Protein AF-A0AAN7KDT7-F1 (afdb_monomer)

Organism: NCBI:txid236973

pLDDT: mean 77.99, std 13.67, range [26.88, 97.19]

InterPro domains:
  IPR000157 Toll/interleukin-1 receptor homology (TIR) domain [PF01582] (487-656)
  IPR000157 Toll/interleukin-1 receptor homology (TIR) domain [PS50104] (485-653)
  IPR000157 Toll/interleukin-1 receptor homology (TIR) domain [SM00255] (486-625)
  IPR002182 NB-ARC [PF00931] (9-81)
  IPR002182 NB-ARC [PF00931] (669-841)
  IPR003593 AAA+ ATPase domain [SM00382] (685-824)
  IPR027417 P-loop containing nucleoside triphosphate hydrolase [G3DSA:3.40.50.300] (2-60)
  IPR027417 P-loop containing nucleoside tri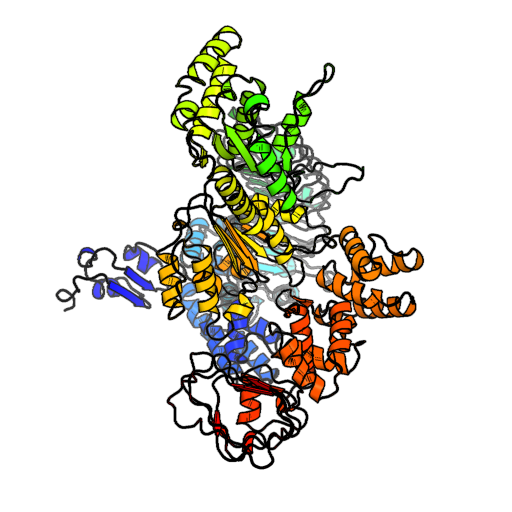phosphate hydrolase [G3DSA:3.40.50.300] (652-820)
  IPR027417 P-loop containing nucleoside triphosphate hydrolase [SSF52540] (4-155)
  IPR027417 P-loop containing nucleoside triphosphate hydrolase [SSF52540] (647-915)
  IPR032675 Leucine-rich repeat domain superfamily [G3DSA:3.80.10.10] (213-375)
  IPR032675 Leucine-rich repeat domain superfamily [G3DSA:3.80.10.10] (383-474)
  IPR032675 Leucine-rich repeat domain superfamily [G3DSA:3.80.10.10] (994-1096)
  IPR035897 Toll/interleukin-1 receptor homology (TIR) domain superfamily [G3DSA:3.40.50.10140] (484-651)
  IPR035897 Toll/interleukin-1 receptor homology (TIR) domain superfamily [SSF52200] (476-628)
  IPR036390 Winged helix DNA-binding domain superfamily [SSF46785] (894-998)
  IPR042197 Apoptotic protease-activating factors, helical domain [G3DSA:1.10.8.430] (63-146)
  IPR042197 Apoptotic protease-activating factors, helical domain [G3DSA:1.10.8.430] (823-906)
  IPR044974 Disease resistance protein, plants [PTHR11017] (486-1089)
  IPR058192 Disease resistance protein Roq1-like, winged-helix domain [PF23282] (148-216)

Radius of gyration: 38.26 Å; Cα contacts (8 Å, |Δi|>4): 2031; chains: 1; bounding box: 93×92×89 Å

Mean predicted aligned error: 21.53 Å

Sequence (1100 aa):
MLGHRIPHGKVLILLDDADRREQLSNLLPSLHKYAAGSRIIVTTRDRAVLEDFEVQHIHEVIGLREEDALVLLCKYAFKQDSPAAELADLSQEIVKATGGLPIAIEVIGSHLSSTREVDVWVEALQLLKNVKRIHQRLRISYDSLSDNAKKIFLDVACLFSGMDYGVPAHMWKPCELSPANVRRELCQRCLIKIGNDKKIWMHDLLKDLGREIVRQENEHPGGRTRLWRHSDAFDVLEMKQGTNKVEAIHLDIGVEDISDGGFNGKKFKKLTMLRFLDLGDINPFGNKKQPLRKLNGLSYHGNYPLNIPSDLHSTKLVVLDMSNSSITERWPGWTSTKVLENVEVLNLTSCHQLGRIPDFTPFKLMEKLILEDCLEIIKVEGSILSLTTLKSLSLKNCSKLRELPEDLSSLSNLEELIVDGTLIQEISISEGMESLTTLSAQRCSSLTQIPDSRNFMKLQQLLMSDYHHSVHGSSSSSRSNPMGYEYEVFLSFRGPDTRTKFTDHLYQRLVGASIDVFKDNMELPSGKEIGPQLLKGIENSKMYIVILSAGYARSKWCLEEAVNMVHCMDTADRLILPVFYHVTPHDVRHQTGDHYGPAFMEHENNHPWDTIDKWKVALSKIGKLKGWEIKDGNTGAEGEIVEEILNDVIKILDKFKLDVPHDYLVGIDDHVDEVRDMLAIEIADVRIVGICGMGGIGKTTIAKLVYNQLSYHFERCCFLENVREASSQSSGMKKLQSQLASDLFLRGQPEFDNTEKGKSKLRQRMPHEKVLILLDDADRREQLSNLLPSLHKYAAGSRIIVTTRDRAVLEDFEVQHIHEVTGLREEDALVLFCKYAFKQDSPAAELADLSREIVKATGGLPLAIEVIGSHLSSTREVDIWVEALQLLKNEKTIHQRLRISYDPLSDNAKKIFLDVACFFCGMDYRVPAHMWKSRELLPANVRRELCQRCLIKIGNDKKIWMHDLVKDLGREIVRLENEHAGERTRLWRHSDAFDVLEMELGTNKVEAIHLDIGVEDISHHGFDGNKFNNLTILRFLDLGNNNLVGNYKKRLLELNWLSYHGNYPLNIPSDLHSTKLVVLDLSNSSITERRPGWTPTKVP

Nearest PDB structures (foldseek):
  7dfv-assembly1_B  TM=4.797E-01  e=4.179E-32  Arabidopsis thaliana
  7crc-assembly1_C  TM=4.802E-01  e=1.085E-29  Arabidopsis thaliana
  7jlv-assembly1_A  TM=5.263E-01  e=4.823E-21  Nicotiana benthamiana
  3ozi-assembly1_A  TM=9.175E-01  e=8.235E-13  Linum usitatissimum
  7jlx-assembly1_A  TM=8.736E-01  e=1.554E-10  Nicotiana benthamiana

Structure (mmCIF, N/CA/C/O backbone):
data_AF-A0AAN7KDT7-F1
#
_entry.id   AF-A0AAN7KDT7-F1
#
loop_
_atom_site.group_PDB
_atom_site.id
_atom_site.type_symbol
_atom_site.label_atom_id
_atom_site.label_alt_id
_atom_site.label_comp_id
_atom_site.label_asym_id
_atom_site.label_entity_id
_atom_site.label_seq_id
_atom_site.pdbx_PDB_ins_code
_atom_site.Cartn_x
_atom_site.Cartn_y
_atom_site.Cartn_z
_atom_site.occupancy
_atom_site.B_iso_or_equiv
_atom_site.auth_seq_id
_atom_site.auth_comp_id
_atom_site.auth_asym_id
_atom_site.auth_atom_id
_atom_site.pdbx_PDB_model_num
ATOM 1 N N . MET A 1 1 ? 29.589 -31.887 33.350 1.00 42.22 1 MET A N 1
ATOM 2 C CA . MET A 1 1 ? 30.088 -30.835 34.275 1.00 42.22 1 MET A CA 1
ATOM 3 C C . MET A 1 1 ? 29.239 -29.549 34.321 1.00 42.22 1 MET A C 1
ATOM 5 O O . MET A 1 1 ? 29.475 -28.742 35.207 1.00 42.22 1 MET A O 1
ATOM 9 N N . LEU A 1 2 ? 28.218 -29.348 33.470 1.00 42.09 2 LEU A N 1
ATOM 10 C CA . LEU A 1 2 ? 27.370 -28.132 33.486 1.00 42.09 2 LEU A CA 1
ATOM 11 C C . LEU A 1 2 ? 26.368 -28.034 34.662 1.00 42.09 2 LEU A C 1
ATOM 13 O O . LEU A 1 2 ? 25.799 -26.976 34.901 1.00 42.09 2 LEU A O 1
ATOM 17 N N . GLY A 1 3 ? 26.175 -29.104 35.441 1.00 45.06 3 GLY A N 1
ATOM 18 C CA . GLY A 1 3 ? 25.145 -29.172 36.488 1.00 45.06 3 GLY A CA 1
ATOM 19 C C . GLY A 1 3 ? 25.364 -28.313 37.745 1.00 45.06 3 GLY A C 1
ATOM 20 O O . GLY A 1 3 ? 24.440 -28.232 38.549 1.00 45.06 3 GLY A O 1
ATOM 21 N N . HIS A 1 4 ? 26.533 -27.681 37.926 1.00 50.78 4 HIS A N 1
ATOM 22 C CA . HIS A 1 4 ? 26.891 -26.946 39.157 1.00 50.78 4 HIS A CA 1
ATOM 23 C C . HIS A 1 4 ? 27.152 -25.438 38.972 1.00 50.78 4 HIS A C 1
ATOM 25 O O . HIS A 1 4 ? 27.486 -24.763 39.942 1.00 50.78 4 HIS A O 1
ATOM 31 N N . ARG A 1 5 ? 27.006 -24.887 37.758 1.00 53.41 5 ARG A N 1
ATOM 32 C CA . ARG A 1 5 ? 27.260 -23.458 37.467 1.00 53.41 5 ARG A CA 1
ATOM 33 C C . ARG A 1 5 ? 26.167 -22.822 36.601 1.00 53.41 5 ARG A C 1
ATOM 35 O O . ARG A 1 5 ? 26.474 -22.125 35.640 1.00 53.41 5 ARG A O 1
ATOM 42 N N . ILE A 1 6 ? 24.895 -23.059 36.914 1.00 58.09 6 ILE A N 1
ATOM 43 C CA . ILE A 1 6 ? 23.818 -22.276 36.288 1.00 58.09 6 ILE A CA 1
ATOM 44 C C . ILE A 1 6 ? 23.686 -20.969 37.090 1.00 58.09 6 ILE A C 1
ATOM 46 O O . ILE A 1 6 ? 23.485 -21.043 38.304 1.00 58.09 6 ILE A O 1
ATOM 50 N N . PRO A 1 7 ? 23.860 -19.785 36.471 1.00 54.56 7 PRO A N 1
ATOM 51 C CA . PRO A 1 7 ? 23.757 -18.506 37.169 1.00 54.56 7 PRO A CA 1
ATOM 52 C C . PRO A 1 7 ? 22.370 -18.345 37.804 1.00 54.56 7 PRO A C 1
ATOM 54 O O . PRO A 1 7 ? 21.368 -18.663 37.173 1.00 54.56 7 PRO A O 1
ATOM 57 N N . HIS A 1 8 ? 22.284 -17.768 39.005 1.00 58.34 8 HIS A N 1
ATOM 58 C CA . HIS A 1 8 ? 21.006 -17.447 39.664 1.00 58.34 8 HIS A CA 1
ATOM 59 C C . HIS A 1 8 ? 20.192 -16.327 38.960 1.00 58.34 8 HIS A C 1
ATOM 61 O O . HIS A 1 8 ? 19.214 -15.833 39.515 1.00 58.34 8 HIS A O 1
ATOM 67 N N . GLY A 1 9 ? 20.586 -15.909 37.750 1.00 64.75 9 GLY A N 1
ATOM 68 C CA . GLY A 1 9 ? 19.934 -14.869 36.947 1.00 64.75 9 GLY A CA 1
ATOM 69 C C . GLY A 1 9 ? 19.164 -15.428 35.743 1.00 64.75 9 GLY A C 1
ATOM 70 O O . GLY A 1 9 ? 19.329 -16.587 35.370 1.00 64.75 9 GLY A O 1
ATOM 71 N N . LYS A 1 10 ? 18.320 -14.593 35.118 1.00 79.31 10 LYS A N 1
ATOM 72 C CA . LYS A 1 10 ? 17.629 -14.934 33.859 1.00 79.31 10 LYS A CA 1
ATOM 73 C C . LYS A 1 10 ? 18.652 -15.143 32.741 1.00 79.31 10 LYS A C 1
ATOM 75 O O . LYS A 1 10 ? 19.536 -14.306 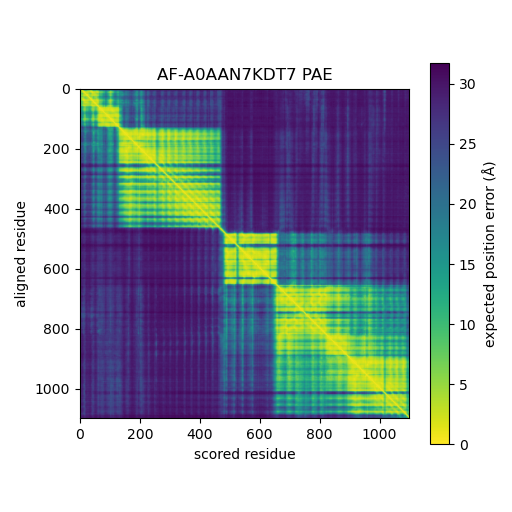32.569 1.00 79.31 10 LYS A O 1
ATOM 80 N N . VAL A 1 11 ? 18.502 -16.213 31.964 1.00 78.44 11 VAL A N 1
ATOM 81 C CA . VAL A 1 11 ? 19.393 -16.536 30.837 1.00 78.44 11 VAL A CA 1
ATOM 82 C C . VAL A 1 11 ? 18.636 -16.579 29.510 1.00 78.44 11 VAL A C 1
ATOM 84 O O . VAL A 1 11 ? 17.473 -16.977 29.475 1.00 78.44 11 VAL A O 1
ATOM 87 N N . LEU A 1 12 ? 19.304 -16.178 28.425 1.00 84.38 12 LEU A N 1
ATOM 88 C CA . LEU A 1 12 ? 18.884 -16.406 27.041 1.00 84.38 12 LEU A CA 1
ATOM 89 C C . LEU A 1 12 ? 19.876 -17.393 26.412 1.00 84.38 12 LEU A C 1
ATOM 91 O O . LEU A 1 12 ? 21.067 -17.099 26.363 1.00 84.38 12 LEU A O 1
ATOM 95 N N . ILE A 1 13 ? 19.404 -18.559 25.977 1.00 80.56 13 ILE A N 1
ATOM 96 C CA . ILE A 1 13 ? 20.226 -19.612 25.361 1.00 80.56 13 ILE A CA 1
ATOM 97 C C . ILE A 1 13 ? 19.726 -19.835 23.934 1.00 80.56 13 ILE A C 1
ATOM 99 O O . ILE A 1 13 ? 18.527 -19.995 23.740 1.00 80.56 13 ILE A O 1
ATOM 103 N N . LEU A 1 14 ? 20.628 -19.861 22.953 1.00 82.69 14 LEU A N 1
ATOM 104 C CA . LEU A 1 14 ? 20.335 -20.223 21.564 1.00 82.69 14 LEU A CA 1
ATOM 105 C C . LEU A 1 14 ? 21.081 -21.519 21.230 1.00 82.69 14 LEU A C 1
ATOM 107 O O . LEU A 1 14 ? 22.301 -21.574 21.376 1.00 82.69 14 LEU A O 1
ATOM 111 N N . LEU A 1 15 ? 20.350 -22.548 20.811 1.00 78.62 15 LEU A N 1
ATOM 112 C CA . LEU A 1 15 ? 20.888 -23.801 20.290 1.00 78.62 15 LEU A CA 1
ATOM 113 C C . LEU A 1 15 ? 20.561 -23.875 18.802 1.00 78.62 15 LEU A C 1
ATOM 115 O O . LEU A 1 15 ? 19.389 -23.926 18.434 1.00 78.62 15 LEU A O 1
ATOM 119 N N . ASP A 1 16 ? 21.593 -23.845 17.969 1.00 75.31 16 ASP A N 1
ATOM 120 C CA . ASP A 1 16 ? 21.441 -23.837 16.517 1.00 75.31 16 ASP A CA 1
ATOM 121 C C . ASP A 1 16 ? 21.573 -25.255 15.932 1.00 75.31 16 ASP A C 1
ATOM 123 O O . ASP A 1 16 ? 22.447 -26.011 16.359 1.00 75.31 16 ASP A O 1
ATOM 127 N N . ASP A 1 17 ? 20.709 -25.596 14.973 1.00 68.50 17 ASP A N 1
ATOM 128 C CA . ASP A 1 17 ? 20.704 -26.833 14.167 1.00 68.50 17 ASP A CA 1
ATOM 129 C C . ASP A 1 17 ? 20.656 -28.147 14.978 1.00 68.50 17 ASP A C 1
ATOM 131 O O . ASP A 1 17 ? 21.462 -29.059 14.789 1.00 68.50 17 ASP A O 1
ATOM 135 N N . ALA A 1 18 ? 19.692 -28.265 15.896 1.00 71.44 18 ALA A N 1
ATOM 136 C CA . ALA A 1 18 ? 19.492 -29.490 16.672 1.00 71.44 18 ALA A CA 1
ATOM 137 C C . ALA A 1 18 ? 18.800 -30.577 15.830 1.00 71.44 18 ALA A C 1
ATOM 139 O O . ALA A 1 18 ? 17.611 -30.471 15.524 1.00 71.44 18 ALA A O 1
ATOM 140 N N . ASP A 1 19 ? 19.517 -31.645 15.482 1.00 70.19 19 ASP A N 1
ATOM 141 C CA . ASP A 1 19 ? 19.020 -32.694 14.577 1.00 70.19 19 ASP A CA 1
ATOM 142 C C . ASP A 1 19 ? 18.507 -33.947 15.307 1.00 70.19 19 ASP A C 1
ATOM 144 O O . ASP A 1 19 ? 17.846 -34.792 14.701 1.00 70.19 19 ASP A O 1
ATOM 148 N N . ARG A 1 20 ? 18.798 -34.088 16.609 1.00 72.62 20 ARG A N 1
ATOM 149 C CA . ARG A 1 20 ? 18.364 -35.225 17.439 1.00 72.62 20 ARG A CA 1
ATOM 150 C C . ARG A 1 20 ? 18.086 -34.811 18.879 1.00 72.62 20 ARG A C 1
ATOM 152 O O . ARG A 1 20 ? 18.845 -34.056 19.487 1.00 72.62 20 ARG A 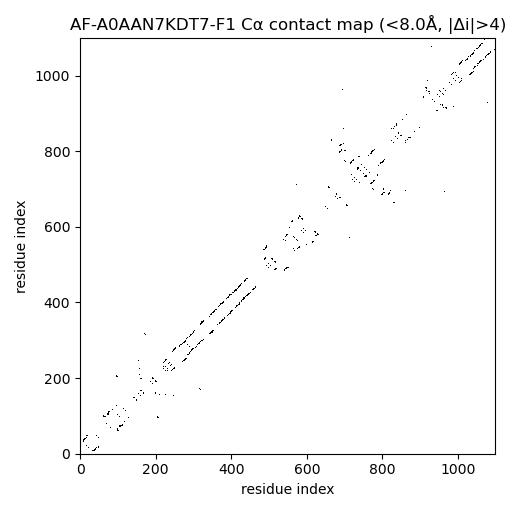O 1
ATOM 159 N N . ARG A 1 21 ? 17.065 -35.427 19.484 1.00 75.56 21 ARG A N 1
ATOM 160 C CA . ARG A 1 21 ? 16.663 -35.221 20.890 1.00 75.56 21 ARG A CA 1
ATOM 161 C C . ARG A 1 21 ? 17.822 -35.356 21.892 1.00 75.56 21 ARG A C 1
ATOM 163 O O . ARG A 1 21 ? 17.893 -34.608 22.866 1.00 75.56 21 ARG A O 1
ATOM 170 N N . GLU A 1 22 ? 18.743 -36.289 21.656 1.00 77.25 22 GLU A N 1
ATOM 171 C CA . GLU A 1 22 ? 19.883 -36.559 22.545 1.00 77.25 22 GLU A CA 1
ATOM 172 C C . GLU A 1 22 ? 20.801 -35.337 22.719 1.00 77.25 22 GLU A C 1
ATOM 174 O O . GLU A 1 22 ? 21.283 -35.078 23.824 1.00 77.25 22 GLU A O 1
ATOM 179 N N . GLN A 1 23 ? 20.996 -34.533 21.670 1.00 76.00 23 GLN A N 1
ATOM 180 C CA . GLN A 1 23 ? 21.815 -33.317 21.733 1.00 76.00 23 GLN A CA 1
ATOM 181 C C . GLN A 1 23 ? 21.207 -32.285 22.681 1.00 76.00 23 GLN A C 1
ATOM 183 O O . GLN A 1 23 ? 21.902 -31.755 23.551 1.00 76.00 23 GLN A O 1
ATOM 188 N N . LEU A 1 24 ? 19.896 -32.064 22.567 1.00 75.94 24 LEU A N 1
ATOM 189 C CA . LEU A 1 24 ? 19.157 -31.159 23.443 1.00 75.94 24 LEU A CA 1
ATOM 190 C C . LEU A 1 24 ? 19.226 -31.632 24.898 1.00 75.94 24 LEU A C 1
ATOM 192 O O . LEU A 1 24 ? 19.512 -30.836 25.789 1.00 75.94 24 LEU A O 1
ATOM 196 N N . SER A 1 25 ? 19.078 -32.939 25.136 1.00 76.44 25 SER A N 1
ATOM 197 C CA . SER A 1 25 ? 19.143 -33.513 26.489 1.00 76.44 25 SER A CA 1
ATOM 198 C C . SER A 1 25 ? 20.529 -33.430 27.146 1.00 76.44 25 SER A C 1
ATOM 200 O O . SER A 1 25 ? 20.627 -33.344 28.369 1.00 76.44 25 SER A O 1
ATOM 202 N N . ASN A 1 26 ? 21.604 -33.409 26.351 1.00 75.19 26 ASN A N 1
ATOM 203 C CA . ASN A 1 26 ? 22.976 -33.288 26.850 1.00 75.19 26 ASN A CA 1
ATOM 204 C C . ASN A 1 26 ? 23.384 -31.832 27.130 1.00 75.19 26 ASN A C 1
ATOM 206 O O . ASN A 1 26 ? 24.203 -31.578 28.018 1.00 75.19 26 ASN A O 1
ATOM 210 N N . LEU A 1 27 ? 22.833 -30.884 26.368 1.00 74.81 27 LEU A N 1
ATOM 211 C CA . LEU A 1 27 ? 23.160 -29.458 26.455 1.00 74.81 27 LEU A CA 1
ATOM 212 C C . LEU A 1 27 ? 22.267 -28.701 27.442 1.00 74.81 27 LEU A C 1
ATOM 214 O O . LEU A 1 27 ? 22.712 -27.716 28.035 1.00 74.81 27 LEU A O 1
ATOM 218 N N . LEU A 1 28 ? 21.035 -29.171 27.650 1.00 76.38 28 LEU A N 1
ATOM 219 C CA . LEU A 1 28 ? 20.061 -28.558 28.544 1.00 76.38 28 LEU A CA 1
ATOM 220 C C . LEU A 1 28 ? 19.831 -29.438 29.780 1.00 76.38 28 LEU A C 1
ATOM 222 O O . LEU A 1 28 ? 19.158 -30.466 29.706 1.00 76.38 28 LEU A O 1
ATOM 226 N N . PRO A 1 29 ? 20.342 -29.031 30.956 1.00 67.88 29 PRO A N 1
ATOM 227 C CA . PRO A 1 29 ? 19.858 -29.533 32.231 1.00 67.88 29 PRO A CA 1
ATOM 228 C C . PRO A 1 29 ? 18.344 -29.342 32.369 1.00 67.88 29 PRO A C 1
ATOM 230 O O . PRO A 1 29 ? 17.732 -28.504 31.711 1.00 67.88 29 PRO A O 1
ATOM 233 N N . SER A 1 30 ? 17.746 -30.081 33.297 1.00 69.50 30 SER A N 1
ATOM 234 C CA . SER A 1 30 ? 16.319 -30.002 33.589 1.00 69.50 30 SER A CA 1
ATOM 235 C C . SER A 1 30 ? 15.821 -28.558 33.783 1.00 69.50 30 SER A C 1
ATOM 237 O O . SER A 1 30 ? 16.379 -27.796 34.576 1.00 69.50 30 SER A O 1
ATOM 239 N N . LEU A 1 31 ? 14.743 -28.198 33.070 1.00 67.00 31 LEU A N 1
ATOM 240 C CA . LEU A 1 31 ? 14.246 -26.820 32.917 1.00 67.00 31 LEU A CA 1
ATOM 241 C C . LEU A 1 31 ? 13.975 -26.089 34.248 1.00 67.00 31 LEU A C 1
ATOM 243 O O . LEU A 1 31 ? 14.104 -24.870 34.327 1.00 67.00 31 LEU A O 1
ATOM 247 N N . HIS A 1 32 ? 13.675 -26.827 35.321 1.00 69.94 32 HIS A N 1
ATOM 248 C CA . HIS A 1 32 ? 13.469 -26.289 36.672 1.00 69.94 32 HIS A CA 1
ATOM 249 C C . HIS A 1 32 ? 14.729 -25.686 37.316 1.00 69.94 32 HIS A C 1
ATOM 251 O O . HIS A 1 32 ? 14.634 -25.041 38.357 1.00 69.94 32 HIS A O 1
ATOM 257 N N . LYS A 1 33 ? 15.917 -25.903 36.739 1.00 69.12 33 LYS A N 1
ATOM 258 C CA . LYS A 1 33 ? 17.176 -25.335 37.242 1.00 69.12 33 LYS A CA 1
ATOM 259 C C . LYS A 1 33 ? 17.443 -23.909 36.749 1.00 69.12 33 LYS A C 1
ATOM 261 O O . LYS A 1 33 ? 18.394 -23.288 37.218 1.00 69.12 33 LYS A O 1
ATOM 266 N N . TYR A 1 34 ? 16.637 -23.390 35.822 1.00 77.75 34 TYR A N 1
ATOM 267 C CA . TYR A 1 34 ? 16.768 -22.031 35.300 1.00 77.75 34 TYR A CA 1
ATOM 268 C C . TYR A 1 34 ? 15.875 -21.047 36.062 1.00 77.75 34 TYR A C 1
ATOM 270 O O . TYR A 1 34 ? 14.764 -21.379 36.472 1.00 77.75 34 TYR A O 1
ATOM 278 N N . ALA A 1 35 ? 16.343 -19.807 36.232 1.00 77.50 35 ALA A N 1
ATOM 279 C CA . ALA A 1 35 ? 15.561 -18.760 36.882 1.00 77.50 35 ALA A CA 1
ATOM 280 C C . ALA A 1 35 ? 14.308 -18.395 36.061 1.00 77.50 35 ALA A C 1
ATOM 282 O O . ALA A 1 35 ? 14.345 -18.360 34.824 1.00 77.50 35 ALA A O 1
ATOM 283 N N . ALA A 1 36 ? 13.211 -18.064 36.748 1.00 74.44 36 ALA A N 1
ATOM 284 C CA . ALA A 1 36 ? 11.957 -17.653 36.122 1.00 74.44 36 ALA A CA 1
ATOM 285 C C . ALA A 1 36 ? 12.162 -16.446 35.184 1.00 74.44 36 ALA A C 1
ATOM 287 O O . ALA A 1 36 ? 12.719 -15.420 35.578 1.00 74.44 36 ALA A O 1
ATOM 288 N N . GLY A 1 37 ? 11.702 -16.566 33.934 1.00 76.31 37 GLY A N 1
ATOM 289 C CA . GLY A 1 37 ? 11.896 -15.564 32.877 1.00 76.31 37 GLY A CA 1
ATOM 290 C C . GLY A 1 37 ? 13.104 -15.803 31.964 1.00 76.31 37 GLY A C 1
ATOM 291 O O . GLY A 1 37 ? 13.372 -14.957 31.114 1.00 76.31 37 GLY A O 1
ATOM 292 N N . SER A 1 38 ? 13.806 -16.928 32.112 1.00 84.25 38 SER A N 1
ATOM 293 C CA . SER A 1 38 ? 14.794 -17.388 31.127 1.00 84.25 38 SER A CA 1
ATOM 294 C C . SER A 1 38 ? 14.121 -17.795 29.804 1.00 84.25 38 SER A C 1
ATOM 296 O O . SER A 1 38 ? 12.932 -18.139 29.773 1.00 84.25 38 SER A O 1
ATOM 298 N N . ARG A 1 39 ? 14.865 -17.721 28.698 1.00 86.25 39 ARG A N 1
ATOM 299 C CA . ARG A 1 39 ? 14.418 -18.070 27.341 1.00 86.25 39 ARG A CA 1
ATOM 300 C C . ARG A 1 39 ? 15.445 -18.986 26.686 1.00 86.25 39 ARG A C 1
ATOM 302 O O . ARG A 1 39 ? 16.640 -18.729 26.765 1.00 86.25 39 ARG A O 1
ATOM 309 N N . ILE A 1 40 ? 14.977 -20.051 26.049 1.00 86.81 40 ILE A N 1
ATOM 310 C CA . ILE A 1 40 ? 15.812 -20.976 25.284 1.00 86.81 40 ILE A CA 1
ATOM 311 C C . ILE A 1 40 ? 15.207 -21.035 23.885 1.00 86.81 40 ILE A C 1
ATOM 313 O O . ILE A 1 40 ? 14.012 -21.291 23.755 1.00 86.81 40 ILE A O 1
ATOM 317 N N . ILE A 1 41 ? 16.006 -20.740 22.867 1.00 88.88 41 ILE A N 1
ATOM 318 C CA . ILE A 1 41 ? 15.633 -20.792 21.456 1.00 88.88 41 ILE A CA 1
ATOM 319 C C . ILE A 1 41 ? 16.386 -21.971 20.849 1.00 88.88 41 ILE A C 1
ATOM 321 O O . ILE A 1 41 ? 17.596 -22.079 21.025 1.00 88.88 41 ILE A O 1
ATOM 325 N N . VAL A 1 42 ? 15.670 -22.853 20.159 1.00 82.81 42 VAL A N 1
ATOM 326 C CA . VAL A 1 42 ? 16.242 -23.989 19.432 1.00 82.81 42 VAL A CA 1
ATOM 327 C C . VAL A 1 42 ? 15.844 -23.846 17.971 1.00 82.81 42 VAL A C 1
ATOM 329 O O . VAL A 1 42 ? 14.656 -23.690 17.688 1.00 82.81 42 VAL A O 1
ATOM 332 N N . THR A 1 43 ? 16.804 -23.893 17.052 1.00 80.56 43 THR A N 1
ATOM 333 C CA . THR A 1 43 ? 16.526 -23.975 15.612 1.00 80.56 43 THR A CA 1
ATOM 334 C C . THR A 1 43 ? 16.721 -25.420 15.148 1.00 80.56 43 THR A C 1
ATOM 336 O O . THR A 1 43 ? 17.602 -26.141 15.621 1.00 80.56 43 THR A O 1
ATOM 339 N N . THR A 1 44 ? 15.861 -25.882 14.245 1.00 71.44 44 THR A N 1
ATOM 340 C CA . THR A 1 44 ? 15.985 -27.198 13.612 1.00 71.44 44 THR A CA 1
ATOM 341 C C . THR A 1 44 ? 15.229 -27.216 12.290 1.00 71.44 44 THR A C 1
ATOM 343 O O . THR A 1 44 ? 14.361 -26.377 12.045 1.00 71.44 44 THR A O 1
ATOM 346 N N . ARG A 1 45 ? 15.561 -28.188 11.440 1.00 68.88 45 ARG A N 1
ATOM 347 C CA . ARG A 1 45 ? 14.842 -28.491 10.195 1.00 68.88 45 ARG A CA 1
ATOM 348 C C . ARG A 1 45 ? 13.796 -29.591 10.374 1.00 68.88 45 ARG A C 1
ATOM 350 O O . ARG A 1 45 ? 13.048 -29.855 9.439 1.00 68.88 45 ARG A O 1
ATOM 357 N N . ASP A 1 46 ? 13.755 -30.230 11.545 1.00 67.25 46 ASP A N 1
ATOM 358 C CA . ASP A 1 46 ? 12.813 -31.297 11.869 1.00 67.25 46 ASP A CA 1
ATOM 359 C C . ASP A 1 46 ? 11.953 -30.905 13.075 1.00 67.25 46 ASP A C 1
ATOM 361 O O . ASP A 1 46 ? 12.392 -30.923 14.228 1.00 67.25 46 ASP A O 1
ATOM 365 N N . ARG A 1 47 ? 10.691 -30.568 12.801 1.00 72.00 47 ARG A N 1
ATOM 366 C CA . ARG A 1 47 ? 9.709 -30.199 13.823 1.00 72.00 47 ARG A CA 1
ATOM 367 C C . ARG A 1 47 ? 9.528 -31.295 14.884 1.00 72.00 47 ARG A C 1
ATOM 369 O O . ARG A 1 47 ? 9.265 -30.959 16.037 1.00 72.00 47 ARG A O 1
ATOM 376 N N . ALA A 1 48 ? 9.732 -32.570 14.542 1.00 70.75 48 ALA A N 1
ATOM 377 C CA . ALA A 1 48 ? 9.598 -33.676 15.489 1.00 70.75 48 ALA A CA 1
ATOM 378 C C . ALA A 1 48 ? 10.648 -33.619 16.611 1.00 70.75 48 ALA A C 1
ATOM 380 O O . ALA A 1 48 ? 10.340 -33.964 17.745 1.00 70.75 48 ALA A O 1
ATOM 381 N N . VAL A 1 49 ? 11.857 -33.103 16.350 1.00 74.69 49 VAL A N 1
ATOM 382 C CA . VAL A 1 49 ? 12.901 -32.932 17.382 1.00 74.69 49 VAL A CA 1
ATOM 383 C C . VAL A 1 49 ? 12.458 -31.939 18.463 1.00 74.69 49 VAL A C 1
ATOM 385 O O . VAL A 1 49 ? 12.791 -32.107 19.637 1.00 74.69 49 VAL A O 1
ATOM 388 N N . LEU A 1 50 ? 11.685 -30.920 18.075 1.00 78.94 50 LEU A N 1
ATOM 389 C CA . LEU A 1 50 ? 11.102 -29.934 18.984 1.00 78.94 50 LEU A CA 1
ATOM 390 C C . LEU A 1 50 ? 9.940 -30.530 19.785 1.00 78.94 50 LEU A C 1
ATOM 392 O O . LEU A 1 50 ? 9.863 -30.332 20.998 1.00 78.94 50 LEU A O 1
ATOM 396 N N . GLU A 1 51 ? 9.061 -31.273 19.113 1.00 76.12 51 GLU A N 1
ATOM 397 C CA . GLU A 1 51 ? 7.895 -31.918 19.726 1.00 76.12 51 GLU A CA 1
ATOM 398 C C . GLU A 1 51 ? 8.314 -33.021 20.716 1.00 76.12 51 GLU A C 1
ATOM 400 O O . GLU A 1 51 ? 7.833 -33.037 21.848 1.00 76.12 51 GLU A O 1
ATOM 405 N N . ASP A 1 52 ? 9.296 -33.855 20.362 1.00 76.44 52 ASP A N 1
ATOM 406 C CA . ASP A 1 52 ? 9.867 -34.898 21.227 1.00 76.44 52 ASP A CA 1
ATOM 407 C C . ASP A 1 52 ? 10.581 -34.335 22.464 1.00 76.44 52 ASP A C 1
ATOM 409 O O . ASP A 1 52 ? 10.709 -35.017 23.487 1.00 76.44 52 ASP A O 1
ATOM 413 N N . PHE A 1 53 ? 11.095 -33.108 22.366 1.00 73.81 53 PHE A N 1
ATOM 414 C CA . PHE A 1 53 ? 11.717 -32.384 23.473 1.00 73.81 53 PHE A CA 1
ATOM 415 C C . PHE A 1 53 ? 10.716 -31.503 24.246 1.00 73.81 53 PHE A C 1
ATOM 417 O O . PHE A 1 53 ? 11.113 -30.814 25.185 1.0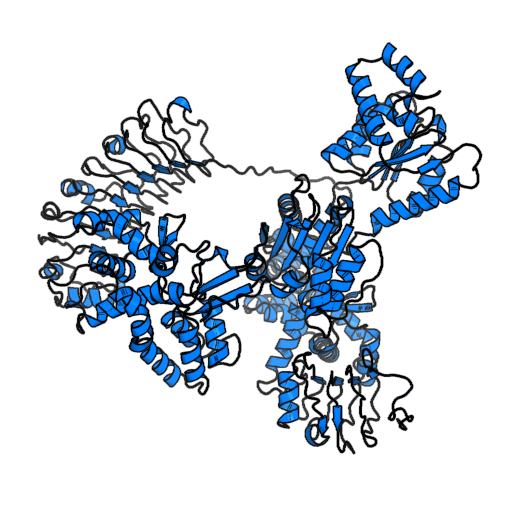0 73.81 53 PHE A O 1
ATOM 424 N N . GLU A 1 54 ? 9.428 -31.547 23.879 1.00 76.50 54 GLU A N 1
ATOM 425 C CA . GLU A 1 54 ? 8.314 -30.835 24.521 1.00 76.50 54 GLU A CA 1
ATOM 426 C C . GLU A 1 54 ? 8.524 -29.308 24.621 1.00 76.50 54 GLU A C 1
ATOM 428 O O . GLU A 1 54 ? 8.271 -28.686 25.658 1.00 76.50 54 GLU A O 1
ATOM 433 N N . VAL A 1 55 ? 9.011 -28.663 23.552 1.00 79.00 55 VAL A N 1
ATOM 434 C CA . VAL A 1 55 ? 9.193 -27.198 23.564 1.00 79.00 55 VAL A CA 1
ATOM 435 C C . VAL A 1 55 ? 7.862 -26.432 23.623 1.00 79.00 55 VAL A C 1
ATOM 437 O O . VAL A 1 55 ? 6.848 -26.844 23.069 1.00 79.00 55 VAL A O 1
ATOM 440 N N . GLN A 1 56 ? 7.876 -25.260 24.269 1.00 79.44 56 GLN A N 1
ATOM 441 C CA . GLN A 1 56 ? 6.668 -24.463 24.545 1.00 79.44 56 GLN A CA 1
ATOM 442 C C . GLN A 1 56 ? 6.121 -23.697 23.330 1.00 79.44 56 GLN A C 1
ATOM 444 O O . GLN A 1 56 ? 4.919 -23.459 23.243 1.00 79.44 56 GLN A O 1
ATOM 449 N N . HIS A 1 57 ? 6.996 -23.279 22.412 1.00 77.56 57 HIS A N 1
ATOM 450 C CA . HIS A 1 57 ? 6.636 -22.489 21.236 1.00 77.56 57 HIS A CA 1
ATOM 451 C C . HIS A 1 57 ? 7.464 -22.945 20.034 1.00 77.56 57 HIS A C 1
ATOM 453 O O . HIS A 1 57 ? 8.689 -23.021 20.126 1.00 77.56 57 HIS A O 1
ATOM 459 N N . ILE A 1 58 ? 6.796 -23.215 18.912 1.00 76.00 58 ILE A N 1
ATOM 460 C CA . ILE A 1 58 ? 7.423 -23.585 17.640 1.00 76.00 58 ILE A CA 1
ATOM 461 C C . ILE A 1 58 ? 7.098 -22.486 16.630 1.00 76.00 58 ILE A C 1
ATOM 463 O O . ILE A 1 58 ? 5.926 -22.206 16.381 1.00 76.00 58 ILE A O 1
ATOM 467 N N . HIS A 1 59 ? 8.135 -21.862 16.074 1.00 76.94 59 HIS A N 1
ATOM 468 C CA . HIS A 1 59 ? 8.020 -20.879 15.001 1.00 76.94 59 HIS A CA 1
ATOM 469 C C . HIS A 1 59 ? 8.601 -21.469 13.716 1.00 76.94 59 HIS A C 1
ATOM 471 O O . HIS A 1 59 ? 9.749 -21.909 13.697 1.00 76.94 59 HIS A O 1
ATOM 477 N N . GLU A 1 60 ? 7.795 -21.495 12.662 1.00 61.62 60 GLU A N 1
ATOM 478 C CA . GLU A 1 60 ? 8.171 -22.031 11.358 1.00 61.62 60 GLU A CA 1
ATOM 479 C C . GLU A 1 60 ? 8.680 -20.899 10.460 1.00 61.62 60 GLU A C 1
ATOM 481 O O . GLU A 1 60 ? 7.957 -19.939 10.197 1.00 61.62 60 GLU A O 1
ATOM 486 N N . VAL A 1 61 ? 9.935 -21.003 10.017 1.00 64.38 61 VAL A N 1
ATOM 487 C CA . VAL A 1 61 ? 10.580 -19.994 9.167 1.00 64.38 61 VAL A CA 1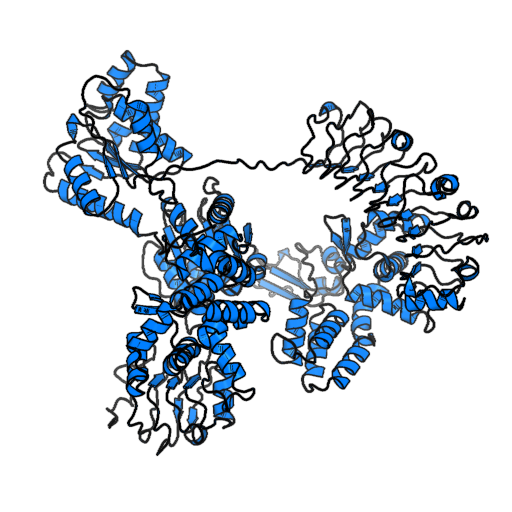
ATOM 488 C C . VAL A 1 61 ? 10.253 -20.285 7.703 1.00 64.38 61 VAL A C 1
ATOM 490 O O . VAL A 1 61 ? 10.563 -21.363 7.199 1.00 64.38 61 VAL A O 1
ATOM 493 N N . ILE A 1 62 ? 9.642 -19.317 7.021 1.00 55.97 62 ILE A N 1
ATOM 494 C CA . ILE A 1 62 ? 9.257 -19.408 5.605 1.00 55.97 62 ILE A CA 1
ATOM 495 C C . ILE A 1 62 ? 10.354 -18.754 4.742 1.00 55.97 62 ILE A C 1
ATOM 497 O O . ILE A 1 62 ? 11.040 -17.840 5.200 1.00 55.97 62 ILE A O 1
ATOM 501 N N . GLY A 1 63 ? 10.549 -19.241 3.509 1.00 54.44 63 GLY A N 1
ATOM 502 C CA . GLY A 1 63 ? 11.459 -18.634 2.527 1.00 54.44 63 GLY A CA 1
ATOM 503 C C . GLY A 1 63 ? 11.092 -17.185 2.179 1.00 54.44 63 GLY A C 1
ATOM 504 O O . GLY A 1 63 ? 9.979 -16.731 2.444 1.00 54.44 63 GLY A O 1
ATOM 505 N N . LEU A 1 64 ? 12.040 -16.457 1.589 1.00 69.81 64 LEU A N 1
ATOM 506 C CA . LEU A 1 64 ? 11.853 -15.070 1.161 1.00 69.81 64 LEU A CA 1
ATOM 507 C C . LEU A 1 64 ? 10.799 -14.985 0.055 1.00 69.81 64 LEU A C 1
ATOM 509 O O . LEU A 1 64 ? 10.780 -15.812 -0.858 1.00 69.81 64 LEU A O 1
ATOM 513 N N . ARG A 1 65 ? 9.962 -13.945 0.109 1.00 74.69 65 ARG A N 1
ATOM 514 C CA . ARG A 1 65 ? 9.069 -13.581 -1.001 1.00 74.69 65 ARG A CA 1
ATOM 515 C C . ARG A 1 65 ? 9.911 -13.243 -2.235 1.00 74.69 65 ARG A C 1
ATOM 517 O O . ARG A 1 65 ? 11.045 -12.801 -2.082 1.00 74.69 65 ARG A O 1
ATOM 524 N N . GLU A 1 66 ? 9.375 -13.427 -3.445 1.00 66.75 66 GLU A N 1
ATOM 525 C CA . GLU A 1 66 ? 10.128 -13.192 -4.694 1.00 66.75 66 GLU A CA 1
ATOM 526 C C . GLU A 1 66 ? 10.775 -11.799 -4.752 1.00 66.75 66 GLU A C 1
ATOM 528 O O . GLU A 1 66 ? 11.905 -11.673 -5.213 1.00 66.75 66 GLU A O 1
ATOM 533 N N . GLU A 1 67 ? 10.106 -10.773 -4.228 1.00 72.75 67 GLU A N 1
ATOM 534 C CA . GLU A 1 67 ? 10.621 -9.400 -4.193 1.00 72.75 67 GLU A CA 1
ATOM 535 C C . GLU A 1 67 ? 11.804 -9.256 -3.222 1.00 72.75 67 GLU A C 1
ATOM 537 O O . GLU A 1 67 ? 12.851 -8.734 -3.598 1.00 72.75 67 GLU A O 1
ATOM 542 N N . ASP A 1 68 ? 11.698 -9.826 -2.017 1.00 78.75 68 ASP A N 1
ATOM 543 C CA . ASP A 1 68 ? 12.778 -9.847 -1.020 1.00 78.75 68 ASP A CA 1
ATOM 544 C C . ASP A 1 68 ? 13.967 -10.708 -1.490 1.00 78.75 68 ASP A C 1
ATOM 546 O O . ASP A 1 68 ? 15.134 -10.386 -1.258 1.00 78.75 68 ASP A O 1
ATOM 550 N N . ALA A 1 69 ? 13.674 -11.801 -2.194 1.00 74.94 69 ALA A N 1
ATOM 551 C CA . ALA A 1 69 ? 14.640 -12.698 -2.811 1.00 74.94 69 ALA A CA 1
ATOM 552 C C . ALA A 1 69 ? 15.374 -12.036 -3.989 1.00 74.94 69 ALA A C 1
ATOM 554 O O . ALA A 1 69 ? 16.577 -12.242 -4.156 1.00 74.94 69 ALA A O 1
ATOM 555 N N . LEU A 1 70 ? 14.681 -11.209 -4.776 1.00 81.56 70 LEU A N 1
ATOM 556 C CA . LEU A 1 70 ? 15.264 -10.421 -5.861 1.00 81.56 70 LEU A CA 1
ATOM 557 C C . LEU A 1 70 ? 16.125 -9.290 -5.326 1.00 81.56 70 LEU A C 1
ATOM 559 O O . LEU A 1 70 ? 17.259 -9.145 -5.780 1.00 81.56 70 LEU A O 1
ATOM 563 N N . VAL A 1 71 ? 15.651 -8.566 -4.315 1.00 82.12 71 VAL A N 1
ATOM 564 C CA . VAL A 1 71 ? 16.459 -7.568 -3.609 1.00 82.12 71 VAL A CA 1
ATOM 565 C C . VAL A 1 71 ? 17.713 -8.223 -3.029 1.00 82.12 71 VAL A C 1
ATOM 567 O O . VAL A 1 71 ? 18.810 -7.690 -3.181 1.00 82.12 71 VAL A O 1
ATOM 570 N N . LEU A 1 72 ? 17.602 -9.418 -2.440 1.00 74.19 72 LEU A N 1
ATOM 571 C CA . LEU A 1 72 ? 18.759 -10.156 -1.938 1.00 74.19 72 LEU A CA 1
ATOM 572 C C . LEU A 1 72 ? 19.706 -10.598 -3.068 1.00 74.19 72 LEU A C 1
ATOM 574 O O . LEU A 1 72 ? 20.910 -10.387 -2.946 1.00 74.19 72 LEU A O 1
ATOM 578 N N . LEU A 1 73 ? 19.211 -11.135 -4.192 1.00 73.69 73 LEU A N 1
ATOM 579 C CA . LEU A 1 73 ? 20.070 -11.485 -5.336 1.00 73.69 73 LEU A CA 1
ATOM 580 C C . LEU A 1 73 ? 20.817 -10.246 -5.816 1.00 73.69 73 LEU A C 1
ATOM 582 O O . LEU A 1 73 ? 22.020 -10.309 -6.073 1.00 73.69 73 LEU A O 1
ATOM 586 N N . CYS A 1 74 ? 20.118 -9.115 -5.892 1.00 80.56 74 CYS A N 1
ATOM 587 C CA . CYS A 1 74 ? 20.679 -7.888 -6.415 1.00 80.56 74 CYS A CA 1
ATOM 588 C C . CYS A 1 74 ? 21.700 -7.267 -5.465 1.00 80.56 74 CYS A C 1
ATOM 590 O O . CYS A 1 74 ? 22.757 -6.814 -5.911 1.00 80.56 74 CYS A O 1
ATOM 592 N N . LYS A 1 75 ? 21.485 -7.362 -4.151 1.00 79.62 75 LYS A N 1
ATOM 593 C CA . LYS A 1 75 ? 22.484 -6.965 -3.150 1.00 79.62 75 LYS A CA 1
ATOM 594 C C . LYS A 1 75 ? 23.793 -7.734 -3.305 1.00 79.62 75 LYS A C 1
ATOM 596 O O . LYS A 1 75 ? 24.859 -7.157 -3.103 1.00 79.62 75 LYS A O 1
ATOM 601 N N . TYR A 1 76 ? 23.749 -9.006 -3.699 1.00 64.25 76 TYR A N 1
ATOM 602 C CA . TYR A 1 76 ? 24.960 -9.810 -3.869 1.00 64.25 76 TYR A CA 1
ATOM 603 C C . TYR A 1 76 ? 25.556 -9.722 -5.284 1.00 64.25 76 TYR A C 1
ATOM 605 O O . TYR A 1 76 ? 26.769 -9.549 -5.390 1.00 64.25 76 TYR A O 1
ATOM 613 N N . ALA A 1 77 ? 24.737 -9.750 -6.341 1.00 65.75 77 ALA A N 1
ATOM 614 C CA . ALA A 1 77 ? 25.162 -9.708 -7.747 1.00 65.75 77 ALA A CA 1
ATOM 615 C C . ALA A 1 77 ? 25.448 -8.304 -8.279 1.00 65.75 77 ALA A C 1
ATOM 617 O O . ALA A 1 77 ? 26.346 -8.105 -9.100 1.00 65.75 77 ALA A O 1
ATOM 618 N N . PHE A 1 78 ? 24.692 -7.315 -7.814 1.00 75.62 78 PHE A N 1
ATOM 619 C CA . PHE A 1 78 ? 24.750 -5.945 -8.312 1.00 75.62 78 PHE A CA 1
ATOM 620 C C . PHE A 1 78 ? 25.231 -4.932 -7.274 1.00 75.62 78 PHE A C 1
ATOM 622 O O . PHE A 1 78 ? 25.612 -3.836 -7.669 1.00 75.62 78 PHE A O 1
ATOM 629 N N . LYS A 1 79 ? 25.274 -5.304 -5.982 1.00 75.25 79 LYS A N 1
ATOM 630 C CA . LYS A 1 79 ? 25.550 -4.394 -4.850 1.00 75.25 79 LYS A CA 1
ATOM 631 C C . LYS A 1 79 ? 24.526 -3.251 -4.740 1.00 75.25 79 LYS A C 1
ATOM 633 O O . LYS A 1 79 ? 24.847 -2.165 -4.277 1.00 75.25 79 LYS A O 1
ATOM 638 N N . GLN A 1 80 ? 23.288 -3.519 -5.152 1.00 71.75 80 GLN A N 1
ATOM 639 C CA . GLN A 1 80 ? 22.144 -2.602 -5.151 1.00 71.75 80 GLN A CA 1
ATOM 640 C C . GLN A 1 80 ? 20.849 -3.420 -5.110 1.00 71.75 80 GLN A C 1
ATOM 642 O O . GLN A 1 80 ? 20.866 -4.604 -5.417 1.00 71.75 80 GLN A O 1
ATOM 647 N N . ASP A 1 81 ? 19.717 -2.815 -4.775 1.00 79.56 81 ASP A N 1
ATOM 648 C CA . ASP A 1 81 ? 18.481 -3.570 -4.501 1.00 79.56 81 ASP A CA 1
ATOM 649 C C . ASP A 1 81 ? 17.714 -4.005 -5.763 1.00 79.56 81 ASP A C 1
ATOM 651 O O . ASP A 1 81 ? 16.679 -4.656 -5.670 1.00 79.56 81 ASP A O 1
ATOM 655 N N . SER A 1 82 ? 18.221 -3.668 -6.953 1.00 78.50 82 SER A N 1
ATOM 656 C CA . SER A 1 82 ? 17.572 -3.957 -8.237 1.00 78.50 82 SER A CA 1
ATOM 657 C C . SER A 1 82 ? 18.558 -4.450 -9.302 1.00 78.50 82 SER A C 1
ATOM 659 O O . SER A 1 82 ? 19.750 -4.117 -9.255 1.00 78.50 82 SER A O 1
ATOM 661 N N . PRO A 1 83 ? 18.092 -5.262 -10.266 1.00 80.06 83 PRO A N 1
ATOM 662 C CA . PRO A 1 83 ? 18.958 -5.801 -11.298 1.00 80.06 83 PRO A CA 1
ATOM 663 C C . PRO A 1 83 ? 19.269 -4.762 -12.375 1.00 80.06 83 PRO A C 1
ATOM 665 O O . PRO A 1 83 ? 18.495 -3.835 -12.613 1.00 80.06 83 PRO A O 1
ATOM 668 N N . ALA A 1 84 ? 20.406 -4.922 -13.055 1.00 80.25 84 ALA A N 1
ATOM 669 C CA . ALA A 1 84 ? 20.688 -4.148 -14.262 1.00 80.25 84 ALA A CA 1
ATOM 670 C C . ALA A 1 84 ? 19.617 -4.439 -15.330 1.00 80.25 84 ALA A C 1
ATOM 672 O O . ALA A 1 84 ? 19.198 -5.585 -15.465 1.00 80.25 84 ALA A O 1
ATOM 673 N N . ALA A 1 85 ? 19.184 -3.428 -16.091 1.00 74.06 85 ALA A N 1
ATOM 674 C CA . ALA A 1 85 ? 18.037 -3.536 -17.004 1.00 74.06 85 ALA A CA 1
ATOM 675 C C . ALA A 1 85 ? 18.156 -4.692 -18.020 1.00 74.06 85 ALA A C 1
ATOM 677 O O . ALA A 1 85 ? 17.191 -5.405 -18.263 1.00 74.06 85 ALA A O 1
ATOM 678 N N . GLU A 1 86 ? 19.355 -4.921 -18.551 1.00 73.19 86 GLU A N 1
ATOM 679 C CA . GLU A 1 86 ? 19.692 -6.005 -19.491 1.00 73.19 86 GLU A CA 1
ATOM 680 C C . GLU A 1 86 ? 19.730 -7.410 -18.859 1.00 73.19 86 GLU A C 1
ATOM 682 O O . GLU A 1 86 ? 19.657 -8.418 -19.557 1.00 73.19 86 GLU A O 1
ATOM 687 N N . LEU A 1 87 ? 19.810 -7.484 -17.530 1.00 80.44 87 LEU A N 1
ATOM 688 C CA . LEU A 1 87 ? 19.828 -8.717 -16.743 1.00 80.44 87 LEU A CA 1
ATOM 689 C C . LEU A 1 87 ? 18.580 -8.841 -15.861 1.00 80.44 87 LEU A C 1
ATOM 691 O O . LEU A 1 87 ? 18.516 -9.760 -15.048 1.00 80.44 87 LEU A O 1
ATOM 695 N N . ALA A 1 88 ? 17.600 -7.938 -15.987 1.00 78.69 88 ALA A N 1
ATOM 696 C CA . ALA A 1 88 ? 16.421 -7.881 -15.125 1.00 78.69 88 ALA A CA 1
ATOM 697 C C . ALA A 1 88 ? 15.580 -9.157 -15.232 1.00 78.69 88 ALA A C 1
ATOM 699 O O . ALA A 1 88 ? 15.275 -9.781 -14.212 1.00 78.69 88 ALA A O 1
ATOM 700 N N . ASP A 1 89 ? 15.326 -9.602 -16.463 1.00 80.75 89 ASP A N 1
ATOM 701 C CA . ASP A 1 89 ? 14.589 -10.835 -16.742 1.00 80.75 89 ASP A CA 1
ATOM 702 C C . ASP A 1 89 ? 15.367 -12.073 -16.257 1.00 80.75 89 ASP A C 1
ATOM 704 O O . ASP A 1 89 ? 14.820 -12.941 -15.577 1.00 80.75 89 ASP A O 1
ATOM 708 N N . LEU A 1 90 ? 16.683 -12.119 -16.506 1.00 79.38 90 LEU A N 1
ATOM 709 C CA . LEU A 1 90 ? 17.585 -13.179 -16.028 1.00 79.38 90 LEU A CA 1
ATOM 710 C C . LEU A 1 90 ? 17.674 -13.231 -14.495 1.00 79.38 90 LEU A C 1
ATOM 712 O O . LEU A 1 90 ? 17.711 -14.313 -13.916 1.00 79.38 90 LEU A O 1
ATOM 716 N N . SER A 1 91 ? 17.672 -12.080 -13.826 1.00 81.56 91 SER A N 1
ATOM 717 C CA . SER A 1 91 ? 17.718 -11.964 -12.364 1.00 81.56 91 SER A CA 1
ATOM 718 C C . SER A 1 91 ? 16.424 -12.455 -11.726 1.00 81.56 91 SER A C 1
ATOM 720 O O . SER A 1 91 ? 16.471 -13.181 -10.734 1.00 81.56 91 SER A O 1
ATOM 722 N N . GLN A 1 92 ? 15.274 -12.128 -12.322 1.00 81.81 92 GLN A N 1
ATOM 723 C CA . GLN A 1 92 ? 13.988 -12.692 -11.914 1.00 81.81 92 GLN A CA 1
ATOM 724 C C . GLN A 1 92 ? 13.924 -14.204 -12.159 1.00 81.81 92 GLN A C 1
ATOM 726 O O . GLN A 1 92 ? 13.455 -14.937 -11.289 1.00 81.81 92 GLN A O 1
ATOM 731 N N . GLU A 1 93 ? 14.436 -14.703 -13.290 1.00 75.56 93 GLU A N 1
ATOM 732 C CA . GLU A 1 93 ? 14.499 -16.148 -13.548 1.00 75.56 93 GLU A CA 1
ATOM 733 C C . GLU A 1 93 ? 15.433 -16.889 -12.579 1.00 75.56 93 GLU A C 1
ATOM 735 O O . GLU A 1 93 ? 15.113 -17.999 -12.150 1.00 75.56 93 GLU A O 1
ATOM 740 N N . ILE A 1 94 ? 16.563 -16.289 -12.195 1.00 73.81 94 ILE A N 1
ATOM 741 C CA . ILE A 1 94 ? 17.478 -16.840 -11.188 1.00 73.81 94 ILE A CA 1
ATOM 742 C C . ILE A 1 94 ? 16.802 -16.873 -9.814 1.00 73.81 94 ILE A C 1
ATOM 744 O O . ILE A 1 94 ? 16.843 -17.905 -9.147 1.00 73.81 94 ILE A O 1
ATOM 748 N N . VAL A 1 95 ? 16.132 -15.792 -9.401 1.00 76.25 95 VAL A N 1
ATOM 749 C CA . VAL A 1 95 ? 15.379 -15.731 -8.134 1.00 76.25 95 VAL A CA 1
ATOM 750 C C . VAL A 1 95 ? 14.308 -16.810 -8.078 1.00 76.25 95 VAL A C 1
ATOM 752 O O . VAL A 1 95 ? 14.238 -17.541 -7.088 1.00 76.25 95 VAL A O 1
ATOM 755 N N . LYS A 1 96 ? 13.560 -16.989 -9.170 1.00 73.62 96 LYS A N 1
ATOM 756 C CA . LYS A 1 96 ? 12.576 -18.068 -9.326 1.00 73.62 96 LYS A CA 1
ATOM 757 C C . LYS A 1 96 ? 13.214 -19.451 -9.219 1.00 73.62 96 LYS A C 1
ATOM 759 O O . LYS A 1 96 ? 12.767 -20.262 -8.415 1.00 73.62 96 LYS A O 1
ATOM 764 N N . ALA A 1 97 ? 14.318 -19.694 -9.929 1.00 65.12 97 ALA A N 1
ATOM 765 C CA . ALA A 1 97 ? 15.046 -20.969 -9.885 1.00 65.12 97 ALA A CA 1
ATOM 766 C C . ALA A 1 97 ? 15.670 -21.278 -8.506 1.00 65.12 97 ALA A C 1
ATOM 768 O O . ALA A 1 97 ? 15.941 -22.433 -8.180 1.00 65.12 97 ALA A O 1
ATOM 769 N N . THR A 1 98 ? 15.900 -20.254 -7.682 1.00 64.75 98 THR A N 1
ATOM 770 C CA . THR A 1 98 ? 16.356 -20.373 -6.285 1.00 64.75 98 THR A CA 1
ATOM 771 C C . THR A 1 98 ? 15.229 -20.334 -5.263 1.00 64.75 98 THR A C 1
ATOM 773 O O . THR A 1 98 ? 15.539 -20.364 -4.072 1.00 64.75 98 THR A O 1
ATOM 776 N N . GLY A 1 99 ? 13.975 -20.236 -5.729 1.00 61.53 99 GLY A N 1
ATOM 777 C CA . GLY A 1 99 ? 12.754 -19.808 -5.039 1.00 61.53 99 GLY A CA 1
ATOM 778 C C . GLY A 1 99 ? 12.917 -19.477 -3.563 1.00 61.53 99 GLY A C 1
ATOM 779 O O . GLY A 1 99 ? 12.608 -20.265 -2.675 1.00 61.53 99 GLY A O 1
ATOM 780 N N . GLY A 1 100 ? 13.388 -18.263 -3.314 1.00 63.91 100 GLY A N 1
ATOM 781 C CA . GLY A 1 100 ? 13.289 -17.641 -2.002 1.00 63.91 100 GLY A CA 1
ATOM 782 C C . GLY A 1 100 ? 14.219 -18.189 -0.921 1.00 63.91 100 GLY A C 1
ATOM 783 O O . GLY A 1 100 ? 14.137 -17.715 0.207 1.00 63.91 100 GLY A O 1
ATOM 784 N N . LEU A 1 101 ? 15.118 -19.146 -1.197 1.00 66.62 101 LEU A N 1
ATOM 785 C CA . LEU A 1 101 ? 16.118 -19.572 -0.208 1.00 66.62 101 LEU A CA 1
ATOM 786 C C . LEU A 1 101 ? 17.244 -18.530 -0.112 1.00 66.62 101 LEU A C 1
ATOM 788 O O . LEU A 1 101 ? 18.054 -18.460 -1.043 1.00 66.62 101 LEU A O 1
ATOM 792 N N . PRO A 1 102 ? 17.396 -17.806 1.019 1.00 65.50 102 PRO A N 1
ATOM 793 C CA . PRO A 1 102 ? 18.406 -16.754 1.143 1.00 65.50 102 PRO A CA 1
ATOM 794 C C . PRO A 1 102 ? 19.813 -17.253 0.790 1.00 65.50 102 PRO A C 1
ATOM 796 O O . PRO A 1 102 ? 20.502 -16.679 -0.041 1.00 65.50 102 PRO A O 1
ATOM 799 N N . ILE A 1 103 ? 20.198 -18.423 1.309 1.00 48.97 103 ILE A N 1
ATOM 800 C CA . ILE A 1 103 ? 21.540 -18.987 1.106 1.00 48.97 103 ILE A CA 1
ATOM 801 C C . ILE A 1 103 ? 21.847 -19.370 -0.350 1.00 48.97 103 ILE A C 1
ATOM 803 O O . ILE A 1 103 ? 23.006 -19.368 -0.758 1.00 48.97 103 ILE A O 1
ATOM 807 N N . ALA A 1 104 ? 20.833 -19.742 -1.136 1.00 52.88 104 ALA A N 1
ATOM 808 C CA . ALA A 1 104 ? 21.015 -20.031 -2.554 1.00 52.88 104 ALA A CA 1
ATOM 809 C C . ALA A 1 104 ? 21.285 -18.728 -3.311 1.00 52.88 104 ALA A C 1
ATOM 811 O O . ALA A 1 104 ? 22.274 -18.622 -4.037 1.00 52.88 104 ALA A O 1
ATOM 812 N N . ILE A 1 105 ? 20.436 -17.735 -3.053 1.00 63.69 105 ILE A N 1
ATOM 813 C CA . ILE A 1 105 ? 20.463 -16.404 -3.649 1.00 63.69 105 ILE A CA 1
ATOM 814 C C . ILE A 1 105 ? 21.792 -15.691 -3.374 1.00 63.69 105 ILE A C 1
ATOM 816 O O . ILE A 1 105 ? 22.397 -15.148 -4.296 1.00 63.69 105 ILE A O 1
ATOM 820 N N . GLU A 1 106 ? 22.303 -15.758 -2.144 1.00 58.12 106 GLU A N 1
ATOM 821 C CA . GLU A 1 106 ? 23.582 -15.144 -1.765 1.00 58.12 106 GLU A CA 1
ATOM 822 C C . GLU A 1 106 ? 24.778 -15.749 -2.513 1.00 58.12 106 GLU A C 1
ATOM 824 O O . GLU A 1 106 ? 25.646 -15.023 -3.004 1.00 58.12 106 GLU A O 1
ATOM 829 N N . VAL A 1 107 ? 24.832 -17.083 -2.624 1.00 49.25 107 VAL A N 1
ATOM 830 C CA . VAL A 1 107 ? 25.937 -17.802 -3.284 1.00 49.25 107 VAL A CA 1
ATOM 831 C C . VAL A 1 107 ? 25.984 -17.480 -4.774 1.00 49.25 107 VAL A C 1
ATOM 833 O O . VAL A 1 107 ? 27.059 -17.246 -5.325 1.00 49.25 107 VAL A O 1
ATOM 836 N N . ILE A 1 108 ? 24.823 -17.451 -5.421 1.00 54.84 108 ILE A N 1
ATOM 837 C CA . ILE A 1 108 ? 24.705 -17.165 -6.853 1.00 54.84 108 ILE A CA 1
ATOM 838 C C . ILE A 1 108 ? 24.948 -15.694 -7.125 1.00 54.84 108 ILE A C 1
ATOM 840 O O . ILE A 1 108 ? 25.716 -15.370 -8.026 1.00 54.84 108 ILE A O 1
ATOM 844 N N . GLY A 1 109 ? 24.344 -14.808 -6.330 1.00 61.16 109 GLY A N 1
ATOM 845 C CA . GLY A 1 109 ? 24.556 -13.381 -6.479 1.00 61.16 109 GLY A CA 1
ATOM 846 C C . GLY A 1 109 ? 26.035 -13.040 -6.328 1.00 61.16 109 GLY A C 1
ATOM 847 O O . GLY A 1 109 ? 26.591 -12.344 -7.164 1.00 61.16 109 GLY A O 1
ATOM 848 N N . SER A 1 110 ? 26.726 -13.638 -5.355 1.00 56.12 110 SER A N 1
ATOM 849 C CA . SER A 1 110 ? 28.174 -13.453 -5.188 1.00 56.12 110 SER A CA 1
ATOM 850 C C . SER A 1 110 ? 28.994 -14.006 -6.358 1.00 56.12 110 SER A C 1
ATOM 852 O O . SER A 1 110 ? 30.018 -13.435 -6.712 1.00 56.12 110 SER A O 1
ATOM 854 N N . HIS A 1 111 ? 28.573 -15.118 -6.965 1.00 50.88 111 HIS A N 1
ATOM 855 C CA . HIS A 1 111 ? 29.248 -15.690 -8.134 1.00 50.88 111 HIS A CA 1
ATOM 856 C C . HIS A 1 111 ? 29.084 -14.814 -9.386 1.00 50.88 111 HIS A C 1
ATOM 858 O O . HIS A 1 111 ? 30.000 -14.718 -10.197 1.00 50.88 111 HIS A O 1
ATOM 864 N N . LEU A 1 112 ? 27.937 -14.144 -9.506 1.00 66.25 112 LEU A N 1
ATOM 865 C CA . LEU A 1 112 ? 27.595 -13.235 -10.600 1.00 66.25 112 LEU A CA 1
ATOM 866 C C . LEU A 1 112 ? 28.062 -11.792 -10.365 1.00 66.25 112 LEU A C 1
ATOM 868 O O . LEU A 1 112 ? 27.919 -10.944 -11.244 1.00 66.25 112 LEU A O 1
ATOM 872 N N . SER A 1 113 ? 28.643 -11.492 -9.199 1.00 67.19 113 SER A N 1
ATOM 873 C CA . SER A 1 113 ? 29.022 -10.126 -8.828 1.00 67.19 113 SER A CA 1
ATOM 874 C C . SER A 1 113 ? 30.224 -9.577 -9.592 1.00 67.19 113 SER A C 1
ATOM 876 O O . SER A 1 113 ? 30.490 -8.380 -9.525 1.00 67.19 113 SER A O 1
ATOM 878 N N . SER A 1 114 ? 30.972 -10.439 -10.285 1.00 50.34 114 SER A N 1
ATOM 879 C CA . SER A 1 114 ? 32.179 -10.089 -11.040 1.00 50.34 114 SER A CA 1
ATOM 880 C C . SER A 1 114 ? 31.938 -9.863 -12.535 1.00 50.34 114 SER A C 1
ATOM 882 O O . SER A 1 114 ? 32.886 -9.521 -13.239 1.00 50.34 114 SER A O 1
ATOM 884 N N . THR A 1 115 ? 30.711 -10.051 -13.038 1.00 55.41 115 THR A N 1
ATOM 885 C CA . THR A 1 115 ? 30.414 -9.941 -14.473 1.00 55.41 115 THR A CA 1
ATOM 886 C C . THR A 1 115 ? 29.021 -9.374 -14.764 1.00 55.41 115 THR A C 1
ATOM 888 O O . THR A 1 115 ? 28.064 -9.543 -14.000 1.00 55.41 115 THR A O 1
ATOM 891 N N . ARG A 1 116 ? 28.911 -8.678 -15.899 1.00 73.62 116 ARG A N 1
ATOM 892 C CA . ARG A 1 116 ? 27.651 -8.219 -16.506 1.00 73.62 116 ARG A CA 1
ATOM 893 C C . ARG A 1 116 ? 27.391 -8.879 -17.864 1.00 73.62 116 ARG A C 1
ATOM 895 O O . ARG A 1 116 ? 26.409 -8.554 -18.514 1.00 73.62 116 ARG A O 1
ATOM 902 N N . GLU A 1 117 ? 28.245 -9.813 -18.286 1.00 77.94 117 GLU A N 1
ATOM 903 C CA . GLU A 1 117 ? 28.067 -10.530 -19.548 1.00 77.94 117 GLU A CA 1
ATOM 904 C C . GLU A 1 117 ? 26.825 -11.423 -19.491 1.00 77.94 117 GLU A C 1
ATOM 906 O O . GLU A 1 117 ? 26.729 -12.333 -18.661 1.00 77.94 117 GLU A O 1
ATOM 911 N N . VAL A 1 118 ? 25.885 -11.168 -20.403 1.00 77.88 118 VAL A N 1
ATOM 912 C CA . VAL A 1 118 ? 24.605 -11.881 -20.496 1.00 77.88 118 VAL A CA 1
ATOM 913 C C . VAL A 1 118 ? 24.815 -13.393 -20.633 1.00 77.88 118 VAL A C 1
ATOM 915 O O . VAL A 1 118 ? 24.115 -14.158 -19.975 1.00 77.88 118 VAL A O 1
ATOM 918 N N . ASP A 1 119 ? 25.828 -13.837 -21.383 1.00 64.50 119 ASP A N 1
ATOM 919 C CA . ASP A 1 119 ? 26.128 -15.262 -21.590 1.00 64.50 119 ASP A CA 1
ATOM 920 C C . ASP A 1 119 ? 26.497 -15.995 -20.286 1.00 64.50 119 ASP A C 1
ATOM 922 O O . ASP A 1 119 ? 26.060 -17.125 -20.074 1.00 64.50 119 ASP A O 1
ATOM 926 N N . VAL A 1 120 ? 27.212 -15.344 -19.357 1.00 62.19 120 VAL A N 1
ATOM 927 C CA . VAL A 1 120 ? 27.580 -15.931 -18.051 1.00 62.19 120 VAL A CA 1
ATOM 928 C C . VAL A 1 120 ? 26.374 -16.005 -17.113 1.00 62.19 120 VAL A C 1
ATOM 930 O O . VAL A 1 120 ? 26.227 -16.960 -16.351 1.00 62.19 120 VAL A O 1
ATOM 933 N N . TRP A 1 121 ? 25.471 -15.026 -17.185 1.00 79.62 121 TRP A N 1
ATOM 934 C CA . TRP A 1 121 ? 24.198 -15.045 -16.462 1.00 79.62 121 TRP A CA 1
ATOM 935 C C . TRP A 1 121 ? 23.259 -16.131 -16.998 1.00 79.62 121 TRP A C 1
ATOM 937 O O . TRP A 1 121 ? 22.605 -16.823 -16.213 1.00 79.62 121 TRP A O 1
ATOM 947 N N . VAL A 1 122 ? 23.241 -16.336 -18.318 1.00 73.25 122 VAL A N 1
ATOM 948 C CA . VAL A 1 122 ? 22.532 -17.441 -18.977 1.00 73.25 122 VAL A CA 1
ATOM 949 C C . VAL A 1 122 ? 23.142 -18.789 -18.581 1.00 73.25 122 VAL A C 1
ATOM 951 O O . VAL A 1 122 ? 22.393 -19.706 -18.246 1.00 73.25 122 VAL A O 1
ATOM 954 N N . GLU A 1 123 ? 24.470 -18.924 -18.539 1.00 61.03 123 GLU A N 1
ATOM 955 C CA . GLU A 1 123 ? 25.165 -20.153 -18.130 1.00 61.03 123 GLU A CA 1
ATOM 956 C C . GLU A 1 123 ? 24.984 -20.449 -16.628 1.00 61.03 123 GLU A C 1
ATOM 958 O O . GLU A 1 123 ? 24.737 -21.593 -16.250 1.00 61.03 123 GLU A O 1
ATOM 963 N N . ALA A 1 124 ? 24.990 -19.432 -15.759 1.00 58.44 124 ALA A N 1
ATOM 964 C CA . ALA A 1 124 ? 24.683 -19.562 -14.331 1.00 58.44 124 ALA A CA 1
ATOM 965 C C . ALA A 1 124 ? 23.220 -19.948 -14.083 1.00 58.44 124 ALA A C 1
ATOM 967 O O . ALA A 1 124 ? 22.937 -20.817 -13.257 1.00 58.44 124 ALA A O 1
ATOM 968 N N . LEU A 1 125 ? 22.284 -19.363 -14.832 1.00 66.12 125 LEU A N 1
ATOM 969 C CA . LEU A 1 125 ? 20.884 -19.773 -14.829 1.00 66.12 125 LEU A CA 1
ATOM 970 C C . LEU A 1 125 ? 20.723 -21.203 -15.369 1.00 66.12 125 LEU A C 1
ATOM 972 O O . LEU A 1 125 ? 19.936 -21.968 -14.816 1.00 66.12 125 LEU A O 1
ATOM 976 N N . GLN A 1 126 ? 21.490 -21.617 -16.382 1.00 61.56 126 GLN A N 1
ATOM 977 C CA . GLN A 1 126 ? 21.548 -23.010 -16.848 1.00 61.56 126 GLN A CA 1
ATOM 978 C C . GLN A 1 126 ? 22.179 -23.950 -15.808 1.00 61.56 126 GLN A C 1
ATOM 980 O O . GLN A 1 126 ? 21.719 -25.080 -15.671 1.00 61.56 126 GLN A O 1
ATOM 985 N N . LEU A 1 127 ? 23.174 -23.495 -15.039 1.00 54.88 127 LEU A N 1
ATOM 986 C CA . LEU A 1 127 ? 23.800 -24.205 -13.917 1.00 54.88 127 LEU A CA 1
ATOM 987 C C . LEU A 1 127 ? 22.868 -24.322 -12.703 1.00 54.88 127 LEU A C 1
ATOM 989 O O . LEU A 1 127 ? 22.927 -25.316 -11.990 1.00 54.88 127 LEU A O 1
ATOM 993 N N . LEU A 1 128 ? 21.974 -23.356 -12.489 1.00 58.09 128 LEU A N 1
ATOM 994 C CA . LEU A 1 128 ? 20.937 -23.395 -11.452 1.00 58.09 128 LEU A CA 1
ATOM 995 C C . LEU A 1 128 ? 19.745 -24.240 -11.836 1.00 58.09 128 LEU A C 1
ATOM 997 O O . LEU A 1 128 ? 19.253 -25.021 -11.027 1.00 58.09 128 LEU A O 1
ATOM 1001 N N . LYS A 1 129 ? 19.366 -24.158 -13.109 1.00 55.06 129 LYS A N 1
ATOM 1002 C CA . LYS A 1 129 ? 18.531 -25.155 -13.771 1.00 55.06 129 LYS A CA 1
ATOM 1003 C C . LYS A 1 129 ? 19.231 -26.528 -13.805 1.00 55.06 129 LYS A C 1
ATOM 1005 O O . LYS A 1 129 ? 18.554 -27.540 -13.933 1.00 55.06 129 LYS A O 1
ATOM 1010 N N . ASN A 1 130 ? 20.550 -26.600 -13.591 1.00 48.88 130 ASN A N 1
ATOM 1011 C CA . ASN A 1 130 ? 21.315 -27.813 -13.271 1.00 48.88 130 ASN A CA 1
ATOM 1012 C C . ASN A 1 130 ? 21.362 -28.004 -11.751 1.00 48.88 130 ASN A C 1
ATOM 1014 O O . ASN A 1 130 ? 22.380 -27.906 -11.064 1.00 48.88 130 ASN A O 1
ATOM 1018 N N . VAL A 1 131 ? 20.187 -28.313 -11.231 1.00 49.31 131 VAL A N 1
ATOM 1019 C CA . VAL A 1 131 ? 19.741 -28.077 -9.865 1.00 49.31 131 VAL A CA 1
ATOM 1020 C C . VAL A 1 131 ? 20.411 -28.913 -8.762 1.00 49.31 131 VAL A C 1
ATOM 1022 O O . VAL A 1 131 ? 19.893 -29.083 -7.661 1.00 49.31 131 VAL A O 1
ATOM 1025 N N . LYS A 1 132 ? 21.595 -29.470 -9.006 1.00 48.22 132 LYS A N 1
ATOM 1026 C CA . LYS A 1 132 ? 22.185 -30.515 -8.171 1.00 48.22 132 LYS A CA 1
ATOM 1027 C C . LYS A 1 132 ? 22.481 -30.059 -6.742 1.00 48.22 132 LYS A C 1
ATOM 1029 O O . LYS A 1 132 ? 22.214 -30.839 -5.842 1.00 48.22 132 LYS A O 1
ATOM 1034 N N . ARG A 1 133 ? 22.967 -28.837 -6.481 1.00 41.75 133 ARG A N 1
ATOM 1035 C CA . ARG A 1 133 ? 23.449 -28.450 -5.131 1.00 41.75 133 ARG A CA 1
ATOM 1036 C C . ARG A 1 133 ? 22.349 -27.959 -4.172 1.00 41.75 133 ARG A C 1
ATOM 1038 O O . ARG A 1 133 ? 22.406 -28.274 -2.986 1.00 41.75 133 ARG A O 1
ATOM 1045 N N . ILE A 1 134 ? 21.335 -27.243 -4.672 1.00 47.22 134 ILE A N 1
ATOM 1046 C CA . ILE A 1 134 ? 20.147 -26.833 -3.891 1.00 47.22 134 ILE A CA 1
ATOM 1047 C C . ILE A 1 134 ? 19.175 -28.008 -3.765 1.00 47.22 134 ILE A C 1
ATOM 1049 O O . ILE A 1 134 ? 18.718 -28.291 -2.655 1.00 47.22 134 ILE A O 1
ATOM 1053 N N . HIS A 1 135 ? 18.955 -28.781 -4.843 1.00 58.50 135 HIS A N 1
ATOM 1054 C CA . HIS A 1 135 ? 18.196 -30.022 -4.721 1.00 58.50 135 HIS A CA 1
ATOM 1055 C C . HIS A 1 135 ? 18.891 -31.006 -3.809 1.00 58.50 135 HIS A C 1
ATOM 1057 O O . HIS A 1 135 ? 18.194 -31.607 -3.026 1.00 58.50 135 HIS A O 1
ATOM 1063 N N . GLN A 1 136 ? 20.219 -31.135 -3.779 1.00 52.22 136 GLN A N 1
ATOM 1064 C CA . GLN A 1 136 ? 20.870 -32.004 -2.787 1.00 52.22 136 GLN A CA 1
ATOM 1065 C C . GLN A 1 136 ? 20.514 -31.640 -1.340 1.00 52.22 136 GLN A C 1
ATOM 1067 O O . GLN A 1 136 ? 20.398 -32.541 -0.517 1.00 52.22 136 GLN A O 1
ATOM 1072 N N . ARG A 1 137 ? 20.308 -30.354 -1.023 1.00 46.19 137 ARG A N 1
ATOM 1073 C CA . ARG A 1 137 ? 19.918 -29.917 0.327 1.00 46.19 137 ARG A CA 1
ATOM 1074 C C . ARG A 1 137 ? 18.424 -30.098 0.605 1.00 46.19 137 ARG A C 1
ATOM 1076 O O . ARG A 1 137 ? 18.084 -30.594 1.672 1.00 46.19 137 ARG A O 1
ATOM 1083 N N . LEU A 1 138 ? 17.545 -29.758 -0.340 1.00 50.16 138 LEU A N 1
ATOM 1084 C CA . LEU A 1 138 ? 16.089 -29.929 -0.189 1.00 50.16 138 LEU A CA 1
ATOM 1085 C C . LEU A 1 138 ? 15.630 -31.386 -0.359 1.00 50.16 138 LEU A C 1
ATOM 1087 O O . LEU A 1 138 ? 14.640 -31.814 0.230 1.00 50.16 138 LEU A O 1
ATOM 1091 N N . ARG A 1 139 ? 16.378 -32.176 -1.132 1.00 65.19 139 ARG A N 1
ATOM 1092 C CA . ARG A 1 139 ? 16.132 -33.599 -1.375 1.00 65.19 139 ARG A CA 1
ATOM 1093 C C . ARG A 1 139 ? 16.265 -34.417 -0.103 1.00 65.19 139 ARG A C 1
ATOM 1095 O O . ARG A 1 139 ? 15.590 -35.424 -0.006 1.00 65.19 139 ARG A O 1
ATOM 1102 N N . ILE A 1 140 ? 17.013 -33.959 0.901 1.00 53.72 140 ILE A N 1
ATOM 1103 C CA . ILE A 1 140 ? 17.039 -34.590 2.231 1.00 53.72 140 ILE A CA 1
ATOM 1104 C C . ILE A 1 140 ? 15.621 -34.628 2.840 1.00 53.72 140 ILE A C 1
ATOM 1106 O O . ILE A 1 140 ? 15.201 -35.648 3.393 1.00 53.72 140 ILE A O 1
ATOM 1110 N N . SER A 1 141 ? 14.843 -33.553 2.673 1.00 53.47 141 SER A N 1
ATOM 1111 C CA . SER A 1 141 ? 13.459 -33.467 3.159 1.00 53.47 141 SER A CA 1
ATOM 1112 C C . SER A 1 141 ? 12.494 -34.340 2.352 1.00 53.47 141 SER A C 1
ATOM 1114 O O . SER A 1 141 ? 11.555 -34.887 2.925 1.00 53.47 141 SER A O 1
ATOM 1116 N N . TYR A 1 142 ? 12.738 -34.514 1.047 1.00 73.44 142 TYR A N 1
ATOM 1117 C CA . TYR A 1 142 ? 11.974 -35.426 0.185 1.00 73.44 142 TYR A CA 1
ATOM 1118 C C . TYR A 1 142 ? 12.328 -36.901 0.429 1.00 73.44 142 TYR A C 1
ATOM 1120 O O . TYR A 1 142 ? 11.444 -37.744 0.548 1.00 73.44 142 TYR A O 1
ATOM 1128 N N . ASP A 1 143 ? 13.614 -37.234 0.527 1.00 71.69 143 ASP A N 1
ATOM 1129 C CA . ASP A 1 143 ? 14.106 -38.605 0.675 1.00 71.69 143 ASP A CA 1
ATOM 1130 C C . ASP A 1 143 ? 13.635 -39.230 1.993 1.00 71.69 143 ASP A C 1
ATOM 1132 O O . ASP A 1 143 ? 13.387 -40.437 2.045 1.00 71.69 143 ASP A O 1
ATOM 1136 N N . SER A 1 144 ? 13.434 -38.404 3.023 1.00 65.06 144 SER A N 1
ATOM 1137 C CA . SER A 1 144 ? 12.909 -38.811 4.327 1.00 65.06 144 SER A CA 1
ATOM 1138 C C . SER A 1 144 ? 11.381 -38.964 4.382 1.00 65.06 144 SER A C 1
ATOM 1140 O O . SER A 1 144 ? 10.873 -39.360 5.432 1.00 65.06 144 SER A O 1
ATOM 1142 N N . LEU A 1 145 ? 10.640 -38.647 3.311 1.00 74.31 145 LEU A N 1
ATOM 1143 C CA . LEU A 1 145 ? 9.189 -38.867 3.232 1.00 74.31 145 LEU A CA 1
ATOM 1144 C C . LEU A 1 145 ? 8.840 -40.350 3.086 1.00 74.31 145 LEU A C 1
ATOM 1146 O O . LEU A 1 145 ? 9.586 -41.126 2.474 1.00 74.31 145 LEU A O 1
ATOM 1150 N N . SER A 1 146 ? 7.646 -40.713 3.553 1.00 80.44 146 SER A N 1
ATOM 1151 C CA . SER A 1 146 ? 7.023 -41.994 3.221 1.00 80.44 146 SER A CA 1
ATOM 1152 C C . SER A 1 146 ? 6.789 -42.132 1.709 1.00 80.44 146 SER A C 1
ATOM 1154 O O . SER A 1 146 ? 6.600 -41.146 0.994 1.00 80.44 146 SER A O 1
ATOM 1156 N N . ASP A 1 147 ? 6.756 -43.363 1.193 1.00 84.00 147 ASP A N 1
ATOM 1157 C CA . ASP A 1 147 ? 6.576 -43.604 -0.248 1.00 84.00 147 ASP A CA 1
ATOM 1158 C C . ASP A 1 147 ? 5.249 -43.040 -0.787 1.00 84.00 147 ASP A C 1
ATOM 1160 O O . ASP A 1 147 ? 5.180 -42.563 -1.924 1.00 84.00 147 ASP A O 1
ATOM 1164 N N . ASN A 1 148 ? 4.199 -43.037 0.040 1.00 85.69 148 ASN A N 1
ATOM 1165 C CA . ASN A 1 148 ? 2.913 -42.435 -0.308 1.00 85.69 148 ASN A CA 1
ATOM 1166 C C . ASN A 1 148 ? 3.002 -40.902 -0.354 1.00 85.69 148 ASN A C 1
ATOM 1168 O O . ASN A 1 148 ? 2.472 -40.289 -1.284 1.00 85.69 148 ASN A O 1
ATOM 1172 N N . ALA A 1 149 ? 3.716 -40.287 0.595 1.00 82.56 149 ALA A N 1
ATOM 1173 C CA . ALA A 1 149 ? 3.941 -38.846 0.606 1.00 82.56 149 ALA A CA 1
ATOM 1174 C C . ALA A 1 149 ? 4.814 -38.373 -0.557 1.00 82.56 149 ALA A C 1
ATOM 1176 O O . ALA A 1 149 ? 4.497 -37.353 -1.165 1.00 82.56 149 ALA A O 1
ATOM 1177 N N . LYS A 1 150 ? 5.827 -39.152 -0.955 1.00 88.69 150 LYS A N 1
ATOM 1178 C CA . LYS A 1 150 ? 6.625 -38.886 -2.164 1.00 88.69 150 LYS A CA 1
ATOM 1179 C C . LYS A 1 150 ? 5.754 -38.826 -3.414 1.00 88.69 150 LYS A C 1
ATOM 1181 O O . LYS A 1 150 ? 5.870 -37.890 -4.198 1.00 88.69 150 LYS A O 1
ATOM 1186 N N . LYS A 1 151 ? 4.840 -39.787 -3.593 1.00 90.56 151 LYS A N 1
ATOM 1187 C CA . LYS A 1 151 ? 3.943 -39.810 -4.760 1.00 90.56 151 LYS A CA 1
ATOM 1188 C C . LYS A 1 151 ? 3.032 -38.585 -4.816 1.00 90.56 151 LYS A C 1
ATOM 1190 O O . LYS A 1 151 ? 2.957 -37.958 -5.868 1.00 90.56 151 LYS A O 1
ATOM 1195 N N . ILE A 1 152 ? 2.391 -38.227 -3.702 1.00 90.88 152 ILE A N 1
ATOM 1196 C CA . ILE A 1 152 ? 1.516 -37.046 -3.636 1.00 90.88 152 ILE A CA 1
ATOM 1197 C C . ILE A 1 152 ? 2.320 -35.754 -3.810 1.00 90.88 152 ILE A C 1
ATOM 1199 O O . ILE A 1 152 ? 1.873 -34.866 -4.527 1.00 90.88 152 ILE A O 1
ATOM 1203 N N . PHE A 1 153 ? 3.520 -35.658 -3.234 1.00 91.31 153 PHE A N 1
ATOM 1204 C CA . PHE A 1 153 ? 4.412 -34.515 -3.436 1.00 91.31 153 PHE A CA 1
ATOM 1205 C C . PHE A 1 153 ? 4.711 -34.288 -4.926 1.00 91.31 153 PHE A C 1
ATOM 1207 O O . PHE A 1 153 ? 4.562 -33.171 -5.416 1.00 91.31 153 PHE A O 1
ATOM 1214 N N . LEU A 1 154 ? 5.061 -35.348 -5.666 1.00 94.38 154 LEU A N 1
ATOM 1215 C CA . LEU A 1 154 ? 5.313 -35.261 -7.109 1.00 94.38 154 LEU A CA 1
ATOM 1216 C C . LEU A 1 154 ? 4.046 -34.920 -7.906 1.00 94.38 154 LEU A C 1
ATOM 1218 O O . LEU A 1 154 ? 4.119 -34.138 -8.853 1.00 94.38 154 LEU A O 1
ATOM 1222 N N . ASP A 1 155 ? 2.894 -35.472 -7.517 1.00 93.44 155 ASP A N 1
ATOM 1223 C CA . ASP A 1 155 ? 1.604 -35.174 -8.147 1.00 93.44 155 ASP A CA 1
ATOM 1224 C C . ASP A 1 155 ? 1.223 -33.684 -7.952 1.00 93.44 155 ASP A C 1
ATOM 1226 O O . ASP A 1 155 ? 0.819 -33.021 -8.907 1.00 93.44 155 ASP A O 1
ATOM 1230 N N . VAL A 1 156 ? 1.432 -33.115 -6.755 1.00 91.38 156 VAL A N 1
ATOM 1231 C CA . VAL A 1 156 ? 1.216 -31.680 -6.469 1.00 91.38 156 VAL A CA 1
ATOM 1232 C C . VAL A 1 156 ? 2.204 -30.792 -7.227 1.00 91.38 156 VAL A C 1
ATOM 1234 O O . VAL A 1 156 ? 1.789 -29.817 -7.851 1.00 91.38 156 VAL A O 1
ATOM 1237 N N . ALA A 1 157 ? 3.495 -31.134 -7.213 1.00 90.31 157 ALA A N 1
ATOM 1238 C CA . ALA A 1 157 ? 4.536 -30.362 -7.893 1.00 90.31 157 ALA A CA 1
ATOM 1239 C C . ALA A 1 157 ? 4.320 -30.292 -9.417 1.00 90.31 157 ALA A C 1
ATOM 1241 O O . ALA A 1 157 ? 4.602 -29.277 -10.064 1.00 90.31 157 ALA A O 1
ATOM 1242 N N . CYS A 1 158 ? 3.833 -31.386 -10.004 1.00 91.31 158 CYS A N 1
ATOM 1243 C CA . CYS A 1 158 ? 3.660 -31.494 -11.447 1.00 91.31 158 CYS A CA 1
ATOM 1244 C C . CYS A 1 158 ? 2.292 -30.993 -11.928 1.00 91.31 158 CYS A C 1
ATOM 1246 O O . CYS A 1 158 ? 2.266 -30.348 -12.972 1.00 91.31 158 CYS A O 1
ATOM 1248 N N . LEU A 1 159 ? 1.197 -31.266 -11.202 1.00 87.88 159 LEU A N 1
ATOM 1249 C CA . LEU A 1 159 ? -0.169 -31.021 -11.690 1.00 87.88 159 LEU A CA 1
ATOM 1250 C C . LEU A 1 159 ? -1.042 -30.181 -10.746 1.00 87.88 159 LEU A C 1
ATOM 1252 O O . LEU A 1 159 ? -1.742 -29.302 -11.221 1.00 87.88 159 LEU A O 1
ATOM 1256 N N . PHE A 1 160 ? -1.027 -30.425 -9.430 1.00 88.62 160 PHE A N 1
ATOM 1257 C CA . PHE A 1 160 ? -2.123 -29.976 -8.542 1.00 88.62 160 PHE A CA 1
ATOM 1258 C C . PHE A 1 160 ? -1.854 -28.721 -7.688 1.00 88.62 160 PHE A C 1
ATOM 1260 O O . PHE A 1 160 ? -2.650 -28.382 -6.812 1.00 88.62 160 PHE A O 1
ATOM 1267 N N . SER A 1 161 ? -0.739 -28.024 -7.906 1.00 81.88 161 SER A N 1
ATOM 1268 C CA . SER A 1 161 ? -0.445 -26.751 -7.231 1.00 81.88 161 SER A CA 1
ATOM 1269 C C . SER A 1 161 ? -1.491 -25.684 -7.594 1.00 81.88 161 SER A C 1
ATOM 1271 O O . SER A 1 161 ? -1.737 -25.438 -8.770 1.00 81.88 161 SER A O 1
ATOM 1273 N N . GLY A 1 162 ? -2.105 -25.056 -6.587 1.00 77.00 162 GLY A N 1
ATOM 1274 C CA . GLY A 1 162 ? -3.148 -24.036 -6.746 1.00 77.00 162 GLY A CA 1
ATOM 1275 C C . GLY A 1 162 ? -4.586 -24.568 -6.823 1.00 77.00 162 GLY A C 1
ATOM 1276 O O . GLY A 1 162 ? -5.513 -23.762 -6.837 1.00 77.00 162 GLY A O 1
ATOM 1277 N N . MET A 1 163 ? -4.807 -25.888 -6.832 1.00 83.19 163 MET A N 1
ATOM 1278 C CA . MET A 1 163 ? -6.160 -26.471 -6.827 1.00 83.19 163 MET A CA 1
ATOM 1279 C C . MET A 1 163 ? -6.742 -26.597 -5.414 1.00 83.19 163 MET A C 1
ATOM 1281 O O . MET A 1 163 ? -5.992 -26.769 -4.453 1.00 83.19 163 MET A O 1
ATOM 1285 N N . ASP A 1 164 ? -8.075 -26.584 -5.286 1.00 84.69 164 ASP A N 1
ATOM 1286 C CA . ASP A 1 164 ? -8.779 -26.985 -4.054 1.00 84.69 164 ASP A CA 1
ATOM 1287 C C . ASP A 1 164 ? -8.369 -28.418 -3.690 1.00 84.69 164 ASP A C 1
ATOM 1289 O O . ASP A 1 164 ? -8.603 -29.336 -4.474 1.00 84.69 164 ASP A O 1
ATOM 1293 N N . TYR A 1 165 ? -7.777 -28.616 -2.504 1.00 87.69 165 TYR A N 1
ATOM 1294 C CA . TYR A 1 165 ? -7.264 -29.909 -2.029 1.00 87.69 165 TYR A CA 1
ATOM 1295 C C . TYR A 1 165 ? -8.307 -31.029 -2.061 1.00 87.69 165 TYR A C 1
ATOM 1297 O O . TYR A 1 165 ? -7.957 -32.198 -2.252 1.00 87.69 165 TYR A O 1
ATOM 1305 N N . GLY A 1 166 ? -9.583 -30.683 -1.894 1.00 84.44 166 GLY A N 1
ATOM 1306 C CA . GLY A 1 166 ? -10.696 -31.611 -1.988 1.00 84.44 166 GLY A CA 1
ATOM 1307 C C . GLY A 1 166 ? -10.719 -32.347 -3.323 1.00 84.44 166 GLY A C 1
ATOM 1308 O O . GLY A 1 166 ? -10.952 -33.547 -3.324 1.00 84.44 166 GLY A O 1
ATOM 1309 N N . VAL A 1 167 ? -10.402 -31.699 -4.444 1.00 86.19 167 VAL A N 1
ATOM 1310 C CA . VAL A 1 167 ? -10.451 -32.330 -5.775 1.00 86.19 167 VAL A CA 1
ATOM 1311 C C . VAL A 1 167 ? -9.388 -33.439 -5.938 1.00 86.19 167 VAL A C 1
ATOM 1313 O O . VAL A 1 167 ? -9.769 -34.604 -6.098 1.00 86.19 167 VAL A O 1
ATOM 1316 N N . PRO A 1 168 ? -8.070 -33.178 -5.811 1.00 89.06 168 PRO A N 1
ATOM 1317 C CA . PRO A 1 168 ? -7.051 -34.217 -5.945 1.00 89.06 168 PRO A CA 1
ATOM 1318 C C . PRO A 1 168 ? -7.087 -35.250 -4.808 1.00 89.06 168 PRO A C 1
ATOM 1320 O O . PRO A 1 168 ? -6.684 -36.397 -5.016 1.00 89.06 168 PRO A O 1
ATOM 1323 N N . ALA A 1 169 ? -7.635 -34.923 -3.629 1.00 88.94 169 ALA A N 1
ATOM 1324 C CA . ALA A 1 169 ? -7.836 -35.907 -2.564 1.00 88.94 169 ALA A CA 1
ATOM 1325 C C . ALA A 1 169 ? -8.737 -37.076 -3.001 1.00 88.94 169 ALA A C 1
ATOM 1327 O O . ALA A 1 169 ? -8.417 -38.232 -2.699 1.00 88.94 169 ALA A O 1
ATOM 1328 N N . HIS A 1 170 ? -9.802 -36.803 -3.766 1.00 88.62 170 HIS A N 1
ATOM 1329 C CA . HIS A 1 170 ? -10.644 -37.853 -4.350 1.00 88.62 170 HIS A CA 1
ATOM 1330 C C . HIS A 1 170 ? -9.862 -38.666 -5.387 1.00 88.62 170 HIS A C 1
ATOM 1332 O O . HIS A 1 170 ? -9.929 -39.890 -5.378 1.00 88.62 170 HIS A O 1
ATOM 1338 N N . MET A 1 171 ? -9.020 -38.025 -6.204 1.00 88.81 171 MET A N 1
ATOM 1339 C CA . MET A 1 171 ? -8.189 -38.699 -7.214 1.00 88.81 171 MET A CA 1
ATOM 1340 C C . MET A 1 171 ? -7.151 -39.673 -6.607 1.00 88.81 171 MET A C 1
ATOM 1342 O O . MET A 1 171 ? -6.824 -40.710 -7.200 1.00 88.81 171 MET A O 1
ATOM 1346 N N . TRP A 1 172 ? -6.627 -39.368 -5.415 1.00 88.81 172 TRP A N 1
ATOM 1347 C CA . TRP A 1 172 ? -5.640 -40.196 -4.705 1.00 88.81 172 TRP A CA 1
ATOM 1348 C C . TRP A 1 172 ? -6.249 -41.349 -3.899 1.00 88.81 172 TRP A C 1
ATOM 1350 O O . TRP A 1 172 ? -5.568 -42.349 -3.658 1.00 88.81 172 TRP A O 1
ATOM 1360 N N . LYS A 1 173 ? -7.516 -41.245 -3.487 1.00 84.69 173 LYS A N 1
ATOM 1361 C CA . LYS A 1 173 ? -8.206 -42.250 -2.658 1.00 84.69 173 LYS A CA 1
ATOM 1362 C C . LYS A 1 173 ? -8.261 -43.640 -3.329 1.00 84.69 173 LYS A C 1
ATOM 1364 O O . LYS A 1 173 ? -7.836 -44.598 -2.680 1.00 84.69 173 LYS A O 1
ATOM 1369 N N . PRO A 1 174 ? -8.611 -43.791 -4.627 1.00 82.44 174 PRO A N 1
ATOM 1370 C CA . PRO A 1 174 ? -8.537 -45.079 -5.329 1.00 82.44 174 PRO A CA 1
ATOM 1371 C C . PRO A 1 174 ? -7.118 -45.640 -5.500 1.00 82.44 174 PRO A C 1
ATOM 1373 O O . PRO A 1 174 ? -6.971 -46.799 -5.887 1.00 82.44 174 PRO A O 1
ATOM 1376 N N . CYS A 1 175 ? -6.081 -44.832 -5.247 1.00 79.69 175 CYS A N 1
ATOM 1377 C CA . CYS A 1 175 ? -4.675 -45.238 -5.311 1.00 79.69 175 CYS A CA 1
ATOM 1378 C C . CYS A 1 175 ? -4.143 -45.791 -3.975 1.00 79.69 175 CYS A C 1
ATOM 1380 O O . CYS A 1 175 ? -2.946 -46.054 -3.888 1.00 79.69 175 CYS A O 1
ATOM 1382 N N . GLU A 1 176 ? -4.986 -45.909 -2.937 1.00 77.69 176 GLU A N 1
ATOM 1383 C CA . GLU A 1 176 ? -4.607 -46.328 -1.572 1.00 77.69 176 GLU A CA 1
ATOM 1384 C C . GLU A 1 176 ? -3.561 -45.409 -0.900 1.00 77.69 176 GLU A C 1
ATOM 1386 O O . GLU A 1 176 ? -2.891 -45.785 0.059 1.00 77.69 176 GLU A O 1
ATOM 1391 N N . LEU A 1 177 ? -3.443 -44.156 -1.360 1.00 75.50 177 LEU A N 1
ATOM 1392 C CA . LEU A 1 177 ? -2.427 -43.204 -0.885 1.00 75.50 177 LEU A CA 1
ATOM 1393 C C . LEU A 1 177 ? -2.790 -42.496 0.433 1.00 75.50 177 LEU A C 1
ATOM 1395 O O . LEU A 1 177 ? -2.044 -41.632 0.878 1.00 75.50 177 LEU A O 1
ATOM 1399 N N . SER A 1 178 ? -3.912 -42.849 1.069 1.00 78.00 178 SER A N 1
ATOM 1400 C CA . SER A 1 178 ? -4.396 -42.274 2.337 1.00 78.00 178 SER A CA 1
ATOM 1401 C C . SER A 1 178 ? -4.210 -40.739 2.442 1.00 78.00 178 SER A C 1
ATOM 1403 O O . SER A 1 178 ? -3.438 -40.267 3.290 1.00 78.00 178 SER A O 1
ATOM 1405 N N . PRO A 1 179 ? -4.934 -39.940 1.629 1.00 80.50 179 PRO A N 1
ATOM 1406 C CA . PRO A 1 179 ? -4.690 -38.504 1.448 1.00 80.50 179 PRO A CA 1
ATOM 1407 C C . PRO A 1 179 ? -4.606 -37.696 2.748 1.00 80.50 179 PRO A C 1
ATOM 1409 O O . PRO A 1 179 ? -3.745 -36.831 2.872 1.00 80.50 179 PRO A O 1
ATOM 1412 N N . ALA A 1 180 ? -5.439 -38.011 3.746 1.00 76.56 180 ALA A N 1
ATOM 1413 C CA . ALA A 1 180 ? -5.462 -37.306 5.029 1.00 76.56 180 ALA A CA 1
ATOM 1414 C C . ALA A 1 180 ? -4.164 -37.471 5.846 1.00 76.56 180 ALA A C 1
ATOM 1416 O O . ALA A 1 180 ? -3.692 -36.512 6.461 1.00 76.56 180 ALA A O 1
ATOM 1417 N N . ASN A 1 181 ? -3.567 -38.668 5.832 1.00 73.19 181 ASN A N 1
ATOM 1418 C CA . ASN A 1 181 ? -2.305 -38.944 6.527 1.00 73.19 181 ASN A CA 1
ATOM 1419 C C . ASN A 1 181 ? -1.131 -38.286 5.803 1.00 73.19 181 ASN A C 1
ATOM 1421 O O . ASN A 1 181 ? -0.283 -37.671 6.443 1.00 73.19 181 ASN A O 1
ATOM 1425 N N . VAL A 1 182 ? -1.135 -38.349 4.472 1.00 76.38 182 VAL A N 1
ATOM 1426 C CA . VAL A 1 182 ? -0.100 -37.725 3.646 1.00 76.38 182 VAL A CA 1
ATOM 1427 C C . VAL A 1 182 ? -0.175 -36.198 3.691 1.00 76.38 182 VAL A C 1
ATOM 1429 O O . VAL A 1 182 ? 0.860 -35.550 3.794 1.00 76.38 182 VAL A O 1
ATOM 1432 N N . ARG A 1 183 ? -1.376 -35.601 3.706 1.00 77.12 183 ARG A N 1
ATOM 1433 C CA . ARG A 1 183 ? -1.557 -34.155 3.930 1.00 77.12 183 ARG A CA 1
ATOM 1434 C C . ARG A 1 183 ? -0.891 -33.722 5.226 1.00 77.12 183 ARG A C 1
ATOM 1436 O O . ARG A 1 183 ? -0.163 -32.739 5.236 1.00 77.12 183 ARG A O 1
ATOM 1443 N N . ARG A 1 184 ? -1.134 -34.462 6.310 1.00 71.00 184 ARG A N 1
ATOM 1444 C CA . ARG A 1 184 ? -0.538 -34.179 7.617 1.00 71.00 184 ARG A CA 1
ATOM 1445 C C . ARG A 1 184 ? 0.986 -34.265 7.561 1.00 71.00 184 ARG A C 1
ATOM 1447 O O . ARG A 1 184 ? 1.627 -33.326 8.005 1.00 71.00 184 ARG A O 1
ATOM 1454 N N . GLU A 1 185 ? 1.547 -35.311 6.955 1.00 66.50 185 GLU A N 1
ATOM 1455 C CA . GLU A 1 185 ? 3.002 -35.462 6.794 1.00 66.50 185 GLU A CA 1
ATOM 1456 C C . GLU A 1 185 ? 3.625 -34.320 5.967 1.00 66.50 185 GLU A C 1
ATOM 1458 O O . GLU A 1 185 ? 4.615 -33.721 6.387 1.00 66.50 185 GLU A O 1
ATOM 1463 N N . LEU A 1 186 ? 3.034 -33.975 4.818 1.00 72.44 186 LEU A N 1
ATOM 1464 C CA . LEU A 1 186 ? 3.551 -32.924 3.936 1.00 72.44 186 LEU A CA 1
ATOM 1465 C C . LEU A 1 186 ? 3.412 -31.520 4.549 1.00 72.44 186 LEU A C 1
ATOM 1467 O O . LEU A 1 186 ? 4.326 -30.713 4.396 1.00 72.44 186 LEU A O 1
ATOM 1471 N N . CYS A 1 187 ? 2.325 -31.230 5.274 1.00 66.50 187 CYS A N 1
ATOM 1472 C CA . CYS A 1 187 ? 2.165 -29.963 5.997 1.00 66.50 187 CYS A CA 1
ATOM 1473 C C . CYS A 1 187 ? 3.073 -29.870 7.233 1.00 66.50 187 CYS A C 1
ATOM 1475 O O . CYS A 1 187 ? 3.645 -28.815 7.472 1.00 66.50 187 CYS A O 1
ATOM 1477 N N . GLN A 1 188 ? 3.257 -30.956 7.996 1.00 62.09 188 GLN A N 1
ATOM 1478 C CA . GLN A 1 188 ? 4.164 -30.982 9.158 1.00 62.09 188 GLN A CA 1
ATOM 1479 C C . GLN A 1 188 ? 5.625 -30.742 8.774 1.00 62.09 188 GLN A C 1
ATOM 1481 O O . GLN A 1 188 ? 6.386 -30.193 9.565 1.00 62.09 188 GLN A O 1
ATOM 1486 N N . ARG A 1 189 ? 6.003 -31.163 7.564 1.00 58.84 189 ARG A N 1
ATOM 1487 C CA . ARG A 1 189 ? 7.333 -30.949 6.982 1.00 58.84 189 ARG A CA 1
ATOM 1488 C C . ARG A 1 189 ? 7.427 -29.673 6.149 1.00 58.84 189 ARG A C 1
ATOM 1490 O O . ARG A 1 189 ? 8.421 -29.488 5.450 1.00 58.84 189 ARG A O 1
ATOM 1497 N N . CYS A 1 190 ? 6.392 -28.834 6.192 1.00 59.97 190 CYS A N 1
ATOM 1498 C CA . CYS A 1 190 ? 6.379 -27.525 5.541 1.00 59.97 190 CYS A CA 1
ATOM 1499 C C . CYS A 1 190 ? 6.540 -27.619 4.010 1.00 59.97 190 CYS A C 1
ATOM 1501 O O . CYS A 1 190 ? 6.977 -26.673 3.360 1.00 59.97 190 CYS A O 1
ATOM 1503 N N . LEU A 1 191 ? 6.215 -28.778 3.418 1.00 65.69 191 LEU A N 1
ATOM 1504 C CA . LEU A 1 191 ? 6.389 -29.035 1.986 1.00 65.69 191 LEU A CA 1
ATOM 1505 C C . LEU A 1 191 ? 5.201 -28.539 1.153 1.00 65.69 191 LEU A C 1
ATOM 1507 O O . LEU A 1 191 ? 5.361 -28.245 -0.031 1.00 65.69 191 LEU A O 1
ATOM 1511 N N . ILE A 1 192 ? 4.016 -28.460 1.768 1.00 76.62 192 ILE A N 1
ATOM 1512 C CA . ILE A 1 192 ? 2.800 -27.848 1.213 1.00 76.62 192 ILE A CA 1
ATOM 1513 C C . ILE A 1 192 ? 2.015 -27.134 2.325 1.00 76.62 192 ILE A C 1
ATOM 1515 O O . ILE A 1 192 ? 2.064 -27.543 3.487 1.00 76.62 192 ILE A O 1
ATOM 1519 N N . LYS A 1 193 ? 1.214 -26.129 1.963 1.00 74.12 193 LYS A N 1
ATOM 1520 C CA . LYS A 1 193 ? 0.252 -25.437 2.836 1.00 74.12 193 LYS A CA 1
ATOM 1521 C C . LYS A 1 193 ? -1.140 -25.496 2.210 1.00 74.12 193 LYS A C 1
ATOM 1523 O O . LYS A 1 193 ? -1.262 -25.371 1.000 1.00 74.12 193 LYS A O 1
ATOM 1528 N N . ILE A 1 194 ? -2.188 -25.669 3.015 1.00 76.50 194 ILE A N 1
ATOM 1529 C CA . ILE A 1 194 ? -3.577 -25.523 2.552 1.00 76.50 194 ILE A CA 1
ATOM 1530 C C . ILE A 1 194 ? -4.088 -24.159 3.021 1.00 76.50 194 ILE A C 1
ATOM 1532 O O . ILE A 1 194 ? -4.047 -23.879 4.220 1.00 76.50 194 ILE A O 1
ATOM 1536 N N . GLY A 1 195 ? -4.486 -23.298 2.082 1.00 64.44 195 GLY A N 1
ATOM 1537 C CA . GLY A 1 195 ? -4.998 -21.956 2.370 1.00 64.44 195 GLY A CA 1
ATOM 1538 C C . GLY A 1 195 ? -6.395 -21.964 2.998 1.00 64.44 195 GLY A C 1
ATOM 1539 O O . GLY A 1 195 ? -7.080 -22.988 3.016 1.00 64.44 195 GLY A O 1
ATOM 1540 N N . ASN A 1 196 ? -6.842 -20.802 3.488 1.00 61.78 196 ASN A N 1
ATOM 1541 C CA . ASN A 1 196 ? -8.216 -20.620 3.988 1.00 61.78 196 ASN A CA 1
ATOM 1542 C C . ASN A 1 196 ? -9.268 -20.807 2.877 1.00 61.78 196 ASN A C 1
ATOM 1544 O O . ASN A 1 196 ? -10.415 -21.132 3.155 1.00 61.78 196 ASN A O 1
ATOM 1548 N N . ASP A 1 197 ? -8.855 -20.648 1.620 1.00 64.69 197 ASP A N 1
ATOM 1549 C CA . ASP A 1 197 ? -9.614 -20.928 0.399 1.00 64.69 197 ASP A CA 1
ATOM 1550 C C . ASP A 1 197 ? -9.587 -22.415 -0.014 1.00 64.69 197 ASP A C 1
ATOM 1552 O O . ASP A 1 197 ? -10.008 -22.761 -1.115 1.00 64.69 197 ASP A O 1
ATOM 1556 N N . LYS A 1 198 ? -9.069 -23.298 0.854 1.00 80.06 198 LYS A N 1
ATOM 1557 C CA . LYS A 1 198 ? -8.880 -24.743 0.636 1.00 80.06 198 LYS A CA 1
ATOM 1558 C C . LYS A 1 198 ? -7.880 -25.102 -0.478 1.00 80.06 198 LYS A C 1
ATOM 1560 O O . LYS A 1 198 ? -7.723 -26.291 -0.775 1.00 80.06 198 LYS A O 1
ATOM 1565 N N . LYS A 1 199 ? -7.157 -24.139 -1.067 1.00 82.25 199 LYS A N 1
ATOM 1566 C CA . LYS A 1 199 ? -6.202 -24.400 -2.160 1.00 82.25 199 LYS A CA 1
ATOM 1567 C C . LYS A 1 199 ? -4.863 -24.942 -1.661 1.00 82.25 199 LYS A C 1
ATOM 1569 O O . LYS A 1 199 ? -4.382 -24.565 -0.590 1.00 82.25 199 LYS A O 1
ATOM 1574 N N . ILE A 1 200 ? -4.241 -25.821 -2.452 1.00 85.25 200 ILE A N 1
ATOM 1575 C CA . ILE A 1 200 ? -2.901 -26.364 -2.195 1.00 85.25 200 ILE A CA 1
ATOM 1576 C C . ILE A 1 200 ? -1.846 -25.352 -2.639 1.00 85.25 200 ILE A C 1
ATOM 1578 O O . ILE A 1 200 ? -1.645 -25.125 -3.830 1.00 85.25 200 ILE A O 1
ATOM 1582 N N . TRP A 1 201 ? -1.098 -24.811 -1.690 1.00 78.75 201 TRP A N 1
ATOM 1583 C CA . TRP A 1 201 ? 0.080 -23.992 -1.937 1.00 78.75 201 TRP A CA 1
ATOM 1584 C C . TRP A 1 201 ? 1.358 -24.828 -1.773 1.00 78.75 201 TRP A C 1
ATOM 1586 O O . TRP A 1 201 ? 1.533 -25.528 -0.775 1.00 78.75 201 TRP A O 1
ATOM 1596 N N . MET A 1 202 ? 2.258 -24.762 -2.755 1.00 83.56 202 MET A N 1
ATOM 1597 C CA . MET A 1 202 ? 3.591 -25.372 -2.722 1.00 83.56 202 MET A CA 1
ATOM 1598 C C . MET A 1 202 ? 4.586 -24.330 -3.221 1.00 83.56 202 MET A C 1
ATOM 1600 O O . MET A 1 202 ? 4.370 -23.750 -4.282 1.00 83.56 202 MET A O 1
ATOM 1604 N N . HIS A 1 203 ? 5.665 -24.115 -2.473 1.00 71.56 203 HIS A N 1
ATOM 1605 C CA . HIS A 1 203 ? 6.715 -23.176 -2.854 1.00 71.56 203 HIS A CA 1
ATOM 1606 C C . HIS A 1 203 ? 7.370 -23.580 -4.188 1.00 71.56 203 HIS A C 1
ATOM 1608 O O . HIS A 1 203 ? 7.653 -24.762 -4.397 1.00 71.56 203 HIS A O 1
ATOM 1614 N N . ASP A 1 204 ? 7.701 -22.613 -5.049 1.00 63.44 204 ASP A N 1
ATOM 1615 C CA . ASP A 1 204 ? 8.290 -22.874 -6.373 1.00 63.44 204 ASP A CA 1
ATOM 1616 C C . ASP A 1 204 ? 9.576 -23.717 -6.354 1.00 63.44 204 ASP A C 1
ATOM 1618 O O . ASP A 1 204 ? 9.713 -24.612 -7.177 1.00 63.44 204 ASP A O 1
ATOM 1622 N N . LEU A 1 205 ? 10.459 -23.583 -5.355 1.00 62.59 205 LEU A N 1
ATOM 1623 C CA . LEU A 1 205 ? 11.602 -24.496 -5.203 1.00 62.59 205 LEU A CA 1
ATOM 1624 C C . LEU A 1 205 ? 11.232 -25.955 -4.985 1.00 62.59 205 LEU A C 1
ATOM 1626 O O . LEU A 1 205 ? 11.930 -26.854 -5.444 1.00 62.59 205 LEU A O 1
ATOM 1630 N N . LEU A 1 206 ? 10.194 -26.205 -4.192 1.00 73.75 206 LEU A N 1
ATOM 1631 C CA . LEU A 1 206 ? 9.743 -27.560 -3.896 1.00 73.75 206 LEU A CA 1
ATOM 1632 C C . LEU A 1 206 ? 9.040 -28.149 -5.117 1.00 73.75 206 LEU A C 1
ATOM 1634 O O . LEU A 1 206 ? 9.205 -29.331 -5.424 1.00 73.75 206 LEU A O 1
ATOM 1638 N N . LYS A 1 207 ? 8.328 -27.296 -5.855 1.00 80.50 207 LYS A N 1
ATOM 1639 C CA . LYS A 1 207 ? 7.754 -27.610 -7.159 1.00 80.50 207 LYS A CA 1
ATOM 1640 C C . LYS A 1 207 ? 8.848 -27.983 -8.165 1.00 80.50 207 LYS A C 1
ATOM 1642 O O . LYS A 1 207 ? 8.751 -29.023 -8.818 1.00 80.50 207 LYS A O 1
ATOM 1647 N N . ASP A 1 208 ? 9.917 -27.196 -8.237 1.00 74.44 208 ASP A N 1
ATOM 1648 C CA . ASP A 1 208 ? 11.066 -27.436 -9.112 1.00 74.44 208 ASP A CA 1
ATOM 1649 C C . ASP A 1 208 ? 11.876 -28.667 -8.690 1.00 74.44 208 ASP A C 1
ATOM 1651 O O . ASP A 1 208 ? 12.260 -29.463 -9.551 1.00 74.44 208 ASP A O 1
ATOM 1655 N N . LEU A 1 209 ? 12.025 -28.916 -7.384 1.00 80.12 209 LEU A N 1
ATOM 1656 C CA . LEU A 1 209 ? 12.580 -30.161 -6.848 1.00 80.12 209 LEU A CA 1
ATOM 1657 C C . LEU A 1 209 ? 11.773 -31.369 -7.310 1.00 80.12 209 LEU A C 1
ATOM 1659 O O . LEU A 1 209 ? 12.351 -32.324 -7.829 1.00 80.12 209 LEU A O 1
ATOM 1663 N N . GLY A 1 210 ? 10.449 -31.337 -7.143 1.00 86.81 210 GLY A N 1
ATOM 1664 C CA . GLY A 1 210 ? 9.575 -32.421 -7.584 1.00 86.81 210 GLY A CA 1
ATOM 1665 C C . GLY A 1 210 ? 9.698 -32.679 -9.085 1.00 86.81 210 GLY A C 1
ATOM 1666 O O . GLY A 1 210 ? 9.886 -33.818 -9.510 1.00 86.81 210 GLY A O 1
ATOM 1667 N N . ARG A 1 211 ? 9.682 -31.618 -9.895 1.00 87.38 211 ARG A N 1
ATOM 1668 C CA . ARG A 1 211 ? 9.839 -31.698 -11.355 1.00 87.38 211 ARG A CA 1
ATOM 1669 C C . ARG A 1 211 ? 11.198 -32.256 -11.768 1.00 87.38 211 ARG A C 1
ATOM 1671 O O . ARG A 1 211 ? 11.272 -33.078 -12.679 1.00 87.38 211 ARG A O 1
ATOM 1678 N N . GLU A 1 212 ? 12.272 -31.862 -11.097 1.00 83.38 212 GLU A N 1
ATOM 1679 C CA . GLU A 1 212 ? 13.613 -32.372 -11.378 1.00 83.38 212 GLU A CA 1
ATOM 1680 C C . GLU A 1 212 ? 13.795 -33.824 -10.929 1.00 83.38 212 GLU A C 1
ATOM 1682 O O . GLU A 1 212 ? 14.437 -34.601 -11.631 1.00 83.38 212 GLU A O 1
ATOM 1687 N N . ILE A 1 213 ? 13.181 -34.237 -9.816 1.00 86.88 213 ILE A N 1
ATOM 1688 C CA . ILE A 1 213 ? 13.134 -35.653 -9.429 1.00 86.88 213 ILE A CA 1
ATOM 1689 C C . ILE A 1 213 ? 12.505 -36.476 -10.557 1.00 86.88 213 ILE A C 1
ATOM 1691 O O . ILE A 1 213 ? 13.075 -37.495 -10.943 1.00 86.88 213 ILE A O 1
ATOM 1695 N N . VAL A 1 214 ? 11.397 -36.007 -11.143 1.00 91.75 214 VAL A N 1
ATOM 1696 C CA . VAL A 1 214 ? 10.759 -36.684 -12.284 1.00 91.75 214 VAL A CA 1
ATOM 1697 C C . VAL A 1 214 ? 11.643 -36.647 -13.536 1.00 91.75 214 VAL A C 1
ATOM 1699 O O . VAL A 1 214 ? 11.721 -37.647 -14.250 1.00 91.75 214 VAL A O 1
ATOM 1702 N N . ARG A 1 215 ? 12.361 -35.546 -13.810 1.00 83.88 215 ARG A N 1
ATOM 1703 C CA . ARG A 1 215 ? 13.345 -35.504 -14.913 1.00 83.88 215 ARG A CA 1
ATOM 1704 C C . ARG A 1 215 ? 14.429 -36.565 -14.765 1.00 83.88 215 ARG A C 1
ATOM 1706 O O . ARG A 1 215 ? 14.805 -37.187 -15.754 1.00 83.88 215 ARG A O 1
ATOM 1713 N N . GLN A 1 216 ? 14.912 -36.778 -13.544 1.00 84.00 216 GLN A N 1
ATOM 1714 C CA . GLN A 1 216 ? 15.978 -37.735 -13.247 1.00 84.00 216 GLN A CA 1
ATOM 1715 C C . GLN A 1 216 ? 15.531 -39.201 -13.349 1.00 84.00 216 GLN A C 1
ATOM 1717 O O . GLN A 1 216 ? 16.385 -40.083 -13.406 1.00 84.00 216 GLN A O 1
ATOM 1722 N N . GLU A 1 217 ? 14.226 -39.491 -13.409 1.00 90.44 217 GLU A N 1
ATOM 1723 C CA . GLU A 1 217 ? 13.724 -40.857 -13.620 1.00 90.44 217 GLU A CA 1
ATOM 1724 C C . GLU A 1 217 ? 14.096 -41.407 -15.001 1.00 90.44 217 GLU A C 1
ATOM 1726 O O . GLU A 1 217 ? 14.345 -42.609 -15.158 1.00 90.44 217 GLU A O 1
ATOM 1731 N N . ASN A 1 218 ? 14.089 -40.541 -16.019 1.00 86.69 218 ASN A N 1
ATOM 1732 C CA . ASN A 1 218 ? 14.473 -40.894 -17.376 1.00 86.69 218 ASN A CA 1
ATOM 1733 C C . ASN A 1 218 ? 14.803 -39.652 -18.210 1.00 86.69 218 ASN A C 1
ATOM 1735 O O . ASN A 1 218 ? 14.024 -38.697 -18.252 1.00 86.69 218 ASN A O 1
ATOM 1739 N N . GLU A 1 219 ? 15.910 -39.711 -18.951 1.00 78.00 219 GLU A N 1
ATOM 1740 C CA . GLU A 1 219 ? 16.293 -38.664 -19.903 1.00 78.00 219 GLU A CA 1
ATOM 1741 C C . GLU A 1 219 ? 15.184 -38.431 -20.937 1.00 78.00 219 GLU A C 1
ATOM 1743 O O . GLU A 1 219 ? 14.796 -37.290 -21.193 1.00 78.00 219 GLU A O 1
ATOM 1748 N N . HIS A 1 220 ? 14.589 -39.512 -21.444 1.00 86.19 220 HIS A N 1
ATOM 1749 C CA . HIS A 1 220 ? 13.506 -39.444 -22.407 1.00 86.19 220 HIS A CA 1
ATOM 1750 C C . HIS A 1 220 ? 12.146 -39.253 -21.708 1.00 86.19 220 HIS A C 1
ATOM 1752 O O . HIS A 1 220 ? 11.776 -40.089 -20.872 1.00 86.19 220 HIS A O 1
ATOM 1758 N N . PRO A 1 221 ? 11.349 -38.220 -22.059 1.00 85.75 221 PRO A N 1
ATOM 1759 C CA . PRO A 1 221 ? 10.098 -37.927 -21.362 1.00 85.75 221 PRO A CA 1
ATOM 1760 C C . PRO A 1 221 ? 9.131 -39.115 -21.310 1.00 85.75 221 PRO A C 1
ATOM 1762 O O . PRO A 1 221 ? 8.570 -39.393 -20.257 1.00 85.75 221 PRO A O 1
ATOM 1765 N N . GLY A 1 222 ? 9.028 -39.917 -22.377 1.00 87.25 222 GLY A N 1
ATOM 1766 C CA . GLY A 1 222 ? 8.138 -41.088 -22.416 1.00 87.25 222 GLY A CA 1
ATOM 1767 C C . GLY A 1 222 ? 8.418 -42.163 -21.352 1.00 87.25 222 GLY A C 1
ATOM 1768 O O . GLY A 1 222 ? 7.558 -43.011 -21.098 1.00 87.25 222 GLY A O 1
ATOM 1769 N N . GLY A 1 223 ? 9.599 -42.138 -20.720 1.00 90.25 223 GLY A N 1
ATOM 1770 C CA . GLY A 1 223 ? 9.992 -43.026 -19.622 1.00 90.25 223 GLY A CA 1
ATOM 1771 C C . GLY A 1 223 ? 9.754 -42.474 -18.210 1.00 90.25 223 GLY A C 1
ATOM 1772 O O . GLY A 1 223 ? 10.023 -43.200 -17.250 1.00 90.25 223 GLY A O 1
ATOM 1773 N N . ARG A 1 224 ? 9.288 -41.227 -18.074 1.00 94.19 224 ARG A N 1
ATOM 1774 C CA . ARG A 1 224 ? 9.034 -40.549 -16.790 1.00 94.19 224 ARG A CA 1
ATOM 1775 C C . ARG A 1 224 ? 7.627 -40.848 -16.269 1.00 94.19 224 ARG A C 1
ATOM 1777 O O . ARG A 1 224 ? 6.728 -41.185 -17.036 1.00 94.19 224 ARG A O 1
ATOM 1784 N N . THR A 1 225 ? 7.417 -40.705 -14.966 1.00 94.12 225 THR A N 1
ATOM 1785 C CA . THR A 1 225 ? 6.117 -40.952 -14.325 1.00 94.12 225 THR A CA 1
ATOM 1786 C C . THR A 1 225 ? 5.125 -39.805 -14.505 1.00 94.12 225 THR A C 1
ATOM 1788 O O . THR A 1 225 ? 3.924 -40.055 -14.568 1.00 94.12 225 THR A O 1
ATOM 1791 N N . ARG A 1 226 ? 5.577 -38.549 -14.597 1.00 95.25 226 ARG A N 1
ATOM 1792 C CA . ARG A 1 226 ? 4.710 -37.377 -14.819 1.00 95.25 226 ARG A CA 1
ATOM 1793 C C . ARG A 1 226 ? 5.190 -36.589 -16.031 1.00 95.25 226 ARG A C 1
ATOM 1795 O O . ARG A 1 226 ? 6.386 -36.337 -16.171 1.00 95.25 226 ARG A O 1
ATOM 1802 N N . LEU A 1 227 ? 4.253 -36.161 -16.870 1.00 92.19 227 LEU A N 1
ATOM 1803 C CA . LEU A 1 227 ? 4.484 -35.255 -17.994 1.00 92.19 227 LEU A CA 1
ATOM 1804 C C . LEU A 1 227 ? 3.698 -33.972 -17.741 1.00 92.19 227 LEU A C 1
ATOM 1806 O O . LEU A 1 227 ? 2.487 -33.951 -17.917 1.00 92.19 227 LEU A O 1
ATOM 1810 N N . TRP A 1 228 ? 4.381 -32.925 -17.278 1.00 89.62 228 TRP A N 1
ATOM 1811 C CA . TRP A 1 228 ? 3.754 -31.635 -16.954 1.00 89.62 228 TRP A CA 1
ATOM 1812 C C . TRP A 1 228 ? 4.062 -30.535 -17.974 1.00 89.62 228 TRP A C 1
ATOM 1814 O O . TRP A 1 228 ? 3.445 -29.478 -17.941 1.00 89.62 228 TRP A O 1
ATOM 1824 N N . ARG A 1 229 ? 5.063 -30.738 -18.842 1.00 81.31 229 ARG A N 1
ATOM 1825 C CA . ARG A 1 229 ? 5.369 -29.809 -19.935 1.00 81.31 229 ARG A CA 1
ATOM 1826 C C . ARG A 1 229 ? 4.559 -30.209 -21.154 1.00 81.31 229 ARG A C 1
ATOM 1828 O O . ARG A 1 229 ? 4.686 -31.349 -21.596 1.00 81.31 229 ARG A O 1
ATOM 1835 N N . HIS A 1 230 ? 3.821 -29.253 -21.710 1.00 80.88 230 HIS A N 1
ATOM 1836 C CA . HIS A 1 230 ? 3.055 -29.433 -22.939 1.00 80.88 230 HIS A CA 1
ATOM 1837 C C . HIS A 1 230 ? 3.891 -30.085 -24.051 1.00 80.88 230 HIS A C 1
ATOM 1839 O O . HIS A 1 230 ? 3.495 -31.128 -24.553 1.00 80.88 230 HIS A O 1
ATOM 1845 N N . SER A 1 231 ? 5.069 -29.534 -24.377 1.00 78.75 231 SER A N 1
ATOM 1846 C CA . SER A 1 231 ? 5.927 -30.040 -25.462 1.00 78.75 231 SER A CA 1
ATOM 1847 C C . SER A 1 231 ? 6.325 -31.503 -25.254 1.00 78.75 231 SER A C 1
ATOM 1849 O O . SER A 1 231 ? 6.167 -32.330 -26.144 1.00 78.75 231 SER A O 1
ATOM 1851 N N . ASP A 1 232 ? 6.766 -31.845 -24.038 1.00 84.00 232 ASP A N 1
ATOM 1852 C CA . ASP A 1 232 ? 7.163 -33.207 -23.678 1.00 84.00 232 ASP A CA 1
ATOM 1853 C C . ASP A 1 232 ? 5.963 -34.164 -23.791 1.00 84.00 232 ASP A C 1
ATOM 1855 O O . ASP A 1 232 ? 6.097 -35.272 -24.305 1.00 84.00 232 ASP A O 1
ATOM 1859 N N . ALA A 1 233 ? 4.787 -33.756 -23.306 1.00 86.06 233 ALA A N 1
ATOM 1860 C CA . ALA A 1 233 ? 3.569 -34.555 -23.389 1.00 86.06 233 ALA A CA 1
ATOM 1861 C C . ALA A 1 233 ? 3.101 -34.735 -24.841 1.00 86.06 233 ALA A C 1
ATOM 1863 O O . ALA A 1 233 ? 2.773 -35.855 -25.242 1.00 86.06 233 ALA A O 1
ATOM 1864 N N . PHE A 1 234 ? 3.112 -33.657 -25.626 1.00 81.75 234 PHE A N 1
ATOM 1865 C CA . PHE A 1 234 ? 2.742 -33.648 -27.034 1.00 81.75 234 PHE A CA 1
ATOM 1866 C C . PHE A 1 234 ? 3.642 -34.581 -27.836 1.00 81.75 234 PHE A C 1
ATOM 1868 O O . PHE A 1 234 ? 3.132 -35.523 -28.437 1.00 81.75 234 PHE A O 1
ATOM 1875 N N . ASP A 1 235 ? 4.963 -34.413 -27.760 1.00 81.94 235 ASP A N 1
ATOM 1876 C CA . ASP A 1 235 ? 5.929 -35.239 -28.492 1.00 81.94 235 ASP A CA 1
ATOM 1877 C C . ASP A 1 235 ? 5.806 -36.719 -28.115 1.00 81.94 235 ASP A C 1
ATOM 1879 O O . ASP A 1 235 ? 5.769 -37.602 -28.979 1.00 81.94 235 ASP A O 1
ATOM 1883 N N . VAL A 1 236 ? 5.669 -37.012 -26.817 1.00 86.69 236 VAL A N 1
ATOM 1884 C CA . VAL A 1 236 ? 5.510 -38.385 -26.320 1.00 86.69 236 VAL A CA 1
ATOM 1885 C C . VAL A 1 236 ? 4.254 -39.050 -26.878 1.00 86.69 236 VAL A C 1
ATOM 1887 O O . VAL A 1 236 ? 4.281 -40.248 -27.200 1.00 86.69 236 VAL A O 1
ATOM 1890 N N . LEU A 1 237 ? 3.158 -38.302 -26.988 1.00 83.38 237 LEU A N 1
ATOM 1891 C CA . LEU A 1 237 ? 1.888 -38.789 -27.519 1.00 83.38 237 LEU A CA 1
ATOM 1892 C C . LEU A 1 237 ? 1.918 -38.874 -29.051 1.00 83.38 237 LEU A C 1
ATOM 1894 O O . LEU A 1 237 ? 1.537 -39.910 -29.605 1.00 83.38 237 LEU A O 1
ATOM 1898 N N . GLU A 1 238 ? 2.415 -37.843 -29.733 1.00 80.81 238 GLU A N 1
ATOM 1899 C CA . GLU A 1 238 ? 2.523 -37.752 -31.192 1.00 80.81 238 GLU A CA 1
ATOM 1900 C C . GLU A 1 238 ? 3.404 -38.873 -31.743 1.00 80.81 238 GLU A C 1
ATOM 1902 O O . GLU A 1 238 ? 2.972 -39.686 -32.570 1.00 80.81 238 GLU A O 1
ATOM 1907 N N . MET A 1 239 ? 4.607 -39.010 -31.184 1.00 82.00 239 MET A N 1
ATOM 1908 C CA . MET A 1 239 ? 5.585 -40.019 -31.582 1.00 82.00 239 MET A CA 1
ATOM 1909 C C . MET A 1 239 ? 5.321 -41.400 -30.953 1.00 82.00 239 MET A C 1
ATOM 1911 O O . MET A 1 239 ? 6.041 -42.360 -31.240 1.00 82.00 239 MET A O 1
ATOM 1915 N N . LYS A 1 240 ? 4.279 -41.549 -30.116 1.00 83.38 240 LYS A N 1
ATOM 1916 C CA . LYS A 1 240 ? 3.901 -42.806 -29.422 1.00 83.38 240 LYS A CA 1
ATOM 1917 C C . LYS A 1 240 ? 5.048 -43.419 -28.605 1.00 83.38 240 LYS A C 1
ATOM 1919 O O . LYS A 1 240 ? 5.214 -44.653 -28.544 1.00 83.38 240 LYS A O 1
ATOM 1924 N N . GLN A 1 241 ? 5.832 -42.546 -27.987 1.00 86.19 241 GLN A N 1
ATOM 1925 C CA . GLN A 1 241 ? 7.004 -42.873 -27.178 1.00 86.19 241 GLN A CA 1
ATOM 1926 C C . GLN A 1 241 ? 6.655 -43.144 -25.709 1.00 86.19 241 GLN A C 1
ATOM 1928 O O . GLN A 1 241 ? 7.489 -43.650 -24.961 1.00 86.19 241 GLN A O 1
ATOM 1933 N N . GLY A 1 242 ? 5.414 -42.871 -25.300 1.00 84.69 242 GLY A N 1
ATOM 1934 C CA . GLY A 1 242 ? 4.945 -43.111 -23.939 1.00 84.69 242 GLY A CA 1
ATOM 1935 C C . GLY A 1 242 ? 5.071 -44.574 -23.511 1.00 84.69 242 GLY A C 1
ATOM 1936 O O . GLY A 1 242 ? 4.793 -45.492 -24.290 1.00 84.69 242 GLY A O 1
ATOM 1937 N N . THR A 1 243 ? 5.485 -44.795 -22.265 1.00 89.88 243 THR A N 1
ATOM 1938 C CA . THR A 1 243 ? 5.640 -46.128 -21.663 1.00 89.88 243 THR A CA 1
ATOM 1939 C C . THR A 1 243 ? 4.588 -46.388 -20.585 1.00 89.88 243 THR A C 1
ATOM 1941 O O . THR A 1 243 ? 3.832 -45.502 -20.191 1.00 89.88 243 THR A O 1
ATOM 1944 N N . ASN A 1 244 ? 4.566 -47.609 -20.051 1.00 87.56 244 ASN A N 1
ATOM 1945 C CA . ASN A 1 244 ? 3.713 -47.969 -18.920 1.00 87.56 244 ASN A CA 1
ATOM 1946 C C . ASN A 1 244 ? 4.160 -47.342 -17.585 1.00 87.56 244 ASN A C 1
ATOM 1948 O O . ASN A 1 244 ? 3.553 -47.659 -16.571 1.00 87.56 244 ASN A O 1
ATOM 1952 N N . LYS A 1 245 ? 5.203 -46.501 -17.559 1.00 90.75 245 LYS A N 1
ATOM 1953 C CA . LYS A 1 245 ? 5.614 -45.750 -16.364 1.00 90.75 245 LYS A CA 1
ATOM 1954 C C . LYS A 1 245 ? 4.850 -44.445 -16.182 1.00 90.75 245 LYS A C 1
ATOM 1956 O O . LYS A 1 245 ? 4.775 -43.967 -15.060 1.00 90.75 245 LYS A O 1
ATOM 1961 N N . VAL A 1 246 ? 4.308 -43.876 -17.257 1.00 93.25 246 VAL A N 1
ATOM 1962 C CA . VAL A 1 246 ? 3.609 -42.590 -17.209 1.00 93.25 246 VAL A CA 1
ATOM 1963 C C . VAL A 1 246 ? 2.297 -42.754 -16.437 1.00 93.25 246 VAL A C 1
ATOM 1965 O O . VAL A 1 246 ? 1.426 -43.538 -16.821 1.00 93.25 246 VAL A O 1
ATOM 1968 N N . GLU A 1 247 ? 2.173 -42.007 -15.347 1.00 92.62 247 GLU A N 1
ATOM 1969 C CA . GLU A 1 247 ? 1.035 -41.991 -14.431 1.00 92.62 247 GLU A CA 1
ATOM 1970 C C . GLU A 1 247 ? 0.200 -40.714 -14.542 1.00 92.62 247 GLU A C 1
ATOM 1972 O O . GLU A 1 247 ? -0.990 -40.752 -14.243 1.00 92.62 247 GLU A O 1
ATOM 1977 N N . ALA A 1 248 ? 0.781 -39.592 -14.968 1.00 93.19 248 ALA A N 1
ATOM 1978 C CA . ALA A 1 248 ? 0.044 -38.340 -15.117 1.00 93.19 248 ALA A CA 1
ATOM 1979 C C . ALA A 1 248 ? 0.518 -37.539 -16.329 1.00 93.19 248 ALA A C 1
ATOM 1981 O O . ALA A 1 248 ? 1.720 -37.479 -16.603 1.00 93.19 248 ALA A O 1
ATOM 1982 N N . ILE A 1 249 ? -0.429 -36.923 -17.033 1.00 91.00 249 ILE A N 1
ATOM 1983 C CA . ILE A 1 249 ? -0.175 -36.086 -18.208 1.00 91.00 249 ILE A CA 1
ATOM 1984 C C . ILE A 1 249 ? -0.981 -34.796 -18.085 1.00 91.00 249 ILE A C 1
ATOM 1986 O O . ILE A 1 249 ? -2.181 -34.863 -17.838 1.00 91.00 249 ILE A O 1
ATOM 1990 N N . HIS A 1 250 ? -0.317 -33.665 -18.311 1.00 89.38 250 HIS A N 1
ATOM 1991 C CA . HIS A 1 250 ? -0.914 -32.359 -18.569 1.00 89.38 250 HIS A CA 1
ATOM 1992 C C . HIS A 1 250 ? -0.545 -31.919 -19.991 1.00 89.38 250 HIS A C 1
ATOM 1994 O O . HIS A 1 250 ? 0.633 -31.948 -20.366 1.00 89.38 250 HIS A O 1
ATOM 2000 N N . LEU A 1 251 ? -1.552 -31.561 -20.786 1.00 83.06 251 LEU A N 1
ATOM 2001 C CA . LEU A 1 251 ? -1.411 -31.247 -22.203 1.00 83.06 251 LEU A CA 1
ATOM 2002 C C . LEU A 1 251 ? -2.327 -30.080 -22.598 1.00 83.06 251 LEU A C 1
ATOM 2004 O O . LEU A 1 251 ? -3.507 -30.289 -22.863 1.00 83.06 251 LEU A O 1
ATOM 2008 N N . ASP A 1 252 ? -1.769 -28.876 -22.693 1.00 72.44 252 ASP A N 1
ATOM 2009 C CA . ASP A 1 252 ? -2.495 -27.645 -23.041 1.00 72.44 252 ASP A CA 1
ATOM 2010 C C . ASP A 1 252 ? -2.231 -27.232 -24.500 1.00 72.44 252 ASP A C 1
ATOM 2012 O O . ASP A 1 252 ? -1.154 -26.724 -24.785 1.00 72.44 252 ASP A O 1
ATOM 2016 N N . ILE A 1 253 ? -3.122 -27.542 -25.448 1.00 64.31 253 ILE A N 1
ATOM 2017 C CA . ILE A 1 253 ? -2.869 -27.331 -26.890 1.00 64.31 253 ILE A CA 1
ATOM 2018 C C . ILE A 1 253 ? -3.699 -26.157 -27.406 1.00 64.31 253 ILE A C 1
ATOM 2020 O O . ILE A 1 253 ? -4.920 -26.158 -27.250 1.00 64.31 253 ILE A O 1
ATOM 2024 N N . GLY A 1 254 ? -3.041 -25.198 -28.065 1.00 58.22 254 GLY A N 1
ATOM 2025 C CA . GLY A 1 254 ? -3.690 -24.107 -28.790 1.00 58.22 254 GLY A CA 1
ATOM 2026 C C . GLY A 1 254 ? -4.177 -24.527 -30.182 1.00 58.22 254 GLY A C 1
ATOM 2027 O O . GLY A 1 254 ? -3.680 -25.476 -30.785 1.00 58.22 254 GLY A O 1
ATOM 2028 N N . VAL A 1 255 ? -5.144 -23.789 -30.731 1.00 51.88 255 VAL A N 1
ATOM 2029 C CA . VAL A 1 255 ? -5.796 -24.088 -32.025 1.00 51.88 255 VAL A CA 1
ATOM 2030 C C . VAL A 1 255 ? -4.803 -24.150 -33.206 1.00 51.88 255 VAL A C 1
ATOM 2032 O O . VAL A 1 255 ? -5.086 -24.796 -34.213 1.00 51.88 255 VAL A O 1
ATOM 2035 N N . GLU A 1 256 ? -3.627 -23.530 -33.081 1.00 51.41 256 GLU A N 1
ATOM 2036 C CA . GLU A 1 256 ? -2.604 -23.444 -34.135 1.00 51.41 256 GLU A CA 1
ATOM 2037 C C . GLU A 1 256 ? -1.749 -24.720 -34.299 1.00 51.41 256 GLU A C 1
ATOM 2039 O O . GLU A 1 256 ? -1.181 -24.932 -35.370 1.00 51.41 256 GLU A O 1
ATOM 2044 N N . ASP A 1 257 ? -1.711 -25.612 -33.299 1.00 51.53 257 ASP A N 1
ATOM 2045 C CA . ASP A 1 257 ? -0.833 -26.801 -33.288 1.00 51.53 257 ASP A CA 1
ATOM 2046 C C . ASP A 1 257 ? -1.491 -28.072 -33.869 1.00 51.53 257 ASP A C 1
ATOM 2048 O O . ASP A 1 257 ? -0.887 -29.152 -33.931 1.00 51.53 257 ASP A O 1
ATOM 2052 N N . ILE A 1 258 ? -2.747 -27.977 -34.315 1.00 55.44 258 ILE A N 1
ATOM 2053 C CA . ILE A 1 258 ? -3.494 -29.121 -34.846 1.00 55.44 258 ILE A CA 1
ATOM 2054 C C . ILE A 1 258 ? -3.155 -29.305 -36.330 1.00 55.44 258 ILE A C 1
ATOM 2056 O O . ILE A 1 258 ? -3.817 -28.780 -37.222 1.00 55.44 258 ILE A O 1
ATOM 2060 N N . SER A 1 259 ? -2.133 -30.116 -36.610 1.00 50.31 259 SER A N 1
ATOM 2061 C CA . SER A 1 259 ? -1.988 -30.714 -37.943 1.00 50.31 259 SER A CA 1
ATOM 2062 C C . SER A 1 259 ? -3.202 -31.603 -38.266 1.00 50.31 259 SER A C 1
ATOM 2064 O O . SER A 1 259 ? -3.798 -32.204 -37.372 1.00 50.31 259 SER A O 1
ATOM 2066 N N . ASP A 1 260 ? -3.551 -31.698 -39.553 1.00 42.97 260 ASP A N 1
ATOM 2067 C CA . ASP A 1 260 ? -4.773 -32.270 -40.172 1.00 42.97 260 ASP A CA 1
ATOM 2068 C C . ASP A 1 260 ? -5.084 -33.765 -39.843 1.00 42.97 260 ASP A C 1
ATOM 2070 O O . ASP A 1 260 ? -5.923 -34.420 -40.461 1.00 42.97 260 ASP A O 1
ATOM 2074 N N . GLY A 1 261 ? -4.401 -34.356 -38.856 1.00 49.59 261 GLY A N 1
ATOM 2075 C CA . GLY A 1 261 ? -4.569 -35.720 -38.361 1.00 49.59 261 GLY A CA 1
ATOM 2076 C C . GLY A 1 261 ? -4.863 -35.757 -36.860 1.00 49.59 261 GLY A C 1
ATOM 2077 O O . GLY A 1 261 ? -3.973 -36.034 -36.058 1.00 49.59 261 GLY A O 1
ATOM 2078 N N . GLY A 1 262 ? -6.126 -35.534 -36.487 1.00 54.22 262 GLY A N 1
ATOM 2079 C CA . GLY A 1 262 ? -6.595 -35.449 -35.098 1.00 54.22 262 GLY A CA 1
ATOM 2080 C C . GLY A 1 262 ? -6.042 -36.503 -34.121 1.00 54.22 262 GLY A C 1
ATOM 2081 O O . GLY A 1 262 ? -5.785 -37.669 -34.459 1.00 54.22 262 GLY A O 1
ATOM 2082 N N . PHE A 1 263 ? -5.889 -36.081 -32.863 1.00 60.56 263 PHE A N 1
ATOM 2083 C CA . PHE A 1 263 ? -5.518 -36.930 -31.732 1.00 60.56 263 PHE A CA 1
ATOM 2084 C C . PHE A 1 263 ? -6.444 -38.158 -31.664 1.00 60.56 263 PHE A C 1
ATOM 2086 O O . PHE A 1 263 ? -7.662 -38.041 -31.583 1.00 60.56 263 PHE A O 1
ATOM 2093 N N . ASN A 1 264 ? -5.879 -39.366 -31.751 1.00 62.97 264 ASN A N 1
ATOM 2094 C CA . ASN A 1 264 ? -6.660 -40.599 -31.666 1.00 62.97 264 ASN A CA 1
ATOM 2095 C C . ASN A 1 264 ? -6.134 -41.508 -30.559 1.00 62.97 264 ASN A C 1
ATOM 2097 O O . ASN A 1 264 ? -4.929 -41.557 -30.295 1.00 62.97 264 ASN A O 1
ATOM 2101 N N . GLY A 1 265 ? -7.038 -42.305 -29.981 1.00 62.84 265 GLY A N 1
ATOM 2102 C CA . GLY A 1 265 ? -6.755 -43.164 -28.831 1.00 62.84 265 GLY A CA 1
ATOM 2103 C C . GLY A 1 265 ? -5.542 -44.091 -28.985 1.00 62.84 265 GLY A C 1
ATOM 2104 O O . GLY A 1 265 ? -4.975 -44.508 -27.983 1.00 62.84 265 GLY A O 1
ATOM 2105 N N . LYS A 1 266 ? -5.047 -44.373 -30.208 1.00 69.94 266 LYS A N 1
ATOM 2106 C CA . LYS A 1 266 ? -3.821 -45.176 -30.410 1.00 69.94 266 LYS A CA 1
ATOM 2107 C C . LYS A 1 266 ? -2.569 -44.559 -29.801 1.00 69.94 266 LYS A C 1
ATOM 2109 O O . LYS A 1 266 ? -1.636 -45.317 -29.529 1.00 69.94 266 LYS A O 1
ATOM 2114 N N . LYS A 1 267 ? -2.545 -43.241 -29.598 1.00 76.19 267 LYS A N 1
ATOM 2115 C CA . LYS A 1 267 ? -1.445 -42.533 -28.931 1.00 76.19 267 LYS A CA 1
ATOM 2116 C C . LYS A 1 267 ? -1.339 -42.907 -27.442 1.00 76.19 267 LYS A C 1
ATOM 2118 O O . LYS A 1 267 ? -0.236 -42.970 -26.913 1.00 76.19 267 LYS A O 1
ATOM 2123 N N . PHE A 1 268 ? -2.443 -43.332 -26.817 1.00 79.12 268 PHE A N 1
ATOM 2124 C CA . PHE A 1 268 ? -2.499 -43.712 -25.399 1.00 79.12 268 PHE A CA 1
ATOM 2125 C C . PHE A 1 268 ? -2.281 -45.209 -25.123 1.00 79.12 268 PHE A C 1
ATOM 2127 O O . PHE A 1 268 ? -2.192 -45.622 -23.969 1.00 79.12 268 PHE A O 1
ATOM 2134 N N . LYS A 1 269 ? -2.129 -46.044 -26.162 1.00 78.75 269 LYS A N 1
ATOM 2135 C CA . LYS A 1 269 ? -2.117 -47.518 -26.045 1.00 78.75 269 LYS A CA 1
ATOM 2136 C C . LYS A 1 269 ? -1.108 -48.076 -25.036 1.00 78.75 269 LYS A C 1
ATOM 2138 O O . LYS A 1 269 ? -1.355 -49.116 -24.430 1.00 78.75 269 LYS A O 1
ATOM 2143 N N . LYS A 1 270 ? 0.055 -47.435 -24.914 1.00 83.31 270 LYS A N 1
ATOM 2144 C CA . LYS A 1 270 ? 1.159 -47.888 -24.052 1.00 83.31 270 LYS A CA 1
ATOM 2145 C C . LYS A 1 270 ? 1.086 -47.323 -22.623 1.00 83.31 270 LYS A C 1
ATOM 2147 O O . LYS A 1 270 ? 1.799 -47.819 -21.756 1.00 83.31 270 LYS A O 1
ATOM 2152 N N . LEU A 1 271 ? 0.219 -46.339 -22.365 1.00 86.25 271 LEU A N 1
ATOM 2153 C CA . LEU A 1 271 ? 0.124 -45.583 -21.110 1.00 86.25 271 LEU A CA 1
ATOM 2154 C C . LEU A 1 271 ? -0.764 -46.294 -20.075 1.00 86.25 271 LEU A C 1
ATOM 2156 O O . LEU A 1 271 ? -1.731 -45.747 -19.554 1.00 86.25 271 LEU A O 1
ATOM 2160 N N . THR A 1 272 ? -0.476 -47.561 -19.789 1.00 85.69 272 THR A N 1
ATOM 2161 C CA . THR A 1 272 ? -1.385 -48.411 -19.001 1.00 85.69 272 THR A CA 1
ATOM 2162 C C . THR A 1 272 ? -1.449 -48.077 -17.505 1.00 85.69 272 THR A C 1
ATOM 2164 O O . THR A 1 272 ? -2.303 -48.626 -16.809 1.00 85.69 272 THR A O 1
ATOM 2167 N N . MET A 1 273 ? -0.536 -47.241 -16.992 1.00 88.12 273 MET A N 1
ATOM 2168 C CA . MET A 1 273 ? -0.522 -46.779 -15.593 1.00 88.12 273 MET A CA 1
ATOM 2169 C C . MET A 1 273 ? -1.067 -45.359 -15.416 1.00 88.12 273 MET A C 1
ATOM 2171 O O . MET A 1 273 ? -1.035 -44.849 -14.300 1.00 88.12 273 MET A O 1
ATOM 2175 N N . LEU A 1 274 ? -1.599 -44.745 -16.477 1.00 89.38 274 LEU A N 1
ATOM 2176 C CA . LEU A 1 274 ? -2.125 -43.386 -16.438 1.00 89.38 274 LEU A CA 1
ATOM 2177 C C . LEU A 1 274 ? -3.292 -43.279 -15.443 1.00 89.38 274 LEU A C 1
ATOM 2179 O O . LEU A 1 274 ? -4.333 -43.913 -15.628 1.00 89.38 274 LEU A O 1
ATOM 2183 N N . ARG A 1 275 ? -3.081 -42.489 -14.389 1.00 90.94 275 ARG A N 1
ATOM 2184 C CA . ARG A 1 275 ? -4.026 -42.165 -13.314 1.00 90.94 275 ARG A CA 1
ATOM 2185 C C . ARG A 1 275 ? -4.724 -40.837 -13.565 1.00 90.94 275 ARG A C 1
ATOM 2187 O O . ARG A 1 275 ? -5.922 -40.746 -13.306 1.00 90.94 275 ARG A O 1
ATOM 2194 N N . PHE A 1 276 ? -3.994 -39.843 -14.073 1.00 91.19 276 PHE A N 1
ATOM 2195 C CA . PHE A 1 276 ? -4.499 -38.485 -14.280 1.00 91.19 276 PHE A CA 1
ATOM 2196 C C . PHE A 1 276 ? -4.226 -38.017 -15.699 1.00 91.19 276 PHE A C 1
ATOM 2198 O O . PHE A 1 276 ? -3.114 -38.172 -16.211 1.00 91.19 276 PHE A O 1
ATOM 2205 N N . LEU A 1 277 ? -5.248 -37.449 -16.322 1.00 88.81 277 LEU A N 1
ATOM 2206 C CA . LEU A 1 277 ? -5.157 -36.899 -17.660 1.00 88.81 277 LEU A CA 1
ATOM 2207 C C . LEU A 1 277 ? -5.808 -35.523 -17.666 1.00 88.81 277 LEU A C 1
ATOM 2209 O O . LEU A 1 277 ? -7.008 -35.421 -17.443 1.00 88.81 277 LEU A O 1
ATOM 2213 N N . ASP A 1 278 ? -5.006 -34.500 -17.906 1.00 88.00 278 ASP A N 1
ATOM 2214 C CA . ASP A 1 278 ? -5.427 -33.111 -18.015 1.00 88.00 278 ASP A CA 1
ATOM 2215 C C . ASP A 1 278 ? -5.182 -32.617 -19.445 1.00 88.00 278 ASP A C 1
ATOM 2217 O O . ASP A 1 278 ? -4.085 -32.783 -19.993 1.00 88.00 278 ASP A O 1
ATOM 2221 N N . LEU A 1 279 ? -6.244 -32.115 -20.071 1.00 81.75 279 LEU A N 1
ATOM 2222 C CA . LEU A 1 279 ? -6.338 -31.833 -21.496 1.00 81.75 279 LEU A CA 1
ATOM 2223 C C . LEU A 1 279 ? -6.909 -30.432 -21.724 1.00 81.75 279 LEU A C 1
ATOM 2225 O O . LEU A 1 279 ? -7.993 -30.105 -21.242 1.00 81.75 279 LEU A O 1
ATOM 2229 N N . GLY A 1 280 ? -6.215 -29.651 -22.546 1.00 75.88 280 GLY A N 1
ATOM 2230 C CA . GLY A 1 280 ? -6.730 -28.425 -23.151 1.00 75.88 280 GLY A CA 1
ATOM 2231 C C . GLY A 1 280 ? -7.684 -28.723 -24.312 1.00 75.88 280 GLY A C 1
ATOM 2232 O O . GLY A 1 280 ? -8.515 -29.631 -24.239 1.00 75.88 280 GLY A O 1
ATOM 2233 N N . ASP A 1 281 ? -7.553 -27.987 -25.418 1.00 71.12 281 ASP A N 1
ATOM 2234 C CA . ASP A 1 281 ? -8.516 -27.989 -26.530 1.00 71.12 281 ASP A CA 1
ATOM 2235 C C . ASP A 1 281 ? -8.407 -29.202 -27.485 1.00 71.12 281 ASP A C 1
ATOM 2237 O O . ASP A 1 281 ? -8.340 -29.070 -28.708 1.00 71.12 281 ASP A O 1
ATOM 2241 N N . ILE A 1 282 ? -8.359 -30.423 -26.932 1.00 68.56 282 ILE A N 1
ATOM 2242 C CA . ILE A 1 282 ? -8.235 -31.678 -27.691 1.00 68.56 282 ILE A CA 1
ATOM 2243 C C . ILE A 1 282 ? -9.239 -32.728 -27.243 1.00 68.56 282 ILE A C 1
ATOM 2245 O O . ILE A 1 282 ? -9.315 -33.087 -26.073 1.00 68.56 282 ILE A O 1
ATOM 2249 N N . ASN A 1 283 ? -9.896 -33.361 -28.218 1.00 65.81 283 ASN A N 1
ATOM 2250 C CA . ASN A 1 283 ? -10.594 -34.626 -28.007 1.00 65.81 283 ASN A CA 1
ATOM 2251 C C . ASN A 1 283 ? -9.620 -35.814 -28.201 1.00 65.81 283 ASN A C 1
ATOM 2253 O O . ASN A 1 283 ? -9.319 -36.177 -29.342 1.00 65.81 283 ASN A O 1
ATOM 2257 N N . PRO A 1 284 ? -9.122 -36.461 -27.127 1.00 61.06 284 PRO A N 1
ATOM 2258 C CA . PRO A 1 284 ? -8.085 -37.494 -27.229 1.00 61.06 284 PRO A CA 1
ATOM 2259 C C . PRO A 1 284 ? -8.629 -38.852 -27.702 1.00 61.06 284 PRO A C 1
ATOM 2261 O O . PRO A 1 284 ? -7.859 -39.750 -28.064 1.00 61.06 284 PRO A O 1
ATOM 2264 N N . PHE A 1 285 ? -9.948 -39.047 -27.648 1.00 60.66 285 PHE A N 1
ATOM 2265 C CA . PHE A 1 285 ? -10.549 -40.375 -27.682 1.00 60.66 285 PHE A CA 1
ATOM 2266 C C . PHE A 1 285 ? -10.906 -40.834 -29.099 1.00 60.66 285 PHE A C 1
ATOM 2268 O O . PHE A 1 285 ? -10.774 -42.023 -29.410 1.00 60.66 285 PHE A O 1
ATOM 2275 N N . GLY A 1 286 ? -11.242 -39.910 -30.004 1.00 56.47 286 GLY A N 1
ATOM 2276 C CA . GLY A 1 286 ? -11.644 -40.237 -31.377 1.00 56.47 286 GLY A CA 1
ATOM 2277 C C . GLY A 1 286 ? -12.698 -41.362 -31.455 1.00 56.47 286 GLY A C 1
ATOM 2278 O O . GLY A 1 286 ? -13.399 -41.663 -30.496 1.00 56.47 286 GLY A O 1
ATOM 2279 N N . ASN A 1 287 ? -12.795 -42.040 -32.605 1.00 50.69 287 ASN A N 1
ATOM 2280 C CA . ASN A 1 287 ? -13.809 -43.088 -32.845 1.00 50.69 287 ASN A CA 1
ATOM 2281 C C . ASN A 1 287 ? -13.360 -44.522 -32.481 1.00 50.69 287 ASN A C 1
ATOM 2283 O O . ASN A 1 287 ? -13.988 -45.491 -32.915 1.00 50.69 287 ASN A O 1
ATOM 2287 N N . LYS A 1 288 ? -12.240 -44.716 -31.765 1.00 50.88 288 LYS A N 1
ATOM 2288 C CA . LYS A 1 288 ? -11.683 -46.063 -31.510 1.00 50.88 288 LYS A CA 1
ATOM 2289 C C . LYS A 1 288 ? -11.423 -46.319 -30.027 1.00 50.88 288 LYS A C 1
ATOM 2291 O O . LYS A 1 288 ? -10.557 -45.690 -29.436 1.00 50.88 288 LYS A O 1
ATOM 2296 N N . LYS A 1 289 ? -12.107 -47.347 -29.510 1.00 54.34 289 LYS A N 1
ATOM 2297 C CA . LYS A 1 289 ? -12.004 -47.912 -28.152 1.00 54.34 289 LYS A CA 1
ATOM 2298 C C . LYS A 1 289 ? -10.545 -48.145 -27.743 1.00 54.34 289 LYS A C 1
ATOM 2300 O O . LYS A 1 289 ? -9.861 -48.926 -28.416 1.00 54.34 289 LYS A O 1
ATOM 2305 N N . GLN A 1 290 ? -10.086 -47.509 -26.666 1.00 60.94 290 GLN A N 1
ATOM 2306 C CA . GLN A 1 290 ? -8.844 -47.842 -25.964 1.00 60.94 290 GLN A CA 1
ATOM 2307 C C . GLN A 1 290 ? -8.999 -47.663 -24.445 1.00 60.94 290 GLN A C 1
ATOM 2309 O O . GLN A 1 290 ? -9.280 -46.558 -23.985 1.00 60.94 290 GLN A O 1
ATOM 2314 N N . PRO A 1 291 ? -8.749 -48.715 -23.644 1.00 60.62 291 PRO A N 1
ATOM 2315 C CA . PRO A 1 291 ? -9.102 -48.690 -22.232 1.00 60.62 291 PRO A CA 1
ATOM 2316 C C . PRO A 1 291 ? -8.010 -48.029 -21.373 1.00 60.62 291 PRO A C 1
ATOM 2318 O O . PRO A 1 291 ? -6.960 -48.626 -21.120 1.00 60.62 291 PRO A O 1
ATOM 2321 N N . LEU A 1 292 ? -8.286 -46.831 -20.848 1.00 74.44 292 LEU A N 1
ATOM 2322 C CA . LEU A 1 292 ? -7.486 -46.153 -19.814 1.00 74.44 292 LEU A CA 1
ATOM 2323 C C . LEU A 1 292 ? -7.807 -46.696 -18.408 1.00 74.44 292 LEU A C 1
ATOM 2325 O O . LEU A 1 292 ? -8.269 -45.980 -17.529 1.00 74.44 292 LEU A O 1
ATOM 2329 N N . ARG A 1 293 ? -7.583 -47.995 -18.185 1.00 75.31 293 ARG A N 1
ATOM 2330 C CA . ARG A 1 293 ? -8.129 -48.766 -17.040 1.00 75.31 293 ARG A CA 1
ATOM 2331 C C . ARG A 1 293 ? -7.827 -48.219 -15.637 1.00 75.31 293 ARG A C 1
ATOM 2333 O O . ARG A 1 293 ? -8.559 -48.540 -14.707 1.00 75.31 293 ARG A O 1
ATOM 2340 N N . LYS A 1 294 ? -6.742 -47.459 -15.466 1.00 83.12 294 LYS A N 1
ATOM 2341 C CA . LYS A 1 294 ? -6.320 -46.892 -14.172 1.00 83.12 294 LYS A CA 1
ATOM 2342 C C . LYS A 1 294 ? -6.640 -45.404 -14.010 1.00 83.12 294 LYS A C 1
ATOM 2344 O O . LYS A 1 294 ? -6.238 -44.823 -13.007 1.00 83.12 294 LYS A O 1
ATOM 2349 N N . LEU A 1 295 ? -7.342 -44.808 -14.973 1.00 87.19 295 LEU A N 1
ATOM 2350 C CA . LEU A 1 295 ? -7.670 -43.392 -14.941 1.00 87.19 295 LEU A CA 1
ATOM 2351 C C . LEU A 1 295 ? -8.662 -43.114 -13.810 1.00 87.19 295 LEU A C 1
ATOM 2353 O O . LEU A 1 295 ? -9.776 -43.638 -13.816 1.00 87.19 295 LEU A O 1
ATOM 2357 N N . ASN A 1 296 ? -8.229 -42.281 -12.870 1.00 89.44 296 ASN A N 1
ATOM 2358 C CA . ASN A 1 296 ? -8.995 -41.842 -11.710 1.00 89.44 296 ASN A CA 1
ATOM 2359 C C . ASN A 1 296 ? -9.456 -40.392 -11.850 1.00 89.44 296 ASN A C 1
ATOM 2361 O O . ASN A 1 296 ? -10.417 -40.000 -11.196 1.00 89.44 296 ASN A O 1
ATOM 2365 N N . GLY A 1 297 ? -8.802 -39.600 -12.698 1.00 90.38 297 GLY A N 1
ATOM 2366 C CA . GLY A 1 297 ? -9.223 -38.233 -12.951 1.00 90.38 297 GLY A CA 1
ATOM 2367 C C . GLY A 1 297 ? -8.958 -37.773 -14.374 1.00 90.38 297 GLY A C 1
ATOM 2368 O O . GLY A 1 297 ? -7.908 -38.080 -14.945 1.00 90.38 297 GLY A O 1
ATOM 2369 N N . LEU A 1 298 ? -9.934 -37.058 -14.923 1.00 88.38 298 LEU A N 1
ATOM 2370 C CA . LEU A 1 298 ? -9.927 -36.496 -16.266 1.00 88.38 298 LEU A CA 1
ATOM 2371 C C . LEU A 1 298 ? -10.288 -35.013 -16.173 1.00 88.38 298 LEU A C 1
ATOM 2373 O O . LEU A 1 298 ? -11.358 -34.694 -15.662 1.00 88.38 298 LEU A O 1
ATOM 2377 N N . SER A 1 299 ? -9.408 -34.150 -16.672 1.00 88.62 299 SER A N 1
ATOM 2378 C CA . SER A 1 299 ? -9.649 -32.717 -16.824 1.00 88.62 299 SER A CA 1
ATOM 2379 C C . SER A 1 299 ? -9.736 -32.359 -18.304 1.00 88.62 299 SER A C 1
ATOM 2381 O O . SER A 1 299 ? -8.940 -32.865 -19.102 1.00 88.62 299 SER A O 1
ATOM 2383 N N . TYR A 1 300 ? -10.715 -31.539 -18.674 1.00 84.81 300 TYR A N 1
ATOM 2384 C CA . TYR A 1 300 ? -10.945 -31.080 -20.037 1.00 84.81 300 TYR A CA 1
ATOM 2385 C C . TYR A 1 300 ? -11.377 -29.612 -20.066 1.00 84.81 300 TYR A C 1
ATOM 2387 O O . TYR A 1 300 ? -12.484 -29.280 -19.653 1.00 84.81 300 TYR A O 1
ATOM 2395 N N . HIS A 1 301 ? -10.538 -28.748 -20.630 1.00 81.38 301 HIS A N 1
ATOM 2396 C CA . HIS A 1 301 ? -10.761 -27.295 -20.659 1.00 81.38 301 HIS A CA 1
ATOM 2397 C C . HIS A 1 301 ? -10.957 -26.749 -22.085 1.00 81.38 301 HIS A C 1
ATOM 2399 O O . HIS A 1 301 ? -10.675 -25.588 -22.363 1.00 81.38 301 HIS A O 1
ATOM 2405 N N . GLY A 1 302 ? -11.391 -27.601 -23.018 1.00 72.81 302 GLY A N 1
ATOM 2406 C CA . GLY A 1 302 ? -11.490 -27.267 -24.439 1.00 72.81 302 GLY A CA 1
ATOM 2407 C C . GLY A 1 302 ? -12.831 -26.681 -24.894 1.00 72.81 302 GLY A C 1
ATOM 2408 O O . GLY A 1 302 ? -13.873 -26.809 -24.244 1.00 72.81 302 GLY A O 1
ATOM 2409 N N . ASN A 1 303 ? -12.810 -26.095 -26.088 1.00 69.81 303 ASN A N 1
ATOM 2410 C CA . ASN A 1 303 ? -13.964 -25.575 -26.815 1.00 69.81 303 ASN A CA 1
ATOM 2411 C C . ASN A 1 303 ? -14.629 -26.626 -27.715 1.00 69.81 303 ASN A C 1
ATOM 2413 O O . ASN A 1 303 ? -15.783 -26.457 -28.115 1.00 69.81 303 ASN A O 1
ATOM 2417 N N . TYR A 1 304 ? -13.934 -27.721 -28.041 1.00 67.19 304 TYR A N 1
ATOM 2418 C CA . TYR A 1 304 ? -14.494 -28.788 -28.875 1.00 67.19 304 TYR A CA 1
ATOM 2419 C C . TYR A 1 304 ? -15.374 -29.777 -28.088 1.00 67.19 304 TYR A C 1
ATOM 2421 O O . TYR A 1 304 ? -15.231 -29.939 -26.874 1.00 67.19 304 TYR A O 1
ATOM 2429 N N . PRO A 1 305 ? -16.281 -30.514 -28.755 1.00 61.53 305 PRO A N 1
ATOM 2430 C CA . PRO A 1 305 ? -17.052 -31.557 -28.093 1.00 61.53 305 PRO A CA 1
ATOM 2431 C C . PRO A 1 305 ? -16.149 -32.722 -27.663 1.00 61.53 305 PRO A C 1
ATOM 2433 O O . PRO A 1 305 ? -15.644 -33.488 -28.495 1.00 61.53 305 PRO A O 1
ATOM 2436 N N . LEU A 1 306 ? -15.988 -32.901 -26.350 1.00 69.56 306 LEU A N 1
ATOM 2437 C CA . LEU A 1 306 ? -15.422 -34.124 -25.793 1.00 69.56 306 LEU A CA 1
ATOM 2438 C C . LEU A 1 306 ? -16.417 -35.272 -26.025 1.00 69.56 306 LEU A C 1
ATOM 2440 O O . LEU A 1 306 ? -17.566 -35.207 -25.595 1.00 69.56 306 LEU A O 1
ATOM 2444 N N . ASN A 1 307 ? -15.986 -36.334 -26.705 1.00 68.75 307 ASN A N 1
ATOM 2445 C CA . ASN A 1 307 ? -16.775 -37.560 -26.821 1.00 68.75 307 ASN A CA 1
ATOM 2446 C C . ASN A 1 307 ? -16.237 -38.563 -25.810 1.00 68.75 307 ASN A C 1
ATOM 2448 O O . ASN A 1 307 ? -15.115 -39.038 -25.966 1.00 68.75 307 ASN A O 1
ATOM 2452 N N . ILE A 1 308 ? -17.031 -38.883 -24.787 1.00 67.88 308 ILE A N 1
ATOM 2453 C CA . ILE A 1 308 ? -16.657 -39.845 -23.748 1.00 67.88 308 ILE A CA 1
ATOM 2454 C C . ILE A 1 308 ? -16.693 -41.262 -24.352 1.00 67.88 308 ILE A C 1
ATOM 2456 O O . ILE A 1 308 ? -17.764 -41.725 -24.755 1.00 67.88 308 ILE A O 1
ATOM 2460 N N . PRO A 1 309 ? -15.561 -41.986 -24.435 1.00 64.50 309 PRO A N 1
ATOM 2461 C CA . PRO A 1 309 ? -15.566 -43.357 -24.923 1.00 64.50 309 PRO A CA 1
ATOM 2462 C C . PRO A 1 309 ? -16.387 -44.294 -24.036 1.00 64.50 309 PRO A C 1
ATOM 2464 O O . PRO A 1 309 ? -16.244 -44.314 -22.816 1.00 64.50 309 PRO A O 1
ATOM 2467 N N . SER A 1 310 ? -17.162 -45.176 -24.669 1.00 62.78 310 SER A N 1
ATOM 2468 C CA . SER A 1 310 ? -17.952 -46.211 -23.984 1.00 62.78 310 SER A CA 1
ATOM 2469 C C . SER A 1 310 ? -17.130 -47.151 -23.082 1.00 62.78 310 SER A C 1
ATOM 2471 O O . SER A 1 310 ? -17.677 -47.809 -22.211 1.00 62.78 310 SER A O 1
ATOM 2473 N N . ASP A 1 311 ? -15.816 -47.261 -23.275 1.00 57.97 311 ASP A N 1
ATOM 2474 C CA . ASP A 1 311 ? -14.917 -48.120 -22.499 1.00 57.97 311 ASP A CA 1
ATOM 2475 C C . ASP A 1 311 ? -14.350 -47.468 -21.223 1.00 57.97 311 ASP A C 1
ATOM 2477 O O . ASP A 1 311 ? -13.693 -48.162 -20.435 1.00 57.97 311 ASP A O 1
ATOM 2481 N N . LEU A 1 312 ? -14.688 -46.197 -20.950 1.00 63.28 312 LEU A N 1
ATOM 2482 C CA . LEU A 1 312 ? -14.477 -45.562 -19.637 1.00 63.28 312 LEU A CA 1
ATOM 2483 C C . LEU A 1 312 ? -15.231 -46.279 -18.506 1.00 63.28 312 LEU A C 1
ATOM 2485 O O . LEU A 1 312 ? -14.780 -46.244 -17.372 1.00 63.28 312 LEU A O 1
ATOM 2489 N N . HIS A 1 313 ? -16.273 -47.060 -18.816 1.00 56.72 313 HIS A N 1
ATOM 2490 C CA . HIS A 1 313 ? -16.918 -47.974 -17.860 1.00 56.72 313 HIS A CA 1
ATOM 2491 C C . HIS A 1 313 ? -15.942 -48.915 -17.124 1.00 56.72 313 HIS A C 1
ATOM 2493 O O . HIS A 1 313 ? -16.262 -49.426 -16.055 1.00 56.72 313 HIS A O 1
ATOM 2499 N N . SER A 1 314 ? -14.773 -49.206 -17.710 1.00 52.97 314 SER A N 1
ATOM 2500 C CA . SER A 1 314 ? -13.763 -50.091 -17.114 1.00 52.97 314 SER A CA 1
ATOM 2501 C C . SER A 1 314 ? -12.761 -49.379 -16.196 1.00 52.97 314 SER A C 1
ATOM 2503 O O . SER A 1 314 ? -11.833 -50.026 -15.703 1.00 52.97 314 SER A O 1
ATOM 2505 N N . THR A 1 315 ? -12.915 -48.068 -15.985 1.00 63.19 315 THR A N 1
ATOM 2506 C CA . THR A 1 315 ? -12.008 -47.225 -15.195 1.00 63.19 315 THR A CA 1
ATOM 2507 C C . THR A 1 315 ? -12.635 -46.844 -13.850 1.00 63.19 315 THR A C 1
ATOM 2509 O O . THR A 1 315 ? -13.856 -46.817 -13.688 1.00 63.19 315 THR A O 1
ATOM 2512 N N . LYS A 1 316 ? -11.792 -46.546 -12.854 1.00 74.75 316 LYS A N 1
ATOM 2513 C CA . LYS A 1 316 ? -12.216 -45.995 -11.555 1.00 74.75 316 LYS A CA 1
ATOM 2514 C C . LYS A 1 316 ? -12.221 -44.460 -11.601 1.00 74.75 316 LYS A C 1
ATOM 2516 O O . LYS A 1 316 ? -11.656 -43.821 -10.718 1.00 74.75 316 LYS A O 1
ATOM 2521 N N . LEU A 1 317 ? -12.782 -43.876 -12.662 1.00 86.56 317 LEU A N 1
ATOM 2522 C CA . LEU A 1 317 ? -12.812 -42.423 -12.830 1.00 86.56 317 LEU A CA 1
ATOM 2523 C C . LEU A 1 317 ? -13.693 -41.806 -11.738 1.00 86.56 317 LEU A C 1
ATOM 2525 O O . LEU A 1 317 ? -14.901 -42.019 -11.742 1.00 86.56 317 LEU A O 1
ATOM 2529 N N . VAL A 1 318 ? -13.067 -41.069 -10.821 1.00 91.00 318 VAL A N 1
ATOM 2530 C CA . VAL A 1 318 ? -13.711 -40.447 -9.654 1.00 91.00 318 VAL A CA 1
ATOM 2531 C C . VAL A 1 318 ? -13.806 -38.930 -9.772 1.00 91.00 318 VAL A C 1
ATOM 2533 O O . VAL A 1 318 ? -14.683 -38.338 -9.157 1.00 91.00 318 VAL A O 1
ATOM 2536 N N . VAL A 1 319 ? -12.945 -38.289 -10.565 1.00 92.31 319 VAL A N 1
ATOM 2537 C CA . VAL A 1 319 ? -12.991 -36.839 -10.799 1.00 92.31 319 VAL A CA 1
ATOM 2538 C C . VAL A 1 319 ? -13.127 -36.553 -12.286 1.00 92.31 319 VAL A C 1
ATOM 2540 O O . VAL A 1 319 ? -12.306 -37.009 -13.084 1.00 92.31 319 VAL A O 1
ATOM 2543 N N . LEU A 1 320 ? -14.148 -35.778 -12.638 1.00 90.06 320 LEU A N 1
ATOM 2544 C CA . LEU A 1 320 ? -14.315 -35.196 -13.961 1.00 90.06 320 LEU A CA 1
ATOM 2545 C C . LEU A 1 320 ? -14.330 -33.673 -13.822 1.00 90.06 320 LEU A C 1
ATOM 2547 O O . LEU A 1 320 ? -15.262 -33.103 -13.259 1.00 90.06 320 LEU A O 1
ATOM 2551 N N . ASP A 1 321 ? -13.294 -33.025 -14.331 1.00 89.75 321 ASP A N 1
ATOM 2552 C CA . ASP A 1 321 ? -13.203 -31.573 -14.391 1.00 89.75 321 ASP A CA 1
ATOM 2553 C C . ASP A 1 321 ? -13.419 -31.127 -15.839 1.00 89.75 321 ASP A C 1
ATOM 2555 O O . ASP A 1 321 ? -12.726 -31.569 -16.751 1.00 89.75 321 ASP A O 1
ATOM 2559 N N . MET A 1 322 ? -14.447 -30.316 -16.059 1.00 87.94 322 MET A N 1
ATOM 2560 C CA . MET A 1 322 ? -14.764 -29.691 -17.341 1.00 87.94 322 MET A CA 1
ATOM 2561 C C . MET A 1 322 ? -14.839 -28.167 -17.201 1.00 87.94 322 MET A C 1
ATOM 2563 O O . MET A 1 322 ? -15.569 -27.506 -17.940 1.00 87.94 322 MET A O 1
ATOM 2567 N N . SER A 1 323 ? -14.138 -27.596 -16.219 1.00 88.44 323 SER A N 1
ATOM 2568 C CA . SER A 1 323 ? -14.128 -26.152 -15.995 1.00 88.44 323 SER A CA 1
ATOM 2569 C C . SER A 1 323 ? -13.563 -25.391 -17.198 1.00 88.44 323 SER A C 1
ATOM 2571 O O . SER A 1 323 ? -12.763 -25.922 -17.965 1.00 88.44 323 SER A O 1
ATOM 2573 N N . ASN A 1 324 ? -13.988 -24.142 -17.383 1.00 85.88 324 ASN A N 1
ATOM 2574 C CA . ASN A 1 324 ? -13.603 -23.271 -18.502 1.00 85.88 324 ASN A CA 1
ATOM 2575 C C . ASN A 1 324 ? -13.882 -23.852 -19.906 1.00 85.88 324 ASN A C 1
ATOM 2577 O O . ASN A 1 324 ? -13.316 -23.379 -20.888 1.00 85.88 324 ASN A O 1
ATOM 2581 N N . SER A 1 325 ? -14.738 -24.870 -20.024 1.00 83.94 325 SER A N 1
ATOM 2582 C CA . SER A 1 325 ? -15.076 -25.476 -21.313 1.00 83.94 325 SER A CA 1
ATOM 2583 C C . SER A 1 325 ? -16.310 -24.825 -21.947 1.00 83.94 325 SER A C 1
ATOM 2585 O O . SER A 1 325 ? -17.189 -24.293 -21.264 1.00 83.94 325 SER A O 1
ATOM 2587 N N . SER A 1 326 ? -16.423 -24.912 -23.277 1.00 80.06 326 SER A N 1
ATOM 2588 C CA . SER A 1 326 ? -17.607 -24.438 -24.024 1.00 80.06 326 SER A CA 1
ATOM 2589 C C . SER A 1 326 ? -18.764 -25.453 -24.011 1.00 80.06 326 SER A C 1
ATOM 2591 O O . SER A 1 326 ? -19.495 -25.604 -24.994 1.00 80.06 326 SER A O 1
ATOM 2593 N N . ILE A 1 327 ? -18.926 -26.212 -22.922 1.00 80.50 327 ILE A N 1
ATOM 2594 C CA . ILE A 1 327 ? -20.044 -27.150 -22.796 1.00 80.50 327 ILE A CA 1
ATOM 2595 C C . ILE A 1 327 ? -21.366 -26.395 -22.623 1.00 80.50 327 ILE A C 1
ATOM 2597 O O . ILE A 1 327 ? -21.455 -25.359 -21.968 1.00 80.50 327 ILE A O 1
ATOM 2601 N N . THR A 1 328 ? -22.419 -26.964 -23.200 1.00 83.75 328 THR A N 1
ATOM 2602 C CA . THR A 1 328 ? -23.797 -26.468 -23.102 1.00 83.75 328 THR A CA 1
ATOM 2603 C C . THR A 1 328 ? -24.706 -27.575 -22.577 1.00 83.75 328 THR A C 1
ATOM 2605 O O . THR A 1 328 ? -24.317 -28.750 -22.515 1.00 83.75 328 THR A O 1
ATOM 2608 N N . GLU A 1 329 ? -25.959 -27.247 -22.272 1.00 76.88 329 GLU A N 1
ATOM 2609 C CA . GLU A 1 329 ? -26.983 -28.225 -21.883 1.00 76.88 329 GLU A CA 1
ATOM 2610 C C . GLU A 1 329 ? -27.261 -29.263 -22.986 1.00 76.88 329 GLU A C 1
ATOM 2612 O O . GLU A 1 329 ? -27.790 -30.342 -22.726 1.00 76.88 329 GLU A O 1
ATOM 2617 N N . ARG A 1 330 ? -26.867 -28.959 -24.231 1.00 77.12 330 ARG A N 1
ATOM 2618 C CA . ARG A 1 330 ? -27.017 -29.827 -25.407 1.00 77.12 330 ARG A CA 1
ATOM 2619 C C . ARG A 1 330 ? -25.756 -30.606 -25.758 1.00 77.12 330 ARG A C 1
ATOM 2621 O O . ARG A 1 330 ? -25.726 -31.240 -26.815 1.00 77.12 330 ARG A O 1
ATOM 2628 N N . TRP A 1 331 ? -24.714 -30.559 -24.927 1.00 79.75 331 TRP A N 1
ATOM 2629 C CA . TRP A 1 331 ? -23.488 -31.301 -25.200 1.00 79.75 331 TRP A CA 1
ATOM 2630 C C . TRP A 1 331 ? -23.806 -32.799 -25.390 1.00 79.75 331 TRP A C 1
ATOM 2632 O O . TRP A 1 331 ? -24.343 -33.437 -24.480 1.00 79.75 331 TRP A O 1
ATOM 2642 N N . PRO A 1 332 ? -23.484 -33.396 -26.558 1.00 71.12 332 PRO A N 1
ATOM 2643 C CA . PRO A 1 332 ? -23.832 -34.788 -26.853 1.00 71.12 332 PRO A CA 1
ATOM 2644 C C . PRO A 1 332 ? -23.258 -35.786 -25.842 1.00 71.12 332 PRO A C 1
ATOM 2646 O O . PRO A 1 332 ? -23.839 -36.855 -25.631 1.00 71.12 332 PRO A O 1
ATOM 2649 N N . GLY A 1 333 ? -22.151 -35.429 -25.183 1.00 72.50 333 GLY A N 1
ATOM 2650 C CA . GLY A 1 333 ? -21.523 -36.241 -24.147 1.00 72.50 333 GLY A CA 1
ATOM 2651 C C . GLY A 1 333 ? -22.419 -36.513 -22.938 1.00 72.50 333 GLY A C 1
ATOM 2652 O O . GLY A 1 333 ? -22.281 -37.590 -22.361 1.00 72.50 333 GLY A O 1
ATOM 2653 N N . TRP A 1 334 ? -23.414 -35.659 -22.636 1.00 77.56 334 TRP A N 1
ATOM 2654 C CA . TRP A 1 334 ? -24.401 -35.910 -21.571 1.00 77.56 334 TRP A CA 1
ATOM 2655 C C . TRP A 1 334 ? -25.173 -37.217 -21.781 1.00 77.56 334 TRP A C 1
ATOM 2657 O O . TRP A 1 334 ? -25.512 -37.902 -20.826 1.00 77.56 334 TRP A O 1
ATOM 2667 N N . THR A 1 335 ? -25.394 -37.638 -23.030 1.00 70.19 335 THR A N 1
ATOM 2668 C CA . THR A 1 335 ? -26.061 -38.924 -23.319 1.00 70.19 335 THR A CA 1
ATOM 2669 C C . THR A 1 335 ? -25.164 -40.142 -23.070 1.00 70.19 335 THR A C 1
ATOM 2671 O O . THR A 1 335 ? -25.653 -41.262 -22.909 1.00 70.19 335 THR A O 1
ATOM 2674 N N . SER A 1 336 ? -23.849 -39.920 -23.012 1.00 69.19 336 SER A N 1
ATOM 2675 C CA . SER A 1 336 ? -22.814 -40.936 -22.811 1.00 69.19 336 SER A CA 1
ATOM 2676 C C . SER A 1 336 ? -22.318 -41.004 -21.358 1.00 69.19 336 SER A C 1
ATOM 2678 O O . SER A 1 336 ? -21.482 -41.846 -21.045 1.00 69.19 336 SER A O 1
ATOM 2680 N N . THR A 1 337 ? -22.856 -40.193 -20.437 1.00 69.56 337 THR A N 1
ATOM 2681 C CA . THR A 1 337 ? -22.470 -40.169 -19.008 1.00 69.56 337 THR A CA 1
ATOM 2682 C C . THR A 1 337 ? -22.960 -41.370 -18.207 1.00 69.56 337 THR A C 1
ATOM 2684 O O . THR A 1 337 ? -22.496 -41.579 -17.092 1.00 69.56 337 THR A O 1
ATOM 2687 N N . LYS A 1 338 ? -23.804 -42.241 -18.785 1.00 68.62 338 LYS A N 1
ATOM 2688 C CA . LYS A 1 338 ? -24.133 -43.556 -18.196 1.00 68.62 338 LYS A CA 1
ATOM 2689 C C . LYS A 1 338 ? -22.886 -44.387 -17.875 1.00 68.62 338 LYS A C 1
ATOM 2691 O O . LYS A 1 338 ? -22.970 -45.333 -17.101 1.00 68.62 338 LYS A O 1
ATOM 2696 N N . VAL A 1 339 ? -21.739 -44.041 -18.471 1.00 70.06 339 VAL A N 1
ATOM 2697 C CA . VAL A 1 339 ? -20.450 -44.690 -18.226 1.00 70.06 339 VAL A CA 1
ATOM 2698 C C . VAL A 1 339 ? -19.668 -44.172 -17.024 1.00 70.06 339 VAL A C 1
ATOM 2700 O O . VAL A 1 339 ? -18.649 -44.758 -16.667 1.00 70.06 339 VAL A O 1
ATOM 2703 N N . LEU A 1 340 ? -20.160 -43.111 -16.387 1.00 74.31 340 LEU A N 1
ATOM 2704 C CA . LEU A 1 340 ? -19.472 -42.329 -15.364 1.00 74.31 340 LEU A CA 1
ATOM 2705 C C . LEU A 1 340 ? -20.092 -42.488 -13.965 1.00 74.31 340 LEU A C 1
ATOM 2707 O O . LEU A 1 340 ? -19.999 -41.584 -13.142 1.00 74.31 340 LEU A O 1
ATOM 2711 N N . GLU A 1 341 ? -20.700 -43.642 -13.668 1.00 80.12 341 GLU A N 1
ATOM 2712 C CA . GLU A 1 341 ? -21.388 -43.884 -12.384 1.00 80.12 341 GLU A CA 1
ATOM 2713 C C . GLU A 1 341 ? -20.465 -43.767 -11.152 1.00 80.12 341 GLU A C 1
ATOM 2715 O O . GLU A 1 341 ? -20.953 -43.563 -10.043 1.00 80.12 341 GLU A O 1
ATOM 2720 N N . ASN A 1 342 ? -19.144 -43.877 -11.349 1.00 84.81 342 ASN A N 1
ATOM 2721 C CA . ASN A 1 342 ? -18.128 -43.803 -10.294 1.00 84.81 342 ASN A CA 1
ATOM 2722 C C . ASN A 1 342 ? -17.623 -42.381 -9.993 1.00 84.81 342 ASN A C 1
ATOM 2724 O O . ASN A 1 342 ? -16.774 -42.227 -9.117 1.00 84.81 342 ASN A O 1
ATOM 2728 N N . VAL A 1 343 ? -18.079 -41.360 -10.725 1.00 90.12 343 VAL A N 1
ATOM 2729 C CA . VAL A 1 343 ? -17.609 -39.984 -10.520 1.00 90.12 343 VAL A CA 1
ATOM 2730 C C . VAL A 1 343 ? -18.135 -39.456 -9.184 1.00 90.12 343 VAL A C 1
ATOM 2732 O O . VAL A 1 343 ? -19.341 -39.344 -8.981 1.00 90.12 343 VAL A O 1
ATOM 2735 N N . GLU A 1 344 ? -17.202 -39.121 -8.292 1.00 92.94 344 GLU A N 1
ATOM 2736 C CA . GLU A 1 344 ? -17.434 -38.522 -6.974 1.00 92.94 344 GLU A CA 1
ATOM 2737 C C . GLU A 1 344 ? -17.368 -36.980 -7.049 1.00 92.94 344 GLU A C 1
ATOM 2739 O O . GLU A 1 344 ? -18.050 -36.298 -6.288 1.00 92.94 344 GLU A O 1
ATOM 2744 N N . VAL A 1 345 ? -16.591 -36.402 -7.977 1.00 93.88 345 VAL A N 1
ATOM 2745 C CA . VAL A 1 345 ? -16.448 -34.941 -8.136 1.00 93.88 345 VAL A CA 1
ATOM 2746 C C . VAL A 1 345 ? -16.674 -34.524 -9.584 1.00 93.88 345 VAL A C 1
ATOM 2748 O O . VAL A 1 345 ? -15.973 -35.005 -10.479 1.00 93.88 345 VAL A O 1
ATOM 2751 N N . LEU A 1 346 ? -17.601 -33.589 -9.795 1.00 92.25 346 LEU A N 1
ATOM 2752 C CA . LEU A 1 346 ? -17.833 -32.932 -11.080 1.00 92.25 346 LEU A CA 1
ATOM 2753 C C . LEU A 1 346 ? -17.581 -31.424 -10.953 1.00 92.25 346 LEU A C 1
ATOM 2755 O O . LEU A 1 346 ? -18.273 -30.739 -10.196 1.00 92.25 346 LEU A O 1
ATOM 2759 N N . ASN A 1 347 ? -16.599 -30.911 -11.695 1.00 91.81 347 ASN A N 1
ATOM 2760 C CA . ASN A 1 347 ? -16.271 -29.485 -11.735 1.00 91.81 347 ASN A CA 1
ATOM 2761 C C . ASN A 1 347 ? -16.664 -28.873 -13.085 1.00 91.81 347 ASN A C 1
ATOM 2763 O O . ASN A 1 347 ? -16.162 -29.300 -14.120 1.00 91.81 347 ASN A O 1
ATOM 2767 N N . LEU A 1 348 ? -17.555 -27.884 -13.063 1.00 91.25 348 LEU A N 1
ATOM 2768 C CA . LEU A 1 348 ? -18.073 -27.152 -14.219 1.00 91.25 348 LEU A CA 1
ATOM 2769 C C . LEU A 1 348 ? -17.850 -25.634 -14.080 1.00 91.25 348 LEU A C 1
ATOM 2771 O O . LEU A 1 348 ? -18.541 -24.855 -14.734 1.00 91.25 348 LEU A O 1
ATOM 2775 N N . THR A 1 349 ? -16.910 -25.194 -13.235 1.00 91.19 349 THR A N 1
ATOM 2776 C CA . THR A 1 349 ? -16.608 -23.767 -13.032 1.00 91.19 349 THR A CA 1
ATOM 2777 C C . THR A 1 349 ? -16.367 -23.036 -14.356 1.00 91.19 349 THR A C 1
ATOM 2779 O O . THR A 1 349 ? -15.712 -23.569 -15.250 1.00 91.19 349 THR A O 1
ATOM 2782 N N . SER A 1 350 ? -16.881 -21.814 -14.493 1.00 90.12 350 SER A N 1
ATOM 2783 C CA . SER A 1 350 ? -16.723 -20.954 -15.676 1.00 90.12 350 SER A CA 1
ATOM 2784 C C . SER A 1 350 ? -17.216 -21.568 -16.996 1.00 90.12 350 SER A C 1
ATOM 2786 O O . SER A 1 350 ? -16.770 -21.178 -18.074 1.00 90.12 350 SER A O 1
ATOM 2788 N N . CYS A 1 351 ? -18.168 -22.507 -16.959 1.00 88.38 351 CYS A N 1
ATOM 2789 C CA . CYS A 1 351 ? -18.867 -22.972 -18.162 1.00 88.38 351 CYS A CA 1
ATOM 2790 C C 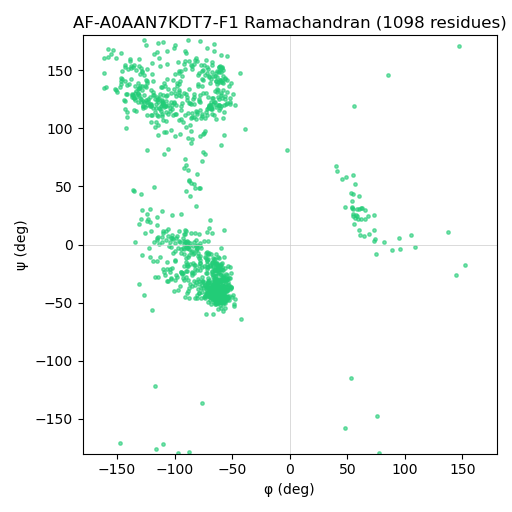. CYS A 1 351 ? -19.911 -21.930 -18.599 1.00 88.38 351 CYS A C 1
ATOM 2792 O O . CYS A 1 351 ? -21.117 -22.114 -18.432 1.00 88.38 351 CYS A O 1
ATOM 2794 N N . HIS A 1 352 ? -19.453 -20.796 -19.136 1.00 86.12 352 HIS A N 1
ATOM 2795 C CA . HIS A 1 352 ? -20.293 -19.615 -19.370 1.00 86.12 352 HIS A CA 1
ATOM 2796 C C . HIS A 1 352 ? -21.444 -19.830 -20.366 1.00 86.12 352 HIS A C 1
ATOM 2798 O O . HIS A 1 352 ? -22.382 -19.046 -20.365 1.00 86.12 352 HIS A O 1
ATOM 2804 N N . GLN A 1 353 ? -21.402 -20.868 -21.208 1.00 84.00 353 GLN A N 1
ATOM 2805 C CA . GLN A 1 353 ? -22.474 -21.173 -22.168 1.00 84.00 353 GLN A CA 1
ATOM 2806 C C . GLN A 1 353 ? -23.555 -22.111 -21.602 1.00 84.00 353 GLN A C 1
ATOM 2808 O O . GLN A 1 353 ? -24.529 -22.418 -22.292 1.00 84.00 353 GLN A O 1
ATOM 2813 N N . LEU A 1 354 ? -23.400 -22.582 -20.362 1.00 85.12 354 LEU A N 1
ATOM 2814 C CA . LEU A 1 354 ? -24.345 -23.486 -19.721 1.00 85.12 354 LEU A CA 1
ATOM 2815 C C . LEU A 1 354 ? -25.576 -22.703 -19.235 1.00 85.12 354 LEU A C 1
ATOM 2817 O O . LEU A 1 354 ? -25.585 -22.156 -18.137 1.00 85.12 354 LEU A O 1
ATOM 2821 N N . GLY A 1 355 ? -26.624 -22.634 -20.063 1.00 81.38 355 GLY A N 1
ATOM 2822 C CA . GLY A 1 355 ? -27.859 -21.908 -19.727 1.00 81.38 355 GLY A CA 1
ATOM 2823 C C . GLY A 1 355 ? -28.826 -22.683 -18.822 1.00 81.38 355 GLY A C 1
ATOM 2824 O O . GLY A 1 355 ? -29.686 -22.100 -18.159 1.00 81.38 355 GLY A O 1
ATOM 2825 N N . ARG A 1 356 ? -28.709 -24.015 -18.798 1.00 82.81 356 ARG A N 1
ATOM 2826 C CA . ARG A 1 356 ? -29.485 -24.923 -17.941 1.00 82.81 356 ARG A CA 1
ATOM 2827 C C . ARG A 1 356 ? -28.595 -26.041 -17.426 1.00 82.81 356 ARG A C 1
ATOM 2829 O O . ARG A 1 356 ? -27.663 -26.452 -18.115 1.00 82.81 356 ARG A O 1
ATOM 2836 N N . ILE A 1 357 ? -28.915 -26.563 -16.246 1.00 84.75 357 ILE A N 1
ATOM 2837 C CA . ILE A 1 357 ? -28.213 -27.738 -15.732 1.00 84.75 357 ILE A CA 1
ATOM 2838 C C . ILE A 1 357 ? -28.547 -28.987 -16.578 1.00 84.75 357 ILE A C 1
ATOM 2840 O O . ILE A 1 357 ? -29.687 -29.140 -17.025 1.00 84.75 357 ILE A O 1
ATOM 2844 N N . PRO A 1 358 ? -27.578 -29.881 -16.819 1.00 81.12 358 PRO A N 1
ATOM 2845 C CA . PRO A 1 358 ? -27.808 -31.153 -17.498 1.00 81.12 358 PRO A CA 1
ATOM 2846 C C . PRO A 1 358 ? -28.437 -32.204 -16.562 1.00 81.12 358 PRO A C 1
ATOM 2848 O O . PRO A 1 358 ? -28.606 -32.002 -15.356 1.00 81.12 358 PRO A O 1
ATOM 2851 N N . ASP A 1 359 ? -28.774 -33.367 -17.123 1.00 81.88 359 ASP A N 1
ATOM 2852 C CA . ASP A 1 359 ? -29.196 -34.524 -16.331 1.00 81.88 359 ASP A CA 1
ATOM 2853 C C . ASP A 1 359 ? -27.995 -35.155 -15.602 1.00 81.88 359 ASP A C 1
ATOM 2855 O O . ASP A 1 359 ? -27.127 -35.780 -16.220 1.00 81.88 359 ASP A O 1
ATOM 2859 N N . PHE A 1 360 ? -27.956 -34.987 -14.277 1.00 85.75 360 PHE A N 1
ATOM 2860 C CA . PHE A 1 360 ? -26.921 -35.543 -13.407 1.00 85.75 360 PHE A CA 1
ATOM 2861 C C . PHE A 1 360 ? -27.266 -36.920 -12.823 1.00 85.75 360 PHE A C 1
ATOM 2863 O O . PHE A 1 360 ? -26.413 -37.526 -12.175 1.00 85.75 360 PHE A O 1
ATOM 2870 N N . THR A 1 361 ? -28.462 -37.464 -13.067 1.00 82.62 361 THR A N 1
ATOM 2871 C CA . THR A 1 361 ? -28.885 -38.768 -12.522 1.00 82.62 361 THR A CA 1
ATOM 2872 C C . THR A 1 361 ? -27.906 -39.934 -12.784 1.00 82.62 361 THR A C 1
ATOM 2874 O O . THR A 1 361 ? -27.833 -40.843 -11.952 1.00 82.62 361 THR A O 1
ATOM 2877 N N . PRO A 1 362 ? -27.102 -39.957 -13.870 1.00 81.81 362 PRO A N 1
ATOM 2878 C CA . PRO A 1 362 ? -26.072 -40.983 -14.058 1.00 81.81 362 PRO A CA 1
ATOM 2879 C C . PRO A 1 362 ? -24.956 -41.016 -12.992 1.00 81.81 362 PRO A C 1
ATOM 2881 O O . PRO A 1 362 ? -24.329 -42.060 -12.814 1.00 81.81 362 PRO A O 1
ATOM 2884 N N . PHE A 1 363 ? -24.705 -39.926 -12.264 1.00 85.75 363 PHE A N 1
ATOM 2885 C CA . PHE A 1 363 ? -23.590 -39.789 -11.317 1.00 85.75 363 PHE A CA 1
ATOM 2886 C C . PHE A 1 363 ? -23.979 -40.189 -9.882 1.00 85.75 363 PHE A C 1
ATOM 2888 O O . PHE A 1 363 ? -24.014 -39.375 -8.963 1.00 85.75 363 PHE A O 1
ATOM 2895 N N . LYS A 1 364 ? -24.280 -41.473 -9.677 1.00 82.69 364 LYS A N 1
ATOM 2896 C CA . LYS A 1 364 ? -24.858 -41.999 -8.422 1.00 82.69 364 LYS A CA 1
ATOM 2897 C C . LYS A 1 364 ? -23.977 -41.864 -7.175 1.00 82.69 364 LYS A C 1
ATOM 2899 O O . LYS A 1 364 ? -24.494 -42.013 -6.073 1.00 82.69 364 LYS A O 1
ATOM 2904 N N . LEU A 1 365 ? -22.669 -41.672 -7.347 1.00 88.38 365 LEU A N 1
ATOM 2905 C CA . LEU A 1 365 ? -21.698 -41.539 -6.256 1.00 88.38 365 LEU A CA 1
ATOM 2906 C C . LEU A 1 365 ? -21.186 -40.101 -6.088 1.00 88.38 365 LEU A C 1
ATOM 2908 O O . LEU A 1 365 ? -20.210 -39.892 -5.373 1.00 88.38 365 LEU A O 1
ATOM 2912 N N . MET A 1 366 ? -21.812 -39.116 -6.743 1.00 91.31 366 MET A N 1
ATOM 2913 C CA . MET A 1 366 ? -21.356 -37.729 -6.695 1.00 91.31 366 MET A CA 1
ATOM 2914 C C . MET A 1 366 ? -21.406 -37.191 -5.258 1.00 91.31 366 MET A C 1
ATOM 2916 O O . MET A 1 366 ? -22.470 -37.144 -4.643 1.00 91.31 366 MET A O 1
ATOM 2920 N N . GLU A 1 367 ? -20.255 -36.775 -4.734 1.00 93.69 367 GLU A N 1
ATOM 2921 C CA . GLU A 1 367 ? -20.088 -36.141 -3.424 1.00 93.69 367 GLU A CA 1
ATOM 2922 C C . GLU A 1 367 ? -19.880 -34.620 -3.546 1.00 93.69 367 GLU A C 1
ATOM 2924 O O . GLU A 1 367 ? -20.268 -33.884 -2.639 1.00 93.69 367 GLU A O 1
ATOM 2929 N N . LYS A 1 368 ? -19.306 -34.117 -4.651 1.00 93.44 368 LYS A N 1
ATOM 2930 C CA . LYS A 1 368 ? -19.057 -32.676 -4.853 1.00 93.44 368 LYS A CA 1
ATOM 2931 C C . LYS A 1 368 ? -19.417 -32.211 -6.266 1.00 93.44 368 LYS A C 1
ATOM 2933 O O . LYS A 1 368 ? -18.906 -32.757 -7.245 1.00 93.44 368 LYS A O 1
ATOM 2938 N N . LEU A 1 369 ? -20.241 -31.166 -6.350 1.00 93.62 369 LEU A N 1
ATOM 2939 C CA . LEU A 1 369 ? -20.634 -30.495 -7.591 1.00 93.62 369 LEU A CA 1
ATOM 2940 C C . LEU A 1 369 ? -20.245 -29.014 -7.529 1.00 93.62 369 LEU A C 1
ATOM 2942 O O . LEU A 1 369 ? -20.688 -28.284 -6.640 1.00 93.62 369 LEU A O 1
ATOM 2946 N N . ILE A 1 370 ? -19.416 -28.574 -8.476 1.00 92.81 370 ILE A N 1
ATOM 2947 C CA . ILE A 1 370 ? -18.902 -27.200 -8.544 1.00 92.81 370 ILE A CA 1
ATOM 2948 C C . ILE A 1 370 ? -19.421 -26.542 -9.826 1.00 92.81 370 ILE A C 1
ATOM 2950 O O . ILE A 1 370 ? -19.120 -27.002 -10.924 1.00 92.81 370 ILE A O 1
ATOM 2954 N N . LEU A 1 371 ? -20.208 -25.480 -9.679 1.00 92.50 371 LEU A N 1
ATOM 2955 C CA . LEU A 1 371 ? -20.855 -24.703 -10.741 1.00 92.50 371 LEU A CA 1
ATOM 2956 C C . LEU A 1 371 ? -20.560 -23.206 -10.534 1.00 92.50 371 LEU A C 1
ATOM 2958 O O . LEU A 1 371 ? -21.452 -22.369 -10.602 1.00 92.50 371 LEU A O 1
ATOM 2962 N N . GLU A 1 372 ? -19.317 -22.853 -10.209 1.00 93.00 372 GLU A N 1
ATOM 2963 C CA . GLU A 1 372 ? -18.944 -21.457 -9.936 1.00 93.00 372 GLU A CA 1
ATOM 2964 C C . GLU A 1 372 ? -18.818 -20.650 -11.238 1.00 93.00 372 GLU A C 1
ATOM 2966 O O . GLU A 1 372 ? -18.495 -21.205 -12.287 1.00 93.00 372 GLU A O 1
ATOM 2971 N N . ASP A 1 373 ? -19.099 -19.346 -11.197 1.00 91.50 373 ASP A N 1
ATOM 2972 C CA . ASP A 1 373 ? -18.948 -18.411 -12.327 1.00 91.50 373 ASP A CA 1
ATOM 2973 C C . ASP A 1 373 ? -19.702 -18.837 -13.621 1.00 91.50 373 ASP A C 1
ATOM 2975 O O . ASP A 1 373 ? -19.358 -18.456 -14.747 1.00 91.50 373 ASP A O 1
ATOM 2979 N N . CYS A 1 374 ? -20.779 -19.621 -13.482 1.00 89.94 374 CYS A N 1
ATOM 2980 C CA . CYS A 1 374 ? -21.651 -20.041 -14.584 1.00 89.94 374 CYS A CA 1
ATOM 2981 C C . CYS A 1 374 ? -22.734 -18.981 -14.862 1.00 89.94 374 CYS A C 1
ATOM 2983 O O . CYS A 1 374 ? -23.840 -19.019 -14.324 1.00 89.94 374 CYS A O 1
ATOM 2985 N N . LEU A 1 375 ? -22.402 -18.010 -15.715 1.00 88.94 375 LEU A N 1
ATOM 2986 C CA . LEU A 1 375 ? -23.152 -16.754 -15.880 1.00 88.94 375 LEU A CA 1
ATOM 2987 C C . LEU A 1 375 ? -24.545 -16.884 -16.524 1.00 88.94 375 LEU A C 1
ATOM 2989 O O . LEU A 1 375 ? -25.351 -15.963 -16.406 1.00 88.94 375 LEU A O 1
ATOM 2993 N N . GLU A 1 376 ? -24.839 -17.988 -17.213 1.00 89.38 376 GLU A N 1
ATOM 2994 C CA . GLU A 1 376 ? -26.099 -18.174 -17.951 1.00 89.38 376 GLU A CA 1
ATOM 2995 C C . GLU A 1 376 ? -27.125 -19.057 -17.224 1.00 89.38 376 GLU A C 1
ATOM 2997 O O . GLU A 1 376 ? -28.276 -19.128 -17.658 1.00 89.38 376 GLU A O 1
ATOM 3002 N N . ILE A 1 377 ? -26.764 -19.687 -16.098 1.00 90.12 377 ILE A N 1
ATOM 3003 C CA . ILE A 1 377 ? -27.696 -20.520 -15.327 1.00 90.12 377 ILE A CA 1
ATOM 3004 C C . ILE A 1 377 ? -28.730 -19.620 -14.645 1.00 90.12 377 ILE A C 1
ATOM 3006 O O . ILE A 1 377 ? -28.396 -18.813 -13.781 1.00 90.12 377 ILE A O 1
ATOM 3010 N N . ILE A 1 378 ? -30.003 -19.787 -15.009 1.00 88.12 378 ILE A N 1
ATOM 3011 C CA . ILE A 1 378 ? -31.123 -19.024 -14.426 1.00 88.12 378 ILE A CA 1
ATOM 3012 C C . ILE A 1 378 ? -31.798 -19.791 -13.282 1.00 88.12 378 ILE A C 1
ATOM 3014 O O . ILE A 1 378 ? -32.234 -19.189 -12.299 1.00 88.12 378 ILE A O 1
ATOM 3018 N N . LYS A 1 379 ? -31.888 -21.118 -13.406 1.00 87.62 379 LYS A N 1
ATOM 3019 C CA . LYS A 1 379 ? -32.563 -22.009 -12.457 1.00 87.62 379 LYS A CA 1
ATOM 3020 C C . LYS A 1 379 ? -31.843 -23.352 -12.371 1.00 87.62 379 LYS A C 1
ATOM 3022 O O . LYS A 1 379 ? -31.396 -23.880 -13.391 1.00 87.62 379 LYS A O 1
ATOM 3027 N N . VAL A 1 380 ? -31.785 -23.914 -11.167 1.00 83.56 380 VAL A N 1
ATOM 3028 C CA . VAL A 1 380 ? -31.354 -25.298 -10.921 1.00 83.56 380 VAL A CA 1
ATOM 3029 C C . VAL A 1 380 ? -32.606 -26.189 -10.886 1.00 83.56 380 VAL A C 1
ATOM 3031 O O . VAL A 1 380 ? -33.481 -26.010 -10.044 1.00 83.56 380 VAL A O 1
ATOM 3034 N N . GLU A 1 381 ? -32.730 -27.113 -11.843 1.00 74.31 381 GLU A N 1
ATOM 3035 C CA . GLU A 1 381 ? -33.864 -28.048 -11.972 1.00 74.31 381 GLU A CA 1
ATOM 3036 C C . GLU A 1 381 ? -33.659 -29.363 -11.177 1.00 74.31 381 GLU A C 1
ATOM 3038 O O . GLU A 1 381 ? -32.620 -29.606 -10.565 1.00 74.31 381 GLU A O 1
ATOM 3043 N N . GLY A 1 382 ? -34.674 -30.238 -11.166 1.00 67.50 382 GLY A N 1
ATOM 3044 C CA . GLY A 1 382 ? -34.789 -31.367 -10.233 1.00 67.50 382 GLY A CA 1
ATOM 3045 C C . GLY A 1 382 ? -33.819 -32.547 -10.400 1.00 67.50 382 GLY A C 1
ATOM 3046 O O . GLY A 1 382 ? -33.800 -33.406 -9.524 1.00 67.50 382 GLY A O 1
ATOM 3047 N N . SER A 1 383 ? -32.992 -32.629 -11.454 1.00 76.62 383 SER A N 1
ATOM 3048 C CA . SER A 1 383 ? -32.017 -33.736 -11.598 1.00 76.62 383 SER A CA 1
ATOM 3049 C C . SER A 1 383 ? -31.008 -33.761 -10.442 1.00 76.62 383 SER A C 1
ATOM 3051 O O . SER A 1 383 ? -30.581 -34.835 -10.015 1.00 76.62 383 SER A O 1
ATOM 3053 N N . ILE A 1 384 ? -30.701 -32.591 -9.870 1.00 83.69 384 ILE A N 1
ATOM 3054 C CA . ILE A 1 384 ? -29.823 -32.457 -8.706 1.00 83.69 384 ILE A CA 1
ATOM 3055 C C . ILE A 1 384 ? -30.391 -33.168 -7.470 1.00 83.69 384 ILE A C 1
ATOM 3057 O O . ILE A 1 384 ? -29.628 -33.746 -6.709 1.00 83.69 384 ILE A O 1
ATOM 3061 N N . LEU A 1 385 ? -31.723 -33.222 -7.323 1.00 82.56 385 LEU A N 1
ATOM 3062 C CA . LEU A 1 385 ? -32.416 -33.860 -6.193 1.00 82.56 385 LEU A CA 1
ATOM 3063 C C . LEU A 1 385 ? -32.248 -35.387 -6.176 1.00 82.56 385 LEU A C 1
ATOM 3065 O O . LEU A 1 385 ? -32.501 -36.041 -5.169 1.00 82.56 385 LEU A O 1
ATOM 3069 N N . SER A 1 386 ? -31.802 -35.976 -7.291 1.00 81.69 386 SER A N 1
ATOM 3070 C CA . SER A 1 386 ? -31.471 -37.403 -7.359 1.00 81.69 386 SER A CA 1
ATOM 3071 C C . SER A 1 386 ? -30.103 -37.746 -6.749 1.00 81.69 386 SER A C 1
ATOM 3073 O O . SER A 1 386 ? -29.812 -38.923 -6.531 1.00 81.69 386 SER A O 1
ATOM 3075 N N . LEU A 1 387 ? -29.272 -36.741 -6.441 1.00 86.44 387 LEU A N 1
ATOM 3076 C CA . LEU A 1 387 ? -27.903 -36.900 -5.942 1.00 86.44 387 LEU A CA 1
ATOM 3077 C C . LEU A 1 387 ? -27.861 -37.011 -4.410 1.00 86.44 387 LEU A C 1
ATOM 3079 O O . LEU A 1 387 ? -27.288 -36.172 -3.721 1.00 86.44 387 LEU A O 1
ATOM 3083 N N . THR A 1 388 ? -28.446 -38.068 -3.850 1.00 86.31 388 THR A N 1
ATOM 3084 C CA . THR A 1 388 ? -28.546 -38.242 -2.386 1.00 86.31 388 THR A CA 1
ATOM 3085 C C . THR A 1 388 ? -27.192 -38.379 -1.674 1.00 86.31 388 THR A C 1
ATOM 3087 O O . THR A 1 388 ? -27.122 -38.215 -0.458 1.00 86.31 388 THR A O 1
ATOM 3090 N N . THR A 1 389 ? -26.105 -38.662 -2.399 1.00 90.50 389 THR A N 1
ATOM 3091 C CA . THR A 1 389 ? -24.728 -38.738 -1.875 1.00 90.50 389 THR A CA 1
ATOM 3092 C C . THR A 1 389 ? -24.002 -37.391 -1.831 1.00 90.50 389 THR A C 1
ATOM 3094 O O . THR A 1 389 ? -22.888 -37.332 -1.307 1.00 90.50 389 THR A O 1
ATOM 3097 N N . LEU A 1 390 ? -24.598 -36.325 -2.379 1.00 92.12 390 LEU A N 1
ATOM 3098 C CA . LEU A 1 390 ? -23.957 -35.022 -2.528 1.00 92.12 390 LEU A CA 1
ATOM 3099 C C . LEU A 1 390 ? -23.691 -34.381 -1.160 1.00 92.12 390 LEU A C 1
ATOM 3101 O O . LEU A 1 390 ? -24.609 -34.212 -0.361 1.00 92.12 390 LEU A O 1
ATOM 3105 N N . LYS A 1 391 ? -22.433 -34.003 -0.915 1.00 92.81 391 LYS A N 1
ATOM 3106 C CA . LYS A 1 391 ? -21.956 -33.349 0.313 1.00 92.81 391 LYS A CA 1
ATOM 3107 C C . LYS A 1 391 ? -21.638 -31.871 0.119 1.00 92.81 391 LYS A C 1
ATOM 3109 O O . LYS A 1 391 ? -21.785 -31.101 1.058 1.00 92.81 391 LYS A O 1
ATOM 3114 N N . SER A 1 392 ? -21.200 -31.456 -1.068 1.00 92.69 392 SER A N 1
ATOM 3115 C CA . SER A 1 392 ? -20.815 -30.064 -1.341 1.00 92.69 392 SER A CA 1
ATOM 3116 C C . SER A 1 392 ? -21.385 -29.594 -2.678 1.00 92.69 392 SER A C 1
ATOM 3118 O O . SER A 1 392 ? -21.182 -30.243 -3.709 1.00 92.69 392 SER A O 1
ATOM 3120 N N . LEU A 1 393 ? -22.099 -28.466 -2.641 1.00 93.19 393 LEU A N 1
ATOM 3121 C CA . LEU A 1 393 ? -22.660 -27.777 -3.800 1.00 93.19 393 LEU A CA 1
ATOM 3122 C C . LEU A 1 393 ? -22.231 -26.306 -3.786 1.00 93.19 393 LEU A C 1
ATOM 3124 O O . LEU A 1 393 ? -22.601 -25.555 -2.882 1.00 93.19 393 LEU A O 1
ATOM 3128 N N . SER A 1 394 ? -21.488 -25.886 -4.812 1.00 92.81 394 SER A N 1
ATOM 3129 C CA . SER A 1 394 ? -21.091 -24.484 -4.992 1.00 92.81 394 SER A CA 1
ATOM 3130 C C . SER A 1 394 ? -21.667 -23.898 -6.277 1.00 92.81 394 SER A C 1
ATOM 3132 O O . SER A 1 394 ? -21.454 -24.438 -7.359 1.00 92.81 394 SER A O 1
ATOM 3134 N N . LEU A 1 395 ? -22.386 -22.784 -6.139 1.00 93.00 395 LEU A N 1
ATOM 3135 C CA . LEU A 1 395 ? -23.036 -21.988 -7.190 1.00 93.00 395 LEU A CA 1
ATOM 3136 C C . LEU A 1 395 ? -22.549 -20.527 -7.154 1.00 93.00 395 LEU A C 1
ATOM 3138 O O . LEU A 1 395 ? -23.238 -19.607 -7.604 1.00 93.00 395 LEU A O 1
ATOM 3142 N N . LYS A 1 396 ? -21.368 -20.303 -6.570 1.00 91.69 396 LYS A N 1
ATOM 3143 C CA . LYS A 1 396 ? -20.776 -18.980 -6.368 1.00 91.69 396 LYS A CA 1
ATOM 3144 C C . LYS A 1 396 ? -20.715 -18.186 -7.675 1.00 91.69 396 LYS A C 1
ATOM 3146 O O . LYS A 1 396 ? -20.329 -18.723 -8.709 1.00 91.69 396 LYS A O 1
ATOM 3151 N N . ASN A 1 397 ? -21.068 -16.903 -7.617 1.00 91.44 397 ASN A N 1
ATOM 3152 C CA . ASN A 1 397 ? -21.060 -15.955 -8.735 1.00 91.44 397 ASN A CA 1
ATOM 3153 C C . ASN A 1 397 ? -21.901 -16.382 -9.960 1.00 91.44 397 ASN A C 1
ATOM 3155 O O . ASN A 1 397 ? -21.689 -15.877 -11.066 1.00 91.44 397 ASN A O 1
ATOM 3159 N N . CYS A 1 398 ? -22.892 -17.265 -9.795 1.00 91.69 398 CYS A N 1
ATOM 3160 C CA . CYS A 1 398 ? -23.911 -17.497 -10.823 1.00 91.69 398 CYS A CA 1
ATOM 3161 C C . CYS A 1 398 ? -24.883 -16.307 -10.872 1.00 91.69 398 CYS A C 1
ATOM 3163 O O . CYS A 1 398 ? -25.993 -16.354 -10.344 1.00 91.69 398 CYS A O 1
ATOM 3165 N N . SER A 1 399 ? -24.458 -15.209 -11.493 1.00 89.62 399 SER A N 1
ATOM 3166 C CA . SER A 1 399 ? -25.113 -13.896 -11.397 1.00 89.62 399 SER A CA 1
ATOM 3167 C C . SER A 1 399 ? -26.532 -13.816 -11.977 1.00 89.62 399 SER A C 1
ATOM 3169 O O . SER A 1 399 ? -27.260 -12.878 -11.662 1.00 89.62 399 SER A O 1
ATOM 3171 N N . LYS A 1 400 ? -26.959 -14.780 -12.805 1.00 91.25 400 LYS A N 1
ATOM 3172 C CA . LYS A 1 400 ? -28.342 -14.879 -13.316 1.00 91.25 400 LYS A CA 1
ATOM 3173 C C . LYS A 1 400 ? -29.213 -15.885 -12.565 1.00 91.25 400 LYS A C 1
ATOM 3175 O O . LYS A 1 400 ? -30.409 -15.946 -12.858 1.00 91.25 400 LYS A O 1
ATOM 3180 N N . LEU A 1 401 ? -28.654 -16.643 -11.622 1.00 91.94 401 LEU A N 1
ATOM 3181 C CA . LEU A 1 401 ? -29.370 -17.686 -10.896 1.00 91.94 401 LEU A CA 1
ATOM 3182 C C . LEU A 1 401 ? -30.390 -17.056 -9.947 1.00 91.94 401 LEU A C 1
ATOM 3184 O O . LEU A 1 401 ? -30.015 -16.286 -9.067 1.00 91.94 401 LEU A O 1
ATOM 3188 N N . ARG A 1 402 ? -31.671 -17.384 -10.141 1.00 88.94 402 ARG A N 1
ATOM 3189 C CA . ARG A 1 402 ? -32.810 -16.827 -9.388 1.00 88.94 402 ARG A CA 1
ATOM 3190 C C . ARG A 1 402 ? -33.537 -17.851 -8.529 1.00 88.94 402 ARG A C 1
ATOM 3192 O O . ARG A 1 402 ? -34.141 -17.481 -7.527 1.00 88.94 402 ARG A O 1
ATOM 3199 N N . GLU A 1 403 ? -33.501 -19.117 -8.934 1.00 86.06 403 GLU A N 1
ATOM 3200 C CA . GLU A 1 403 ? -34.323 -20.175 -8.347 1.00 86.06 403 GLU A CA 1
ATOM 3201 C C . GLU A 1 403 ? -33.500 -21.450 -8.111 1.00 86.06 403 GLU A C 1
ATOM 3203 O O . GLU A 1 403 ? -32.852 -21.973 -9.026 1.00 86.06 403 GLU A O 1
ATOM 3208 N N . LEU A 1 404 ? -33.572 -21.962 -6.881 1.00 86.94 404 LEU A N 1
ATOM 3209 C CA . LEU A 1 404 ? -33.187 -23.327 -6.516 1.00 86.94 404 LEU A CA 1
ATOM 3210 C C . LEU A 1 404 ? -34.414 -24.261 -6.628 1.00 86.94 404 LEU A C 1
ATOM 3212 O O . LEU A 1 404 ? -35.539 -23.772 -6.764 1.00 86.94 404 LEU A O 1
ATOM 3216 N N . PRO A 1 405 ? -34.239 -25.596 -6.605 1.00 82.50 405 PRO A N 1
ATOM 3217 C CA . PRO A 1 405 ? -35.361 -26.524 -6.498 1.00 82.50 405 PRO A CA 1
ATOM 3218 C C . PRO A 1 405 ? -36.215 -26.237 -5.254 1.00 82.50 405 PRO A C 1
ATOM 3220 O O . PRO A 1 405 ? -35.666 -25.921 -4.203 1.00 82.50 405 PRO A O 1
ATOM 3223 N N . GLU A 1 406 ? -37.539 -26.395 -5.374 1.00 71.19 406 GLU A N 1
ATOM 3224 C CA . GLU A 1 406 ? -38.509 -26.072 -4.307 1.00 71.19 406 GLU A CA 1
ATOM 3225 C C . GLU A 1 406 ? -38.255 -26.832 -2.995 1.00 71.19 406 GLU A C 1
ATOM 3227 O O . GLU A 1 406 ? -38.588 -26.332 -1.925 1.00 71.19 406 GLU A O 1
ATOM 3232 N N . ASP A 1 407 ? -37.656 -28.027 -3.064 1.00 75.38 407 ASP A N 1
ATOM 3233 C CA . ASP A 1 407 ? -37.306 -28.806 -1.880 1.00 75.38 407 ASP A CA 1
ATOM 3234 C C . ASP A 1 407 ? -35.952 -29.518 -2.023 1.00 75.38 407 ASP A C 1
ATOM 3236 O O . ASP A 1 407 ? -35.802 -30.483 -2.778 1.00 75.38 407 ASP A O 1
ATOM 3240 N N . LEU A 1 408 ? -34.961 -29.048 -1.261 1.00 80.62 408 LEU A N 1
ATOM 3241 C CA . LEU A 1 408 ? -33.619 -29.631 -1.180 1.00 80.62 408 LEU A CA 1
ATOM 3242 C C . LEU A 1 408 ? -33.498 -30.756 -0.132 1.00 80.62 408 LEU A C 1
ATOM 3244 O O . LEU A 1 408 ? -32.413 -31.317 0.012 1.00 80.62 408 LEU A O 1
ATOM 3248 N N . SER A 1 409 ? -34.574 -31.132 0.577 1.00 73.81 409 SER A N 1
ATOM 3249 C CA . SER A 1 409 ? -34.548 -32.170 1.635 1.00 73.81 409 SER A CA 1
ATOM 3250 C C . SER A 1 409 ? -33.998 -33.520 1.193 1.00 73.81 409 SER A C 1
ATOM 3252 O O . SER A 1 409 ? -33.381 -34.237 1.981 1.00 73.81 409 SER A O 1
ATOM 3254 N N . SER A 1 410 ? -34.193 -33.860 -0.079 1.00 79.88 410 SER A N 1
ATOM 3255 C CA . SER A 1 410 ? -33.655 -35.075 -0.696 1.00 79.88 410 SER A CA 1
ATOM 3256 C C . SER A 1 410 ? -32.120 -35.162 -0.637 1.00 79.88 410 SER A C 1
ATOM 3258 O O . SER A 1 410 ? -31.569 -36.264 -0.666 1.00 79.88 410 SER A O 1
ATOM 3260 N N . LEU A 1 411 ? -31.422 -34.032 -0.486 1.00 85.31 411 LEU A N 1
ATOM 3261 C CA . LEU A 1 411 ? -29.970 -33.941 -0.319 1.00 85.31 411 LEU A CA 1
ATOM 3262 C C . LEU A 1 411 ? -29.559 -34.070 1.159 1.00 85.31 411 LEU A C 1
ATOM 3264 O O . LEU A 1 411 ? -28.867 -33.216 1.712 1.00 85.31 411 LEU A O 1
ATOM 3268 N N . SER A 1 412 ? -29.964 -35.156 1.820 1.00 83.44 412 SER A N 1
ATOM 3269 C CA . SER A 1 412 ? -29.778 -35.345 3.271 1.00 83.44 412 SER A CA 1
ATOM 3270 C C . SER A 1 412 ? -28.312 -35.389 3.739 1.00 83.44 412 SER A C 1
ATOM 3272 O O . SER A 1 412 ? -28.026 -35.223 4.928 1.00 83.44 412 SER A O 1
ATOM 3274 N N . ASN A 1 413 ? -27.372 -35.635 2.820 1.00 88.00 413 ASN A N 1
ATOM 3275 C CA . ASN A 1 413 ? -25.932 -35.668 3.091 1.00 88.00 413 ASN A CA 1
ATOM 3276 C C . ASN A 1 413 ? -25.219 -34.340 2.786 1.00 88.00 413 ASN A C 1
ATOM 3278 O O . ASN A 1 413 ? -24.001 -34.286 2.931 1.00 88.00 413 ASN A O 1
ATOM 3282 N N . LEU A 1 414 ? -25.937 -33.285 2.378 1.00 90.12 414 LEU A N 1
ATOM 3283 C CA . LEU A 1 414 ? -25.319 -32.008 2.028 1.00 90.12 414 LEU A CA 1
ATOM 3284 C C . LEU A 1 414 ? -24.732 -31.337 3.278 1.00 90.12 414 LEU A C 1
ATOM 3286 O O . LEU A 1 414 ? -25.460 -31.002 4.207 1.00 90.12 414 LEU A O 1
ATOM 3290 N N . GLU A 1 415 ? -23.415 -31.144 3.286 1.00 90.94 415 GLU A N 1
ATOM 3291 C CA . GLU A 1 415 ? -22.629 -30.512 4.352 1.00 90.94 415 GLU A CA 1
ATOM 3292 C C . GLU A 1 415 ? -22.303 -29.043 4.024 1.00 90.94 415 GLU A C 1
ATOM 3294 O O . GLU A 1 415 ? -22.221 -28.205 4.923 1.00 90.94 415 GLU A O 1
ATOM 3299 N N . GLU A 1 416 ? -22.158 -28.698 2.742 1.00 90.38 416 GLU A N 1
ATOM 3300 C CA . GLU A 1 416 ? -21.765 -27.361 2.284 1.00 90.38 416 GLU A CA 1
ATOM 3301 C C . GLU A 1 416 ? -22.630 -26.871 1.113 1.00 90.38 416 GLU A C 1
ATOM 3303 O O . GLU A 1 416 ? -22.707 -27.528 0.071 1.00 90.38 416 GLU A O 1
ATOM 3308 N N . LEU A 1 417 ? -23.225 -25.684 1.278 1.00 91.19 417 LEU A N 1
ATOM 3309 C CA . LEU A 1 417 ? -23.964 -24.958 0.243 1.00 91.19 417 LEU A CA 1
ATOM 3310 C C . LEU A 1 417 ? -23.438 -23.519 0.113 1.00 91.19 417 LEU A C 1
ATOM 3312 O O . LEU A 1 417 ? -23.509 -22.736 1.063 1.00 91.19 417 LEU A O 1
ATOM 3316 N N . ILE A 1 418 ? -22.934 -23.163 -1.072 1.00 91.31 418 ILE A N 1
ATOM 3317 C CA . ILE A 1 418 ? -22.402 -21.825 -1.384 1.00 91.31 418 ILE A CA 1
ATOM 3318 C C . ILE A 1 418 ? -23.194 -21.225 -2.546 1.00 91.31 418 ILE A C 1
ATOM 3320 O O . ILE A 1 418 ? -23.181 -21.766 -3.650 1.00 91.31 418 ILE A O 1
ATOM 3324 N N . VAL A 1 419 ? -23.853 -20.090 -2.312 1.00 91.88 419 VAL A N 1
ATOM 3325 C CA . VAL A 1 419 ? -24.670 -19.362 -3.302 1.00 91.88 419 VAL A CA 1
ATOM 3326 C C . VAL A 1 419 ? -24.303 -17.876 -3.391 1.00 91.88 419 VAL A C 1
ATOM 3328 O O . VAL A 1 419 ? -25.109 -17.059 -3.829 1.00 91.88 419 VAL A O 1
ATOM 3331 N N . ASP A 1 420 ? -23.089 -17.506 -2.974 1.00 90.75 420 ASP A N 1
ATOM 3332 C CA . ASP A 1 420 ? -22.644 -16.109 -2.952 1.00 90.75 420 ASP A CA 1
ATOM 3333 C C . ASP A 1 420 ? -22.745 -15.441 -4.333 1.00 90.75 420 ASP A C 1
ATOM 3335 O O . ASP A 1 420 ? -22.426 -16.053 -5.352 1.00 90.75 420 ASP A O 1
ATOM 3339 N N . GLY A 1 421 ? -23.127 -14.162 -4.372 1.00 88.62 421 GLY A N 1
ATOM 3340 C CA . GLY A 1 421 ? -23.177 -13.376 -5.610 1.00 88.62 421 GLY A CA 1
ATOM 3341 C C . GLY A 1 421 ? -24.252 -13.828 -6.608 1.00 88.62 421 GLY A C 1
ATOM 3342 O O . GLY A 1 421 ? -24.100 -13.598 -7.810 1.00 88.62 421 GLY A O 1
ATOM 3343 N N . THR A 1 422 ? -25.313 -14.485 -6.132 1.00 91.00 422 THR A N 1
ATOM 3344 C CA . THR A 1 422 ? -26.468 -14.910 -6.941 1.00 91.00 422 THR A CA 1
ATOM 3345 C C . THR A 1 422 ? -27.665 -13.963 -6.767 1.00 91.00 422 THR A C 1
ATOM 3347 O O . THR A 1 422 ? -27.681 -13.098 -5.888 1.00 91.00 422 THR A O 1
ATOM 3350 N N . LEU A 1 423 ? -28.691 -14.115 -7.611 1.00 89.56 423 LEU A N 1
ATOM 3351 C CA . LEU A 1 423 ? -29.975 -13.401 -7.513 1.00 89.56 423 LEU A CA 1
ATOM 3352 C C . LEU A 1 423 ? -31.081 -14.297 -6.927 1.00 89.56 423 LEU A C 1
ATOM 3354 O O . LEU A 1 423 ? -32.261 -14.098 -7.227 1.00 89.56 423 LEU A O 1
ATOM 3358 N N . ILE A 1 424 ? -30.708 -15.304 -6.130 1.00 88.12 424 ILE A N 1
ATOM 3359 C CA . ILE A 1 424 ? -31.659 -16.235 -5.521 1.00 88.12 424 ILE A CA 1
ATOM 3360 C C . ILE A 1 424 ? -32.584 -15.476 -4.571 1.00 88.12 424 ILE A C 1
ATOM 3362 O O . ILE A 1 424 ? -32.126 -14.702 -3.733 1.00 88.12 424 ILE A O 1
ATOM 3366 N N . GLN A 1 425 ? -33.890 -15.707 -4.715 1.00 84.19 425 GLN A N 1
ATOM 3367 C CA . GLN A 1 425 ? -34.910 -15.026 -3.913 1.00 84.19 425 GLN A CA 1
ATOM 3368 C C . GLN A 1 425 ? -35.207 -15.719 -2.586 1.00 84.19 425 GLN A C 1
ATOM 3370 O O . GLN A 1 425 ? -35.498 -15.054 -1.589 1.00 84.19 425 GLN A O 1
ATOM 3375 N N . GLU A 1 426 ? -35.126 -17.045 -2.581 1.00 80.81 426 GLU A N 1
ATOM 3376 C CA . GLU A 1 426 ? -35.431 -17.896 -1.441 1.00 80.81 426 GLU A CA 1
ATOM 3377 C C . GLU A 1 426 ? -34.517 -19.123 -1.463 1.00 80.81 426 GLU A C 1
ATOM 3379 O O . GLU A 1 426 ? -34.243 -19.698 -2.519 1.00 80.81 426 GLU A O 1
ATOM 3384 N N . ILE A 1 427 ? -34.057 -19.528 -0.281 1.00 79.12 427 ILE A N 1
ATOM 3385 C CA . ILE A 1 427 ? -33.407 -20.818 -0.067 1.00 79.12 427 ILE A CA 1
ATOM 3386 C C . ILE A 1 427 ? -34.415 -21.666 0.716 1.00 79.12 427 ILE A C 1
ATOM 3388 O O . ILE A 1 427 ? -34.545 -21.521 1.927 1.00 79.12 427 ILE A O 1
ATOM 3392 N N . SER A 1 428 ? -35.181 -22.516 0.036 1.00 65.75 428 SER A N 1
ATOM 3393 C CA . SER A 1 428 ? -36.194 -23.347 0.696 1.00 65.75 428 SER A CA 1
ATOM 3394 C C . SER A 1 428 ? -35.526 -24.580 1.318 1.00 65.75 428 SER A C 1
ATOM 3396 O O . SER A 1 428 ? -35.066 -25.480 0.616 1.00 65.75 428 SER A O 1
ATOM 3398 N N . ILE A 1 429 ? -35.436 -24.615 2.652 1.00 63.25 429 ILE A N 1
ATOM 3399 C CA . ILE A 1 429 ? -34.893 -25.754 3.414 1.00 63.25 429 ILE A CA 1
ATOM 3400 C C . ILE A 1 429 ? -36.015 -26.353 4.251 1.00 63.25 429 ILE A C 1
ATOM 3402 O O . ILE A 1 429 ? -36.484 -25.726 5.204 1.00 63.25 429 ILE A O 1
ATOM 3406 N N . SER A 1 430 ? -36.437 -27.565 3.902 1.00 58.19 430 SER A N 1
ATOM 3407 C CA . SER A 1 430 ? -37.437 -28.320 4.659 1.00 58.19 430 SER A CA 1
ATOM 3408 C C . SER A 1 430 ? -36.782 -29.330 5.625 1.00 58.19 430 SER A C 1
ATOM 3410 O O . SER A 1 430 ? -35.553 -29.392 5.745 1.00 58.19 430 SER A O 1
ATOM 3412 N N . GLU A 1 431 ? -37.595 -30.086 6.373 1.00 59.25 431 GLU A N 1
ATOM 3413 C CA . GLU A 1 431 ? -37.137 -31.139 7.292 1.00 59.25 431 GLU A CA 1
ATOM 3414 C C . GLU A 1 431 ? -36.315 -32.198 6.518 1.00 59.25 431 GLU A C 1
ATOM 3416 O O . GLU A 1 431 ? -36.863 -32.949 5.716 1.00 59.25 431 GLU A O 1
ATOM 3421 N N . GLY A 1 432 ? -34.989 -32.257 6.723 1.00 59.09 432 GLY A N 1
ATOM 3422 C CA . GLY A 1 432 ? -34.126 -33.265 6.076 1.00 59.09 432 GLY A CA 1
ATOM 3423 C C . GLY A 1 432 ? -32.656 -32.886 5.844 1.00 59.09 432 GLY A C 1
ATOM 3424 O O . GLY A 1 432 ? -31.822 -33.775 5.683 1.00 59.09 432 GLY A O 1
ATOM 3425 N N . MET A 1 433 ? -32.287 -31.599 5.885 1.00 71.50 433 MET A N 1
ATOM 3426 C CA . MET A 1 433 ? -30.897 -31.132 5.678 1.00 71.50 433 MET A CA 1
ATOM 3427 C C . MET A 1 433 ? -30.046 -31.128 6.966 1.00 71.50 433 MET A C 1
ATOM 3429 O O . MET A 1 433 ? -29.275 -30.206 7.232 1.00 71.50 433 MET A O 1
ATOM 3433 N N . GLU A 1 434 ? -30.164 -32.172 7.789 1.00 73.31 434 GLU A N 1
ATOM 3434 C CA . GLU A 1 434 ? -29.526 -32.256 9.117 1.00 73.31 434 GLU A CA 1
ATOM 3435 C C . GLU A 1 434 ? -27.986 -32.286 9.082 1.00 73.31 434 GLU A C 1
ATOM 3437 O O . GLU A 1 434 ? -27.335 -32.095 10.114 1.00 73.31 434 GLU A O 1
ATOM 3442 N N . SER A 1 435 ? -27.393 -32.555 7.917 1.00 83.44 435 SER A N 1
ATOM 3443 C CA . SER A 1 435 ? -25.941 -32.651 7.729 1.00 83.44 435 SER A CA 1
ATOM 3444 C C . SER A 1 435 ? -25.266 -31.315 7.408 1.00 83.44 435 SER A C 1
ATOM 3446 O O . SER A 1 435 ? -24.040 -31.252 7.472 1.00 83.44 435 SER A O 1
ATOM 3448 N N . LEU A 1 436 ? -26.028 -30.252 7.119 1.00 86.19 436 LEU A N 1
ATOM 3449 C CA . LEU A 1 436 ? -25.483 -28.980 6.639 1.00 86.19 436 LEU A CA 1
ATOM 3450 C C . LEU A 1 436 ? -24.650 -28.280 7.724 1.00 86.19 436 LEU A C 1
ATOM 3452 O O . LEU A 1 436 ? -25.175 -27.883 8.765 1.00 86.19 436 LEU A O 1
ATOM 3456 N N . THR A 1 437 ? -23.351 -28.108 7.469 1.00 86.75 437 THR A N 1
ATOM 3457 C CA . THR A 1 437 ? -22.398 -27.427 8.360 1.00 86.75 437 THR A CA 1
ATOM 3458 C C . THR A 1 437 ? -22.059 -26.014 7.899 1.00 86.75 437 THR A C 1
ATOM 3460 O O . THR A 1 437 ? -21.787 -25.159 8.743 1.00 86.75 437 THR A O 1
ATOM 3463 N N . THR A 1 438 ? -22.101 -25.750 6.590 1.00 86.44 438 THR A N 1
ATOM 3464 C CA . THR A 1 438 ? -21.720 -24.457 6.003 1.00 86.44 438 THR A CA 1
ATOM 3465 C C . THR A 1 438 ? -22.782 -23.973 5.022 1.00 86.44 438 THR A C 1
ATOM 3467 O O . THR A 1 438 ? -23.072 -24.651 4.036 1.00 86.44 438 THR A O 1
ATOM 3470 N N . LEU A 1 439 ? -23.315 -22.774 5.274 1.00 88.38 439 LEU A N 1
ATOM 3471 C CA . LEU A 1 439 ? -24.207 -22.045 4.373 1.00 88.38 439 LEU A CA 1
ATOM 3472 C C . LEU A 1 439 ? -23.643 -20.642 4.108 1.00 88.38 439 LEU A C 1
ATOM 3474 O O . LEU A 1 439 ? -23.514 -19.837 5.034 1.00 88.38 439 LEU A O 1
ATOM 3478 N N . SER A 1 440 ? -23.324 -20.341 2.848 1.00 88.06 440 SER A N 1
ATOM 3479 C CA . SER A 1 440 ? -22.837 -19.021 2.426 1.00 88.06 440 SER A CA 1
ATOM 3480 C C . SER A 1 440 ? -23.760 -18.410 1.376 1.00 88.06 440 SER A C 1
ATOM 3482 O O . SER A 1 440 ? -23.984 -19.013 0.326 1.00 88.06 440 SER A O 1
ATOM 3484 N N . ALA A 1 441 ? -24.303 -17.230 1.684 1.00 86.88 441 ALA A N 1
ATOM 3485 C CA . ALA A 1 441 ? -25.181 -16.442 0.821 1.00 86.88 441 ALA A CA 1
ATOM 3486 C C . ALA A 1 441 ? -24.780 -14.954 0.864 1.00 86.88 441 ALA A C 1
ATOM 3488 O O . ALA A 1 441 ? -25.599 -14.054 1.053 1.00 86.88 441 ALA A O 1
ATOM 3489 N N . GLN A 1 442 ? -23.484 -14.676 0.730 1.00 85.25 442 GLN A N 1
ATOM 3490 C CA . GLN A 1 442 ? -22.959 -13.313 0.696 1.00 85.25 442 GLN A CA 1
ATOM 3491 C C . GLN A 1 442 ? -23.358 -12.618 -0.611 1.00 85.25 442 GLN A C 1
ATOM 3493 O O . GLN A 1 442 ? -23.355 -13.242 -1.672 1.00 85.25 442 GLN A O 1
ATOM 3498 N N . ARG A 1 443 ? -23.643 -11.309 -0.569 1.00 83.12 443 ARG A N 1
ATOM 3499 C CA . ARG A 1 443 ? -23.950 -10.507 -1.772 1.00 83.12 443 ARG A CA 1
ATOM 3500 C C . ARG A 1 443 ? -25.155 -11.037 -2.574 1.00 83.12 443 ARG A C 1
ATOM 3502 O O . ARG A 1 443 ? -25.195 -10.891 -3.796 1.00 83.12 443 ARG A O 1
ATOM 3509 N N . CYS A 1 444 ? -26.123 -11.662 -1.903 1.00 82.94 444 CYS A N 1
ATOM 3510 C CA . CYS A 1 444 ? -27.359 -12.156 -2.512 1.00 82.94 444 CYS A CA 1
ATOM 3511 C C . CYS A 1 444 ? -28.449 -11.079 -2.457 1.00 82.94 444 CYS A C 1
ATOM 3513 O O . CYS A 1 444 ? -29.403 -11.178 -1.694 1.00 82.94 444 CYS A O 1
ATOM 3515 N N . SER A 1 445 ? -28.316 -10.049 -3.296 1.00 80.56 445 SER A N 1
ATOM 3516 C CA . SER A 1 445 ? -29.159 -8.834 -3.268 1.00 80.56 445 SER A CA 1
ATOM 3517 C C . SER A 1 445 ? -30.673 -9.049 -3.439 1.00 80.56 445 SER A C 1
ATOM 3519 O O . SER A 1 445 ? -31.453 -8.133 -3.192 1.00 80.56 445 SER A O 1
ATOM 3521 N N . SER A 1 446 ? -31.099 -10.225 -3.908 1.00 82.31 446 SER A N 1
ATOM 3522 C CA . SER A 1 446 ? -32.513 -10.570 -4.124 1.00 82.31 446 SER A CA 1
ATOM 3523 C C . SER A 1 446 ? -33.084 -11.509 -3.059 1.00 82.31 446 SER A C 1
ATOM 3525 O O . SER A 1 446 ? -34.266 -11.833 -3.143 1.00 82.31 446 SER A O 1
ATOM 3527 N N . LEU A 1 447 ? -32.284 -11.942 -2.078 1.00 81.44 447 LEU A N 1
ATOM 3528 C CA . LEU A 1 447 ? -32.700 -12.902 -1.059 1.00 81.44 447 LEU A CA 1
ATOM 3529 C C . LEU A 1 447 ? -33.680 -12.236 -0.084 1.00 81.44 447 LEU A C 1
ATOM 3531 O O . LEU A 1 447 ? -33.315 -11.350 0.683 1.00 81.44 447 LEU A O 1
ATOM 3535 N N . THR A 1 448 ? -34.942 -12.658 -0.121 1.00 74.50 448 THR A N 1
ATOM 3536 C CA . THR A 1 448 ? -36.025 -12.066 0.688 1.00 74.50 448 THR A CA 1
ATOM 3537 C C . THR A 1 448 ? -36.396 -12.905 1.904 1.00 74.50 448 THR A C 1
ATOM 3539 O O . THR A 1 448 ? -36.987 -12.387 2.852 1.00 74.50 448 THR A O 1
ATOM 3542 N N . GLN A 1 449 ? -36.052 -14.193 1.892 1.00 65.94 449 GLN A N 1
ATOM 3543 C CA . GLN A 1 449 ? -36.349 -15.130 2.968 1.00 65.94 449 GLN A CA 1
ATOM 3544 C C . GLN A 1 449 ? -35.118 -15.970 3.299 1.00 65.94 449 GLN A C 1
ATOM 3546 O O . GLN A 1 449 ? -34.413 -16.454 2.413 1.00 65.94 449 GLN A O 1
ATOM 3551 N N . ILE A 1 450 ? -34.880 -16.138 4.597 1.00 62.91 450 ILE A N 1
ATOM 3552 C CA . ILE A 1 450 ? -33.834 -16.997 5.154 1.00 62.91 450 ILE A CA 1
ATOM 3553 C C . ILE A 1 450 ? -34.533 -18.235 5.741 1.00 62.91 450 ILE A C 1
ATOM 3555 O O . ILE A 1 450 ? -35.620 -18.086 6.308 1.00 62.91 450 ILE A O 1
ATOM 3559 N N . PRO A 1 451 ? -33.952 -19.443 5.630 1.00 63.06 451 PRO A N 1
ATOM 3560 C CA . PRO A 1 451 ? -34.598 -20.661 6.112 1.00 63.06 451 PRO A CA 1
ATOM 3561 C C . PRO A 1 451 ? -34.817 -20.659 7.636 1.00 63.06 451 PRO A C 1
ATOM 3563 O O . PRO A 1 451 ? -34.022 -20.076 8.378 1.00 63.06 451 PRO A O 1
ATOM 3566 N N . ASP A 1 452 ? -35.877 -21.329 8.113 1.00 62.34 452 ASP A N 1
ATOM 3567 C CA . ASP A 1 452 ? -36.195 -21.430 9.549 1.00 62.34 452 ASP A CA 1
ATOM 3568 C C . ASP A 1 452 ? -35.026 -22.077 10.309 1.00 62.34 452 ASP A C 1
ATOM 3570 O O . ASP A 1 452 ? -34.568 -23.176 9.981 1.00 62.34 452 ASP A O 1
ATOM 3574 N N . SER A 1 453 ? -34.553 -21.392 11.354 1.00 60.38 453 SER A N 1
ATOM 3575 C CA . SER A 1 453 ? -33.377 -21.796 12.123 1.00 60.38 453 SER A CA 1
ATOM 3576 C C . SER A 1 453 ? -33.515 -23.176 12.772 1.00 60.38 453 SER A C 1
ATOM 3578 O O . SER A 1 453 ? -32.510 -23.826 13.063 1.00 60.38 453 SER A O 1
ATOM 3580 N N . ARG A 1 454 ? -34.753 -23.654 12.960 1.00 62.47 454 ARG A N 1
ATOM 3581 C CA . ARG A 1 454 ? -35.067 -24.977 13.520 1.00 62.47 454 ARG A CA 1
ATOM 3582 C C . ARG A 1 454 ? -34.642 -26.150 12.633 1.00 62.47 454 ARG A C 1
ATOM 3584 O O . ARG A 1 454 ? -34.491 -27.250 13.157 1.00 62.47 454 ARG A O 1
ATOM 3591 N N . ASN A 1 455 ? -34.388 -25.923 11.344 1.00 59.56 455 ASN A N 1
ATOM 3592 C CA . ASN A 1 455 ? -33.999 -26.975 10.398 1.00 59.56 455 ASN A CA 1
ATOM 3593 C C . ASN A 1 455 ? -32.471 -27.204 10.329 1.00 59.56 455 ASN A C 1
ATOM 3595 O O . ASN A 1 455 ? -32.014 -28.123 9.651 1.00 59.56 455 ASN A O 1
ATOM 3599 N N . PHE A 1 456 ? -31.667 -26.416 11.057 1.00 66.44 456 PHE A N 1
ATOM 3600 C CA . PHE A 1 456 ? -30.201 -26.479 11.041 1.00 66.44 456 PHE A CA 1
ATOM 3601 C C . PHE A 1 456 ? -29.615 -27.127 12.304 1.00 66.44 456 PHE A C 1
ATOM 3603 O O . PHE A 1 456 ? -29.163 -26.443 13.220 1.00 66.44 456 PHE A O 1
ATOM 3610 N N . MET A 1 457 ? -29.569 -28.460 12.363 1.00 64.38 457 MET A N 1
ATOM 3611 C CA . MET A 1 457 ? -29.077 -29.159 13.565 1.00 64.38 457 MET A CA 1
ATOM 3612 C C . MET A 1 457 ? -27.542 -29.193 13.714 1.00 64.38 457 MET A C 1
ATOM 3614 O O . MET A 1 457 ? -27.050 -29.360 14.830 1.00 64.38 457 MET A O 1
ATOM 3618 N N . LYS A 1 458 ? -26.773 -29.033 12.624 1.00 71.69 458 LYS A N 1
ATOM 3619 C CA . LYS A 1 458 ? -25.293 -29.126 12.617 1.00 71.69 458 LYS A CA 1
ATOM 3620 C C . LYS A 1 458 ? -24.570 -27.906 12.031 1.00 71.69 458 LYS A C 1
ATOM 3622 O O . LYS A 1 458 ? -23.356 -27.969 11.835 1.00 71.69 458 LYS A O 1
ATOM 3627 N N . LEU A 1 459 ? -25.278 -26.808 11.768 1.00 75.94 459 LEU A N 1
ATOM 3628 C CA . LEU A 1 459 ? -24.698 -25.635 11.114 1.00 75.94 459 LEU A CA 1
ATOM 3629 C C . LEU A 1 459 ? -23.615 -24.994 11.997 1.00 75.94 459 LEU A C 1
ATOM 3631 O O . LEU A 1 459 ? -23.868 -24.616 13.138 1.00 75.94 459 LEU A O 1
ATOM 3635 N N . GLN A 1 460 ? -22.402 -24.884 11.459 1.00 78.81 460 GLN A N 1
ATOM 3636 C CA . GLN A 1 460 ? -21.232 -24.296 12.119 1.00 78.81 460 GLN A CA 1
ATOM 3637 C C . GLN A 1 460 ? -20.902 -22.907 11.568 1.00 78.81 460 GLN A C 1
ATOM 3639 O O . GLN A 1 460 ? -20.369 -22.071 12.295 1.00 78.81 460 GLN A O 1
ATOM 3644 N N . GLN A 1 461 ? -21.188 -22.662 10.286 1.00 72.50 461 GLN A N 1
ATOM 3645 C CA . GLN A 1 461 ? -20.853 -21.419 9.594 1.00 72.50 461 GLN A CA 1
ATOM 3646 C C . GLN A 1 461 ? -22.042 -20.906 8.775 1.00 72.50 461 GLN A C 1
ATOM 3648 O O . GLN A 1 461 ? -22.551 -21.612 7.904 1.00 72.50 461 GLN A O 1
ATOM 3653 N N . LEU A 1 462 ? -22.440 -19.658 9.045 1.00 79.06 462 LEU A N 1
ATOM 3654 C CA . LEU A 1 462 ? -23.444 -18.900 8.296 1.00 79.06 462 LEU A CA 1
ATOM 3655 C C . LEU A 1 462 ? -22.845 -17.553 7.874 1.00 79.06 462 LEU A C 1
ATOM 3657 O O . LEU A 1 462 ? -22.401 -16.787 8.731 1.00 79.06 462 LEU A O 1
ATOM 3661 N N . LEU A 1 463 ? -22.831 -17.262 6.573 1.00 76.12 463 LEU A N 1
ATOM 3662 C CA . LEU A 1 463 ? -22.231 -16.046 6.012 1.00 76.12 463 LEU A CA 1
ATOM 3663 C C . LEU A 1 463 ? -23.262 -15.259 5.181 1.00 76.12 463 LEU A C 1
ATOM 3665 O O . LEU A 1 463 ? -23.659 -15.713 4.110 1.00 76.12 463 LEU A O 1
ATOM 3669 N N . MET A 1 464 ? -23.675 -14.076 5.662 1.00 75.69 464 MET A N 1
ATOM 3670 C CA . MET A 1 464 ? -24.623 -13.163 4.991 1.00 75.69 464 MET A CA 1
ATOM 3671 C C . MET A 1 464 ? -24.193 -11.696 5.205 1.00 75.69 464 MET A C 1
ATOM 3673 O O . MET A 1 464 ? -23.924 -11.307 6.340 1.00 75.69 464 MET A O 1
ATOM 3677 N N . SER A 1 465 ? -24.097 -10.885 4.143 1.00 72.00 465 SER A N 1
ATOM 3678 C CA . SER A 1 465 ? -23.731 -9.452 4.218 1.00 72.00 465 SER A CA 1
ATOM 3679 C C . SER A 1 465 ? -24.174 -8.673 2.965 1.00 72.00 465 SER A C 1
ATOM 3681 O O . SER A 1 465 ? -23.876 -9.150 1.864 1.00 72.00 465 SER A O 1
ATOM 3683 N N . ASP A 1 466 ? -24.757 -7.473 3.142 1.00 50.69 466 ASP A N 1
ATOM 3684 C CA . ASP A 1 466 ? -25.180 -6.522 2.086 1.00 50.69 466 ASP A CA 1
ATOM 3685 C C . ASP A 1 466 ? -24.679 -5.078 2.349 1.00 50.69 466 ASP A C 1
ATOM 3687 O O . ASP A 1 466 ? -24.453 -4.695 3.496 1.00 50.69 466 ASP A O 1
ATOM 3691 N N . TYR A 1 467 ? -24.513 -4.269 1.289 1.00 34.53 467 TYR A N 1
ATOM 3692 C CA . TYR A 1 467 ? -24.046 -2.864 1.311 1.00 34.53 467 TYR A CA 1
ATOM 3693 C C . TYR A 1 467 ? -25.142 -1.937 0.736 1.00 34.53 467 TYR A C 1
ATOM 3695 O O . TYR A 1 467 ? -25.624 -2.192 -0.368 1.00 34.53 467 TYR A O 1
ATOM 3703 N N . HIS A 1 468 ? -25.523 -0.856 1.433 1.00 31.94 468 HIS A N 1
ATOM 3704 C CA . HIS A 1 468 ? -26.503 0.138 0.952 1.00 31.94 468 HIS A CA 1
ATOM 3705 C C . HIS A 1 468 ? -25.847 1.499 0.650 1.00 31.94 468 HIS A C 1
ATOM 3707 O O . HIS A 1 468 ? -25.318 2.150 1.544 1.00 31.94 468 HIS A O 1
ATOM 3713 N N . HIS A 1 469 ? -25.952 1.951 -0.605 1.00 27.67 469 HIS A N 1
ATOM 3714 C CA . HIS A 1 469 ? -25.698 3.329 -1.048 1.00 27.67 469 HIS A CA 1
ATOM 3715 C C . HIS A 1 469 ? -26.944 4.203 -0.807 1.00 27.67 469 HIS A C 1
ATOM 3717 O O . HIS A 1 469 ? -28.028 3.847 -1.275 1.00 27.67 469 HIS A O 1
ATOM 3723 N N . SER A 1 470 ? -26.806 5.367 -0.166 1.00 30.53 470 SER A N 1
ATOM 3724 C CA . SER A 1 470 ? -27.828 6.424 -0.184 1.00 30.53 470 SER A CA 1
ATOM 3725 C C . SER A 1 470 ? -27.416 7.552 -1.138 1.00 30.53 470 SER A C 1
ATOM 3727 O O . SER A 1 470 ? -26.293 8.044 -1.133 1.00 30.53 470 SER A O 1
ATOM 3729 N N . VAL A 1 471 ? -28.350 7.920 -2.014 1.00 33.84 471 VAL A N 1
ATOM 3730 C CA . VAL A 1 471 ? -28.240 8.976 -3.027 1.00 33.84 471 VAL A CA 1
ATOM 3731 C C . VAL A 1 471 ? -28.862 10.251 -2.461 1.00 33.84 471 VAL A C 1
ATOM 3733 O O . VAL A 1 471 ? -30.011 10.206 -2.018 1.00 33.84 471 VAL A O 1
ATOM 3736 N N . HIS A 1 472 ? -28.184 11.400 -2.554 1.00 31.20 472 HIS A N 1
ATOM 3737 C CA . HIS A 1 472 ? -28.844 12.698 -2.389 1.00 31.20 472 HIS A CA 1
ATOM 3738 C C . HIS A 1 472 ? -28.568 13.676 -3.529 1.00 31.20 472 HIS A C 1
ATOM 3740 O O . HIS A 1 472 ? -27.460 13.795 -4.043 1.00 31.20 472 HIS A O 1
ATOM 3746 N N . GLY A 1 473 ? -29.664 14.326 -3.932 1.00 27.56 473 GLY A N 1
ATOM 3747 C CA . GLY A 1 473 ? -29.779 15.257 -5.040 1.00 27.56 473 GLY A CA 1
ATOM 3748 C C . GLY A 1 473 ? -29.465 16.713 -4.690 1.00 27.56 473 GLY A C 1
ATOM 3749 O O . GLY A 1 473 ? -29.114 17.083 -3.576 1.00 27.56 473 GLY A O 1
ATOM 3750 N N . SER A 1 474 ? -29.611 17.523 -5.729 1.00 30.62 474 SER A N 1
ATOM 3751 C CA . SER A 1 474 ? -29.099 18.871 -5.977 1.00 30.62 474 SER A CA 1
ATOM 3752 C C . SER A 1 474 ? -29.539 20.023 -5.050 1.00 30.62 474 SER A C 1
ATOM 3754 O O . SER A 1 474 ? -30.726 20.287 -4.883 1.00 30.62 474 SER A O 1
ATOM 3756 N N . SER A 1 475 ? -28.516 20.786 -4.632 1.00 33.12 475 SER A N 1
ATOM 3757 C CA . SER A 1 475 ? -28.352 22.255 -4.525 1.00 33.12 475 SER A CA 1
ATOM 3758 C C . SER A 1 475 ? -29.327 23.143 -3.725 1.00 33.12 475 SER A C 1
ATOM 3760 O O . SER A 1 475 ? -30.428 23.446 -4.177 1.00 33.12 475 SER A O 1
ATOM 3762 N N . SER A 1 476 ? -28.775 23.814 -2.703 1.00 26.88 476 SER A N 1
ATOM 3763 C CA . SER A 1 476 ? -28.838 25.281 -2.572 1.00 26.88 476 SER A CA 1
ATOM 3764 C C . SER A 1 476 ? -27.620 25.808 -1.803 1.00 26.88 476 SER A C 1
ATOM 3766 O O . SER A 1 476 ? -27.241 25.260 -0.773 1.00 26.88 476 SER A O 1
ATOM 3768 N N . SER A 1 477 ? -27.008 26.863 -2.331 1.00 40.44 477 SER A N 1
ATOM 3769 C CA . SER A 1 477 ? -25.762 27.485 -1.886 1.00 40.44 477 SER A CA 1
ATOM 3770 C C . SER A 1 477 ? -25.855 28.188 -0.524 1.00 40.44 477 SER A C 1
ATOM 3772 O O . SER A 1 477 ? -26.504 29.227 -0.402 1.00 40.44 477 SER A O 1
ATOM 3774 N N . SER A 1 478 ? -25.082 27.708 0.445 1.00 28.61 478 SER A N 1
ATOM 3775 C CA . SER A 1 478 ? -24.529 28.494 1.555 1.00 28.61 478 SER A CA 1
ATOM 3776 C C . SER A 1 478 ? -23.204 27.853 1.950 1.00 28.61 478 SER A C 1
ATOM 3778 O O . SER A 1 478 ? -23.155 26.634 2.069 1.00 28.61 478 SER A O 1
ATOM 3780 N N . ARG A 1 479 ? -22.144 28.663 2.089 1.00 37.66 479 ARG A N 1
ATOM 3781 C CA . ARG A 1 479 ? -20.761 28.257 2.409 1.00 37.66 479 ARG A CA 1
ATOM 3782 C C . ARG A 1 479 ? -20.735 27.120 3.437 1.00 37.66 479 ARG A C 1
ATOM 3784 O O . ARG A 1 479 ? -20.897 27.362 4.627 1.00 37.66 479 ARG A O 1
ATOM 3791 N N . SER A 1 480 ? -20.558 25.893 2.964 1.00 27.67 480 SER A N 1
ATOM 3792 C CA . SER A 1 480 ? -20.501 24.711 3.809 1.00 27.67 480 SER A CA 1
ATOM 3793 C C . SER A 1 480 ? -19.075 24.545 4.314 1.00 27.67 480 SER A C 1
ATOM 3795 O O . SER A 1 480 ? -18.154 24.284 3.541 1.00 27.67 480 SER A O 1
ATOM 3797 N N . ASN A 1 481 ? -18.902 24.720 5.620 1.00 36.22 481 ASN A N 1
ATOM 3798 C CA . ASN A 1 481 ? -17.719 24.277 6.341 1.00 36.22 481 ASN A CA 1
ATOM 3799 C C . ASN A 1 481 ? -17.652 22.740 6.190 1.00 36.22 481 ASN A C 1
ATOM 3801 O O . ASN A 1 481 ? -18.635 22.081 6.541 1.00 36.22 481 ASN A O 1
ATOM 3805 N N . PRO A 1 482 ? -16.556 22.135 5.699 1.00 34.78 482 PRO A N 1
ATOM 3806 C CA . PRO A 1 482 ? -16.481 20.692 5.415 1.00 34.78 482 PRO A CA 1
ATOM 3807 C C . PRO A 1 482 ? -16.471 19.802 6.679 1.00 34.78 482 PRO A C 1
ATOM 3809 O O . PRO A 1 482 ? -16.136 18.627 6.620 1.00 34.78 482 PRO A O 1
ATOM 3812 N N . MET A 1 483 ? -16.821 20.358 7.845 1.00 40.88 483 MET A N 1
ATOM 3813 C CA . MET A 1 483 ? -16.921 19.653 9.128 1.00 40.88 483 MET A CA 1
ATOM 3814 C C . MET A 1 483 ? -18.350 19.567 9.687 1.00 40.88 483 MET A C 1
ATOM 3816 O O . MET A 1 483 ? -18.527 19.044 10.779 1.00 40.88 483 MET A O 1
ATOM 3820 N N . GLY A 1 484 ? -19.365 20.110 9.004 1.00 48.97 484 GLY A N 1
ATOM 3821 C CA . GLY A 1 484 ? -20.769 20.014 9.439 1.00 48.97 484 GLY A CA 1
ATOM 3822 C C . GLY A 1 484 ? -21.192 20.914 10.617 1.00 48.97 484 GLY A C 1
ATOM 3823 O O . GLY A 1 484 ? -22.387 21.020 10.875 1.00 48.97 484 GLY A O 1
ATOM 3824 N N . TYR A 1 485 ? -20.264 21.608 11.289 1.00 57.47 485 TYR A N 1
ATOM 3825 C CA . TYR A 1 485 ? -20.553 22.527 12.405 1.00 57.47 485 TYR A CA 1
ATOM 3826 C C . TYR A 1 485 ? -20.610 23.999 11.963 1.00 57.47 485 TYR A C 1
ATOM 3828 O O . TYR A 1 485 ? -19.750 24.470 11.212 1.00 57.47 485 TYR A O 1
ATOM 3836 N N . GLU A 1 486 ? -21.610 24.726 12.466 1.00 71.19 486 GLU A N 1
ATOM 3837 C CA . GLU A 1 486 ? -21.880 26.141 12.155 1.00 71.19 486 GLU A CA 1
ATOM 3838 C C . GLU A 1 486 ? -21.232 27.095 13.171 1.00 71.19 486 GLU A C 1
ATOM 3840 O O . GLU A 1 486 ? -20.914 28.228 12.821 1.00 71.19 486 GLU A O 1
ATOM 3845 N N . TYR A 1 487 ? -20.979 26.628 14.401 1.00 79.06 487 TYR A N 1
ATOM 3846 C CA . TYR A 1 487 ? -20.382 27.420 15.480 1.00 79.06 487 TYR A CA 1
ATOM 3847 C C . TYR A 1 487 ? -19.258 26.650 16.185 1.00 79.06 487 TYR A C 1
ATOM 3849 O O . TYR A 1 487 ? -19.270 25.421 16.283 1.00 79.06 487 TYR A O 1
ATOM 3857 N N . GLU A 1 488 ? -18.270 27.364 16.715 1.00 80.62 488 GLU A N 1
ATOM 3858 C CA . GLU A 1 488 ? -17.172 26.776 17.487 1.00 80.62 488 GLU A CA 1
ATOM 3859 C C . GLU A 1 488 ? -17.517 26.644 18.967 1.00 80.62 488 GLU A C 1
ATOM 3861 O O . GLU A 1 488 ? -17.186 25.634 19.583 1.00 80.62 488 GLU A O 1
ATOM 3866 N N . VAL A 1 489 ? -18.231 27.620 19.528 1.00 88.38 489 VAL A N 1
ATOM 3867 C CA . VAL A 1 489 ? -18.635 27.621 20.939 1.00 88.38 489 VAL A CA 1
ATOM 3868 C C . VAL A 1 489 ? -20.122 27.929 21.061 1.00 88.38 489 VAL A C 1
ATOM 3870 O O . VAL A 1 489 ? -20.602 28.895 20.478 1.00 88.38 489 VAL A O 1
ATOM 3873 N N . PHE A 1 490 ? -20.837 27.172 21.888 1.00 91.94 490 PHE A N 1
ATOM 3874 C CA . PHE A 1 490 ? -22.187 27.509 22.340 1.00 91.94 490 PHE A CA 1
ATOM 3875 C C . PHE A 1 490 ? -22.158 27.968 23.799 1.00 91.94 490 PHE A C 1
ATOM 3877 O O . PHE A 1 490 ? -21.606 27.282 24.664 1.00 91.94 490 PHE A O 1
ATOM 3884 N N . LEU A 1 491 ? -22.761 29.124 24.080 1.00 91.88 491 LEU A N 1
ATOM 3885 C CA . LEU A 1 491 ? -22.879 29.674 25.432 1.00 91.88 491 LEU A CA 1
ATOM 3886 C C . LEU A 1 491 ? -24.262 29.373 26.020 1.00 91.88 491 LEU A C 1
ATOM 3888 O O . LEU A 1 491 ? -25.251 29.971 25.595 1.00 91.88 491 LEU A O 1
ATOM 3892 N N . SER A 1 492 ? -24.315 28.525 27.052 1.00 91.62 492 SER A N 1
ATOM 3893 C CA . SER A 1 492 ? -25.519 28.303 27.867 1.00 91.62 492 SER A CA 1
ATOM 3894 C C . SER A 1 492 ? -25.440 29.111 29.158 1.00 91.62 492 SER A C 1
ATOM 3896 O O . SER A 1 492 ? -24.450 29.036 29.891 1.00 91.62 492 SER A O 1
ATOM 3898 N N . PHE A 1 493 ? -26.475 29.896 29.458 1.00 90.50 493 PHE A N 1
ATOM 3899 C CA . PHE A 1 493 ? -26.492 30.759 30.638 1.00 90.50 493 PHE A CA 1
ATOM 3900 C C . PHE A 1 493 ? -27.905 31.195 31.026 1.00 90.50 493 PHE A C 1
ATOM 3902 O O . PHE A 1 493 ? -28.833 31.216 30.218 1.00 90.50 493 PHE A O 1
ATOM 3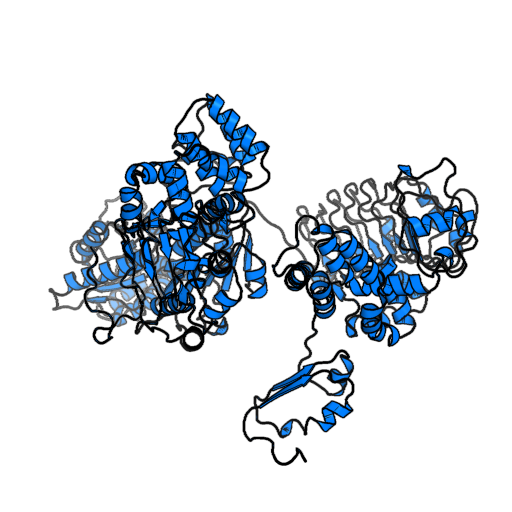909 N N . ARG A 1 494 ? -28.070 31.639 32.276 1.00 88.75 494 ARG A N 1
ATOM 3910 C CA . ARG A 1 494 ? -29.316 32.263 32.721 1.00 88.75 494 ARG A CA 1
ATOM 3911 C C . ARG A 1 494 ? -29.316 33.753 32.392 1.00 88.75 494 ARG A C 1
ATOM 3913 O O . ARG A 1 494 ? -28.654 34.544 33.059 1.00 88.75 494 ARG A O 1
ATOM 3920 N N . GLY A 1 495 ? -30.132 34.142 31.413 1.00 82.44 495 GLY A N 1
ATOM 3921 C CA . GLY A 1 495 ? -30.253 35.527 30.940 1.00 82.44 495 GLY A CA 1
ATOM 3922 C C . GLY A 1 495 ? -30.280 36.612 32.038 1.00 82.44 495 GLY A C 1
ATOM 3923 O O . GLY A 1 495 ? -29.347 37.406 32.114 1.00 82.44 495 GLY A O 1
ATOM 3924 N N . PRO A 1 496 ? -31.294 36.643 32.919 1.00 83.06 496 PRO A N 1
ATOM 3925 C CA . PRO A 1 496 ? -31.425 37.647 33.979 1.00 83.06 496 PRO A CA 1
ATOM 3926 C C . PRO A 1 496 ? -30.264 37.716 34.975 1.00 83.06 496 PRO A C 1
ATOM 3928 O O . PRO A 1 496 ? -30.111 38.738 35.639 1.00 83.06 496 PRO A O 1
ATOM 3931 N N . ASP A 1 497 ? -29.445 36.669 35.077 1.00 84.56 497 ASP A N 1
ATOM 3932 C CA . ASP A 1 497 ? -28.363 36.611 36.057 1.00 84.56 497 ASP A CA 1
ATOM 3933 C C . ASP A 1 497 ? -27.061 37.179 35.475 1.00 84.56 497 ASP A C 1
ATOM 3935 O O . ASP A 1 497 ? -26.379 37.971 36.133 1.00 84.56 497 ASP A O 1
ATOM 3939 N N . THR A 1 498 ? -26.716 36.792 34.239 1.00 86.06 498 THR A N 1
ATOM 3940 C CA . THR A 1 498 ? -25.365 36.997 33.680 1.00 86.06 498 THR A CA 1
ATOM 3941 C C . THR A 1 498 ? -25.316 37.672 32.306 1.00 86.06 498 THR A C 1
ATOM 3943 O O . THR A 1 498 ? -24.228 38.075 31.886 1.00 86.06 498 THR A O 1
ATOM 3946 N N . ARG A 1 499 ? -26.456 37.868 31.614 1.00 81.69 499 ARG A N 1
ATOM 3947 C CA . ARG A 1 499 ? -26.514 38.323 30.204 1.00 81.69 499 ARG A CA 1
ATOM 3948 C C . ARG A 1 499 ? -25.733 39.591 29.913 1.00 81.69 499 ARG A C 1
ATOM 3950 O O . ARG A 1 499 ? -25.046 39.624 28.905 1.00 81.69 499 ARG A O 1
ATOM 3957 N N . THR A 1 500 ? -25.901 40.623 30.736 1.00 80.38 500 THR A N 1
ATOM 3958 C CA . THR A 1 500 ? -25.302 41.959 30.556 1.00 80.38 500 THR A CA 1
ATOM 3959 C C . THR A 1 500 ? -24.041 42.164 31.397 1.00 80.38 500 THR A C 1
ATOM 3961 O O . THR A 1 500 ? -23.522 43.274 31.467 1.00 80.38 500 THR A O 1
ATOM 3964 N N . LYS A 1 501 ? -23.577 41.107 32.072 1.00 84.62 501 LYS A N 1
ATOM 3965 C CA . LYS A 1 501 ? -22.409 41.108 32.957 1.00 84.62 501 LYS A CA 1
ATOM 3966 C C . LYS A 1 501 ? -21.357 40.152 32.382 1.00 84.62 501 LYS A C 1
ATOM 3968 O O . LYS A 1 501 ? -20.958 40.295 31.229 1.00 84.62 501 LYS A O 1
ATOM 3973 N N . PHE A 1 502 ? -20.965 39.140 33.157 1.00 88.62 502 PHE A N 1
ATOM 3974 C CA . PHE A 1 502 ? -19.957 38.142 32.817 1.00 88.62 502 PHE A CA 1
ATOM 3975 C C . PHE A 1 502 ? -20.129 37.523 31.416 1.00 88.62 502 PHE A C 1
ATOM 3977 O O . PHE A 1 502 ? -19.168 37.478 30.649 1.00 88.62 502 PHE A O 1
ATOM 3984 N N . THR A 1 503 ? -21.345 37.106 31.034 1.00 89.81 503 THR A N 1
ATOM 3985 C CA . THR A 1 503 ? -21.580 36.451 29.734 1.00 89.81 503 THR A CA 1
ATOM 3986 C C . THR A 1 503 ? -21.340 37.385 28.551 1.00 89.81 503 THR A C 1
ATOM 3988 O O . THR A 1 503 ? -20.837 36.942 27.519 1.00 89.81 503 THR A O 1
ATOM 3991 N N . ASP A 1 504 ? -21.691 38.672 28.666 1.00 86.81 504 ASP A N 1
ATOM 3992 C CA . ASP A 1 504 ? -21.451 39.628 27.580 1.00 86.81 504 ASP A CA 1
ATOM 3993 C C . ASP A 1 504 ? -19.958 39.865 27.379 1.00 86.81 504 ASP A C 1
ATOM 3995 O O . ASP A 1 504 ? -19.470 39.792 26.254 1.00 86.81 504 ASP A O 1
ATOM 3999 N N . HIS A 1 505 ? -19.225 40.063 28.477 1.00 89.31 505 HIS A N 1
ATOM 4000 C CA . HIS A 1 505 ? -17.778 40.239 28.437 1.00 89.31 505 HIS A CA 1
ATOM 4001 C C . HIS A 1 505 ? -17.077 39.020 27.830 1.00 89.31 505 HIS A C 1
ATOM 4003 O O . HIS A 1 505 ? -16.257 39.185 26.929 1.00 89.31 505 HIS A O 1
ATOM 4009 N N . LEU A 1 506 ? -17.446 37.804 28.243 1.00 91.38 506 LEU A N 1
ATOM 4010 C CA . LEU A 1 506 ? -16.895 36.576 27.670 1.00 91.38 506 LEU A CA 1
ATOM 4011 C C . LEU A 1 506 ? -17.201 36.454 26.169 1.00 91.38 506 LEU A C 1
ATOM 4013 O O . LEU A 1 506 ? -16.298 36.192 25.377 1.00 91.38 506 LEU A O 1
ATOM 4017 N N . TYR A 1 507 ? -18.447 36.706 25.760 1.00 91.38 507 TYR A N 1
ATOM 4018 C CA . TYR A 1 507 ? -18.844 36.662 24.351 1.00 91.38 507 TYR A CA 1
ATOM 4019 C C . TYR A 1 507 ? -18.051 37.646 23.483 1.00 91.38 507 TYR A C 1
ATOM 4021 O O . TYR A 1 507 ? -17.505 37.255 22.454 1.00 91.38 507 TYR A O 1
ATOM 4029 N N . GLN A 1 508 ? -17.945 38.911 23.903 1.00 87.19 508 GLN A N 1
ATOM 4030 C CA . GLN A 1 508 ? -17.212 39.933 23.148 1.00 87.19 508 GLN A CA 1
ATOM 4031 C C . GLN A 1 508 ? -15.723 39.587 23.017 1.00 87.19 508 GLN A C 1
ATOM 4033 O O . GLN A 1 508 ? -15.115 39.865 21.983 1.00 87.19 508 GLN A O 1
ATOM 4038 N N . ARG A 1 509 ? -15.123 38.965 24.041 1.00 87.81 509 ARG A N 1
ATOM 4039 C CA . ARG A 1 509 ? -13.719 38.533 23.995 1.00 87.81 509 ARG A CA 1
ATOM 4040 C C . ARG A 1 509 ? -13.505 37.338 23.067 1.00 87.81 509 ARG A C 1
ATOM 4042 O O . ARG A 1 509 ? -12.554 37.377 22.292 1.00 87.81 509 ARG A O 1
ATOM 4049 N N . LEU A 1 510 ? -14.401 36.349 23.081 1.00 83.50 510 LEU A N 1
ATOM 4050 C CA . LEU A 1 510 ? -14.361 35.209 22.155 1.00 83.50 510 LEU A CA 1
ATOM 4051 C C . LEU A 1 510 ? -14.536 35.662 20.694 1.00 83.50 510 LEU A C 1
ATOM 4053 O O . LEU A 1 510 ? -13.694 35.362 19.852 1.00 83.50 510 LEU A O 1
ATOM 4057 N N . VAL A 1 511 ? -15.560 36.471 20.401 1.00 81.81 511 VAL A N 1
ATOM 4058 C CA . VAL A 1 511 ? -15.788 37.015 19.048 1.00 81.81 511 VAL A CA 1
ATOM 4059 C C . VAL A 1 511 ? -14.641 37.933 18.615 1.00 81.81 511 VAL A C 1
ATOM 4061 O O . VAL A 1 511 ? -14.191 37.876 17.474 1.00 81.81 511 VAL A O 1
ATOM 4064 N N . GLY A 1 512 ? -14.109 38.751 19.529 1.00 66.06 512 GLY A N 1
ATOM 4065 C CA . GLY A 1 512 ? -12.940 39.596 19.273 1.00 66.06 512 GLY A CA 1
ATOM 4066 C C . GLY A 1 512 ? -11.657 38.812 18.968 1.00 66.06 512 GLY A C 1
ATOM 4067 O O . GLY A 1 512 ? -10.751 39.359 18.343 1.00 66.06 512 GLY A O 1
ATOM 4068 N N . ALA A 1 513 ? -11.589 37.538 19.363 1.00 68.50 513 ALA A N 1
ATOM 4069 C CA . ALA A 1 513 ? -10.532 36.598 18.995 1.00 68.50 513 ALA A CA 1
ATOM 4070 C C . ALA A 1 513 ? -10.843 35.806 17.708 1.00 68.50 513 ALA A C 1
ATOM 4072 O O . ALA A 1 513 ? -10.118 34.874 17.381 1.00 68.50 513 ALA A O 1
ATOM 4073 N N . SER A 1 514 ? -11.872 36.205 16.949 1.00 72.38 514 SER A N 1
ATOM 4074 C CA . SER A 1 514 ? -12.341 35.536 15.723 1.00 72.38 514 SER A CA 1
ATOM 4075 C C . SER A 1 514 ? -12.857 34.106 15.934 1.00 72.38 514 SER A C 1
ATOM 4077 O O . SER A 1 514 ? -12.730 33.281 15.036 1.00 72.38 514 SER A O 1
ATOM 4079 N N . ILE A 1 515 ? -13.438 33.820 17.103 1.00 77.69 515 ILE A N 1
ATOM 4080 C CA . ILE A 1 515 ? -14.107 32.544 17.396 1.00 77.69 515 ILE A CA 1
ATOM 4081 C C . ILE A 1 515 ? -15.593 32.676 17.048 1.00 77.69 515 ILE A C 1
ATOM 4083 O O . ILE A 1 515 ? -16.250 33.623 17.495 1.00 77.69 515 ILE A O 1
ATOM 4087 N N . ASP A 1 516 ? -16.139 31.720 16.292 1.00 78.81 516 ASP A N 1
ATOM 4088 C CA . ASP A 1 516 ? -17.566 31.704 15.949 1.00 78.81 516 ASP A CA 1
ATOM 4089 C C . ASP A 1 516 ? -18.393 31.205 17.145 1.00 78.81 516 ASP A C 1
ATOM 4091 O O . ASP A 1 516 ? -18.360 30.025 17.502 1.00 78.81 516 ASP A O 1
ATOM 4095 N N . VAL A 1 517 ? -19.146 32.101 17.789 1.00 84.56 517 VAL A N 1
ATOM 4096 C CA . VAL A 1 517 ? -19.892 31.795 19.020 1.00 84.56 517 VAL A CA 1
ATOM 4097 C C . VAL A 1 517 ? -21.399 31.881 18.801 1.00 84.56 517 VAL A C 1
ATOM 4099 O O . VAL A 1 517 ? -21.925 32.938 18.450 1.00 84.56 517 VAL A O 1
ATOM 4102 N N . PHE A 1 518 ? -22.116 30.804 19.119 1.00 85.81 518 PHE A N 1
ATOM 4103 C CA . PHE A 1 518 ? -23.556 30.855 19.328 1.00 85.81 518 PHE A CA 1
ATOM 4104 C C . PHE A 1 518 ? -23.849 31.363 20.742 1.00 85.81 518 PHE A C 1
ATOM 4106 O O . PHE A 1 518 ? -23.573 30.692 21.741 1.00 85.81 518 PHE A O 1
ATOM 4113 N N . LYS A 1 519 ? -24.420 32.565 20.836 1.00 81.31 519 LYS A N 1
ATOM 4114 C CA . LYS A 1 519 ? -24.908 33.142 22.092 1.00 81.31 519 LYS A CA 1
ATOM 4115 C C . LYS A 1 519 ? -26.424 33.125 22.099 1.00 81.31 519 LYS A C 1
ATOM 4117 O O . LYS A 1 519 ? -27.053 33.800 21.283 1.00 81.31 519 LYS A O 1
ATOM 4122 N N . ASP A 1 520 ? -26.997 32.415 23.065 1.00 66.12 520 ASP A N 1
ATOM 4123 C CA . ASP A 1 520 ? -28.436 32.443 23.281 1.00 66.12 520 ASP A CA 1
ATOM 4124 C C . ASP A 1 520 ? -28.899 33.857 23.696 1.00 66.12 520 ASP A C 1
ATOM 4126 O O . ASP A 1 520 ? -28.615 34.350 24.788 1.00 66.12 520 ASP A O 1
ATOM 4130 N N . ASN A 1 521 ? -29.592 34.566 22.805 1.00 59.69 521 ASN A N 1
ATOM 4131 C CA . ASN A 1 521 ? -29.983 35.969 22.998 1.00 59.69 521 ASN A CA 1
ATOM 4132 C C . ASN A 1 521 ? -31.396 36.136 23.584 1.00 59.69 521 ASN A C 1
ATOM 4134 O O . ASN A 1 521 ? -32.034 37.165 23.367 1.00 59.69 521 ASN A O 1
ATOM 4138 N N . MET A 1 522 ? -31.919 35.164 24.334 1.00 50.62 522 MET A N 1
ATOM 4139 C CA . MET A 1 522 ? -33.349 35.133 24.672 1.00 50.62 522 MET A CA 1
ATOM 4140 C C . MET A 1 522 ? -33.798 36.141 25.743 1.00 50.62 522 MET A C 1
ATOM 4142 O O . MET A 1 522 ? -34.035 35.816 26.909 1.00 50.62 522 MET A O 1
ATOM 4146 N N . GLU A 1 523 ? -33.985 37.386 25.327 1.00 47.94 523 GLU A N 1
ATOM 4147 C CA . GLU A 1 523 ? -35.233 38.111 25.570 1.00 47.94 523 GLU A CA 1
ATOM 4148 C C . GLU A 1 523 ? -35.874 38.362 24.203 1.00 47.94 523 GLU A C 1
ATOM 4150 O O . GLU A 1 523 ? -35.419 39.233 23.468 1.00 47.94 523 GLU A O 1
ATOM 4155 N N . LEU A 1 524 ? -36.900 37.588 23.823 1.00 48.31 524 LEU A N 1
ATOM 4156 C CA . LEU A 1 524 ? -37.628 37.838 22.577 1.00 48.31 524 LEU A CA 1
ATOM 4157 C C . LEU A 1 524 ? -39.155 37.698 22.721 1.00 48.31 524 LEU A C 1
ATOM 4159 O O . LEU A 1 524 ? -39.635 37.002 23.618 1.00 48.31 524 LEU A O 1
ATOM 4163 N N . PRO A 1 525 ? -39.914 38.405 21.858 1.00 39.50 525 PRO A N 1
ATOM 4164 C CA . PRO A 1 525 ? -41.326 38.735 22.028 1.00 39.50 525 PRO A CA 1
ATOM 4165 C C . PRO A 1 525 ? -42.268 37.590 21.637 1.00 39.50 525 PRO A C 1
ATOM 4167 O O . PRO A 1 525 ? -41.920 36.701 20.863 1.00 39.50 525 PRO A O 1
ATOM 4170 N N . SER A 1 526 ? -43.503 37.669 22.131 1.00 31.72 526 SER A N 1
ATOM 4171 C CA . SER A 1 526 ? -44.586 36.699 21.937 1.00 31.72 526 SER A CA 1
ATOM 4172 C C . SER A 1 526 ? -44.849 36.339 20.461 1.00 31.72 526 SER A C 1
ATOM 4174 O O . SER A 1 526 ? -45.202 37.221 19.679 1.00 31.72 526 SER A O 1
ATOM 4176 N N . GLY A 1 527 ? -44.767 35.044 20.095 1.00 41.62 527 GLY A N 1
ATOM 4177 C CA . GLY A 1 527 ? -45.386 34.518 18.860 1.00 41.62 527 GLY A CA 1
ATOM 4178 C C . GLY A 1 527 ? -44.619 33.519 17.968 1.00 41.62 527 GLY A C 1
ATOM 4179 O O . GLY A 1 527 ? -45.099 33.268 16.866 1.00 41.62 527 GLY A O 1
ATOM 4180 N N . LYS A 1 528 ? -43.474 32.936 18.365 1.00 40.62 528 LYS A N 1
ATOM 4181 C CA . LYS A 1 528 ? -42.786 31.871 17.586 1.00 40.62 528 LYS A CA 1
ATOM 4182 C C . LYS A 1 528 ? -42.429 30.646 18.442 1.00 40.62 528 LYS A C 1
ATOM 4184 O O . LYS A 1 528 ? -42.091 30.804 19.610 1.00 40.62 528 LYS A O 1
ATOM 4189 N N . GLU A 1 529 ? -42.469 29.447 17.851 1.00 43.78 529 GLU A N 1
ATOM 4190 C CA . GLU A 1 529 ? -41.959 28.203 18.459 1.00 43.78 529 GLU A CA 1
ATOM 4191 C C . GLU A 1 529 ? -40.423 28.133 18.343 1.00 43.78 529 GLU A C 1
ATOM 4193 O O . GLU A 1 529 ? -39.867 28.255 17.254 1.00 43.78 529 GLU A O 1
ATOM 4198 N N . ILE A 1 530 ? -39.744 27.981 19.487 1.00 51.34 530 ILE A N 1
ATOM 4199 C CA . ILE A 1 530 ? -38.294 28.215 19.675 1.00 51.34 530 ILE A CA 1
ATOM 4200 C C . ILE A 1 530 ? -37.462 26.918 19.754 1.00 51.34 530 ILE A C 1
ATOM 4202 O O . ILE A 1 530 ? -36.264 26.939 19.482 1.00 51.34 530 ILE A O 1
ATOM 4206 N N . GLY A 1 531 ? -38.075 25.776 20.079 1.00 58.03 531 GLY A N 1
ATOM 4207 C CA . GLY A 1 531 ? -37.359 24.520 20.363 1.00 58.03 531 GLY A CA 1
ATOM 4208 C C . GLY A 1 531 ? -36.365 24.044 19.283 1.00 58.03 531 GLY A C 1
ATOM 4209 O O . GLY A 1 531 ? -35.238 23.698 19.636 1.00 58.03 531 GLY A O 1
ATOM 4210 N N . PRO A 1 532 ? -36.707 24.062 17.977 1.00 60.78 532 PRO A N 1
ATOM 4211 C CA . PRO A 1 532 ? -35.855 23.456 16.948 1.00 60.78 532 PRO A CA 1
ATOM 4212 C C . PRO A 1 532 ? -34.546 24.207 16.671 1.00 60.78 532 PRO A C 1
ATOM 4214 O O . PRO A 1 532 ? -33.542 23.585 16.343 1.00 60.78 532 PRO A O 1
ATOM 4217 N N . GLN A 1 533 ? -34.535 25.541 16.779 1.00 62.47 533 GLN A N 1
ATOM 4218 C CA . GLN A 1 533 ? -33.343 26.345 16.464 1.00 62.47 533 GLN A CA 1
ATOM 4219 C C . GLN A 1 533 ? -32.285 26.262 17.565 1.00 62.47 533 GLN A C 1
ATOM 4221 O O . GLN A 1 533 ? -31.096 26.248 17.266 1.00 62.47 533 GLN A O 1
ATOM 4226 N N . LEU A 1 534 ? -32.719 26.174 18.823 1.00 69.69 534 LEU A N 1
ATOM 4227 C CA . LEU A 1 534 ? -31.837 26.022 19.976 1.00 69.69 534 LEU A CA 1
ATOM 4228 C C . LEU A 1 534 ? -31.171 24.638 19.981 1.00 69.69 534 LEU A C 1
ATOM 4230 O O . LEU A 1 534 ? -29.957 24.547 20.134 1.00 69.69 534 LEU A O 1
ATOM 4234 N N . LEU A 1 535 ? -31.952 23.577 19.730 1.00 72.81 535 LEU A N 1
ATOM 4235 C CA . LEU A 1 535 ? -31.437 22.213 19.563 1.00 72.81 535 LEU A CA 1
ATOM 4236 C C . LEU A 1 535 ? -30.429 22.143 18.418 1.00 72.81 535 LEU A C 1
ATOM 4238 O O . LEU A 1 535 ? -29.332 21.632 18.606 1.00 72.81 535 LEU A O 1
ATOM 4242 N N . LYS A 1 536 ? -30.750 22.764 17.278 1.00 74.44 536 LYS A N 1
ATOM 4243 C CA . LYS A 1 536 ? -29.826 22.872 16.148 1.00 74.44 536 LYS A CA 1
ATOM 4244 C C . LYS A 1 536 ? -28.556 23.653 16.501 1.00 74.44 536 LYS A C 1
ATOM 4246 O O . LYS A 1 536 ? -27.482 23.276 16.060 1.00 74.44 536 LYS A O 1
ATOM 4251 N N . GLY A 1 537 ? -28.652 24.717 17.301 1.00 78.44 537 GLY A N 1
ATOM 4252 C CA . GLY A 1 537 ? -27.493 25.471 17.788 1.00 78.44 537 GLY A CA 1
ATOM 4253 C C . GLY A 1 537 ? -26.580 24.630 18.683 1.00 78.44 537 GLY A C 1
ATOM 4254 O O . GLY A 1 537 ? -25.363 24.664 18.510 1.00 78.44 537 GLY A O 1
ATOM 4255 N N . ILE A 1 538 ? -27.160 23.829 19.582 1.00 81.31 538 ILE A N 1
ATOM 4256 C CA . ILE A 1 538 ? -26.423 22.856 20.401 1.00 81.31 538 ILE A CA 1
ATOM 4257 C C . ILE A 1 538 ? -25.769 21.819 19.482 1.00 81.31 538 ILE A C 1
ATOM 4259 O O . ILE A 1 538 ? -24.549 21.696 19.487 1.00 81.31 538 ILE A O 1
ATOM 4263 N N . GLU A 1 539 ? -26.546 21.153 18.625 1.00 80.38 539 GLU A N 1
ATOM 4264 C CA . GLU A 1 539 ? -26.085 20.127 17.681 1.00 80.38 539 GLU A CA 1
ATOM 4265 C C . GLU A 1 539 ? -25.034 20.644 16.682 1.00 80.38 539 GLU A C 1
ATOM 4267 O O . GLU A 1 539 ? -24.129 19.894 16.332 1.00 80.38 539 GLU A O 1
ATOM 4272 N N . ASN A 1 540 ? -25.045 21.922 16.308 1.00 81.38 540 ASN A N 1
ATOM 4273 C CA . ASN A 1 540 ? -24.098 22.498 15.346 1.00 81.38 540 ASN A CA 1
ATOM 4274 C C . ASN A 1 540 ? -22.880 23.188 15.986 1.00 81.38 540 ASN A C 1
ATOM 4276 O O . ASN A 1 540 ? -22.146 23.878 15.273 1.00 81.38 540 ASN A O 1
ATOM 4280 N N . SER A 1 541 ? -22.650 23.015 17.292 1.00 81.56 541 SER A N 1
ATOM 4281 C CA . SER A 1 541 ? -21.526 23.632 18.010 1.00 81.56 541 SER A CA 1
ATOM 4282 C C . SER A 1 541 ? -20.446 22.630 18.424 1.00 81.56 541 SER A C 1
ATOM 4284 O O . SER A 1 541 ? -20.760 21.542 18.908 1.00 81.56 541 SER A O 1
ATOM 4286 N N . LYS A 1 542 ? -19.164 23.008 18.282 1.00 77.81 542 LYS A N 1
ATOM 4287 C CA . LYS A 1 542 ? -18.017 22.127 18.603 1.00 77.81 542 LYS A CA 1
ATOM 4288 C C . LYS A 1 542 ? -17.807 21.913 20.109 1.00 77.81 542 LYS A C 1
ATOM 4290 O O . LYS A 1 542 ? -17.416 20.825 20.522 1.00 77.81 542 LYS A O 1
ATOM 4295 N N . MET A 1 543 ? -18.035 22.938 20.931 1.00 87.12 543 MET A N 1
ATOM 4296 C CA . MET A 1 543 ? -17.932 22.852 22.394 1.00 87.12 543 MET A CA 1
ATOM 4297 C C . MET A 1 543 ? -18.947 23.755 23.100 1.00 87.12 543 MET A C 1
ATOM 4299 O O . MET A 1 543 ? -19.509 24.676 22.503 1.00 87.12 543 MET A O 1
ATOM 4303 N N . TYR A 1 544 ? -19.140 23.514 24.394 1.00 92.50 544 TYR A N 1
ATOM 4304 C CA . TYR A 1 544 ? -20.114 24.210 25.228 1.00 92.50 544 TYR A CA 1
ATOM 4305 C C . TYR A 1 544 ? -19.434 24.917 26.395 1.00 92.50 544 TYR A C 1
ATOM 4307 O O . TYR A 1 544 ? -18.663 24.297 27.125 1.00 92.50 544 TYR A O 1
ATOM 4315 N N . ILE A 1 545 ? -19.777 26.181 26.638 1.00 94.31 545 ILE A N 1
ATOM 4316 C CA . ILE A 1 545 ? -19.474 26.856 27.905 1.00 94.31 545 ILE A CA 1
ATOM 4317 C C . ILE A 1 545 ? -20.791 27.055 28.649 1.00 94.31 545 ILE A C 1
ATOM 4319 O O . ILE A 1 545 ? -21.717 27.683 28.132 1.00 94.31 545 ILE A O 1
ATOM 4323 N N . VAL A 1 546 ? -20.873 26.515 29.865 1.00 94.12 546 VAL A N 1
ATOM 4324 C CA . VAL A 1 546 ? -22.101 26.522 30.672 1.00 94.12 546 VAL A CA 1
ATOM 4325 C C . VAL A 1 546 ? -21.891 27.372 31.912 1.00 94.12 546 VAL A C 1
ATOM 4327 O O . VAL A 1 546 ? -21.139 27.002 32.812 1.00 94.12 546 VAL A O 1
ATOM 4330 N N . ILE A 1 547 ? -22.567 28.516 31.963 1.00 94.44 547 ILE A N 1
ATOM 4331 C CA . ILE A 1 547 ? -22.456 29.492 33.046 1.00 94.44 547 ILE A CA 1
ATOM 4332 C C . ILE A 1 547 ? -23.576 29.222 34.052 1.00 94.44 547 ILE A C 1
ATOM 4334 O O . ILE A 1 547 ? -24.716 29.668 33.895 1.00 94.44 547 ILE A O 1
ATOM 4338 N N . LEU A 1 548 ? -23.232 28.462 35.088 1.00 94.50 548 LEU A N 1
ATOM 4339 C CA . LEU A 1 548 ? -24.122 28.026 36.156 1.00 94.50 548 LEU A CA 1
ATOM 4340 C C . LEU A 1 548 ? -24.240 29.136 37.199 1.00 94.50 548 LEU A C 1
ATOM 4342 O O . LEU A 1 548 ? -23.292 29.397 37.930 1.00 94.50 548 LEU A O 1
ATOM 4346 N N . SER A 1 549 ? -25.403 29.775 37.278 1.00 93.25 549 SER A N 1
ATOM 4347 C CA . SER A 1 549 ? -25.727 30.830 38.248 1.00 93.25 549 SER A CA 1
ATOM 4348 C C . SER A 1 549 ? -26.831 30.394 39.218 1.00 93.25 549 SER A C 1
ATOM 4350 O O . SER A 1 549 ? -27.447 29.338 39.043 1.00 93.25 549 SER A O 1
ATOM 4352 N N . ALA A 1 550 ? -27.122 31.218 40.228 1.00 91.00 550 ALA A N 1
ATOM 4353 C CA . ALA A 1 550 ? -28.173 30.963 41.219 1.00 91.00 550 ALA A CA 1
ATOM 4354 C C . ALA A 1 550 ? -29.561 30.694 40.595 1.00 91.00 550 ALA A C 1
ATOM 4356 O O . ALA A 1 550 ? -30.296 29.818 41.046 1.00 91.00 550 ALA A O 1
ATOM 4357 N N . GLY A 1 551 ? -29.936 31.420 39.540 1.00 89.81 551 GLY A N 1
ATOM 4358 C CA . GLY A 1 551 ? -31.222 31.278 38.858 1.00 89.81 551 GLY A CA 1
ATOM 4359 C C . GLY A 1 551 ? -31.244 30.254 37.723 1.00 89.81 551 GLY A C 1
ATOM 4360 O O . GLY A 1 551 ? -32.303 30.076 37.115 1.00 89.81 551 GLY A O 1
ATOM 4361 N N . TYR A 1 552 ? -30.125 29.589 37.411 1.00 92.75 552 TYR A N 1
ATOM 4362 C CA . TYR A 1 552 ? -30.024 28.667 36.272 1.00 92.75 552 TYR A CA 1
ATOM 4363 C C . TYR A 1 552 ? -31.011 27.497 36.395 1.00 92.75 552 TYR A C 1
ATOM 4365 O O . TYR A 1 552 ? -31.806 27.266 35.487 1.00 92.75 552 TYR A O 1
ATOM 4373 N N . ALA A 1 553 ? -31.055 26.838 37.558 1.00 91.62 553 ALA A N 1
ATOM 4374 C CA . ALA A 1 553 ? -31.924 25.682 37.803 1.00 91.62 553 ALA A CA 1
ATOM 4375 C C . ALA A 1 553 ? -33.426 25.995 37.912 1.00 91.62 553 ALA A C 1
ATOM 4377 O O . ALA A 1 553 ? -34.217 25.065 37.959 1.00 91.62 553 ALA A O 1
ATOM 4378 N N . ARG A 1 554 ? -33.838 27.272 37.952 1.00 89.81 554 ARG A N 1
ATOM 4379 C CA . ARG A 1 554 ? -35.265 27.658 37.891 1.00 89.81 554 ARG A CA 1
ATOM 4380 C C . ARG A 1 554 ? -35.797 27.720 36.459 1.00 89.81 554 ARG A C 1
ATOM 4382 O O . ARG A 1 554 ? -37.003 27.802 36.236 1.00 89.81 554 ARG A O 1
ATOM 4389 N N . SER A 1 555 ? -34.901 27.788 35.477 1.00 87.38 555 SER A N 1
ATOM 4390 C CA . SER A 1 555 ? -35.270 27.901 34.072 1.00 87.38 555 SER A CA 1
ATOM 4391 C C . SER A 1 555 ? -35.391 26.514 33.465 1.00 87.38 555 SER A C 1
ATOM 4393 O O . SER A 1 555 ? -34.383 25.848 33.236 1.00 87.38 555 SER A O 1
ATOM 4395 N N . LYS A 1 556 ? -36.621 26.116 33.118 1.00 85.19 556 LYS A N 1
ATOM 4396 C CA . LYS A 1 556 ? -36.875 24.881 32.362 1.00 85.19 556 LYS A CA 1
ATOM 4397 C C . LYS A 1 556 ? -35.974 24.782 31.122 1.00 85.19 556 LYS A C 1
ATOM 4399 O O . LYS A 1 556 ? -35.398 23.734 30.871 1.00 85.19 556 LYS A O 1
ATOM 4404 N N . TRP A 1 557 ? -35.822 25.877 30.379 1.00 84.00 557 TRP A N 1
ATOM 4405 C CA . TRP A 1 557 ? -35.020 25.905 29.154 1.00 84.00 557 TRP A CA 1
ATOM 4406 C C . TRP A 1 557 ? -33.533 25.664 29.406 1.00 84.00 557 TRP A C 1
ATOM 4408 O O . TRP A 1 557 ? -32.942 24.841 28.722 1.00 84.00 557 TRP A O 1
ATOM 4418 N N . CYS A 1 558 ? -32.950 26.286 30.435 1.00 88.44 558 CYS A N 1
ATOM 4419 C CA . CYS A 1 558 ? -31.545 26.051 30.784 1.00 88.44 558 CYS A CA 1
ATOM 4420 C C . CYS A 1 558 ? -31.316 24.587 31.206 1.00 88.44 558 CYS A C 1
ATOM 4422 O O . CYS A 1 558 ? -30.292 23.993 30.885 1.00 88.44 558 CYS A O 1
ATOM 4424 N N . LEU A 1 559 ? -32.290 23.977 31.892 1.00 90.31 559 LEU A N 1
ATOM 4425 C CA . LEU A 1 559 ? -32.234 22.558 32.248 1.00 90.31 559 LEU A CA 1
ATOM 4426 C C . LEU A 1 559 ? -32.354 21.637 31.023 1.00 90.31 559 LEU A C 1
ATOM 4428 O O . LEU A 1 559 ? -31.674 20.613 30.965 1.00 90.31 559 LEU A O 1
ATOM 4432 N N . GLU A 1 560 ? -33.177 21.990 30.032 1.00 86.88 560 GLU A N 1
ATOM 4433 C CA . GLU A 1 560 ? -33.252 21.242 28.772 1.00 86.88 560 GLU A CA 1
ATOM 4434 C C . GLU A 1 560 ? -31.991 21.403 27.916 1.00 86.88 560 GLU A C 1
ATOM 4436 O O . GLU A 1 560 ? -31.504 20.413 27.373 1.00 86.88 560 GLU A O 1
ATOM 4441 N N . GLU A 1 561 ? -31.393 22.594 27.847 1.00 89.12 561 GLU A N 1
ATOM 4442 C CA . GLU A 1 561 ? -30.071 22.785 27.235 1.00 89.12 561 GLU A CA 1
ATOM 4443 C C . GLU A 1 561 ? -29.028 21.890 27.903 1.00 89.12 561 GLU A C 1
ATOM 4445 O O . GLU A 1 561 ? -28.300 21.182 27.215 1.00 89.12 561 GLU A O 1
ATOM 4450 N N . ALA A 1 562 ? -28.985 21.864 29.240 1.00 91.12 562 ALA A N 1
ATOM 4451 C CA . ALA A 1 562 ? -28.054 21.025 29.989 1.00 91.12 562 ALA A CA 1
ATOM 4452 C C . ALA A 1 562 ? -28.226 19.533 29.668 1.00 91.12 562 ALA A C 1
ATOM 4454 O O . ALA A 1 562 ? -27.229 18.832 29.501 1.00 91.12 562 ALA A O 1
ATOM 4455 N N . VAL A 1 563 ? -29.465 19.047 29.532 1.00 92.25 563 VAL A N 1
ATOM 4456 C CA . VAL A 1 563 ? -29.734 17.661 29.113 1.00 92.25 563 VAL A CA 1
ATOM 4457 C C . VAL A 1 563 ? -29.233 17.400 27.699 1.00 92.25 563 VAL A C 1
ATOM 4459 O O . VAL A 1 563 ? -28.570 16.390 27.485 1.00 92.25 563 VAL A O 1
ATOM 4462 N N . ASN A 1 564 ? -29.502 18.295 26.749 1.00 89.00 564 ASN A N 1
ATOM 4463 C CA . ASN A 1 564 ? -29.080 18.108 25.360 1.00 89.00 564 ASN A CA 1
ATOM 4464 C C . ASN A 1 564 ? -27.560 18.219 25.194 1.00 89.00 564 ASN A C 1
ATOM 4466 O O . ASN A 1 564 ? -26.965 17.423 24.473 1.00 89.00 564 ASN A O 1
ATOM 4470 N N . MET A 1 565 ? -26.907 19.138 25.909 1.00 91.31 565 MET A N 1
ATOM 4471 C CA . MET A 1 565 ? -25.446 19.234 25.942 1.00 91.31 565 MET A CA 1
ATOM 4472 C C . MET A 1 565 ? -24.826 17.977 26.550 1.00 91.31 565 MET A C 1
ATOM 4474 O O . MET A 1 565 ? -23.868 17.455 25.994 1.00 91.31 565 MET A O 1
ATOM 4478 N N . VAL A 1 566 ? -25.381 17.454 27.651 1.00 88.50 566 VAL A N 1
ATOM 4479 C CA . VAL A 1 566 ? -24.918 16.195 28.260 1.00 88.50 566 VAL A CA 1
ATOM 4480 C C . VAL A 1 566 ? -25.176 15.006 27.342 1.00 88.50 566 VAL A C 1
ATOM 4482 O O . VAL A 1 566 ? -24.316 14.141 27.237 1.00 88.50 566 VAL A O 1
ATOM 4485 N N . HIS A 1 567 ? -26.307 14.978 26.638 1.00 87.00 567 HIS A N 1
ATOM 4486 C CA . HIS A 1 567 ? -26.572 13.967 25.623 1.00 87.00 567 HIS A CA 1
ATOM 4487 C C . HIS A 1 567 ? -25.516 14.023 24.517 1.00 87.00 567 HIS A C 1
ATOM 4489 O O . HIS A 1 567 ? -24.894 13.009 24.248 1.00 87.00 567 HIS A O 1
ATOM 4495 N N . CYS A 1 568 ? -25.224 15.206 23.967 1.00 78.62 568 CYS A N 1
ATOM 4496 C CA . CYS A 1 568 ? -24.171 15.381 22.963 1.00 78.62 568 CYS A CA 1
ATOM 4497 C C . CYS A 1 568 ? -22.763 15.094 23.510 1.00 78.62 568 CYS A C 1
ATOM 4499 O O . CYS A 1 568 ? -21.889 14.676 22.760 1.00 78.62 568 CYS A O 1
ATOM 4501 N N . MET A 1 569 ? -22.519 15.333 24.797 1.00 79.81 569 MET A N 1
ATOM 4502 C CA . MET A 1 569 ? -21.282 14.929 25.466 1.00 79.81 569 MET A CA 1
ATOM 4503 C C . MET A 1 569 ? -21.191 13.400 25.565 1.00 79.81 569 MET A C 1
ATOM 4505 O O . MET A 1 569 ? -20.105 12.862 25.421 1.00 79.81 569 MET A O 1
ATOM 4509 N N . ASP A 1 570 ? -22.308 12.701 25.786 1.00 72.19 570 ASP A N 1
ATOM 4510 C CA . ASP A 1 570 ? -22.347 11.239 25.896 1.00 72.19 570 ASP A CA 1
ATOM 4511 C C . ASP A 1 570 ? -22.357 10.523 24.528 1.00 72.19 570 ASP A C 1
ATOM 4513 O O . ASP A 1 570 ? -21.858 9.406 24.433 1.00 72.19 570 ASP A O 1
ATOM 4517 N N . THR A 1 571 ? -22.959 11.117 23.490 1.00 63.06 571 THR A N 1
ATOM 4518 C CA . THR A 1 571 ? -23.134 10.488 22.164 1.00 63.06 571 THR A CA 1
ATOM 4519 C C . THR A 1 571 ? -22.181 10.999 21.095 1.00 63.06 571 THR A C 1
ATOM 4521 O O . THR A 1 571 ? -21.955 10.302 20.115 1.00 63.06 571 THR A O 1
ATOM 4524 N N . ALA A 1 572 ? -21.651 12.211 21.249 1.00 56.28 572 ALA A N 1
ATOM 4525 C CA . ALA A 1 572 ? -20.776 12.859 20.274 1.00 56.28 572 ALA A CA 1
ATOM 4526 C C . ALA A 1 572 ? -19.500 13.428 20.927 1.00 56.28 572 ALA A C 1
ATOM 4528 O O . ALA A 1 572 ? -18.865 14.301 20.342 1.00 56.28 572 ALA A O 1
ATOM 4529 N N . ASP A 1 573 ? -19.164 12.974 22.147 1.00 59.59 573 ASP A N 1
ATOM 4530 C CA . ASP A 1 573 ? -17.933 13.282 22.901 1.00 59.59 573 ASP A CA 1
ATOM 4531 C C . ASP A 1 573 ? -17.570 14.787 22.957 1.00 59.59 573 ASP A C 1
ATOM 4533 O O . ASP A 1 573 ? -16.403 15.186 23.008 1.00 59.59 573 ASP A O 1
ATOM 4537 N N . ARG A 1 574 ? -18.584 15.662 22.970 1.00 78.00 574 ARG A N 1
ATOM 4538 C CA . ARG A 1 574 ? -18.393 17.121 22.978 1.00 78.00 574 ARG A CA 1
ATOM 4539 C C . ARG A 1 574 ? -17.984 17.655 24.343 1.00 78.00 574 ARG A C 1
ATOM 4541 O O . ARG A 1 574 ? -18.511 17.249 25.377 1.00 78.00 574 ARG A O 1
ATOM 4548 N N . LEU A 1 575 ? -17.099 18.650 24.342 1.00 82.88 575 LEU A N 1
ATOM 4549 C CA . LEU A 1 575 ? -16.566 19.233 25.569 1.00 82.88 575 LEU A CA 1
ATOM 4550 C C . LEU A 1 575 ? -17.557 20.209 26.222 1.00 82.88 575 LEU A C 1
ATOM 4552 O O . LEU A 1 575 ? -18.021 21.154 25.583 1.00 82.88 575 LEU A O 1
ATOM 4556 N N . ILE A 1 576 ? -17.816 20.016 27.518 1.00 90.88 576 ILE A N 1
ATOM 4557 C CA . ILE A 1 576 ? -18.538 20.966 28.373 1.00 90.88 576 ILE A CA 1
ATOM 4558 C C . ILE A 1 576 ? -17.549 21.637 29.330 1.00 90.88 576 ILE A C 1
ATOM 4560 O O . ILE A 1 576 ? -16.876 20.972 30.117 1.00 90.88 576 ILE A O 1
ATOM 4564 N N . LEU A 1 577 ? -17.509 22.965 29.291 1.00 92.31 577 LEU A N 1
ATOM 4565 C CA . LEU A 1 577 ? -16.682 23.829 30.124 1.00 92.31 577 LEU A CA 1
ATOM 4566 C C . LEU A 1 577 ? -17.570 24.573 31.138 1.00 92.31 577 LEU A C 1
ATOM 4568 O O . LEU A 1 577 ? -18.193 25.580 30.786 1.00 92.31 577 LEU A O 1
ATOM 4572 N N . PRO A 1 578 ? -17.691 24.090 32.390 1.00 94.94 578 PRO A N 1
ATOM 4573 C CA . PRO A 1 578 ? -18.548 24.737 33.374 1.00 94.94 578 PRO A CA 1
ATOM 4574 C C . PRO A 1 578 ? -17.880 25.960 34.013 1.00 94.94 578 PRO A C 1
ATOM 4576 O O . PRO A 1 578 ? -16.718 25.932 34.422 1.00 94.94 578 PRO A O 1
ATOM 4579 N N . VAL A 1 579 ? -18.665 27.021 34.175 1.00 94.25 579 VAL A N 1
ATOM 4580 C CA . VAL A 1 579 ? -18.336 28.201 34.978 1.00 94.25 579 VAL A CA 1
ATOM 4581 C C . VAL A 1 579 ? -19.354 28.291 36.109 1.00 94.25 579 VAL A C 1
ATOM 4583 O O . VAL A 1 579 ? -20.540 28.508 35.872 1.00 94.25 579 VAL A O 1
ATOM 4586 N N . PHE A 1 580 ? -18.901 28.113 37.345 1.00 92.88 580 PHE A N 1
ATOM 4587 C CA . PHE A 1 580 ? -19.719 28.186 38.552 1.00 92.88 580 PHE A CA 1
ATOM 4588 C C . PHE A 1 580 ? -19.760 29.639 39.042 1.00 92.88 580 PHE A C 1
ATOM 4590 O O . PHE A 1 580 ? -18.879 30.095 39.772 1.00 92.88 580 PHE A O 1
ATOM 4597 N N . TYR A 1 581 ? -20.768 30.386 38.589 1.00 92.06 581 TYR A N 1
ATOM 4598 C CA . TYR A 1 581 ? -20.934 31.818 38.826 1.00 92.06 581 TYR A CA 1
ATOM 4599 C C . TYR A 1 581 ? -21.748 32.086 40.099 1.00 92.06 581 TYR A C 1
ATOM 4601 O O . TYR A 1 581 ? -22.976 31.984 40.095 1.00 92.06 581 TYR A O 1
ATOM 4609 N N . HIS A 1 582 ? -21.063 32.424 41.197 1.00 89.00 582 HIS A N 1
ATOM 4610 C CA . HIS A 1 582 ? -21.638 32.627 42.538 1.00 89.00 582 HIS A CA 1
ATOM 4611 C C . HIS A 1 582 ? -22.446 31.426 43.056 1.00 89.00 582 HIS A C 1
ATOM 4613 O O . HIS A 1 582 ? -23.396 31.566 43.822 1.00 89.00 582 HIS A O 1
ATOM 4619 N N . VAL A 1 583 ? -22.058 30.222 42.635 1.00 90.06 583 VAL A N 1
ATOM 4620 C CA . VAL A 1 583 ? -22.609 28.942 43.096 1.00 90.06 583 VAL A CA 1
ATOM 4621 C C . VAL A 1 583 ? -21.468 27.952 43.284 1.00 90.06 583 VAL A C 1
ATOM 4623 O O . VAL A 1 583 ? -20.404 28.112 42.688 1.00 90.06 583 VAL A O 1
ATOM 4626 N N . THR A 1 584 ? -21.667 26.920 44.103 1.00 89.12 584 THR A N 1
ATOM 4627 C CA . THR A 1 584 ? -20.642 25.887 44.292 1.00 89.12 584 THR A CA 1
ATOM 4628 C C . THR A 1 584 ? -20.895 24.678 43.383 1.00 89.12 584 THR A C 1
ATOM 4630 O O . THR A 1 584 ? -22.054 24.319 43.149 1.00 89.12 584 THR A O 1
ATOM 4633 N N . PRO A 1 585 ? -19.846 23.975 42.909 1.00 90.12 585 PRO A N 1
ATOM 4634 C CA . PRO A 1 585 ? -20.015 22.717 42.177 1.00 90.12 585 PRO A CA 1
ATOM 4635 C C . PRO A 1 585 ? -20.794 21.661 42.969 1.00 90.12 585 PRO A C 1
ATOM 4637 O O . PRO A 1 585 ? -21.507 20.846 42.386 1.00 90.12 585 PRO A O 1
ATOM 4640 N N . HIS A 1 586 ? -20.686 21.686 44.303 1.00 90.81 586 HIS A N 1
ATOM 4641 C CA . HIS A 1 586 ? -21.420 20.789 45.193 1.00 90.81 586 HIS A CA 1
ATOM 4642 C C . HIS A 1 586 ? -22.935 21.010 45.095 1.00 90.81 586 HIS A C 1
ATOM 4644 O O . HIS A 1 586 ? -23.673 20.047 44.879 1.00 90.81 586 HIS A O 1
ATOM 4650 N N . ASP A 1 587 ? -23.377 22.268 45.163 1.00 91.44 587 ASP A N 1
ATOM 4651 C CA . ASP A 1 587 ? -24.795 22.626 45.065 1.00 91.44 587 ASP A CA 1
ATOM 4652 C C . ASP A 1 587 ? -25.380 22.260 43.704 1.00 91.44 587 ASP A C 1
ATOM 4654 O O . ASP A 1 587 ? -26.479 21.715 43.634 1.00 91.44 587 ASP A O 1
ATOM 4658 N N . VAL A 1 588 ? -24.621 22.465 42.624 1.00 92.81 588 VAL A N 1
ATOM 4659 C CA . VAL A 1 588 ? -25.042 22.058 41.276 1.00 92.81 588 VAL A CA 1
ATOM 4660 C C . VAL A 1 588 ? -25.124 20.539 41.161 1.00 92.81 588 VAL A C 1
ATOM 4662 O O . VAL A 1 588 ? -26.102 20.022 40.627 1.00 92.81 588 VAL A O 1
ATOM 4665 N N . ARG A 1 589 ? -24.122 19.809 41.669 1.00 91.19 589 ARG A N 1
ATOM 4666 C CA . ARG A 1 589 ? -24.010 18.349 41.529 1.00 91.19 589 ARG A CA 1
ATOM 4667 C C . ARG A 1 589 ? -25.084 17.584 42.294 1.00 91.19 589 ARG A C 1
ATOM 4669 O O . ARG A 1 589 ? -25.531 16.537 41.816 1.00 91.19 589 ARG A O 1
ATOM 4676 N N . HIS A 1 590 ? -25.422 18.062 43.487 1.00 90.50 590 HIS A N 1
ATOM 4677 C CA . HIS A 1 590 ? -26.382 17.426 44.389 1.00 90.50 590 HIS A CA 1
ATOM 4678 C C . HIS A 1 590 ? -27.748 18.120 44.392 1.00 90.50 590 HIS A C 1
ATOM 4680 O O . HIS A 1 590 ? -28.658 17.649 45.068 1.00 90.50 590 HIS A O 1
ATOM 4686 N N . GLN A 1 591 ? -27.890 19.210 43.629 1.00 93.00 591 GLN A N 1
ATOM 4687 C CA . GLN A 1 591 ? -29.079 20.060 43.584 1.00 93.00 591 GLN A CA 1
ATOM 4688 C C . GLN A 1 591 ? -29.491 20.540 44.989 1.00 93.00 591 GLN A C 1
ATOM 4690 O O . GLN A 1 591 ? -30.660 20.503 45.365 1.00 93.00 591 GLN A O 1
ATOM 4695 N N . THR A 1 592 ? -28.502 20.969 45.776 1.00 87.75 592 THR A N 1
ATOM 4696 C CA . THR A 1 592 ? -28.642 21.432 47.167 1.00 87.75 592 THR A CA 1
ATOM 4697 C C . THR A 1 592 ? -28.416 22.944 47.284 1.00 87.75 592 THR A C 1
ATOM 4699 O O . THR A 1 592 ? -28.343 23.655 46.281 1.00 87.75 592 THR A O 1
ATOM 4702 N N . GLY A 1 593 ? -28.351 23.460 48.513 1.00 87.12 593 GLY A N 1
ATOM 4703 C CA . GLY A 1 593 ? -28.097 24.874 48.782 1.00 87.12 593 GLY A CA 1
ATOM 4704 C C . GLY A 1 593 ? -29.319 25.771 48.572 1.00 87.12 593 GLY A C 1
ATOM 4705 O O . GLY A 1 593 ? -30.406 25.316 48.206 1.00 87.12 593 GLY A O 1
ATOM 4706 N N . ASP A 1 594 ? -29.128 27.070 48.795 1.00 85.50 594 ASP A N 1
ATOM 4707 C CA . ASP A 1 594 ? -30.212 28.063 48.886 1.00 85.50 594 ASP A CA 1
ATOM 4708 C C . ASP A 1 594 ? -30.889 28.385 47.540 1.00 85.50 594 ASP A C 1
ATOM 4710 O O . ASP A 1 594 ? -31.887 29.109 47.481 1.00 85.50 594 ASP A O 1
ATOM 4714 N N . HIS A 1 595 ? -30.357 27.852 46.438 1.00 89.94 595 HIS A N 1
ATOM 4715 C CA . HIS A 1 595 ? -30.804 28.165 45.082 1.00 89.94 595 HIS A CA 1
ATOM 4716 C C . HIS A 1 595 ? -31.312 26.938 44.318 1.00 89.94 595 HIS A C 1
ATOM 4718 O O . HIS A 1 595 ? -32.466 26.928 43.885 1.00 89.94 595 HIS A O 1
ATOM 4724 N N . TYR A 1 596 ? -30.492 25.890 44.185 1.00 92.94 596 TYR A N 1
ATOM 4725 C CA . TYR A 1 596 ? -30.842 24.712 43.383 1.00 92.94 596 TYR A CA 1
ATOM 4726 C C . TYR A 1 596 ? -31.860 23.818 44.105 1.00 92.94 596 TYR A C 1
ATOM 4728 O O . TYR A 1 596 ? -32.792 23.340 43.463 1.00 92.94 596 TYR A O 1
ATOM 4736 N N . GLY A 1 597 ? -31.759 23.671 45.432 1.00 90.69 597 GLY A N 1
ATOM 4737 C CA . GLY A 1 597 ? -32.730 22.909 46.228 1.00 90.69 597 GLY A CA 1
ATOM 4738 C C . GLY A 1 597 ? -34.167 23.434 46.082 1.00 90.69 597 GLY A C 1
ATOM 4739 O O . GLY A 1 597 ? -35.042 22.688 45.636 1.00 90.69 597 GLY A O 1
ATOM 4740 N N . PRO A 1 598 ? -34.432 24.723 46.377 1.00 91.44 598 PRO A N 1
ATOM 4741 C CA . PRO A 1 598 ? -35.752 25.320 46.178 1.00 91.44 598 PRO A CA 1
ATOM 4742 C C . PRO A 1 598 ? -36.260 25.260 44.735 1.00 91.44 598 PRO A C 1
ATOM 4744 O O . PRO A 1 598 ? -37.447 25.018 44.529 1.00 91.44 598 PRO A O 1
ATOM 4747 N N . ALA A 1 599 ? -35.382 25.434 43.741 1.00 90.50 599 ALA A N 1
ATOM 4748 C CA . ALA A 1 599 ? -35.766 25.347 42.333 1.00 90.50 599 ALA A CA 1
ATOM 4749 C C . ALA A 1 599 ? -36.281 23.947 41.957 1.00 90.50 599 ALA A C 1
ATOM 4751 O O . ALA A 1 599 ? -37.318 23.820 41.306 1.00 90.50 599 ALA A O 1
ATOM 4752 N N . PHE A 1 600 ? -35.613 22.883 42.413 1.00 91.25 600 PHE A N 1
ATOM 4753 C CA . PHE A 1 600 ? -36.065 21.517 42.143 1.00 91.25 600 PHE A CA 1
ATOM 4754 C C . PHE A 1 600 ? -37.334 21.142 42.918 1.00 91.25 600 PHE A C 1
ATOM 4756 O O . PHE A 1 600 ? -38.177 20.452 42.350 1.00 91.25 600 PHE A O 1
ATOM 4763 N N . MET A 1 601 ? -37.543 21.661 44.136 1.00 88.19 601 MET A N 1
ATOM 4764 C CA . MET A 1 601 ? -38.831 21.510 44.837 1.00 88.19 601 MET A CA 1
ATOM 4765 C C . MET A 1 601 ? -39.990 22.154 44.058 1.00 88.19 601 MET A C 1
ATOM 4767 O O . MET A 1 601 ? -41.100 21.626 44.030 1.00 88.19 601 MET A O 1
ATOM 4771 N N . GLU A 1 602 ? -39.755 23.294 43.405 1.00 87.62 602 GLU A N 1
ATOM 4772 C CA . GLU A 1 602 ? -40.760 23.946 42.560 1.00 87.62 602 GLU A CA 1
ATOM 4773 C C . GLU A 1 602 ? -41.041 23.140 41.281 1.00 87.62 602 GLU A C 1
ATOM 4775 O O . GLU A 1 602 ? -42.200 22.958 40.900 1.00 87.62 602 GLU A O 1
ATOM 4780 N N . HIS A 1 603 ? -40.003 22.606 40.632 1.00 88.25 603 HIS A N 1
ATOM 4781 C CA . HIS A 1 603 ? -40.164 21.774 39.440 1.00 88.25 603 HIS A CA 1
ATOM 4782 C C . HIS A 1 603 ? -40.874 20.445 39.725 1.00 88.25 603 HIS A C 1
ATOM 4784 O O . HIS A 1 603 ? -41.703 20.042 38.909 1.00 88.25 603 HIS A O 1
ATOM 4790 N N . GLU A 1 604 ? -40.621 19.826 40.884 1.00 87.44 604 GLU A N 1
ATOM 4791 C CA . GLU A 1 604 ? -41.280 18.594 41.353 1.00 87.44 604 GLU A CA 1
ATOM 4792 C C . GLU A 1 604 ? -42.802 18.714 41.463 1.00 87.44 604 GLU A C 1
ATOM 4794 O O . GLU A 1 604 ? -43.508 17.732 41.247 1.00 87.44 604 GLU A O 1
ATOM 4799 N N . ASN A 1 605 ? -43.323 19.918 41.704 1.00 81.06 605 ASN A N 1
ATOM 4800 C CA . ASN A 1 605 ? -44.766 20.162 41.748 1.00 81.06 605 ASN A CA 1
ATOM 4801 C C . ASN A 1 605 ? -45.397 20.399 40.365 1.00 81.06 605 ASN A C 1
ATOM 4803 O O . ASN A 1 605 ? -46.618 20.350 40.237 1.00 81.06 605 ASN A O 1
ATOM 4807 N N . ASN A 1 606 ? -44.589 20.681 39.339 1.00 81.69 606 ASN A N 1
ATOM 4808 C CA . ASN A 1 606 ? -45.061 21.211 38.056 1.00 81.69 606 ASN A CA 1
ATOM 4809 C C . ASN A 1 606 ? -44.718 20.330 36.844 1.00 81.69 606 ASN A C 1
ATOM 4811 O O . ASN A 1 606 ? -45.213 20.594 35.749 1.00 81.69 606 ASN A O 1
ATOM 4815 N N . HIS A 1 607 ? -43.862 19.316 37.003 1.00 85.44 607 HIS A N 1
ATOM 4816 C CA . HIS A 1 607 ? -43.357 18.504 35.894 1.00 85.44 607 HIS A CA 1
ATOM 4817 C C . HIS A 1 607 ? -43.366 17.003 36.218 1.00 85.44 607 HIS A C 1
ATOM 4819 O O . HIS A 1 607 ? -43.251 16.620 37.383 1.00 85.44 607 HIS A O 1
ATOM 4825 N N . PRO A 1 608 ? -43.474 16.136 35.195 1.00 85.06 608 PRO A N 1
ATOM 4826 C CA . PRO A 1 608 ? -43.334 14.693 35.351 1.00 85.06 608 PRO A CA 1
ATOM 4827 C C . PRO A 1 608 ? -41.979 14.278 35.940 1.00 85.06 608 PRO A C 1
ATOM 4829 O O . PRO A 1 608 ? -40.938 14.871 35.644 1.00 85.06 608 PRO A O 1
ATOM 4832 N N . TRP A 1 609 ? -41.994 13.220 36.752 1.00 83.88 609 TRP A N 1
ATOM 4833 C CA . TRP A 1 609 ? -40.812 12.723 37.461 1.00 83.88 609 TRP A CA 1
ATOM 4834 C C . TRP A 1 609 ? -39.662 12.318 36.522 1.00 83.88 609 TRP A C 1
ATOM 4836 O O . TRP A 1 609 ? -38.508 12.610 36.816 1.00 83.88 609 TRP A O 1
ATOM 4846 N N . ASP A 1 610 ? -39.966 11.720 35.367 1.00 82.88 610 ASP A N 1
ATOM 4847 C CA . ASP A 1 610 ? -38.979 11.314 34.355 1.00 82.88 610 ASP A CA 1
ATOM 4848 C C . ASP A 1 610 ? -38.222 12.508 33.749 1.00 82.88 610 ASP A C 1
ATOM 4850 O O . ASP A 1 610 ? -37.039 12.410 33.426 1.00 82.88 610 ASP A O 1
ATOM 4854 N N . THR A 1 611 ? -38.888 13.657 33.623 1.00 85.75 611 THR A N 1
ATOM 4855 C CA . THR A 1 611 ? -38.270 14.902 33.149 1.00 85.75 611 THR A CA 1
ATOM 4856 C C . THR A 1 611 ? -37.329 15.479 34.209 1.00 85.75 611 THR A C 1
ATOM 4858 O O . THR A 1 611 ? -36.210 15.887 33.900 1.00 85.75 611 THR A O 1
ATOM 4861 N N . ILE A 1 612 ? -37.750 15.458 35.475 1.00 89.62 612 ILE A N 1
ATOM 4862 C CA . ILE A 1 612 ? -36.949 15.942 36.608 1.00 89.62 612 ILE A CA 1
ATOM 4863 C C . ILE A 1 612 ? -35.709 15.069 36.820 1.00 89.62 612 ILE A C 1
ATOM 4865 O O . ILE A 1 612 ? -34.628 15.598 37.085 1.00 89.62 612 ILE A O 1
ATOM 4869 N N . ASP A 1 613 ? -35.846 13.750 36.680 1.00 89.94 613 ASP A N 1
ATOM 4870 C CA . ASP A 1 613 ? -34.735 12.806 36.799 1.00 89.94 613 ASP A CA 1
ATOM 4871 C C . ASP A 1 613 ? -33.650 13.088 35.747 1.00 89.94 613 ASP A C 1
ATOM 4873 O O . ASP A 1 613 ? -32.478 13.248 36.093 1.00 89.94 613 ASP A O 1
ATOM 4877 N N . LYS A 1 614 ? -34.043 13.309 34.482 1.00 92.56 614 LYS A N 1
ATOM 4878 C CA . LYS A 1 614 ? -33.118 13.718 33.407 1.00 92.56 614 LYS A CA 1
ATOM 4879 C C . LYS A 1 614 ? -32.355 15.001 33.753 1.00 92.56 614 LYS A C 1
ATOM 4881 O O . LYS A 1 614 ? -31.137 15.051 33.574 1.00 92.56 614 LYS A O 1
ATOM 4886 N N . TRP A 1 615 ? -33.038 16.019 34.285 1.00 95.69 615 TRP A N 1
ATOM 4887 C CA . TRP A 1 615 ? -32.396 17.273 34.700 1.00 95.69 615 TRP A CA 1
ATOM 4888 C C . TRP A 1 615 ? -31.395 17.069 35.843 1.00 95.69 615 TRP A C 1
ATOM 4890 O O . TRP A 1 615 ? -30.276 17.586 35.776 1.00 95.69 615 TRP A O 1
ATOM 4900 N N . LYS A 1 616 ? -31.757 16.287 36.871 1.00 93.25 616 LYS A N 1
ATOM 4901 C CA . LYS A 1 616 ? -30.857 15.962 37.993 1.00 93.25 616 LYS A CA 1
ATOM 4902 C C . LYS A 1 616 ? -29.621 15.200 37.514 1.00 93.25 616 LYS A C 1
ATOM 4904 O O . LYS A 1 616 ? -28.504 15.534 37.913 1.00 93.25 616 LYS A O 1
ATOM 4909 N N . VAL A 1 617 ? -29.790 14.222 36.621 1.00 93.44 617 VAL A N 1
ATOM 4910 C CA . VAL A 1 617 ? -28.679 13.453 36.036 1.00 93.44 617 VAL A CA 1
ATOM 4911 C C . VAL A 1 617 ? -27.729 14.359 35.251 1.00 93.44 617 VAL A C 1
ATOM 4913 O O . VAL A 1 617 ? -26.514 14.286 35.462 1.00 93.44 617 VAL A O 1
ATOM 4916 N N . ALA A 1 618 ? -28.259 15.241 34.398 1.00 94.75 618 ALA A N 1
ATOM 4917 C CA . ALA A 1 618 ? -27.450 16.161 33.601 1.00 94.75 618 ALA A CA 1
ATOM 4918 C C . ALA A 1 618 ? -26.632 17.120 34.481 1.00 94.75 618 ALA A C 1
ATOM 4920 O O . ALA A 1 618 ? -25.408 17.186 34.352 1.00 94.75 618 ALA A O 1
ATOM 4921 N N . LEU A 1 619 ? -27.266 17.792 35.448 1.00 95.50 619 LEU A N 1
ATOM 4922 C CA . LEU A 1 619 ? -26.560 18.685 36.375 1.00 95.50 619 LEU A CA 1
ATOM 4923 C C . LEU A 1 619 ? -25.563 17.941 37.269 1.00 95.50 619 LEU A C 1
ATOM 4925 O O . LEU A 1 619 ? -24.490 18.467 37.560 1.00 95.50 619 LEU A O 1
ATOM 4929 N N . SER A 1 620 ? -25.863 16.703 37.671 1.00 93.56 620 SER A N 1
ATOM 4930 C CA . SER A 1 620 ? -24.916 15.876 38.424 1.00 93.56 620 SER A CA 1
ATOM 4931 C C . SER A 1 620 ? -23.669 15.529 37.609 1.00 93.56 620 SER A C 1
ATOM 4933 O O . SER A 1 620 ? -22.572 15.471 38.168 1.00 93.56 620 SER A O 1
ATOM 4935 N N . LYS A 1 621 ? -23.809 15.310 36.293 1.00 93.19 621 LYS A N 1
ATOM 4936 C CA . LYS A 1 621 ? -22.672 15.118 35.382 1.00 93.19 621 LYS A CA 1
ATOM 4937 C C . LYS A 1 621 ? -21.871 16.409 35.218 1.00 93.19 621 LYS A C 1
ATOM 4939 O O . LYS A 1 621 ? -20.669 16.382 35.466 1.00 93.19 621 LYS A O 1
ATOM 4944 N N . ILE A 1 622 ? -22.523 17.531 34.907 1.00 93.31 622 ILE A N 1
ATOM 4945 C CA . ILE A 1 622 ? -21.845 18.828 34.729 1.00 93.31 622 ILE A CA 1
ATOM 4946 C C . ILE A 1 622 ? -21.132 19.258 36.022 1.00 93.31 622 ILE A C 1
ATOM 4948 O O . ILE A 1 622 ? -19.971 19.647 35.986 1.00 93.31 622 ILE A O 1
ATOM 4952 N N . GLY A 1 623 ? -21.767 19.103 37.187 1.00 88.56 623 GLY A N 1
ATOM 4953 C CA . GLY A 1 623 ? -21.180 19.448 38.488 1.00 88.56 623 GLY A CA 1
ATOM 4954 C C . GLY A 1 623 ? -20.005 18.561 38.932 1.00 88.56 623 GLY A C 1
ATOM 4955 O O . GLY A 1 623 ? -19.366 18.856 39.941 1.00 88.56 623 GLY A O 1
ATOM 4956 N N . LYS A 1 624 ? -19.704 17.464 38.218 1.00 89.00 624 LYS A N 1
ATOM 4957 C CA . LYS A 1 624 ? -18.479 16.662 38.419 1.00 89.00 624 LYS A CA 1
ATOM 4958 C C . LYS A 1 624 ? -17.301 17.161 37.583 1.00 89.00 624 LYS A C 1
ATOM 4960 O O . LYS A 1 624 ? -16.170 16.779 37.880 1.00 89.00 624 LYS A O 1
ATOM 4965 N N . LEU A 1 625 ? -17.560 17.945 36.540 1.00 87.06 625 LEU A N 1
ATOM 4966 C CA . LEU A 1 625 ? -16.529 18.448 35.644 1.00 87.06 625 LEU A CA 1
ATOM 4967 C C . LEU A 1 625 ? -15.717 19.546 36.338 1.00 87.06 625 LEU A C 1
ATOM 4969 O O . LEU A 1 625 ? -16.232 20.322 37.145 1.00 87.06 625 LEU A O 1
ATOM 4973 N N . LYS A 1 626 ? -14.424 19.606 36.017 1.00 85.38 626 LYS A N 1
ATOM 4974 C CA . LYS A 1 626 ? -13.549 20.681 36.485 1.00 85.38 626 LYS A CA 1
ATOM 4975 C C . LYS A 1 626 ? -13.899 21.961 35.720 1.00 85.38 626 LYS A C 1
ATOM 4977 O O . LYS A 1 626 ? -13.944 21.938 34.496 1.00 85.38 626 LYS A O 1
ATOM 4982 N N . GLY A 1 627 ? -14.105 23.055 36.444 1.00 88.00 627 GLY A N 1
ATOM 4983 C CA . GLY A 1 627 ? -14.454 24.356 35.880 1.00 88.00 627 GLY A CA 1
ATOM 4984 C C . GLY A 1 627 ? -13.898 25.517 36.688 1.00 88.00 627 GLY A C 1
ATOM 4985 O O . GLY A 1 627 ? -13.112 25.313 37.617 1.00 88.00 627 GLY A O 1
ATOM 4986 N N . TRP A 1 628 ? -14.339 26.725 36.350 1.00 91.56 628 TRP A N 1
ATOM 4987 C CA . TRP A 1 628 ? -13.950 27.958 37.039 1.00 91.56 628 TRP A CA 1
ATOM 4988 C C . TRP A 1 628 ? -14.998 28.331 38.088 1.00 91.56 628 TRP A C 1
ATOM 4990 O O . TRP A 1 628 ? -16.183 28.397 37.776 1.00 91.56 628 TRP A O 1
ATOM 5000 N N . GLU A 1 629 ? -14.578 28.579 39.329 1.00 88.38 629 GLU A N 1
ATOM 5001 C CA . GLU A 1 629 ? -15.454 29.056 40.407 1.00 88.38 629 GLU A CA 1
ATOM 5002 C C . GLU A 1 629 ? -15.290 30.567 40.601 1.00 88.38 629 GLU A C 1
ATOM 5004 O O . GLU A 1 629 ? -14.201 31.040 40.928 1.00 88.38 629 GLU A O 1
ATOM 5009 N N . ILE A 1 630 ? -16.384 31.318 40.471 1.00 86.06 630 ILE A N 1
ATOM 5010 C CA . ILE A 1 630 ? -16.436 32.762 40.726 1.00 86.06 630 ILE A CA 1
ATOM 5011 C C . ILE A 1 630 ? -17.222 32.979 42.022 1.00 86.06 630 ILE A C 1
ATOM 5013 O O . ILE A 1 630 ? -18.379 32.574 42.125 1.00 86.06 630 ILE A O 1
ATOM 5017 N N . LYS A 1 631 ? -16.583 33.579 43.034 1.00 79.56 631 LYS A N 1
ATOM 5018 C CA . LYS A 1 631 ? -17.139 33.766 44.388 1.00 79.56 631 LYS A CA 1
ATOM 5019 C C . LYS A 1 631 ? -17.398 35.239 44.695 1.00 79.56 631 LYS A C 1
ATOM 5021 O O . LYS A 1 631 ? -16.704 36.119 44.185 1.00 79.56 631 LYS A O 1
ATOM 5026 N N . ASP A 1 632 ? -18.352 35.493 45.590 1.00 62.44 632 ASP A N 1
ATOM 5027 C CA . ASP A 1 632 ? -18.637 36.835 46.101 1.00 62.44 632 ASP A CA 1
ATOM 5028 C C . ASP A 1 632 ? -17.409 37.447 46.797 1.00 62.44 632 ASP A C 1
ATOM 5030 O O . ASP A 1 632 ? -16.806 36.831 47.676 1.00 62.44 632 ASP A O 1
ATOM 5034 N N . GLY A 1 633 ? -17.045 38.673 46.401 1.00 57.75 633 GLY A N 1
ATOM 5035 C CA . GLY A 1 633 ? -15.957 39.457 47.006 1.00 57.75 633 GLY A CA 1
ATOM 5036 C C . GLY A 1 633 ? -14.686 39.625 46.163 1.00 57.75 633 GLY A C 1
ATOM 5037 O O . GLY A 1 633 ? -13.789 40.345 46.592 1.00 57.75 633 GLY A O 1
ATOM 5038 N N . ASN A 1 634 ? -14.611 39.027 44.967 1.00 51.53 634 ASN A N 1
ATOM 5039 C CA . ASN A 1 634 ? -13.411 39.028 44.115 1.00 51.53 634 ASN A CA 1
ATOM 5040 C C . ASN A 1 634 ? -13.635 39.736 42.758 1.00 51.53 634 ASN A C 1
ATOM 5042 O O . ASN A 1 634 ? -13.311 39.207 41.700 1.00 51.53 634 ASN A O 1
ATOM 5046 N N . THR A 1 635 ? -14.201 40.948 42.768 1.00 51.81 635 THR A N 1
ATOM 5047 C CA . THR A 1 635 ? -14.610 41.690 41.551 1.00 51.81 635 THR A CA 1
ATOM 5048 C C . THR A 1 635 ? -13.470 42.017 40.573 1.00 51.81 635 THR A C 1
ATOM 5050 O O . THR A 1 635 ? -13.741 42.292 39.409 1.00 51.81 635 THR A O 1
ATOM 5053 N N . GLY A 1 636 ? -12.203 41.951 40.999 1.00 56.88 636 GLY A N 1
ATOM 5054 C CA . GLY A 1 636 ? -11.035 42.070 40.112 1.00 56.88 636 GLY A CA 1
ATOM 5055 C C . GLY A 1 636 ? -10.700 40.803 39.310 1.00 56.88 636 GLY A C 1
ATOM 5056 O O . GLY A 1 636 ? -9.981 40.897 38.322 1.00 56.88 636 GLY A O 1
ATOM 5057 N N . ALA A 1 637 ? -11.236 39.638 39.695 1.00 63.47 637 ALA A N 1
ATOM 5058 C CA . ALA A 1 637 ? -10.890 38.340 39.111 1.00 63.47 637 ALA A CA 1
ATOM 5059 C C . ALA A 1 637 ? -11.772 37.933 37.915 1.00 63.47 637 ALA A C 1
ATOM 5061 O O . ALA A 1 637 ? -11.397 37.033 37.173 1.00 63.47 637 ALA A O 1
ATOM 5062 N N . GLU A 1 638 ? -12.929 38.575 37.688 1.00 78.75 638 GLU A N 1
ATOM 5063 C CA . GLU A 1 638 ? -13.812 38.209 36.564 1.00 78.75 638 GLU A CA 1
ATOM 5064 C C . GLU A 1 638 ? -13.131 38.426 35.204 1.00 78.75 638 GLU A C 1
ATOM 5066 O O . GLU A 1 638 ? -13.215 37.563 34.334 1.00 78.75 638 GLU A O 1
ATOM 5071 N N . GLY A 1 639 ? -12.414 39.542 35.028 1.00 78.12 639 GLY A N 1
ATOM 5072 C CA . GLY A 1 639 ? -11.666 39.818 33.797 1.00 78.12 639 GLY A CA 1
ATOM 5073 C C . GLY A 1 639 ? -10.504 38.845 33.575 1.00 78.12 639 GLY A C 1
ATOM 5074 O O . GLY A 1 639 ? -10.297 38.389 32.454 1.00 78.12 639 GLY A O 1
ATOM 5075 N N . GLU A 1 640 ? -9.789 38.476 34.641 1.00 79.81 640 GLU A N 1
ATOM 5076 C CA . GLU A 1 640 ? -8.709 37.481 34.585 1.00 79.81 640 GLU A CA 1
ATOM 5077 C C . GLU A 1 640 ? -9.244 36.094 34.219 1.00 79.81 640 GLU A C 1
ATOM 5079 O O . GLU A 1 640 ? -8.667 35.426 33.368 1.00 79.81 640 GLU A O 1
ATOM 5084 N N . ILE A 1 641 ? -10.386 35.696 34.787 1.00 85.44 641 ILE A N 1
ATOM 5085 C CA . ILE A 1 641 ? -11.048 34.426 34.468 1.00 85.44 641 ILE A CA 1
ATOM 5086 C C . ILE A 1 641 ? -11.578 34.430 33.031 1.00 85.44 641 ILE A C 1
ATOM 5088 O O . ILE A 1 641 ? -11.472 33.417 32.351 1.00 85.44 641 ILE A O 1
ATOM 5092 N N . VAL A 1 642 ? -12.108 35.550 32.524 1.00 88.81 642 VAL A N 1
ATOM 5093 C CA . VAL A 1 642 ? -12.499 35.661 31.106 1.00 88.81 642 VAL A CA 1
ATOM 5094 C C . VAL A 1 642 ? -11.290 35.472 30.188 1.00 88.81 642 VAL A C 1
ATOM 5096 O O . VAL A 1 642 ? -11.398 34.752 29.198 1.00 88.81 642 VAL A O 1
ATOM 5099 N N . GLU A 1 643 ? -10.140 36.067 30.511 1.00 83.69 643 GLU A N 1
ATOM 5100 C CA . GLU A 1 643 ? -8.904 35.850 29.749 1.00 83.69 643 GLU A CA 1
ATOM 5101 C C . GLU A 1 643 ? -8.365 34.421 29.911 1.00 83.69 643 GLU A C 1
ATOM 5103 O O . GLU A 1 643 ? -7.842 33.852 28.956 1.00 83.69 643 GLU A O 1
ATOM 5108 N N . GLU A 1 644 ? -8.501 33.801 31.083 1.00 82.00 644 GLU A N 1
ATOM 5109 C CA . GLU A 1 644 ? -8.129 32.400 31.308 1.00 82.00 644 GLU A CA 1
ATOM 5110 C C . GLU A 1 644 ? -8.991 31.458 30.460 1.00 82.00 644 GLU A C 1
ATOM 5112 O O . GLU A 1 644 ? -8.450 30.633 29.724 1.00 82.00 644 GLU A O 1
ATOM 5117 N N . ILE A 1 645 ? -10.315 31.648 30.481 1.00 89.19 645 ILE A N 1
ATOM 5118 C CA . ILE A 1 645 ? -11.267 30.907 29.649 1.00 89.19 645 ILE A CA 1
ATOM 5119 C C . ILE A 1 645 ? -10.953 31.134 28.170 1.00 89.19 645 ILE A C 1
ATOM 5121 O O . ILE A 1 645 ? -10.876 30.165 27.423 1.00 89.19 645 ILE A O 1
ATOM 5125 N N . LEU A 1 646 ? -10.729 32.380 27.736 1.00 85.25 646 LEU A N 1
ATOM 5126 C CA . LEU A 1 646 ? -10.372 32.686 26.349 1.00 85.25 646 LEU A CA 1
ATOM 5127 C C . LEU A 1 646 ? -9.093 31.957 25.936 1.00 85.25 646 LEU A C 1
ATOM 5129 O O . LEU A 1 646 ? -9.066 31.320 24.889 1.00 85.25 646 LEU A O 1
ATOM 5133 N N . ASN A 1 647 ? -8.041 32.031 26.748 1.00 76.25 647 ASN A N 1
ATOM 5134 C CA . ASN A 1 647 ? -6.773 31.379 26.446 1.00 76.25 647 ASN A CA 1
ATOM 5135 C C . ASN A 1 647 ? -6.907 29.859 26.418 1.00 76.25 647 ASN A C 1
ATOM 5137 O O . ASN A 1 647 ? -6.253 29.216 25.603 1.00 76.25 647 ASN A O 1
ATOM 5141 N N . ASP A 1 648 ? -7.722 29.270 27.286 1.00 76.31 648 ASP A N 1
ATOM 5142 C CA . ASP A 1 648 ? -7.953 27.830 27.275 1.00 76.31 648 ASP A CA 1
ATOM 5143 C C . ASP A 1 648 ? -8.818 27.408 26.087 1.00 76.31 648 ASP A C 1
ATOM 5145 O O . ASP A 1 648 ? -8.484 26.420 25.441 1.00 76.31 648 ASP A O 1
ATOM 5149 N N . VAL A 1 649 ? -9.827 28.193 25.701 1.00 82.38 649 VAL A N 1
ATOM 5150 C CA . VAL A 1 649 ? -10.599 27.974 24.467 1.00 82.38 649 VAL A CA 1
ATOM 5151 C C . VAL A 1 649 ? -9.703 28.106 23.237 1.00 82.38 649 VAL A C 1
ATOM 5153 O O . VAL A 1 649 ? -9.694 27.200 22.413 1.00 82.38 649 VAL A O 1
ATOM 5156 N N . ILE A 1 650 ? -8.894 29.166 23.129 1.00 74.88 650 ILE A N 1
ATOM 5157 C CA . ILE A 1 650 ? -7.929 29.343 22.035 1.00 74.88 650 ILE A CA 1
ATOM 5158 C C . ILE A 1 650 ? -6.943 28.184 22.021 1.00 74.88 650 ILE A C 1
ATOM 5160 O O . ILE A 1 650 ? -6.740 27.594 20.976 1.00 74.88 650 ILE A O 1
ATOM 5164 N N . LYS A 1 651 ? -6.369 27.776 23.158 1.00 67.38 651 LYS A N 1
ATOM 5165 C CA . LYS A 1 651 ? -5.494 26.594 23.198 1.00 67.38 651 LYS A CA 1
ATOM 5166 C C . LYS A 1 651 ? -6.227 25.339 22.742 1.00 67.38 651 LYS A C 1
ATOM 5168 O O . LYS A 1 651 ? -5.629 24.539 22.040 1.00 67.38 651 LYS A O 1
ATOM 5173 N N . ILE A 1 652 ? -7.480 25.131 23.136 1.00 70.50 652 ILE A N 1
ATOM 5174 C CA . ILE A 1 652 ? -8.260 23.973 22.688 1.00 70.50 652 ILE A CA 1
ATOM 5175 C C . ILE A 1 652 ? -8.486 24.048 21.170 1.00 70.50 652 ILE A C 1
ATOM 5177 O O . ILE A 1 652 ? -8.334 23.029 20.501 1.00 70.50 652 ILE A O 1
ATOM 5181 N N . LEU A 1 653 ? -8.775 25.235 20.625 1.00 69.00 653 LEU A N 1
ATOM 5182 C CA . LEU A 1 653 ? -9.022 25.486 19.200 1.00 69.00 653 LEU A CA 1
ATOM 5183 C C . LEU A 1 653 ? -7.750 25.424 18.326 1.00 69.00 653 LEU A C 1
ATOM 5185 O O . LEU A 1 653 ? -7.788 24.800 17.263 1.00 69.00 653 LEU A O 1
ATOM 5189 N N . ASP A 1 654 ? -6.637 25.999 18.789 1.00 60.56 654 ASP A N 1
ATOM 5190 C CA . ASP A 1 654 ? -5.367 26.184 18.068 1.00 60.56 654 ASP A CA 1
ATOM 5191 C C . ASP A 1 654 ? -4.404 25.002 18.193 1.00 60.56 654 ASP A C 1
ATOM 5193 O O . ASP A 1 654 ? -3.629 24.746 17.272 1.00 60.56 654 ASP A O 1
ATOM 5197 N N . LYS A 1 655 ? -4.414 24.259 19.310 1.00 55.53 655 LYS A N 1
ATOM 5198 C CA . LYS A 1 655 ? -3.407 23.212 19.597 1.00 55.53 655 LYS A CA 1
ATOM 5199 C C . LYS A 1 655 ? -3.398 22.073 18.576 1.00 55.53 655 LYS A C 1
ATOM 5201 O O . LYS A 1 655 ? -2.470 21.266 18.572 1.00 55.53 655 LYS A O 1
ATOM 5206 N N . PHE A 1 656 ? -4.401 21.994 17.710 1.00 57.28 656 PHE A N 1
ATOM 5207 C CA . PHE A 1 656 ? -4.625 20.806 16.912 1.00 57.28 656 PHE A CA 1
ATOM 5208 C C . PHE A 1 656 ? -4.917 21.020 15.429 1.00 57.28 656 PHE A C 1
ATOM 5210 O O . PHE A 1 656 ? -5.114 20.041 14.713 1.00 57.28 656 PHE A O 1
ATOM 5217 N N . LYS A 1 657 ? -4.912 22.262 14.939 1.00 65.25 657 LYS A N 1
ATOM 5218 C CA . LYS A 1 657 ? -5.263 22.527 13.543 1.00 65.25 657 LYS A CA 1
ATOM 5219 C C . LYS A 1 657 ? -4.019 22.534 12.654 1.00 65.25 657 LYS A C 1
ATOM 5221 O O . LYS A 1 657 ? -3.229 23.473 12.658 1.00 65.25 657 LYS A O 1
ATOM 5226 N N . LEU A 1 658 ? -3.853 21.470 11.880 1.00 75.69 658 LEU A N 1
ATOM 5227 C CA . LEU A 1 658 ? -2.861 21.354 10.817 1.00 75.69 658 LEU A CA 1
ATOM 5228 C C . LEU A 1 658 ? -3.298 22.178 9.600 1.00 75.69 658 LEU A C 1
ATOM 5230 O O . LEU A 1 658 ? -4.481 22.211 9.255 1.00 75.69 658 LEU A O 1
ATOM 5234 N N . ASP A 1 659 ? -2.343 22.831 8.940 1.00 71.69 659 ASP A N 1
ATOM 5235 C CA . ASP A 1 659 ? -2.616 23.636 7.748 1.00 71.69 659 ASP A CA 1
ATOM 5236 C C . ASP A 1 659 ? -3.045 22.747 6.567 1.00 71.69 659 ASP A C 1
ATOM 5238 O O . ASP A 1 659 ? -2.347 21.794 6.199 1.00 71.69 659 ASP A O 1
ATOM 5242 N N . VAL A 1 660 ? -4.203 23.064 5.983 1.00 72.06 660 VAL A N 1
ATOM 5243 C CA . VAL A 1 660 ? -4.775 22.390 4.811 1.00 72.06 660 VAL A CA 1
ATOM 5244 C C . VAL A 1 660 ? -5.329 23.465 3.863 1.00 72.06 660 VAL A C 1
ATOM 5246 O O . VAL A 1 660 ? -6.092 24.326 4.303 1.00 72.06 660 VAL A O 1
ATOM 5249 N N . PRO A 1 661 ? -4.987 23.459 2.563 1.00 63.78 661 PRO A N 1
ATOM 5250 C CA . PRO A 1 661 ? -5.485 24.452 1.611 1.00 63.78 661 PRO A CA 1
ATOM 5251 C C . PRO A 1 661 ? -6.947 24.169 1.226 1.00 63.78 661 PRO A C 1
ATOM 5253 O O . PRO A 1 661 ? -7.216 23.381 0.323 1.00 63.78 661 PRO A O 1
ATOM 5256 N N . HIS A 1 662 ? -7.892 24.827 1.905 1.00 62.00 662 HIS A N 1
ATOM 5257 C CA . HIS A 1 662 ? -9.334 24.554 1.800 1.00 62.00 662 HIS A CA 1
ATOM 5258 C C . HIS A 1 662 ? -9.920 24.873 0.412 1.00 62.00 662 HIS A C 1
ATOM 5260 O O . HIS A 1 662 ? -10.790 24.152 -0.068 1.00 62.00 662 HIS A O 1
ATOM 5266 N N . ASP A 1 663 ? -9.405 25.897 -0.276 1.00 62.91 663 ASP A N 1
ATOM 5267 C CA . ASP A 1 663 ? -9.956 26.364 -1.559 1.00 62.91 663 ASP A CA 1
ATOM 5268 C C . ASP A 1 663 ? -9.778 25.358 -2.715 1.00 62.91 663 ASP A C 1
ATOM 5270 O O . ASP A 1 663 ? -10.451 25.460 -3.745 1.00 62.91 663 ASP A O 1
ATOM 5274 N N . TYR A 1 664 ? -8.901 24.362 -2.552 1.00 68.12 664 TYR A N 1
ATOM 5275 C CA . TYR A 1 664 ? -8.505 23.413 -3.601 1.00 68.12 664 TYR A CA 1
ATOM 5276 C C . TYR A 1 664 ? -8.805 21.947 -3.248 1.00 68.12 664 TYR A C 1
ATOM 5278 O O . TYR A 1 664 ? -8.354 21.048 -3.952 1.00 68.12 664 TYR A O 1
ATOM 5286 N N . LEU A 1 665 ? -9.581 21.691 -2.190 1.00 80.38 665 LEU A N 1
ATOM 5287 C CA . LEU A 1 665 ? -10.046 20.342 -1.848 1.00 80.38 665 LEU A CA 1
ATOM 5288 C C . LEU A 1 665 ? -11.171 19.915 -2.801 1.00 80.38 665 LEU A C 1
ATOM 5290 O O . LEU A 1 665 ? -12.107 20.683 -3.035 1.00 80.38 665 LEU A O 1
ATOM 5294 N N . VAL A 1 666 ? -11.050 18.717 -3.380 1.00 81.88 666 VAL A N 1
ATOM 5295 C CA . VAL A 1 666 ? -12.020 18.136 -4.323 1.00 81.88 666 VAL A CA 1
ATOM 5296 C C . VAL A 1 666 ? -11.980 16.609 -4.217 1.00 81.88 666 VAL A C 1
ATOM 5298 O O . VAL A 1 666 ? -10.890 16.044 -4.247 1.00 81.88 666 VAL A O 1
ATOM 5301 N N . GLY A 1 667 ? -13.142 15.951 -4.123 1.00 78.81 667 GLY A N 1
ATOM 5302 C CA . GLY A 1 667 ? -13.263 14.490 -4.238 1.00 78.81 667 GLY A CA 1
ATOM 5303 C C . GLY A 1 667 ? -12.587 13.681 -3.126 1.00 78.81 667 GLY A C 1
ATOM 5304 O O . GLY A 1 667 ? -12.108 12.582 -3.384 1.00 78.81 667 GLY A O 1
ATOM 5305 N N . ILE A 1 668 ? -12.487 14.233 -1.913 1.00 82.69 668 ILE A N 1
ATOM 5306 C CA . ILE A 1 668 ? -11.779 13.602 -0.783 1.00 82.69 668 ILE A CA 1
ATOM 5307 C C . ILE A 1 668 ? -12.693 13.165 0.364 1.00 82.69 668 ILE A C 1
ATOM 5309 O O . ILE A 1 668 ? -12.214 12.479 1.264 1.00 82.69 668 ILE A O 1
ATOM 5313 N N . ASP A 1 669 ? -13.965 13.567 0.352 1.00 81.12 669 ASP A N 1
ATOM 5314 C CA . ASP A 1 669 ? -14.891 13.358 1.471 1.00 81.12 669 ASP A CA 1
ATOM 5315 C C . ASP A 1 669 ? -15.093 11.862 1.762 1.00 81.12 669 ASP A C 1
ATOM 5317 O O . ASP A 1 669 ? -14.920 11.446 2.905 1.00 81.12 669 ASP A O 1
ATOM 5321 N N . ASP A 1 670 ? -15.285 11.043 0.718 1.00 80.19 670 ASP A N 1
ATOM 5322 C CA . ASP A 1 670 ? -15.422 9.581 0.829 1.00 80.19 670 ASP A CA 1
ATOM 5323 C C . ASP A 1 670 ? -14.220 8.953 1.569 1.00 80.19 670 ASP A C 1
ATOM 5325 O O . ASP A 1 670 ? -14.381 8.164 2.498 1.00 80.19 670 ASP A O 1
ATOM 5329 N N . HIS A 1 671 ? -12.993 9.365 1.228 1.00 85.38 671 HIS A N 1
ATOM 5330 C CA . HIS A 1 671 ? -11.779 8.865 1.882 1.00 85.38 671 HIS A CA 1
ATOM 5331 C C . HIS A 1 671 ? -11.607 9.367 3.320 1.00 85.38 671 HIS A C 1
ATOM 5333 O O . HIS A 1 671 ? -11.022 8.671 4.151 1.00 85.38 671 HIS A O 1
ATOM 5339 N N . VAL A 1 672 ? -12.063 10.585 3.619 1.00 84.94 672 VAL A N 1
ATOM 5340 C CA . VAL A 1 672 ? -12.047 11.131 4.984 1.00 84.94 672 VAL A CA 1
ATOM 5341 C C . VAL A 1 672 ? -13.028 10.356 5.864 1.00 84.94 672 VAL A C 1
ATOM 5343 O O . VAL A 1 672 ? -12.659 9.971 6.976 1.00 84.94 672 VAL A O 1
ATOM 5346 N N . ASP A 1 673 ? -14.230 10.077 5.356 1.00 81.81 673 ASP A N 1
ATOM 5347 C CA . ASP A 1 673 ? -15.254 9.299 6.051 1.00 81.81 673 ASP A CA 1
ATOM 5348 C C . ASP A 1 673 ? -14.797 7.849 6.290 1.00 81.81 673 ASP A C 1
ATOM 5350 O O . ASP A 1 673 ? -14.840 7.383 7.427 1.00 81.81 673 ASP A O 1
ATOM 5354 N N . GLU A 1 674 ? -14.238 7.170 5.281 1.00 85.69 674 GLU A N 1
ATOM 5355 C CA . GLU A 1 674 ? -13.699 5.805 5.417 1.00 85.69 674 GLU A CA 1
ATOM 5356 C C . GLU A 1 674 ? -12.610 5.708 6.498 1.00 85.69 674 GLU A C 1
ATOM 5358 O O . GLU A 1 674 ? -12.645 4.822 7.358 1.00 85.69 674 GLU A O 1
ATOM 5363 N N . VAL A 1 675 ? -11.641 6.631 6.498 1.00 90.00 675 VAL A N 1
ATOM 5364 C CA . VAL A 1 675 ? -10.571 6.648 7.511 1.00 90.00 675 VAL A CA 1
ATOM 5365 C C . VAL A 1 675 ? -11.139 6.954 8.900 1.00 90.00 675 VAL A C 1
ATOM 5367 O O . VAL A 1 675 ? -10.699 6.350 9.884 1.00 90.00 675 VAL A O 1
ATOM 5370 N N . ARG A 1 676 ? -12.117 7.862 9.008 1.00 87.19 676 ARG A N 1
ATOM 5371 C CA . ARG A 1 676 ? -12.796 8.170 10.276 1.00 87.19 676 ARG A CA 1
ATOM 5372 C C . ARG A 1 676 ? -13.518 6.939 10.830 1.00 87.19 676 ARG A C 1
ATOM 5374 O O . ARG A 1 676 ? -13.384 6.648 12.020 1.00 87.19 676 ARG A O 1
ATOM 5381 N N . ASP A 1 677 ? -14.211 6.195 9.978 1.00 85.25 677 ASP A N 1
ATOM 5382 C CA . ASP A 1 677 ? -14.943 4.989 10.364 1.00 85.25 677 ASP A CA 1
ATOM 5383 C C . ASP A 1 677 ? -13.986 3.865 10.795 1.00 85.25 677 ASP A C 1
ATOM 5385 O O . ASP A 1 677 ? -14.227 3.202 11.805 1.00 85.25 677 ASP A O 1
ATOM 5389 N N . MET A 1 678 ? -12.838 3.702 10.121 1.00 91.31 678 MET A N 1
ATOM 5390 C CA . MET A 1 678 ? -11.782 2.769 10.555 1.00 91.31 678 MET A CA 1
ATOM 5391 C C . MET A 1 678 ? -11.208 3.134 11.929 1.00 91.31 678 MET A C 1
ATOM 5393 O O . MET A 1 678 ? -10.918 2.252 12.750 1.00 91.31 678 MET A O 1
ATOM 5397 N N . LEU A 1 679 ? -11.057 4.434 12.202 1.00 87.94 679 LEU A N 1
ATOM 5398 C CA . LEU A 1 679 ? -10.638 4.916 13.514 1.00 87.94 679 LEU A CA 1
ATOM 5399 C C . LEU A 1 679 ? -11.698 4.612 14.580 1.00 87.94 679 LEU A C 1
ATOM 5401 O O . LEU A 1 679 ? -11.306 4.365 15.712 1.00 87.94 679 LEU A O 1
ATOM 5405 N N . ALA A 1 680 ? -12.995 4.575 14.260 1.00 85.69 680 ALA A N 1
ATOM 5406 C CA . ALA A 1 680 ? -14.096 4.227 15.172 1.00 85.69 680 ALA A CA 1
ATOM 5407 C C . ALA A 1 680 ? -13.935 4.820 16.584 1.00 85.69 680 ALA A C 1
ATOM 5409 O O . ALA A 1 680 ? -13.741 4.108 17.573 1.00 85.69 680 ALA A O 1
ATOM 5410 N N . ILE A 1 681 ? -13.933 6.146 16.670 1.00 79.75 681 ILE A N 1
ATOM 5411 C CA . ILE A 1 681 ? -13.692 6.927 17.898 1.00 79.75 681 ILE A CA 1
ATOM 5412 C C . ILE A 1 681 ? -14.566 6.518 19.099 1.00 79.75 681 ILE A C 1
ATOM 5414 O O . ILE A 1 681 ? -14.096 6.592 20.230 1.00 79.75 681 ILE A O 1
ATOM 5418 N N . GLU A 1 682 ? -15.774 6.004 18.862 1.00 77.06 682 GLU A N 1
ATOM 5419 C CA . GLU A 1 682 ? -16.714 5.558 19.905 1.00 77.06 682 GLU A CA 1
ATOM 5420 C C . GLU A 1 682 ? -16.261 4.284 20.650 1.00 77.06 682 GLU A C 1
ATOM 5422 O O . GLU A 1 682 ? -16.748 3.972 21.738 1.00 77.06 682 GLU A O 1
ATOM 5427 N N . ILE A 1 683 ? -15.314 3.522 20.088 1.00 77.25 683 ILE A N 1
ATOM 5428 C CA . ILE A 1 683 ? -14.840 2.264 20.673 1.00 77.25 683 ILE A CA 1
ATOM 5429 C C . ILE A 1 683 ? -13.667 2.538 21.623 1.00 77.25 683 ILE A C 1
ATOM 5431 O O . ILE A 1 683 ? -12.635 3.087 21.242 1.00 77.25 683 ILE A O 1
ATOM 5435 N N . ALA A 1 684 ? -13.778 2.096 22.877 1.00 81.69 684 ALA A N 1
ATOM 5436 C CA . ALA A 1 684 ? -12.753 2.290 23.907 1.00 81.69 684 ALA A CA 1
ATOM 5437 C C . ALA A 1 684 ? -11.546 1.322 23.780 1.00 81.69 684 ALA A C 1
ATOM 5439 O O . ALA A 1 684 ? -11.133 0.697 24.757 1.00 81.69 684 ALA A O 1
ATOM 5440 N N . ASP A 1 685 ? -10.968 1.188 22.584 1.00 87.56 685 ASP A N 1
ATOM 5441 C CA . ASP A 1 685 ? -9.750 0.418 22.279 1.00 87.56 685 ASP A CA 1
ATOM 5442 C C . ASP A 1 685 ? -8.610 1.332 21.783 1.00 87.56 685 ASP A C 1
ATOM 5444 O O . ASP A 1 685 ? -8.735 2.554 21.812 1.00 87.56 685 ASP A O 1
ATOM 5448 N N . VAL A 1 686 ? -7.463 0.771 21.388 1.00 89.75 686 VAL A N 1
ATOM 5449 C CA . VAL A 1 686 ? -6.356 1.530 20.778 1.00 89.75 686 VAL A CA 1
ATOM 5450 C C . VAL A 1 686 ? -6.191 1.080 19.336 1.00 89.75 686 VAL A C 1
ATOM 5452 O O . VAL A 1 686 ? -6.004 -0.119 19.098 1.00 89.75 686 VAL A O 1
ATOM 5455 N N . ARG A 1 687 ? -6.213 2.036 18.396 1.00 91.81 687 ARG A N 1
ATOM 5456 C CA . ARG A 1 687 ? -6.132 1.735 16.961 1.00 91.81 687 ARG A CA 1
ATOM 5457 C C . ARG A 1 687 ? -5.007 2.438 16.228 1.00 91.81 687 ARG A C 1
ATOM 5459 O O . ARG A 1 687 ? -4.762 3.621 16.461 1.00 91.81 687 ARG A O 1
ATOM 5466 N N . ILE A 1 688 ? -4.386 1.711 15.301 1.00 94.38 688 ILE A N 1
ATOM 5467 C CA . ILE A 1 688 ? -3.531 2.265 14.251 1.00 94.38 688 ILE A CA 1
ATOM 5468 C C . ILE A 1 688 ? -4.241 2.097 12.911 1.00 94.38 688 ILE A C 1
ATOM 5470 O O . ILE A 1 688 ? -4.567 0.975 12.520 1.00 94.38 688 ILE A O 1
ATOM 5474 N N . VAL A 1 689 ? -4.432 3.210 12.208 1.00 96.56 689 VAL A N 1
ATOM 5475 C CA . VAL A 1 689 ? -4.908 3.242 10.825 1.00 96.56 689 VAL A CA 1
ATOM 5476 C C . VAL A 1 689 ? -3.766 3.703 9.930 1.00 96.56 689 VAL A C 1
ATOM 5478 O O . VAL A 1 689 ? -3.184 4.771 10.126 1.00 96.56 689 VAL A O 1
ATOM 5481 N N . GLY A 1 690 ? -3.418 2.874 8.958 1.00 94.44 690 GLY A N 1
ATOM 5482 C CA . GLY A 1 690 ? -2.434 3.186 7.937 1.00 94.44 690 GLY A CA 1
ATOM 5483 C C . GLY A 1 690 ? -3.116 3.703 6.678 1.00 94.44 690 GLY A C 1
ATOM 5484 O O . GLY A 1 690 ? -4.072 3.096 6.220 1.00 94.44 690 GLY A O 1
ATOM 5485 N N . ILE A 1 691 ? -2.630 4.796 6.103 1.00 94.00 691 ILE A N 1
ATOM 5486 C CA . ILE A 1 691 ? -3.091 5.344 4.826 1.00 94.00 691 ILE A CA 1
ATOM 5487 C C . ILE A 1 691 ? -1.962 5.146 3.813 1.00 94.00 691 ILE A C 1
ATOM 5489 O O . ILE A 1 691 ? -0.902 5.769 3.937 1.00 94.00 691 ILE A O 1
ATOM 5493 N N . CYS A 1 692 ? -2.169 4.291 2.813 1.00 82.88 692 CYS A N 1
ATOM 5494 C CA . CYS A 1 692 ? -1.180 3.994 1.777 1.00 82.88 692 CYS A CA 1
ATOM 5495 C C . CYS A 1 692 ? -1.650 4.369 0.367 1.00 82.88 692 CYS A C 1
ATOM 5497 O O . CYS A 1 692 ? -2.820 4.655 0.136 1.00 82.88 692 CYS A O 1
ATOM 5499 N N . GLY A 1 693 ? -0.711 4.448 -0.578 1.00 68.69 693 GLY A N 1
ATOM 5500 C CA . GLY A 1 693 ? -0.980 4.846 -1.962 1.00 68.69 693 GLY A CA 1
ATOM 5501 C C . GLY A 1 693 ? 0.181 5.611 -2.595 1.00 68.69 693 GLY A C 1
ATOM 5502 O O . GLY A 1 693 ? 1.129 6.024 -1.919 1.00 68.69 693 GLY A O 1
ATOM 5503 N N . MET A 1 694 ? 0.108 5.853 -3.902 1.00 66.44 694 MET A N 1
ATOM 5504 C CA . MET A 1 694 ? 1.195 6.474 -4.670 1.00 66.44 694 MET A CA 1
ATOM 5505 C C . MET A 1 694 ? 1.582 7.873 -4.140 1.00 66.44 694 MET A C 1
ATOM 5507 O O . MET A 1 694 ? 0.785 8.585 -3.520 1.00 66.44 694 MET A O 1
ATOM 5511 N N . GLY A 1 695 ? 2.834 8.297 -4.338 1.00 71.62 695 GLY A N 1
ATOM 5512 C CA . GLY A 1 695 ? 3.246 9.676 -4.038 1.00 71.62 695 GLY A CA 1
ATOM 5513 C C . GLY A 1 695 ? 2.347 10.695 -4.755 1.00 71.62 695 GLY A C 1
ATOM 5514 O O . GLY A 1 695 ? 1.943 10.460 -5.887 1.00 71.62 695 GLY A O 1
ATOM 5515 N N . GLY A 1 696 ? 2.008 11.816 -4.111 1.00 72.31 696 GLY A N 1
ATOM 5516 C CA . GLY A 1 696 ? 1.180 12.865 -4.729 1.00 72.31 696 GLY A CA 1
ATOM 5517 C C . GLY A 1 696 ? -0.318 12.557 -4.870 1.00 72.31 696 GLY A C 1
ATOM 5518 O O . GLY A 1 696 ? -1.037 13.376 -5.437 1.00 72.31 696 GLY A O 1
ATOM 5519 N N . ILE A 1 697 ? -0.794 11.417 -4.347 1.00 80.88 697 ILE A N 1
ATOM 5520 C CA . ILE A 1 697 ? -2.211 11.006 -4.407 1.00 80.88 697 ILE A CA 1
ATOM 5521 C C . ILE A 1 697 ? -3.122 11.721 -3.390 1.00 80.88 697 ILE A C 1
ATOM 5523 O O . ILE A 1 697 ? -4.334 11.644 -3.498 1.00 80.88 697 ILE A O 1
ATOM 5527 N N . GLY A 1 698 ? -2.558 12.421 -2.395 1.00 84.25 698 GLY A N 1
ATOM 5528 C CA . GLY A 1 698 ? -3.336 13.163 -1.387 1.00 84.25 698 GLY A CA 1
ATOM 5529 C C . GLY A 1 698 ? -3.420 12.536 0.013 1.00 84.25 698 GLY A C 1
ATOM 5530 O O . GLY A 1 698 ? -4.121 13.077 0.862 1.00 84.25 698 GLY A O 1
ATOM 5531 N N . LYS A 1 699 ? -2.671 11.459 0.306 1.00 89.69 699 LYS A N 1
ATOM 5532 C CA . LYS A 1 699 ? -2.644 10.802 1.638 1.00 89.69 699 LYS A CA 1
ATOM 5533 C C . LYS A 1 699 ? -2.451 11.774 2.804 1.00 89.69 699 LYS A C 1
ATOM 5535 O O . LYS A 1 699 ? -3.227 11.759 3.750 1.00 89.69 699 LYS A O 1
ATOM 5540 N N . THR A 1 700 ? -1.428 12.628 2.724 1.00 88.19 700 THR A N 1
ATOM 5541 C CA . THR A 1 700 ? -1.116 13.626 3.756 1.00 88.19 700 THR A CA 1
ATOM 5542 C C . THR A 1 700 ? -2.272 14.607 3.946 1.00 88.19 700 THR A C 1
ATOM 5544 O O . THR A 1 700 ? -2.592 14.962 5.075 1.00 88.19 700 THR A O 1
ATOM 5547 N N . THR A 1 701 ? -2.942 15.010 2.863 1.00 88.88 701 THR A N 1
ATOM 5548 C CA . THR A 1 701 ? -4.108 15.903 2.913 1.00 88.88 701 THR A CA 1
ATOM 5549 C C . THR A 1 701 ? -5.283 15.242 3.633 1.00 88.88 701 THR A C 1
ATOM 5551 O O . THR A 1 701 ? -5.837 15.843 4.550 1.00 88.88 701 THR A O 1
ATOM 5554 N N . ILE A 1 702 ? -5.613 13.993 3.279 1.00 90.25 702 ILE A N 1
ATOM 5555 C CA . ILE A 1 702 ? -6.673 13.205 3.936 1.00 90.25 702 ILE A CA 1
ATOM 5556 C C . ILE A 1 702 ? -6.355 13.040 5.427 1.00 90.25 702 ILE A C 1
ATOM 5558 O O . ILE A 1 702 ? -7.183 13.345 6.281 1.00 90.25 702 ILE A O 1
ATOM 5562 N N . ALA A 1 703 ? -5.125 12.639 5.754 1.00 93.06 703 ALA A N 1
ATOM 5563 C CA . ALA A 1 703 ? -4.696 12.426 7.131 1.00 93.06 703 ALA A CA 1
ATOM 5564 C C . ALA A 1 703 ? -4.760 13.706 7.979 1.00 93.06 703 ALA A C 1
ATOM 5566 O O . ALA A 1 703 ? -5.222 13.658 9.117 1.00 93.06 703 ALA A O 1
ATOM 5567 N N . LYS A 1 704 ? -4.343 14.857 7.426 1.00 89.62 704 LYS A N 1
ATOM 5568 C CA . LYS A 1 704 ? -4.433 16.164 8.097 1.00 89.62 704 LYS A CA 1
ATOM 5569 C C . LYS A 1 704 ? -5.890 16.587 8.328 1.00 89.62 704 LYS A C 1
ATOM 5571 O O . LYS A 1 704 ? -6.195 17.109 9.396 1.00 89.62 704 LYS A O 1
ATOM 5576 N N . LEU A 1 705 ? -6.794 16.337 7.377 1.00 87.12 705 LEU A N 1
ATOM 5577 C CA . LEU A 1 705 ? -8.225 16.634 7.538 1.00 87.12 705 LEU A CA 1
ATOM 5578 C C . LEU A 1 705 ? -8.869 15.787 8.633 1.00 87.12 705 LEU A C 1
ATOM 5580 O O . LEU A 1 705 ? -9.509 16.344 9.523 1.00 87.12 705 LEU A O 1
ATOM 5584 N N . VAL A 1 706 ? -8.639 14.472 8.609 1.00 88.31 706 VAL A N 1
ATOM 5585 C CA . VAL A 1 706 ? -9.117 13.556 9.654 1.00 88.31 706 VAL A CA 1
ATOM 5586 C C . VAL A 1 706 ? -8.539 13.952 11.013 1.00 88.31 706 VAL A C 1
ATOM 5588 O O . VAL A 1 706 ? -9.272 14.042 11.993 1.00 88.31 706 VAL A O 1
ATOM 5591 N N . TYR A 1 707 ? -7.240 14.256 11.079 1.00 89.50 707 TYR A N 1
ATOM 5592 C CA . TYR A 1 707 ? -6.601 14.713 12.312 1.00 89.50 707 TYR A CA 1
ATOM 5593 C C . TYR A 1 707 ? -7.275 15.975 12.863 1.00 89.50 707 TYR A C 1
ATOM 5595 O O . TYR A 1 707 ? -7.643 15.997 14.032 1.00 89.50 707 TYR A O 1
ATOM 5603 N N . ASN A 1 708 ? -7.511 16.983 12.018 1.00 81.62 708 ASN A N 1
ATOM 5604 C CA . ASN A 1 708 ? -8.174 18.228 12.414 1.00 81.62 708 ASN A CA 1
ATOM 5605 C C . ASN A 1 708 ? -9.627 18.021 12.868 1.00 81.62 708 ASN A C 1
ATOM 5607 O O . ASN A 1 708 ? -10.097 18.749 13.738 1.00 81.62 708 ASN A O 1
ATOM 5611 N N . GLN A 1 709 ? -10.358 17.079 12.261 1.00 77.00 709 GLN A N 1
ATOM 5612 C CA . GLN A 1 709 ? -11.730 16.745 12.667 1.00 77.00 709 GLN A CA 1
ATOM 5613 C C . GLN A 1 709 ? -11.753 16.059 14.036 1.00 77.00 709 GLN A C 1
ATOM 5615 O O . GLN A 1 709 ? -12.643 16.302 14.851 1.00 77.00 709 GLN A O 1
ATOM 5620 N N . LEU A 1 710 ? -10.776 15.187 14.287 1.00 80.19 710 LEU A N 1
ATOM 5621 C CA . LEU A 1 710 ? -10.790 14.289 15.434 1.00 80.19 710 LEU A CA 1
ATOM 5622 C C . LEU A 1 710 ? -10.060 14.827 16.653 1.00 80.19 710 LEU A C 1
ATOM 5624 O O . LEU A 1 710 ? -10.400 14.437 17.765 1.00 80.19 710 LEU A O 1
ATOM 5628 N N . SER A 1 711 ? -9.094 15.720 16.482 1.00 80.12 711 SER A N 1
ATOM 5629 C CA . SER A 1 711 ? -8.169 16.124 17.538 1.00 80.12 711 SER A CA 1
ATOM 5630 C C . SER A 1 711 ? -8.809 16.656 18.817 1.00 80.12 711 SER A C 1
ATOM 5632 O O . SER A 1 711 ? -8.242 16.501 19.893 1.00 80.12 711 SER A O 1
ATOM 5634 N N . TYR A 1 712 ? -9.996 17.255 18.719 1.00 71.75 712 TYR A N 1
ATOM 5635 C CA . TYR A 1 712 ? -10.740 17.771 19.870 1.00 71.75 712 TYR A CA 1
ATOM 5636 C C . TYR A 1 712 ? -11.235 16.670 20.824 1.00 71.75 712 TYR A C 1
ATOM 5638 O O . TYR A 1 712 ? -11.503 16.958 21.987 1.00 71.75 712 TYR A O 1
ATOM 5646 N N . HIS A 1 713 ? -11.304 15.417 20.360 1.00 71.56 713 HIS A N 1
ATOM 5647 C CA . HIS A 1 713 ? -11.718 14.249 21.147 1.00 71.56 713 HIS A CA 1
ATOM 5648 C C . HIS A 1 713 ? -10.569 13.633 21.970 1.00 71.56 713 HIS A C 1
ATOM 5650 O O . HIS A 1 713 ? -10.774 12.640 22.670 1.00 71.56 713 HIS A O 1
ATOM 5656 N N . PHE A 1 714 ? -9.352 14.183 21.878 1.00 77.44 714 PHE A N 1
ATOM 5657 C CA . PHE A 1 714 ? -8.151 13.632 22.508 1.00 77.44 714 PHE A CA 1
ATOM 5658 C C . PHE A 1 714 ? -7.480 14.668 23.409 1.00 77.44 714 PHE A C 1
ATOM 5660 O O . PHE A 1 714 ? -7.321 15.836 23.056 1.00 77.44 714 PHE A O 1
ATOM 5667 N N . GLU A 1 715 ? -7.012 14.247 24.581 1.00 75.81 715 GLU A N 1
ATOM 5668 C CA . GLU A 1 715 ? -6.378 15.146 25.549 1.00 75.81 715 GLU A CA 1
ATOM 5669 C C . GLU A 1 715 ? -4.977 15.601 25.097 1.00 75.81 715 GLU A C 1
ATOM 5671 O O . GLU A 1 715 ? -4.472 16.663 25.512 1.00 75.81 715 GLU A O 1
ATOM 5676 N N . ARG A 1 716 ? -4.328 14.800 24.241 1.00 76.69 716 ARG A N 1
ATOM 5677 C CA . ARG A 1 716 ? -3.035 15.099 23.610 1.00 76.69 716 ARG A CA 1
ATOM 5678 C C . ARG A 1 716 ? -3.056 14.695 22.147 1.00 76.69 716 ARG A C 1
ATOM 5680 O O . ARG A 1 716 ? -3.539 13.621 21.808 1.00 76.69 716 ARG A O 1
ATOM 5687 N N . CYS A 1 717 ? -2.416 15.499 21.309 1.00 83.25 717 CYS A N 1
ATOM 5688 C CA . CYS A 1 717 ? -2.172 15.119 19.930 1.00 83.25 717 CYS A CA 1
ATOM 5689 C C . CYS A 1 717 ? -0.735 15.449 19.530 1.00 83.25 717 CYS A C 1
ATOM 5691 O O . CYS A 1 717 ? -0.119 16.338 20.120 1.00 83.25 717 CYS A O 1
ATOM 5693 N N . CYS A 1 718 ? -0.208 14.723 18.551 1.00 88.06 718 CYS A N 1
ATOM 5694 C CA . CYS A 1 718 ? 1.121 14.945 17.997 1.00 88.06 718 CYS A CA 1
ATOM 5695 C C . CYS A 1 718 ? 1.099 14.731 16.482 1.00 88.06 718 CYS A C 1
ATOM 5697 O O . CYS A 1 718 ? 0.524 13.754 15.999 1.00 88.06 718 CYS A O 1
ATOM 5699 N N . PHE A 1 719 ? 1.768 15.620 15.750 1.00 90.69 719 PHE A N 1
ATOM 5700 C CA . PHE A 1 719 ? 1.992 15.496 14.315 1.00 90.69 719 PHE A CA 1
ATOM 5701 C C . PHE A 1 719 ? 3.494 15.493 14.026 1.00 90.69 719 PHE A C 1
ATOM 5703 O O . PHE A 1 719 ? 4.191 16.466 14.319 1.00 90.69 719 PHE A O 1
ATOM 5710 N N . LEU A 1 720 ? 3.984 14.402 13.435 1.00 89.75 720 LEU A N 1
ATOM 5711 C CA . LEU A 1 720 ? 5.354 14.289 12.943 1.00 89.75 720 LEU A CA 1
ATOM 5712 C C . LEU A 1 720 ? 5.337 14.321 11.413 1.00 89.75 720 LEU A C 1
ATOM 5714 O O . LEU A 1 720 ? 4.926 13.358 10.766 1.00 89.75 720 LEU A O 1
ATOM 5718 N N . GLU A 1 721 ? 5.775 15.446 10.851 1.00 85.75 721 GLU A N 1
ATOM 5719 C CA . GLU A 1 721 ? 5.808 15.677 9.406 1.00 85.75 721 GLU A CA 1
ATOM 5720 C C . GLU A 1 721 ? 7.015 14.993 8.749 1.00 85.75 721 GLU A C 1
ATOM 5722 O O . GLU A 1 721 ? 8.137 15.097 9.250 1.00 85.75 721 GLU A O 1
ATOM 5727 N N . ASN A 1 722 ? 6.782 14.343 7.604 1.00 78.81 722 ASN A N 1
ATOM 5728 C CA . ASN A 1 722 ? 7.808 13.794 6.711 1.00 78.81 722 ASN A CA 1
ATOM 5729 C C . ASN A 1 722 ? 8.878 12.940 7.432 1.00 78.81 722 ASN A C 1
ATOM 5731 O O . ASN A 1 722 ? 10.083 13.216 7.399 1.00 78.81 722 ASN A O 1
ATOM 5735 N N . VAL A 1 723 ? 8.419 11.889 8.116 1.00 85.50 723 VAL A N 1
ATOM 5736 C CA . VAL A 1 723 ? 9.213 10.979 8.955 1.00 85.50 723 VAL A CA 1
ATOM 5737 C C . VAL A 1 723 ? 10.364 10.343 8.174 1.00 85.50 723 VAL A C 1
ATOM 5739 O O . VAL A 1 723 ? 11.478 10.235 8.702 1.00 85.50 723 VAL A O 1
ATOM 5742 N N . ARG A 1 724 ? 10.142 9.959 6.913 1.00 81.12 724 ARG A N 1
ATOM 5743 C CA . ARG A 1 724 ? 11.179 9.428 6.021 1.00 81.12 724 ARG A CA 1
ATOM 5744 C C . ARG A 1 724 ? 12.353 10.386 5.878 1.00 81.12 724 ARG A C 1
ATOM 5746 O O . ARG A 1 724 ? 13.491 9.993 6.142 1.00 81.12 724 ARG A O 1
ATOM 5753 N N . GLU A 1 725 ? 12.097 11.634 5.493 1.00 73.44 725 GLU A N 1
ATOM 5754 C CA . GLU A 1 725 ? 13.161 12.620 5.299 1.00 73.44 725 GLU A CA 1
ATOM 5755 C C . GLU A 1 725 ? 13.794 13.010 6.635 1.00 73.44 725 GLU A C 1
ATOM 5757 O O . GLU A 1 725 ? 15.018 12.961 6.778 1.00 73.44 725 GLU A O 1
ATOM 5762 N N . ALA A 1 726 ? 12.975 13.317 7.641 1.00 76.19 726 ALA A N 1
ATOM 5763 C CA . ALA A 1 726 ? 13.457 13.737 8.948 1.00 76.19 726 ALA A CA 1
ATOM 5764 C C . ALA A 1 726 ? 14.343 12.672 9.611 1.00 76.19 726 ALA A C 1
ATOM 5766 O O . ALA A 1 726 ? 15.342 13.021 10.229 1.00 76.19 726 ALA A O 1
ATOM 5767 N N . SER A 1 727 ? 14.033 11.381 9.455 1.00 77.12 727 SER A N 1
ATOM 5768 C CA . SER A 1 727 ? 14.841 10.287 10.013 1.00 77.12 727 SER A CA 1
ATOM 5769 C C . SER A 1 727 ? 16.168 10.046 9.292 1.00 77.12 727 SER A C 1
ATOM 5771 O O . SER A 1 727 ? 17.086 9.509 9.909 1.00 77.12 727 SER A O 1
ATOM 5773 N N . SER A 1 728 ? 16.274 10.438 8.018 1.00 67.38 728 SER A N 1
ATOM 5774 C CA . SER A 1 728 ? 17.481 10.250 7.201 1.00 67.38 728 SER A CA 1
ATOM 5775 C C . SER A 1 728 ? 18.608 11.233 7.531 1.00 67.38 728 SER A C 1
ATOM 5777 O O . SER A 1 728 ? 19.763 10.957 7.230 1.00 67.38 728 SER A O 1
ATOM 5779 N N . GLN A 1 729 ? 18.289 12.355 8.183 1.00 66.50 729 GLN A N 1
ATOM 5780 C CA . GLN A 1 729 ? 19.273 13.356 8.597 1.00 66.50 729 GLN A CA 1
ATOM 5781 C C . GLN A 1 729 ? 20.097 12.891 9.806 1.00 66.50 729 GLN A C 1
ATOM 5783 O O . GLN A 1 729 ? 19.615 12.147 10.668 1.00 66.50 729 GLN A O 1
ATOM 5788 N N . SER A 1 730 ? 21.316 13.421 9.951 1.00 59.25 730 SER A N 1
ATOM 5789 C CA . SER A 1 730 ? 22.141 13.198 11.142 1.00 59.25 730 SER A CA 1
ATOM 5790 C C . SER A 1 730 ? 21.389 13.618 12.418 1.00 59.25 730 SER A C 1
ATOM 5792 O O . SER A 1 730 ? 20.863 14.727 12.538 1.00 59.25 730 SER A O 1
ATOM 5794 N N . SER A 1 731 ? 21.278 12.702 13.390 1.00 66.88 731 SER A N 1
ATOM 5795 C CA . SER A 1 731 ? 20.455 12.847 14.613 1.00 66.88 731 SER A CA 1
ATOM 5796 C C . SER A 1 731 ? 18.941 13.055 14.397 1.00 66.88 731 SER A C 1
ATOM 5798 O O . SER A 1 731 ? 18.215 13.370 15.343 1.00 66.88 731 SER A O 1
ATOM 5800 N N . GLY A 1 732 ? 18.435 12.844 13.183 1.00 76.38 732 GLY A N 1
ATOM 5801 C CA . GLY A 1 732 ? 17.052 13.112 12.796 1.00 76.38 732 GLY A CA 1
ATOM 5802 C C . GLY A 1 732 ? 16.010 12.314 13.582 1.00 76.38 732 GLY A C 1
ATOM 5803 O O . GLY A 1 732 ? 15.063 12.878 14.132 1.00 76.38 732 GLY A O 1
ATOM 5804 N N . MET A 1 733 ? 16.245 11.011 13.762 1.00 83.88 733 MET A N 1
ATOM 5805 C CA . MET A 1 733 ? 15.367 10.153 14.570 1.00 83.88 733 MET A CA 1
ATOM 5806 C C . MET A 1 733 ? 15.274 10.607 16.038 1.00 83.88 733 MET A C 1
ATOM 5808 O O . MET A 1 733 ? 14.196 10.584 16.629 1.00 83.88 733 MET A O 1
ATOM 5812 N N . LYS A 1 734 ? 16.379 11.089 16.625 1.00 81.56 734 LYS A N 1
ATOM 5813 C CA . LYS A 1 734 ? 16.382 11.657 17.984 1.00 81.56 734 LYS A CA 1
ATOM 5814 C C . LYS A 1 734 ? 15.459 12.878 18.060 1.00 81.56 734 LYS A C 1
ATOM 5816 O O . LYS A 1 734 ? 14.703 12.999 19.022 1.00 81.56 734 LYS A O 1
ATOM 5821 N N . LYS A 1 735 ? 15.509 13.773 17.066 1.00 82.75 735 LYS A N 1
ATOM 5822 C CA . LYS A 1 735 ? 14.657 14.975 17.020 1.00 82.75 735 LYS A CA 1
ATOM 5823 C C . LYS A 1 735 ? 13.176 14.602 16.964 1.00 82.75 735 LYS A C 1
ATOM 5825 O O . LYS A 1 735 ? 12.407 15.136 17.757 1.00 82.75 735 LYS A O 1
ATOM 5830 N N . LEU A 1 736 ? 12.808 13.635 16.118 1.00 87.06 736 LEU A N 1
ATOM 5831 C CA . LEU A 1 736 ? 11.436 13.118 16.033 1.00 87.06 736 LEU A CA 1
ATOM 5832 C C . LEU A 1 736 ? 10.958 12.533 17.370 1.00 87.06 736 LEU A C 1
ATOM 5834 O O . LEU A 1 736 ? 9.861 12.847 17.825 1.00 87.06 736 LEU A O 1
ATOM 5838 N N . GLN A 1 737 ? 11.795 11.738 18.046 1.00 88.00 737 GLN A N 1
ATOM 5839 C CA . GLN A 1 737 ? 11.469 11.203 19.373 1.00 88.00 737 GLN A CA 1
ATOM 5840 C C . GLN A 1 737 ? 11.292 12.315 20.414 1.00 88.00 737 GLN A C 1
ATOM 5842 O O . GLN A 1 737 ? 10.367 12.253 21.224 1.00 88.00 737 GLN A O 1
ATOM 5847 N N . SER A 1 738 ? 12.170 13.322 20.419 1.00 83.19 738 SER A N 1
ATOM 5848 C CA . SER A 1 738 ? 12.076 14.458 21.341 1.00 83.19 738 SER A CA 1
ATOM 5849 C C . SER A 1 738 ? 10.838 15.317 21.080 1.00 83.19 738 SER A C 1
ATOM 5851 O O . SER A 1 738 ? 10.211 15.747 22.045 1.00 83.19 738 SER A O 1
ATOM 5853 N N . GLN A 1 739 ? 10.444 15.511 19.817 1.00 84.75 739 GLN A N 1
ATOM 5854 C CA . GLN A 1 739 ? 9.198 16.191 19.457 1.00 84.75 739 GLN A CA 1
ATOM 5855 C C . GLN A 1 739 ? 7.980 15.406 19.953 1.00 84.75 739 GLN A C 1
ATOM 5857 O O . GLN A 1 739 ? 7.178 15.948 20.708 1.00 84.75 739 GLN A O 1
ATOM 5862 N N . LEU A 1 740 ? 7.910 14.104 19.654 1.00 87.44 740 LEU A N 1
ATOM 5863 C CA . LEU A 1 740 ? 6.837 13.227 20.133 1.00 87.44 740 LEU A CA 1
ATOM 5864 C C . LEU A 1 740 ? 6.700 13.262 21.660 1.00 87.44 740 LEU A C 1
ATOM 5866 O O . LEU A 1 740 ? 5.603 13.351 22.203 1.00 87.44 740 LEU A O 1
ATOM 5870 N N . ALA A 1 741 ? 7.825 13.210 22.372 1.00 82.19 741 ALA A N 1
ATOM 5871 C CA . ALA A 1 741 ? 7.835 13.282 23.825 1.00 82.19 741 ALA A CA 1
ATOM 5872 C C . ALA A 1 741 ? 7.400 14.661 24.352 1.00 82.19 741 ALA A C 1
ATOM 5874 O O . ALA A 1 741 ? 6.709 14.728 25.366 1.00 82.19 741 ALA A O 1
ATOM 5875 N N . SER A 1 742 ? 7.797 15.747 23.684 1.00 79.25 742 SER A N 1
ATOM 5876 C CA . SER A 1 742 ? 7.399 17.112 24.048 1.00 79.25 742 SER A CA 1
ATOM 5877 C C . SER A 1 742 ? 5.895 17.331 23.880 1.00 79.25 742 SER A C 1
ATOM 5879 O O . SER A 1 742 ? 5.277 17.960 24.735 1.00 79.25 742 SER A O 1
ATOM 5881 N N . ASP A 1 743 ? 5.304 16.795 22.813 1.00 77.31 743 ASP A N 1
ATOM 5882 C CA . ASP A 1 743 ? 3.880 16.981 22.511 1.00 77.31 743 ASP A CA 1
ATOM 5883 C C . ASP A 1 743 ? 2.979 16.135 23.426 1.00 77.31 743 ASP A C 1
ATOM 5885 O O . ASP A 1 743 ? 1.870 16.544 23.785 1.00 77.31 743 ASP A O 1
ATOM 5889 N N . LEU A 1 744 ? 3.460 14.958 23.847 1.00 77.19 744 LEU A N 1
ATOM 5890 C CA . LEU A 1 744 ? 2.683 14.013 24.650 1.00 77.19 744 LEU A CA 1
ATOM 5891 C C . LEU A 1 744 ? 2.891 14.148 26.170 1.00 77.19 744 LEU A C 1
ATOM 5893 O O . LEU A 1 744 ? 2.012 13.736 26.929 1.00 77.19 744 LEU A O 1
ATOM 5897 N N . PHE A 1 745 ? 4.015 14.691 26.656 1.00 74.81 745 PHE A N 1
ATOM 5898 C CA . PHE A 1 745 ? 4.337 14.713 28.093 1.00 74.81 745 PHE A CA 1
ATOM 5899 C C . PHE A 1 745 ? 4.162 16.097 28.739 1.00 74.81 745 PHE A C 1
ATOM 5901 O O . PHE A 1 745 ? 4.682 17.103 28.278 1.00 74.81 745 PHE A O 1
ATOM 5908 N N . LEU A 1 746 ? 3.507 16.136 29.906 1.00 53.44 746 LEU A N 1
ATOM 5909 C CA . LEU A 1 746 ? 3.202 17.364 30.663 1.00 53.44 746 LEU A CA 1
ATOM 5910 C C . LEU A 1 746 ? 4.414 18.055 31.329 1.00 53.44 746 LEU A C 1
ATOM 5912 O O . LEU A 1 746 ? 4.268 19.166 31.841 1.00 53.44 746 LEU A O 1
ATOM 5916 N N . ARG A 1 747 ? 5.591 17.409 31.414 1.00 51.47 747 ARG A N 1
ATOM 5917 C CA . ARG A 1 747 ? 6.760 17.948 32.140 1.00 51.47 747 ARG A CA 1
ATOM 5918 C C . ARG A 1 747 ? 8.101 17.650 31.464 1.00 51.47 747 ARG A C 1
ATOM 5920 O O . ARG A 1 747 ? 8.564 16.510 31.468 1.00 51.47 747 ARG A O 1
ATOM 5927 N N . GLY A 1 748 ? 8.766 18.737 31.065 1.00 51.22 748 GLY A N 1
ATOM 5928 C CA . GLY A 1 748 ? 10.135 18.779 30.549 1.00 51.22 748 GLY A CA 1
ATOM 5929 C C . GLY A 1 748 ? 10.206 18.511 29.049 1.00 51.22 748 GLY A C 1
ATOM 5930 O O . GLY A 1 748 ? 9.432 17.715 28.538 1.00 51.22 748 GLY A O 1
ATOM 5931 N N . GLN A 1 749 ? 11.151 19.154 28.360 1.00 54.09 749 GLN A N 1
ATOM 5932 C CA . GLN A 1 749 ? 11.586 18.747 27.024 1.00 54.09 749 GLN A CA 1
ATOM 5933 C C . GLN A 1 749 ? 12.666 17.676 27.201 1.00 54.09 749 GLN A C 1
ATOM 5935 O O . GLN A 1 749 ? 13.808 18.020 27.520 1.00 54.09 749 GLN A O 1
ATOM 5940 N N . PRO A 1 750 ? 12.353 16.372 27.105 1.00 58.78 750 PRO A N 1
ATOM 5941 C CA . PRO A 1 750 ? 13.390 15.366 27.176 1.00 58.78 750 PRO A CA 1
ATOM 5942 C C . PRO A 1 750 ? 14.175 15.395 25.864 1.00 58.78 750 PRO A C 1
ATOM 5944 O O . PRO A 1 750 ? 13.796 14.790 24.860 1.00 58.78 750 PRO A O 1
ATOM 5947 N N . GLU A 1 751 ? 15.305 16.088 25.875 1.00 59.03 751 GLU A N 1
ATOM 5948 C CA . GLU A 1 751 ? 16.329 15.832 24.878 1.00 59.03 751 GLU A CA 1
ATOM 5949 C C . GLU A 1 751 ? 16.959 14.466 25.184 1.00 59.03 751 GLU A C 1
ATOM 5951 O O . GLU A 1 751 ? 17.331 14.166 26.325 1.00 59.03 751 GLU A O 1
ATOM 5956 N N . PHE A 1 752 ? 17.000 13.585 24.189 1.00 69.94 752 PHE A N 1
ATOM 5957 C CA . PHE A 1 752 ? 17.561 12.246 24.358 1.00 69.94 752 PHE A CA 1
ATOM 5958 C C . PHE A 1 752 ? 19.023 12.216 23.916 1.00 69.94 752 PHE A C 1
ATOM 5960 O O . PHE A 1 752 ? 19.373 12.808 22.904 1.00 69.94 752 PHE A O 1
ATOM 5967 N N . ASP A 1 753 ? 19.896 11.507 24.632 1.00 63.91 753 ASP A N 1
ATOM 5968 C CA . ASP A 1 753 ? 21.309 11.418 24.224 1.00 63.91 753 ASP A CA 1
ATOM 5969 C C . ASP A 1 753 ? 21.481 10.624 22.914 1.00 63.91 753 ASP A C 1
ATOM 5971 O O . ASP A 1 753 ? 22.391 10.895 22.139 1.00 63.91 753 ASP A O 1
ATOM 5975 N N . ASN A 1 754 ? 20.621 9.626 22.675 1.00 72.81 754 ASN A N 1
ATOM 5976 C CA . ASN A 1 754 ? 20.619 8.780 21.479 1.00 72.81 754 ASN A CA 1
ATOM 5977 C C . ASN A 1 754 ? 19.239 8.128 21.241 1.00 72.81 754 ASN A C 1
ATOM 5979 O O . ASN A 1 754 ? 18.380 8.136 22.130 1.00 72.81 754 ASN A O 1
ATOM 5983 N N . THR A 1 755 ? 19.052 7.542 20.053 1.00 74.50 755 THR A N 1
ATOM 5984 C CA . THR A 1 755 ? 17.789 6.933 19.591 1.00 74.50 755 THR A CA 1
ATOM 5985 C C . THR A 1 755 ? 17.283 5.805 20.499 1.00 74.50 755 THR A C 1
ATOM 5987 O O . THR A 1 755 ? 16.091 5.733 20.801 1.00 74.50 755 THR A O 1
ATOM 5990 N N . GLU A 1 756 ? 18.171 4.946 21.005 1.00 77.44 756 GLU A N 1
ATOM 5991 C CA . GLU A 1 756 ? 17.796 3.825 21.884 1.00 77.44 756 GLU A CA 1
ATOM 5992 C C . GLU A 1 756 ? 17.320 4.299 23.269 1.00 77.44 756 GLU A C 1
ATOM 5994 O O . GLU A 1 756 ? 16.348 3.786 23.840 1.00 77.44 756 GLU A O 1
ATOM 5999 N N . LYS A 1 757 ? 17.946 5.348 23.813 1.00 76.12 757 LYS A N 1
ATOM 6000 C CA . LYS A 1 757 ? 17.488 6.007 25.044 1.00 76.12 757 LYS A CA 1
ATOM 6001 C C . LYS A 1 757 ? 16.146 6.713 24.847 1.00 76.12 757 LYS A C 1
ATOM 6003 O O . LYS A 1 757 ? 15.321 6.681 25.759 1.00 76.12 757 LYS A O 1
ATOM 6008 N N . GLY A 1 758 ? 15.911 7.329 23.687 1.00 77.94 758 GLY A N 1
ATOM 6009 C CA . GLY A 1 758 ? 14.614 7.925 23.356 1.00 77.94 758 GLY A CA 1
ATOM 6010 C C . GLY A 1 758 ? 13.512 6.871 23.268 1.00 77.94 758 GLY A C 1
ATOM 6011 O O . GLY A 1 758 ? 12.513 6.956 23.982 1.00 77.94 758 GLY A O 1
ATOM 6012 N N . LYS A 1 759 ? 13.758 5.798 22.511 1.00 79.94 759 LYS A N 1
ATOM 6013 C CA . LYS A 1 759 ? 12.859 4.642 22.351 1.00 79.94 759 LYS A CA 1
ATOM 6014 C C . LYS A 1 759 ? 12.498 3.991 23.685 1.00 79.94 759 LYS A C 1
ATOM 6016 O O . LYS A 1 759 ? 11.327 3.736 23.967 1.00 79.94 759 LYS A O 1
ATOM 6021 N N . SER A 1 760 ? 13.490 3.736 24.538 1.00 79.62 760 SER A N 1
ATOM 6022 C CA . SER A 1 760 ? 13.258 3.146 25.863 1.00 79.62 760 SER A CA 1
ATOM 6023 C C . SER A 1 760 ? 12.460 4.068 26.789 1.00 79.62 760 SER A C 1
ATOM 6025 O O . SER A 1 760 ? 11.565 3.582 27.482 1.00 79.62 760 SER A O 1
ATOM 6027 N N . LYS A 1 761 ? 12.706 5.387 26.769 1.00 76.69 761 LYS A N 1
ATOM 6028 C CA . LYS A 1 761 ? 11.931 6.361 27.558 1.00 76.69 761 LYS A CA 1
ATOM 6029 C C . LYS A 1 761 ? 10.493 6.513 27.063 1.00 76.69 761 LYS A C 1
ATOM 6031 O O . LYS A 1 761 ? 9.594 6.503 27.902 1.00 76.69 761 LYS A O 1
ATOM 6036 N N . LEU A 1 762 ? 10.264 6.585 25.749 1.00 79.88 762 LEU A N 1
ATOM 6037 C CA . LEU A 1 762 ? 8.916 6.588 25.164 1.00 79.88 762 LEU A CA 1
ATOM 6038 C C . LEU A 1 762 ? 8.135 5.337 25.602 1.00 79.88 762 LEU A C 1
ATOM 6040 O O . LEU A 1 762 ? 7.020 5.445 26.099 1.00 79.88 762 LEU A O 1
ATOM 6044 N N . ARG A 1 763 ? 8.763 4.151 25.574 1.00 78.31 763 ARG A N 1
ATOM 6045 C CA . ARG A 1 763 ? 8.155 2.896 26.070 1.00 78.31 763 ARG A CA 1
ATOM 6046 C C . ARG A 1 763 ? 7.821 2.896 27.565 1.00 78.31 763 ARG A C 1
ATOM 6048 O O . ARG A 1 763 ? 6.971 2.114 27.997 1.00 78.31 763 ARG A O 1
ATOM 6055 N N . GLN A 1 764 ? 8.500 3.719 28.362 1.00 72.94 764 GLN A N 1
ATOM 6056 C CA . GLN A 1 764 ? 8.337 3.767 29.815 1.00 72.94 764 GLN A CA 1
ATOM 6057 C C . GLN A 1 764 ? 7.303 4.798 30.285 1.00 72.94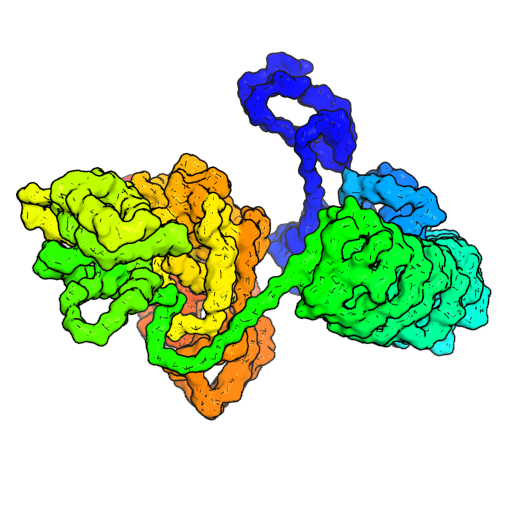 764 GLN A C 1
ATOM 6059 O O . GLN A 1 764 ? 6.789 4.647 31.391 1.00 72.94 764 GLN A O 1
ATOM 6064 N N . ARG A 1 765 ? 7.031 5.845 29.494 1.00 69.94 765 ARG A N 1
ATOM 6065 C CA . ARG A 1 765 ? 6.352 7.071 29.954 1.00 69.94 765 ARG A CA 1
ATOM 6066 C C . ARG A 1 765 ? 5.142 7.507 29.122 1.00 69.94 765 ARG A C 1
ATOM 6068 O O . ARG A 1 765 ? 4.848 8.693 29.084 1.00 69.94 765 ARG A O 1
ATOM 6075 N N . MET A 1 766 ? 4.413 6.587 28.495 1.00 73.38 766 MET A N 1
ATOM 6076 C CA . MET A 1 766 ? 3.216 6.975 27.738 1.00 73.38 766 MET A CA 1
ATOM 6077 C C . MET A 1 766 ? 2.123 7.585 28.632 1.00 73.38 766 MET A C 1
ATOM 6079 O O . MET A 1 766 ? 1.987 7.156 29.784 1.00 73.38 766 MET A O 1
ATOM 6083 N N . PRO A 1 767 ? 1.364 8.584 28.136 1.00 64.25 767 PRO A N 1
ATOM 6084 C CA . PRO A 1 767 ? 0.295 9.205 28.907 1.00 64.25 767 PRO A CA 1
ATOM 6085 C C . PRO A 1 767 ? -0.786 8.187 29.278 1.00 64.25 767 PRO A C 1
ATOM 6087 O O . PRO A 1 767 ? -1.079 7.267 28.518 1.00 64.25 767 PRO A O 1
ATOM 6090 N N . HIS A 1 768 ? -1.415 8.393 30.433 1.00 69.81 768 HIS A N 1
ATOM 6091 C CA . HIS A 1 768 ? -2.642 7.683 30.811 1.00 69.81 768 HIS A CA 1
ATOM 6092 C C . HIS A 1 768 ? -3.911 8.333 30.218 1.00 69.81 768 HIS A C 1
ATOM 6094 O O . HIS A 1 768 ? -5.013 7.878 30.501 1.00 69.81 768 HIS A O 1
ATOM 6100 N N . GLU A 1 769 ? -3.745 9.391 29.422 1.00 77.31 769 GLU A N 1
ATOM 6101 C CA . GLU A 1 769 ? -4.792 10.152 28.726 1.00 77.31 769 GLU A CA 1
ATOM 6102 C C . GLU A 1 769 ? -4.914 9.653 27.268 1.00 77.31 769 GLU A C 1
ATOM 6104 O O . GLU A 1 769 ? -3.948 9.075 26.751 1.00 77.31 769 GLU A O 1
ATOM 6109 N N . LYS A 1 770 ? -6.060 9.850 26.591 1.00 84.69 770 LYS A N 1
ATOM 6110 C CA . LYS A 1 770 ? -6.222 9.447 25.183 1.00 84.69 770 LYS A CA 1
ATOM 6111 C C . LYS A 1 770 ? -5.363 10.349 24.299 1.00 84.69 770 LYS A C 1
ATOM 6113 O O . LYS A 1 770 ? -5.268 11.563 24.500 1.00 84.69 770 LYS A O 1
ATOM 6118 N N . VAL A 1 771 ? -4.721 9.746 23.301 1.00 87.56 771 VAL A N 1
ATOM 6119 C CA . VAL A 1 771 ? -3.842 10.479 22.382 1.00 87.56 771 VAL A CA 1
ATOM 6120 C C . VAL A 1 771 ? -4.204 10.253 20.919 1.00 87.56 771 VAL A C 1
ATOM 6122 O O . VAL A 1 771 ? -4.584 9.139 20.557 1.00 87.56 771 VAL A O 1
ATOM 6125 N N . LEU A 1 772 ? -4.030 11.285 20.089 1.00 91.44 772 LEU A N 1
ATOM 6126 C CA . LEU A 1 772 ? -4.091 11.208 18.626 1.00 91.44 772 LEU A CA 1
ATOM 6127 C C . LEU A 1 772 ? -2.716 11.503 18.017 1.00 91.44 772 LEU A C 1
ATOM 6129 O O . LEU A 1 772 ? -2.182 12.599 18.170 1.00 91.44 772 LEU A O 1
ATOM 6133 N N . ILE A 1 773 ? -2.120 10.542 17.319 1.00 93.88 773 ILE A N 1
ATOM 6134 C CA . ILE A 1 773 ? -0.786 10.706 16.719 1.00 93.88 773 ILE A CA 1
ATOM 6135 C C . ILE A 1 773 ? -0.892 10.576 15.203 1.00 93.88 773 ILE A C 1
ATOM 6137 O O . ILE A 1 773 ? -1.418 9.577 14.729 1.00 93.88 773 ILE A O 1
ATOM 6141 N N . LEU A 1 774 ? -0.350 11.533 14.448 1.00 95.75 774 LEU A N 1
ATOM 6142 C CA . LEU A 1 774 ? -0.190 11.447 12.995 1.00 95.75 774 LEU A CA 1
ATOM 6143 C C . LEU A 1 774 ? 1.298 11.370 12.628 1.00 95.75 774 LEU A C 1
ATOM 6145 O O . LEU A 1 774 ? 2.056 12.307 12.881 1.00 95.75 774 LEU A O 1
ATOM 6149 N N . LEU A 1 775 ? 1.702 10.256 12.019 1.00 95.50 775 LEU A N 1
ATOM 6150 C CA . LEU A 1 775 ? 3.031 10.035 11.450 1.00 95.50 775 LEU A CA 1
ATOM 6151 C C . LEU A 1 775 ? 2.947 10.114 9.924 1.00 95.50 775 LEU A C 1
ATOM 6153 O O . LEU A 1 775 ? 2.340 9.242 9.304 1.00 95.50 775 LEU A O 1
ATOM 6157 N N . ASP A 1 776 ? 3.541 11.140 9.319 1.00 93.31 776 ASP A N 1
ATOM 6158 C CA . ASP A 1 776 ? 3.433 11.374 7.875 1.00 93.31 776 ASP A CA 1
ATOM 6159 C C . ASP A 1 776 ? 4.676 10.907 7.098 1.00 93.31 776 ASP A C 1
ATOM 6161 O O . ASP A 1 776 ? 5.800 11.201 7.491 1.00 93.31 776 ASP A O 1
ATOM 6165 N N . ASP A 1 777 ? 4.463 10.201 5.985 1.00 85.88 777 ASP A N 1
ATOM 6166 C CA . ASP A 1 777 ? 5.463 9.669 5.043 1.00 85.88 777 ASP A CA 1
ATOM 6167 C C . ASP A 1 777 ? 6.526 8.778 5.717 1.00 85.88 777 ASP A C 1
ATOM 6169 O O . ASP A 1 777 ? 7.717 9.070 5.676 1.00 85.88 777 ASP A O 1
ATOM 6173 N N . ALA A 1 778 ? 6.109 7.677 6.354 1.00 85.25 778 ALA A N 1
ATOM 6174 C CA . ALA A 1 778 ? 7.026 6.644 6.857 1.00 85.25 778 ALA A CA 1
ATOM 6175 C C . ALA A 1 778 ? 7.336 5.600 5.766 1.00 85.25 778 ALA A C 1
ATOM 6177 O O . ALA A 1 778 ? 6.416 5.106 5.121 1.00 85.25 778 ALA A O 1
ATOM 6178 N N . ASP A 1 779 ? 8.603 5.223 5.568 1.00 80.31 779 ASP A N 1
ATOM 6179 C CA . ASP A 1 779 ? 9.030 4.284 4.507 1.00 80.31 779 ASP A CA 1
ATOM 6180 C C . ASP A 1 779 ? 9.760 3.037 5.009 1.00 80.31 779 ASP A C 1
ATOM 6182 O O . ASP A 1 779 ? 10.106 2.167 4.216 1.00 80.31 779 ASP A O 1
ATOM 6186 N N . ARG A 1 780 ? 10.002 2.928 6.318 1.00 82.12 780 ARG A N 1
ATOM 6187 C CA . ARG A 1 780 ? 10.676 1.775 6.926 1.00 82.12 780 ARG A CA 1
ATOM 6188 C C . ARG A 1 780 ? 10.018 1.393 8.242 1.00 82.12 780 ARG A C 1
ATOM 6190 O O . ARG A 1 780 ? 9.785 2.248 9.099 1.00 82.12 780 ARG A O 1
ATOM 6197 N N . ARG A 1 781 ? 9.847 0.086 8.478 1.00 86.69 781 ARG A N 1
ATOM 6198 C CA . ARG A 1 781 ? 9.351 -0.464 9.758 1.00 86.69 781 ARG A CA 1
ATOM 6199 C C . ARG A 1 781 ? 10.127 0.075 10.966 1.00 86.69 781 ARG A C 1
ATOM 6201 O O . ARG A 1 781 ? 9.558 0.313 12.031 1.00 86.69 781 ARG A O 1
ATOM 6208 N N . GLU A 1 782 ? 11.436 0.270 10.811 1.00 84.44 782 GLU A N 1
ATOM 6209 C CA . GLU A 1 782 ? 12.304 0.729 11.893 1.00 84.44 782 GLU A CA 1
ATOM 6210 C C . GLU A 1 782 ? 11.883 2.103 12.440 1.00 84.44 782 GLU A C 1
ATOM 6212 O O . GLU A 1 782 ? 11.864 2.284 13.660 1.00 84.44 782 GLU A O 1
ATOM 6217 N N . GLN A 1 783 ? 11.457 3.031 11.571 1.00 88.88 783 GLN A N 1
ATOM 6218 C CA . GLN A 1 783 ? 10.985 4.366 11.962 1.00 88.88 783 GLN A CA 1
ATOM 6219 C C . GLN A 1 783 ? 9.781 4.265 12.898 1.00 88.88 783 GLN A C 1
ATOM 6221 O O . GLN A 1 783 ? 9.796 4.831 13.991 1.00 88.88 783 GLN A O 1
ATOM 6226 N N . LEU A 1 784 ? 8.780 3.468 12.512 1.00 90.88 784 LEU A N 1
ATOM 6227 C CA . LEU A 1 784 ? 7.596 3.216 13.331 1.00 90.88 784 LEU A CA 1
ATOM 6228 C C . LEU A 1 784 ? 7.982 2.554 14.657 1.00 90.88 784 LEU A C 1
ATOM 6230 O O . LEU A 1 784 ? 7.544 2.992 15.716 1.00 90.88 784 LEU A O 1
ATOM 6234 N N . SER A 1 785 ? 8.890 1.573 14.630 1.00 87.62 785 SER A N 1
ATOM 6235 C CA . SER A 1 785 ? 9.354 0.879 15.840 1.00 87.62 785 SER A CA 1
ATOM 6236 C C . SER A 1 785 ? 10.117 1.775 16.825 1.00 87.62 785 SER A C 1
ATOM 6238 O O . SER A 1 785 ? 10.149 1.485 18.027 1.00 87.62 785 SER A O 1
ATOM 6240 N N . ASN A 1 786 ? 10.755 2.833 16.320 1.00 87.31 786 ASN A N 1
ATOM 6241 C CA . ASN A 1 786 ? 11.523 3.799 17.099 1.00 87.31 786 ASN A CA 1
ATOM 6242 C C . ASN A 1 786 ? 10.642 4.911 17.689 1.00 87.31 786 ASN A C 1
ATOM 6244 O O . ASN A 1 786 ? 11.033 5.494 18.705 1.00 87.31 786 ASN A O 1
ATOM 6248 N N . LEU A 1 787 ? 9.475 5.178 17.091 1.00 89.62 787 LEU A N 1
ATOM 6249 C CA . LEU A 1 787 ? 8.540 6.230 17.503 1.00 89.62 787 LEU A CA 1
ATOM 6250 C C . LEU A 1 787 ? 7.359 5.692 18.324 1.00 89.62 787 LEU A C 1
ATOM 6252 O O . LEU A 1 787 ? 6.974 6.316 19.309 1.00 89.62 787 LEU A O 1
ATOM 6256 N N . LEU A 1 788 ? 6.811 4.530 17.964 1.00 89.06 788 LEU A N 1
ATOM 6257 C CA . LEU A 1 788 ? 5.610 3.956 18.572 1.00 89.06 788 LEU A CA 1
ATOM 6258 C C . LEU A 1 788 ? 5.959 2.804 19.535 1.00 89.06 788 LEU A C 1
ATOM 6260 O O . LEU A 1 788 ? 6.500 1.771 19.124 1.00 89.06 788 LEU A O 1
ATOM 6264 N N . PRO A 1 789 ? 5.652 2.935 20.839 1.00 81.56 789 PRO A N 1
ATOM 6265 C CA . PRO A 1 789 ? 5.642 1.816 21.775 1.00 81.56 789 PRO A CA 1
ATOM 6266 C C . PRO A 1 789 ? 4.551 0.785 21.457 1.00 81.56 789 PRO A C 1
ATOM 6268 O O . PRO A 1 789 ? 3.668 1.001 20.636 1.00 81.56 789 PRO A O 1
ATOM 6271 N N . SER A 1 790 ? 4.576 -0.342 22.168 1.00 81.25 790 SER A N 1
ATOM 6272 C CA . SER A 1 790 ? 3.527 -1.360 22.070 1.00 81.25 790 SER A CA 1
ATOM 6273 C C . SER A 1 790 ? 2.143 -0.801 22.432 1.00 81.25 790 SER A C 1
ATOM 6275 O O . SER A 1 790 ? 2.007 -0.094 23.431 1.00 81.25 790 SER A O 1
ATOM 6277 N N . LEU A 1 791 ? 1.110 -1.203 21.684 1.00 80.25 791 LEU A N 1
ATOM 6278 C CA . LEU A 1 791 ? -0.258 -0.669 21.786 1.00 80.25 791 LEU A CA 1
ATOM 6279 C C . LEU A 1 791 ? -0.868 -0.693 23.195 1.00 80.25 791 LEU A C 1
ATOM 6281 O O . LEU A 1 791 ? -1.538 0.254 23.590 1.00 80.25 791 LEU A O 1
ATOM 6285 N N . HIS A 1 792 ? -0.564 -1.713 24.001 1.00 80.00 792 HIS A N 1
ATOM 6286 C CA . HIS A 1 792 ? -1.053 -1.839 25.382 1.00 80.00 792 HIS A CA 1
ATOM 6287 C C . HIS A 1 792 ? -0.556 -0.740 26.345 1.00 80.00 792 HIS A C 1
ATOM 6289 O O . HIS A 1 792 ? -0.958 -0.713 27.506 1.00 80.00 792 HIS A O 1
ATOM 6295 N N . LYS A 1 793 ? 0.384 0.112 25.916 1.00 82.81 793 LYS A N 1
ATOM 6296 C CA . LYS A 1 793 ? 0.899 1.243 26.702 1.00 82.81 793 LYS A CA 1
ATOM 6297 C C . LYS A 1 793 ? 0.069 2.512 26.551 1.00 82.81 793 LYS A C 1
ATOM 6299 O O . LYS A 1 793 ? 0.239 3.415 27.363 1.00 82.81 793 LYS A O 1
ATOM 6304 N N . TYR A 1 794 ? -0.773 2.587 25.528 1.00 85.44 794 TYR A N 1
ATOM 6305 C CA . TYR A 1 794 ? -1.644 3.727 25.285 1.00 85.44 794 TYR A CA 1
ATOM 6306 C C . TYR A 1 794 ? -2.936 3.602 26.095 1.00 85.44 794 TYR A C 1
ATOM 6308 O O . TYR A 1 794 ? -3.392 2.494 26.384 1.00 85.44 794 TYR A O 1
ATOM 6316 N N . ALA A 1 795 ? -3.533 4.736 26.457 1.00 83.75 795 ALA A N 1
ATOM 6317 C CA . ALA A 1 795 ? -4.840 4.748 27.099 1.00 83.75 795 ALA A CA 1
ATOM 6318 C C . ALA A 1 795 ? -5.928 4.256 26.131 1.00 83.75 795 ALA A C 1
ATOM 6320 O O . ALA A 1 795 ? -5.874 4.543 24.931 1.00 83.75 795 ALA A O 1
ATOM 6321 N N . ALA A 1 796 ? -6.925 3.547 26.661 1.00 85.44 796 ALA A N 1
ATOM 6322 C CA . ALA A 1 796 ? -8.109 3.138 25.911 1.00 85.44 796 ALA A CA 1
ATOM 6323 C C . ALA A 1 796 ? -8.786 4.354 25.254 1.00 85.44 796 ALA A C 1
ATOM 6325 O O . ALA A 1 796 ? -9.007 5.369 25.910 1.00 85.44 796 ALA A O 1
ATOM 6326 N N . GLY A 1 797 ? -9.096 4.253 23.963 1.00 85.00 797 GLY A N 1
ATOM 6327 C CA . GLY A 1 797 ? -9.581 5.353 23.128 1.00 85.00 797 GLY A CA 1
ATOM 6328 C C . GLY A 1 797 ? -8.495 6.066 22.311 1.00 85.00 797 GLY A C 1
ATOM 6329 O O . GLY A 1 797 ? -8.835 6.935 21.524 1.00 85.00 797 GLY A O 1
ATOM 6330 N N . SER A 1 798 ? -7.205 5.720 22.444 1.00 91.25 798 SER A N 1
ATOM 6331 C CA . SER A 1 798 ? -6.124 6.360 21.665 1.00 91.25 798 SER A CA 1
ATOM 6332 C C . SER A 1 798 ? -6.131 5.951 20.186 1.00 91.25 798 SER A C 1
ATOM 6334 O O . SER A 1 798 ? -6.467 4.811 19.846 1.00 91.25 798 SER A O 1
ATOM 6336 N N . ARG A 1 799 ? -5.722 6.866 19.302 1.00 93.69 799 ARG A N 1
ATOM 6337 C CA . ARG A 1 799 ? -5.709 6.689 17.844 1.00 93.69 799 ARG A CA 1
ATOM 6338 C C . ARG A 1 799 ? -4.382 7.112 17.230 1.00 93.69 799 ARG A C 1
ATOM 6340 O O . ARG A 1 799 ? -3.794 8.122 17.606 1.00 93.69 799 ARG A O 1
ATOM 6347 N N . ILE A 1 800 ? -3.902 6.334 16.271 1.00 95.50 800 ILE A N 1
ATOM 6348 C CA . ILE A 1 800 ? -2.648 6.590 15.566 1.00 95.50 800 ILE A CA 1
ATOM 6349 C C . ILE A 1 800 ? -2.924 6.484 14.067 1.00 95.50 800 ILE A C 1
ATOM 6351 O O . ILE A 1 800 ? -3.491 5.497 13.610 1.00 95.50 800 ILE A O 1
ATOM 6355 N N . ILE A 1 801 ? -2.521 7.495 13.309 1.00 97.19 801 ILE A N 1
ATOM 6356 C CA . ILE A 1 801 ? -2.618 7.555 11.853 1.00 97.19 801 ILE A CA 1
ATOM 6357 C C . ILE A 1 801 ? -1.195 7.519 11.298 1.00 97.19 801 ILE A C 1
ATOM 6359 O O . ILE A 1 801 ? -0.336 8.286 11.735 1.00 97.19 801 ILE A O 1
ATOM 6363 N N . VAL A 1 802 ? -0.935 6.636 10.338 1.00 96.00 802 VAL A N 1
ATOM 6364 C CA . VAL A 1 802 ? 0.365 6.532 9.661 1.00 96.00 802 VAL A CA 1
ATOM 6365 C C . VAL A 1 802 ? 0.150 6.681 8.165 1.00 96.00 802 VAL A C 1
ATOM 6367 O O . VAL A 1 802 ? -0.589 5.891 7.591 1.00 96.00 802 VAL A O 1
ATOM 6370 N N . THR A 1 803 ? 0.794 7.644 7.505 1.00 92.94 803 THR A N 1
ATOM 6371 C CA . THR A 1 803 ? 0.788 7.710 6.035 1.00 92.94 803 THR A CA 1
ATOM 6372 C C . THR A 1 803 ? 2.069 7.096 5.471 1.00 92.94 803 THR A C 1
ATOM 6374 O O . THR A 1 803 ? 3.166 7.285 6.000 1.00 92.94 803 THR A O 1
ATOM 6377 N N . THR A 1 804 ? 1.947 6.338 4.383 1.00 83.31 804 THR A N 1
ATOM 6378 C CA . THR A 1 804 ? 3.097 5.743 3.690 1.00 83.31 804 THR A CA 1
ATOM 6379 C C . THR A 1 804 ? 2.832 5.568 2.200 1.00 83.31 804 THR A C 1
ATOM 6381 O O . THR A 1 804 ? 1.692 5.582 1.744 1.00 83.31 804 THR A O 1
ATOM 6384 N N . ARG A 1 805 ? 3.888 5.416 1.404 1.00 80.19 805 ARG A N 1
ATOM 6385 C CA . ARG A 1 805 ? 3.776 4.995 -0.000 1.00 80.19 805 ARG A CA 1
ATOM 6386 C C . ARG A 1 805 ? 3.813 3.484 -0.159 1.00 80.19 805 ARG A C 1
ATOM 6388 O O . ARG A 1 805 ? 3.318 2.991 -1.164 1.00 80.19 805 ARG A O 1
ATOM 6395 N N .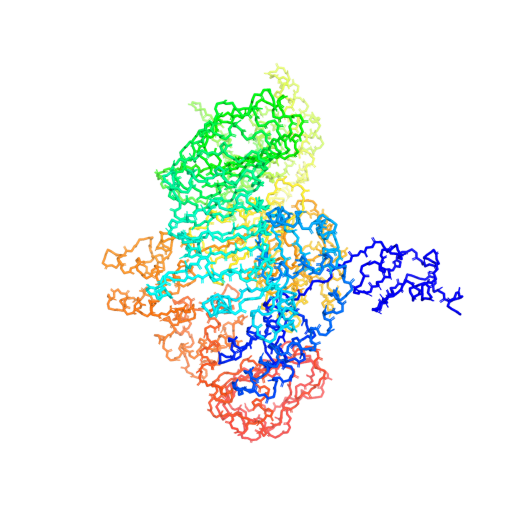 ASP A 1 806 ? 4.391 2.789 0.812 1.00 70.81 806 ASP A N 1
ATOM 6396 C CA . ASP A 1 806 ? 4.658 1.363 0.755 1.00 70.81 806 ASP A CA 1
ATOM 6397 C C . ASP A 1 806 ? 3.757 0.630 1.747 1.00 70.81 806 ASP A C 1
ATOM 6399 O O . ASP A 1 806 ? 3.900 0.742 2.966 1.00 70.81 806 ASP A O 1
ATOM 6403 N N . ARG A 1 807 ? 2.810 -0.132 1.204 1.00 73.50 807 ARG A N 1
ATOM 6404 C CA . ARG A 1 807 ? 1.873 -0.926 1.995 1.00 73.50 807 ARG A CA 1
ATOM 6405 C C . ARG A 1 807 ? 2.596 -1.952 2.878 1.00 73.50 807 ARG A C 1
ATOM 6407 O O . ARG A 1 807 ? 2.138 -2.192 3.996 1.00 73.50 807 ARG A O 1
ATOM 6414 N N . ALA A 1 808 ? 3.747 -2.475 2.443 1.00 68.12 808 ALA A N 1
ATOM 6415 C CA . ALA A 1 808 ? 4.528 -3.443 3.208 1.00 68.12 808 ALA A CA 1
ATOM 6416 C C . ALA A 1 808 ? 5.009 -2.869 4.549 1.00 68.12 808 ALA A C 1
ATOM 6418 O O . ALA A 1 808 ? 5.058 -3.594 5.534 1.00 68.12 808 ALA A O 1
ATOM 6419 N N . VAL A 1 809 ? 5.264 -1.557 4.648 1.00 74.25 809 VAL A N 1
ATOM 6420 C CA . VAL A 1 809 ? 5.663 -0.904 5.912 1.00 74.25 809 VAL A CA 1
ATOM 6421 C C . VAL A 1 809 ? 4.569 -1.016 6.979 1.00 74.25 809 VAL A C 1
ATOM 6423 O O . VAL A 1 809 ? 4.878 -1.185 8.161 1.00 74.25 809 VAL A O 1
ATOM 6426 N N . LEU A 1 810 ? 3.296 -0.935 6.575 1.00 80.94 810 LEU A N 1
ATOM 6427 C CA . LEU A 1 810 ? 2.144 -1.080 7.471 1.00 80.94 810 LEU A CA 1
ATOM 6428 C C . LEU A 1 810 ? 1.905 -2.549 7.836 1.00 80.94 810 LEU A C 1
ATOM 6430 O O . LEU A 1 810 ? 1.631 -2.843 8.998 1.00 80.94 810 LEU A O 1
ATOM 6434 N N . GLU A 1 811 ? 2.034 -3.460 6.866 1.00 79.06 811 GLU A N 1
ATOM 6435 C CA . GLU A 1 811 ? 1.851 -4.906 7.062 1.00 79.06 811 GLU A CA 1
ATOM 6436 C C . GLU A 1 811 ? 2.952 -5.495 7.952 1.00 79.06 811 GLU A C 1
ATOM 6438 O O . GLU A 1 811 ? 2.658 -6.192 8.923 1.00 79.06 811 GLU A O 1
ATOM 6443 N N . ASP A 1 812 ? 4.209 -5.123 7.706 1.00 76.06 812 ASP A N 1
ATOM 6444 C CA . ASP A 1 812 ? 5.347 -5.484 8.545 1.00 76.06 812 ASP A CA 1
ATOM 6445 C C . ASP A 1 812 ? 5.165 -4.955 9.970 1.00 76.06 812 ASP A C 1
ATOM 6447 O O . ASP A 1 812 ? 5.477 -5.647 10.938 1.00 76.06 812 ASP A O 1
ATOM 6451 N N . PHE A 1 813 ? 4.671 -3.724 10.135 1.00 79.62 813 PHE A N 1
ATOM 6452 C CA . PHE A 1 813 ? 4.431 -3.140 11.456 1.00 79.62 813 PHE A CA 1
ATOM 6453 C C . PHE A 1 813 ? 3.146 -3.650 12.139 1.00 79.62 813 PHE A C 1
ATOM 6455 O O . PHE A 1 813 ? 2.900 -3.279 13.286 1.00 79.62 813 PHE A O 1
ATOM 6462 N N . GLU A 1 814 ? 2.376 -4.529 11.487 1.00 82.56 814 GLU A N 1
ATOM 6463 C CA . GLU A 1 814 ? 1.117 -5.104 11.989 1.00 82.56 814 GLU A CA 1
ATOM 6464 C C . GLU A 1 814 ? 0.037 -4.041 12.277 1.00 82.56 814 GLU A C 1
ATOM 6466 O O . GLU A 1 814 ? -0.670 -4.082 13.288 1.00 82.56 814 GLU A O 1
ATOM 6471 N N . VAL A 1 815 ? -0.097 -3.052 11.390 1.00 81.94 815 VAL A N 1
ATOM 6472 C CA . VAL A 1 815 ? -1.167 -2.046 11.465 1.00 81.94 815 VAL A CA 1
ATOM 6473 C C . VAL A 1 815 ? -2.533 -2.713 11.256 1.00 81.94 815 VAL A C 1
ATOM 6475 O O . VAL A 1 815 ? -2.718 -3.491 10.325 1.00 81.94 815 VAL A O 1
ATOM 6478 N N . GLN A 1 816 ? -3.502 -2.410 12.125 1.00 86.88 816 GLN A N 1
ATOM 6479 C CA . GLN A 1 816 ? -4.779 -3.138 12.195 1.00 86.88 816 GLN A CA 1
ATOM 6480 C C . GLN A 1 816 ? -5.708 -2.846 11.013 1.00 86.88 816 GLN A C 1
ATOM 6482 O O . GLN A 1 816 ? -6.425 -3.735 10.556 1.00 86.88 816 GLN A O 1
ATOM 6487 N N . HIS A 1 817 ? -5.712 -1.600 10.537 1.00 89.94 817 HIS A N 1
ATOM 6488 C CA . HIS A 1 817 ? -6.570 -1.145 9.449 1.00 89.94 817 HIS A CA 1
ATOM 6489 C C . HIS A 1 817 ? -5.737 -0.372 8.434 1.00 89.94 817 HIS A C 1
ATOM 6491 O O . HIS A 1 817 ? -4.974 0.519 8.806 1.00 89.94 817 HIS A O 1
ATOM 6497 N N . ILE A 1 818 ? -5.877 -0.713 7.156 1.00 89.88 818 ILE A N 1
ATOM 6498 C CA . ILE A 1 818 ? -5.129 -0.089 6.066 1.00 89.88 818 ILE A CA 1
ATOM 6499 C C . ILE A 1 818 ? -6.130 0.461 5.055 1.00 89.88 818 ILE A C 1
ATOM 6501 O O . ILE A 1 818 ? -6.916 -0.297 4.488 1.00 89.88 818 ILE A O 1
ATOM 6505 N N . HIS A 1 819 ? -6.070 1.770 4.834 1.00 91.12 819 HIS A N 1
ATOM 6506 C CA . HIS A 1 819 ? -6.818 2.493 3.818 1.00 91.12 819 HIS A CA 1
ATOM 6507 C C . HIS A 1 819 ? -5.929 2.777 2.608 1.00 91.12 819 HIS A C 1
ATOM 6509 O O . HIS A 1 819 ? -4.880 3.413 2.742 1.00 91.12 819 HIS A O 1
ATOM 6515 N N . GLU A 1 820 ? -6.335 2.323 1.426 1.00 86.75 820 GLU A N 1
ATOM 6516 C CA . GLU A 1 820 ? -5.594 2.544 0.184 1.00 86.75 820 GLU A CA 1
ATOM 6517 C C . GLU A 1 820 ? -6.253 3.653 -0.642 1.00 86.75 820 GLU A C 1
ATOM 6519 O O . GLU A 1 820 ? -7.394 3.530 -1.083 1.00 86.75 820 GLU A O 1
ATOM 6524 N N . VAL A 1 821 ? -5.528 4.756 -0.846 1.00 85.81 821 VAL A N 1
ATOM 6525 C CA . VAL A 1 821 ? -6.038 5.934 -1.559 1.00 85.81 821 VAL A CA 1
ATOM 6526 C C . VAL A 1 821 ? -5.886 5.737 -3.063 1.00 85.81 821 VAL A C 1
ATOM 6528 O O . VAL A 1 821 ? -4.781 5.490 -3.559 1.00 85.81 821 VAL A O 1
ATOM 6531 N N . THR A 1 822 ? -6.987 5.909 -3.790 1.00 81.88 822 THR A N 1
ATOM 6532 C CA . THR A 1 822 ? -7.027 5.807 -5.256 1.00 81.88 822 THR A CA 1
ATOM 6533 C C . THR A 1 822 ? -6.996 7.191 -5.919 1.00 81.88 822 THR A C 1
ATOM 6535 O O . THR A 1 822 ? -7.015 8.219 -5.244 1.00 81.88 822 THR A O 1
ATOM 6538 N N . GLY A 1 823 ? -6.851 7.236 -7.247 1.00 77.06 823 GLY A N 1
ATOM 6539 C CA . GLY A 1 823 ? -6.872 8.495 -8.001 1.00 77.06 823 GLY A CA 1
ATOM 6540 C C . GLY A 1 823 ? -8.244 9.166 -7.989 1.00 77.06 823 GLY A C 1
ATOM 6541 O O . GLY A 1 823 ? -9.265 8.505 -7.824 1.00 77.06 823 GLY A O 1
ATOM 6542 N N . LEU A 1 824 ? -8.266 10.481 -8.214 1.00 85.19 824 LEU A N 1
ATOM 6543 C CA . LEU A 1 824 ? -9.508 11.237 -8.346 1.00 85.19 824 LEU A CA 1
ATOM 6544 C C . LEU A 1 824 ? -10.335 10.718 -9.524 1.00 85.19 824 LEU A C 1
ATOM 6546 O O . LEU A 1 824 ? -9.802 10.451 -10.607 1.00 85.19 824 LEU A O 1
ATOM 6550 N N . ARG A 1 825 ? -11.656 10.653 -9.321 1.00 87.31 825 ARG A N 1
ATOM 6551 C CA . ARG A 1 825 ? -12.631 10.420 -10.395 1.00 87.31 825 ARG A CA 1
ATOM 6552 C C . ARG A 1 825 ? -12.484 11.505 -11.458 1.00 87.31 825 ARG A C 1
ATOM 6554 O O . ARG A 1 825 ? -12.130 12.634 -11.134 1.00 87.31 825 ARG A O 1
ATOM 6561 N N . GLU A 1 826 ? -12.783 11.188 -12.717 1.00 85.94 826 GLU A N 1
ATOM 6562 C CA . GLU A 1 826 ? -12.582 12.133 -13.830 1.00 85.94 826 GLU A CA 1
ATOM 6563 C C . GLU A 1 826 ? -13.281 13.487 -13.602 1.00 85.94 826 GLU A C 1
ATOM 6565 O O . GLU A 1 826 ? -12.712 14.529 -13.927 1.00 85.94 826 GLU A O 1
ATOM 6570 N N . GLU A 1 827 ? -14.471 13.490 -12.994 1.00 88.62 827 GLU A N 1
ATOM 6571 C CA . GLU A 1 827 ? -15.223 14.712 -12.674 1.00 88.62 827 GLU A CA 1
ATOM 6572 C C . GLU A 1 827 ? -14.509 15.576 -11.621 1.00 88.62 827 GLU A C 1
ATOM 6574 O O . GLU A 1 827 ? -14.269 16.764 -11.844 1.00 88.62 827 GLU A O 1
ATOM 6579 N N . ASP A 1 828 ? -14.085 14.964 -10.513 1.00 90.50 828 ASP A N 1
ATOM 6580 C CA . ASP A 1 828 ? -13.346 15.624 -9.429 1.00 90.50 828 ASP A CA 1
ATOM 6581 C C . ASP A 1 828 ? -11.966 16.110 -9.904 1.00 90.50 828 ASP A C 1
ATOM 6583 O O . ASP A 1 828 ? -11.526 17.227 -9.616 1.00 90.50 828 ASP A O 1
ATOM 6587 N N . ALA A 1 829 ? -11.292 15.289 -10.706 1.00 89.94 829 ALA A N 1
ATOM 6588 C CA . ALA A 1 829 ? -10.015 15.607 -11.321 1.00 89.94 829 ALA A CA 1
ATOM 6589 C C . ALA A 1 829 ? -10.127 16.807 -12.278 1.00 89.94 829 ALA A C 1
ATOM 6591 O O . ALA A 1 829 ? -9.228 17.652 -12.314 1.00 89.94 829 ALA A O 1
ATOM 6592 N N . LEU A 1 830 ? -11.238 16.924 -13.016 1.00 92.31 830 LEU A N 1
ATOM 6593 C CA . LEU A 1 830 ? -11.509 18.061 -13.892 1.00 92.31 830 LEU A CA 1
ATOM 6594 C C . LEU A 1 830 ? -11.760 19.344 -13.102 1.00 92.31 830 LEU A C 1
ATOM 6596 O O . LEU A 1 830 ? -11.208 20.383 -13.468 1.00 92.31 830 LEU A O 1
ATOM 6600 N N . VAL A 1 831 ? -12.536 19.288 -12.020 1.00 91.69 831 VAL A N 1
ATOM 6601 C CA . VAL A 1 831 ? -12.751 20.450 -11.143 1.00 91.69 831 VAL A CA 1
ATOM 6602 C C . VAL A 1 831 ? -11.419 20.918 -10.559 1.00 91.69 831 VAL A C 1
ATOM 6604 O O . VAL A 1 831 ? -11.087 22.101 -10.656 1.00 91.69 831 VAL A O 1
ATOM 6607 N N . LEU A 1 832 ? -10.603 19.996 -10.033 1.00 91.00 832 LEU A N 1
ATOM 6608 C CA . LEU A 1 832 ? -9.278 20.324 -9.505 1.00 91.00 832 LEU A CA 1
ATOM 6609 C C . LEU A 1 832 ? -8.385 20.957 -10.581 1.00 91.00 832 LEU A C 1
ATOM 6611 O O . LEU A 1 832 ? -7.779 22.005 -10.347 1.00 91.00 832 LEU A O 1
ATOM 6615 N N . PHE A 1 833 ? -8.343 20.373 -11.780 1.00 92.25 833 PHE A N 1
ATOM 6616 C CA . PHE A 1 833 ? -7.610 20.934 -12.912 1.00 92.25 833 PHE A CA 1
ATOM 6617 C C . PHE A 1 833 ? -8.069 22.360 -13.231 1.00 92.25 833 PHE A C 1
ATOM 6619 O O . PHE A 1 833 ? -7.237 23.253 -13.410 1.00 92.25 833 PHE A O 1
ATOM 6626 N N . CYS A 1 834 ? -9.381 22.602 -13.248 1.00 90.25 834 CYS A N 1
ATOM 6627 C CA . CYS A 1 834 ? -9.936 23.910 -13.568 1.00 90.25 834 CYS A CA 1
ATOM 6628 C C . CYS A 1 834 ? -9.603 24.961 -12.509 1.00 90.25 834 CYS A C 1
ATOM 6630 O O . CYS A 1 834 ? -9.241 26.091 -12.859 1.00 90.25 834 CYS A O 1
ATOM 6632 N N . LYS A 1 835 ? -9.603 24.584 -11.226 1.00 89.19 835 LYS A N 1
ATOM 6633 C CA . LYS A 1 835 ? -9.158 25.471 -10.145 1.00 89.19 835 LYS A CA 1
ATOM 6634 C C . LYS A 1 835 ? -7.721 25.943 -10.358 1.00 89.19 835 LYS A C 1
ATOM 6636 O O . LYS A 1 835 ? -7.420 27.112 -10.117 1.00 89.19 835 LYS A O 1
ATOM 6641 N N . TYR A 1 836 ? -6.836 25.090 -10.876 1.00 87.56 836 TYR A N 1
ATOM 6642 C CA . TYR A 1 836 ? -5.453 25.478 -11.158 1.00 87.56 836 TYR A CA 1
ATOM 6643 C C . TYR A 1 836 ? -5.281 26.217 -12.494 1.00 87.56 836 TYR A C 1
ATOM 6645 O O . TYR A 1 836 ? -4.649 27.280 -12.495 1.00 87.56 836 TYR A O 1
ATOM 6653 N N . ALA A 1 837 ? -5.876 25.722 -13.583 1.00 89.38 837 ALA A N 1
ATOM 6654 C CA . ALA A 1 837 ? -5.722 26.253 -14.943 1.00 89.38 837 ALA A CA 1
ATOM 6655 C C . ALA A 1 837 ? -6.556 27.514 -15.232 1.00 89.38 837 ALA A C 1
ATOM 6657 O O . ALA A 1 837 ? -6.125 28.405 -15.974 1.00 89.38 837 ALA A O 1
ATOM 6658 N N . PHE A 1 838 ? -7.747 27.617 -14.639 1.00 87.50 838 PHE A N 1
ATOM 6659 C CA . PHE A 1 838 ? -8.718 28.684 -14.905 1.00 87.50 838 PHE A CA 1
ATOM 6660 C C . PHE A 1 838 ? -9.057 29.540 -13.680 1.00 87.50 838 PHE A C 1
ATOM 6662 O O . PHE A 1 838 ? -9.600 30.625 -13.865 1.00 87.50 838 PHE A O 1
ATOM 6669 N N . LYS A 1 839 ? -8.697 29.108 -12.461 1.00 87.12 839 LYS A N 1
ATOM 6670 C CA . LYS A 1 839 ? -9.082 29.758 -11.186 1.00 87.12 839 LYS A CA 1
ATOM 6671 C C . LYS A 1 839 ? -10.601 29.772 -10.946 1.00 87.12 839 LYS A C 1
ATOM 6673 O O . LYS A 1 839 ? -11.127 30.689 -10.326 1.00 87.12 839 LYS A O 1
ATOM 6678 N N . GLN A 1 840 ? -11.286 28.749 -11.449 1.00 88.56 840 GLN A N 1
ATOM 6679 C CA . GLN A 1 840 ? -12.730 28.521 -11.334 1.00 88.56 840 GLN A CA 1
ATOM 6680 C C . GLN A 1 840 ? -13.013 27.014 -11.442 1.00 88.56 840 GLN A C 1
ATOM 6682 O O . GLN A 1 840 ? -12.142 26.264 -11.874 1.00 88.56 840 GLN A O 1
ATOM 6687 N N . ASP A 1 841 ? -14.223 26.570 -11.109 1.00 86.50 841 ASP A N 1
ATOM 6688 C CA . ASP A 1 841 ? -14.546 25.133 -11.029 1.00 86.50 841 ASP A CA 1
ATOM 6689 C C . ASP A 1 841 ? -14.823 24.469 -12.390 1.00 86.50 841 ASP A C 1
ATOM 6691 O O . ASP A 1 841 ? -14.903 23.247 -12.483 1.00 86.50 841 ASP A O 1
ATOM 6695 N N . SER A 1 842 ? -14.947 25.255 -13.464 1.00 86.88 842 SER A N 1
ATOM 6696 C CA . SER A 1 842 ? -15.300 24.772 -14.805 1.00 86.88 842 SER A CA 1
ATOM 6697 C C . SER A 1 842 ? -14.328 25.258 -15.885 1.00 86.88 842 SER A C 1
ATOM 6699 O O . SER A 1 842 ? -13.811 26.375 -15.786 1.00 86.88 842 SER A O 1
ATOM 6701 N N . PRO A 1 843 ? -14.102 24.490 -16.965 1.00 89.00 843 PRO A N 1
ATOM 6702 C CA . PRO A 1 843 ? -13.202 24.912 -18.031 1.00 89.00 843 PRO A CA 1
ATOM 6703 C C . PRO A 1 843 ? -13.814 26.027 -18.888 1.00 89.00 843 PRO A C 1
ATOM 6705 O O . PRO A 1 843 ? -15.034 26.189 -18.955 1.00 89.00 843 PRO A O 1
ATOM 6708 N N . ALA A 1 844 ? -12.965 26.786 -19.583 1.00 85.69 844 ALA A N 1
ATOM 6709 C CA . ALA A 1 844 ? -13.423 27.660 -20.663 1.00 85.69 844 ALA A CA 1
ATOM 6710 C C . ALA A 1 844 ? -14.009 26.813 -21.809 1.00 85.69 844 ALA A C 1
ATOM 6712 O O . ALA A 1 844 ? -13.461 25.759 -22.129 1.00 85.69 844 ALA A O 1
ATOM 6713 N N . ALA A 1 845 ? -15.099 27.269 -22.439 1.00 85.00 845 ALA A N 1
ATOM 6714 C CA . ALA A 1 845 ? -15.848 26.479 -23.427 1.00 85.00 845 ALA A CA 1
ATOM 6715 C C . ALA A 1 845 ? -14.973 25.948 -24.581 1.00 85.00 845 ALA A C 1
ATOM 6717 O O . ALA A 1 845 ? -15.112 24.798 -24.982 1.00 85.00 845 ALA A O 1
ATOM 6718 N N . GLU A 1 846 ? -14.031 26.761 -25.058 1.00 86.69 846 GLU A N 1
ATOM 6719 C CA . GLU A 1 846 ? -13.088 26.430 -26.137 1.00 86.69 846 GLU A CA 1
ATOM 6720 C C . GLU A 1 846 ? -12.000 25.412 -25.744 1.00 86.69 846 GLU A C 1
ATOM 6722 O O . GLU A 1 846 ? -11.444 24.742 -26.608 1.00 86.69 846 GLU A O 1
ATOM 6727 N N . LEU A 1 847 ? -11.720 25.253 -24.446 1.00 89.31 847 LEU A N 1
ATOM 6728 C CA . LEU A 1 847 ? -10.708 24.331 -23.915 1.00 89.31 847 LEU A CA 1
ATOM 6729 C C . LEU A 1 847 ? -11.333 23.159 -23.146 1.00 89.31 847 LEU A C 1
ATOM 6731 O O . LEU A 1 847 ? -10.608 22.378 -22.531 1.00 89.31 847 LEU A O 1
ATOM 6735 N N . ALA A 1 848 ? -12.662 23.019 -23.152 1.00 89.31 848 ALA A N 1
ATOM 6736 C CA . ALA A 1 848 ? -13.369 22.025 -22.347 1.00 89.31 848 ALA A CA 1
ATOM 6737 C C . ALA A 1 848 ? -12.984 20.584 -22.719 1.00 89.31 848 ALA A C 1
ATOM 6739 O O . ALA A 1 848 ? -12.704 19.774 -21.833 1.00 89.31 848 ALA A O 1
ATOM 6740 N N . ASP A 1 849 ? -12.910 20.278 -24.017 1.00 89.81 849 ASP A N 1
ATOM 6741 C CA . ASP A 1 849 ? -12.533 18.944 -24.497 1.00 89.81 849 ASP A CA 1
ATOM 6742 C C . ASP A 1 849 ? -11.055 18.641 -24.237 1.00 89.81 849 ASP A C 1
ATOM 6744 O O . ASP A 1 849 ? -10.726 17.573 -23.721 1.00 89.81 849 ASP A O 1
ATOM 6748 N N . LEU A 1 850 ? -10.167 19.611 -24.489 1.00 89.50 850 LEU A N 1
ATOM 6749 C CA . LEU A 1 850 ? -8.745 19.479 -24.163 1.00 89.50 850 LEU A CA 1
ATOM 6750 C C . LEU A 1 850 ? -8.513 19.294 -22.662 1.00 89.50 850 LEU A C 1
ATOM 6752 O O . LEU A 1 850 ? -7.695 18.466 -22.275 1.00 89.50 850 LEU A O 1
ATOM 6756 N N . SER A 1 851 ? -9.250 20.014 -21.816 1.00 92.31 851 SER A N 1
ATOM 6757 C CA . SER A 1 851 ? -9.153 19.881 -20.359 1.00 92.31 851 SER A CA 1
ATOM 6758 C C . SER A 1 851 ? -9.511 18.463 -19.909 1.00 92.31 851 SER A C 1
ATOM 6760 O O . SER A 1 851 ? -8.773 17.879 -19.119 1.00 92.31 851 SER A O 1
ATOM 6762 N N . ARG A 1 852 ? -10.588 17.874 -20.452 1.00 91.75 852 ARG A N 1
ATOM 6763 C CA . ARG A 1 852 ? -10.971 16.479 -20.165 1.00 91.75 852 ARG A CA 1
ATOM 6764 C C . ARG A 1 852 ? -9.906 15.480 -20.611 1.00 91.75 852 ARG A C 1
ATOM 6766 O O . ARG A 1 852 ? -9.534 14.596 -19.844 1.00 91.75 852 ARG A O 1
ATOM 6773 N N . GLU A 1 853 ? -9.383 15.641 -21.822 1.00 90.38 853 GLU A N 1
ATOM 6774 C CA . GLU A 1 853 ? -8.347 14.755 -22.362 1.00 90.38 853 GLU A CA 1
ATOM 6775 C C . GLU A 1 853 ? -7.034 14.835 -21.567 1.00 90.38 853 GLU A C 1
ATOM 6777 O O . GLU A 1 853 ? -6.409 13.807 -21.301 1.00 90.38 853 GLU A O 1
ATOM 6782 N N . ILE A 1 854 ? -6.630 16.038 -21.145 1.00 88.12 854 ILE A N 1
ATOM 6783 C CA . ILE A 1 854 ? -5.443 16.250 -20.305 1.00 88.12 854 ILE A CA 1
ATOM 6784 C C . ILE A 1 854 ? -5.631 15.580 -18.947 1.00 88.12 854 ILE A C 1
ATOM 6786 O O . ILE A 1 854 ? -4.767 14.811 -18.527 1.00 88.12 854 ILE A O 1
ATOM 6790 N N . VAL A 1 855 ? -6.770 15.810 -18.288 1.00 89.12 855 VAL A N 1
ATOM 6791 C CA . VAL A 1 855 ? -7.111 15.186 -17.001 1.00 89.12 855 VAL A CA 1
ATOM 6792 C C . VAL A 1 855 ? -7.054 13.665 -17.102 1.00 89.12 855 VAL A C 1
ATOM 6794 O O . VAL A 1 855 ? -6.386 13.023 -16.288 1.00 89.12 855 VAL A O 1
ATOM 6797 N N . LYS A 1 856 ? -7.644 13.084 -18.148 1.00 87.00 856 LYS A N 1
ATOM 6798 C CA . LYS A 1 856 ? -7.570 11.644 -18.403 1.00 87.00 856 LYS A CA 1
ATOM 6799 C C . LYS A 1 856 ? -6.129 11.154 -18.573 1.00 87.00 856 LYS A C 1
ATOM 6801 O O . LYS A 1 856 ? -5.748 10.140 -17.989 1.00 87.00 856 LYS A O 1
ATOM 6806 N N . ALA A 1 857 ? -5.297 11.898 -19.303 1.00 81.56 857 ALA A N 1
ATOM 6807 C CA . ALA A 1 857 ? -3.888 11.559 -19.508 1.00 81.56 857 ALA A CA 1
ATOM 6808 C C . ALA A 1 857 ? -3.042 11.656 -18.218 1.00 81.56 857 ALA A C 1
ATOM 6810 O O . ALA A 1 857 ? -2.032 10.962 -18.088 1.00 81.56 857 ALA A O 1
ATOM 6811 N N . THR A 1 858 ? -3.464 12.454 -17.229 1.00 78.56 858 THR A N 1
ATOM 6812 C CA . THR A 1 858 ? -2.810 12.500 -15.905 1.00 78.56 858 THR A CA 1
ATOM 6813 C C . THR A 1 858 ? -3.060 11.257 -15.048 1.00 78.56 858 THR A C 1
ATOM 6815 O O . THR A 1 858 ? -2.270 10.986 -14.142 1.00 78.56 858 THR A O 1
ATOM 6818 N N . GLY A 1 859 ? -4.102 10.472 -15.350 1.00 74.44 859 GLY A N 1
ATOM 6819 C CA . GLY A 1 859 ? -4.477 9.272 -14.595 1.00 74.44 859 GLY A CA 1
ATOM 6820 C C . GLY A 1 859 ? -5.122 9.558 -13.234 1.00 74.44 859 GLY A C 1
ATOM 6821 O O . GLY A 1 859 ? -4.995 8.739 -12.330 1.00 74.44 859 GLY A O 1
ATOM 6822 N N . GLY A 1 860 ? -5.749 10.728 -13.060 1.00 81.25 860 GLY A N 1
ATOM 6823 C CA . GLY A 1 860 ? -6.443 11.092 -11.817 1.00 81.25 860 GLY A CA 1
ATOM 6824 C C . GLY A 1 860 ? -5.517 11.432 -10.644 1.00 81.25 860 GLY A C 1
ATOM 6825 O O . GLY A 1 860 ? -5.974 11.512 -9.509 1.00 81.25 860 GLY A O 1
ATOM 6826 N N . LEU A 1 861 ? -4.215 11.632 -10.878 1.00 83.94 861 LEU A N 1
ATOM 6827 C CA . LEU A 1 861 ? -3.255 11.955 -9.823 1.00 83.94 861 LEU A CA 1
ATOM 6828 C C . LEU A 1 861 ? -3.296 13.459 -9.463 1.00 83.94 861 LEU A C 1
ATOM 6830 O O . LEU A 1 861 ? -2.847 14.272 -10.280 1.00 83.94 861 LEU A O 1
ATOM 6834 N N . PRO A 1 862 ? -3.706 13.851 -8.236 1.00 85.81 862 PRO A N 1
ATOM 6835 C CA . PRO A 1 862 ? -3.839 15.253 -7.825 1.00 85.81 862 PRO A CA 1
ATOM 6836 C C . PRO A 1 862 ? -2.592 16.109 -8.060 1.00 85.81 862 PRO A C 1
ATOM 6838 O O . PRO A 1 862 ? -2.702 17.210 -8.591 1.00 85.81 862 PRO A O 1
ATOM 6841 N N . LEU A 1 863 ? -1.396 15.603 -7.732 1.00 82.69 863 LEU A N 1
ATOM 6842 C CA . LEU A 1 863 ? -0.154 16.356 -7.937 1.00 82.69 863 LEU A CA 1
ATOM 6843 C C . LEU A 1 863 ? 0.126 16.650 -9.419 1.00 82.69 863 LEU A C 1
ATOM 6845 O O . LEU A 1 863 ? 0.539 17.757 -9.758 1.00 82.69 863 LEU A O 1
ATOM 6849 N N . ALA A 1 864 ? -0.080 15.671 -10.306 1.00 83.19 864 ALA A N 1
ATOM 6850 C CA . ALA A 1 864 ? 0.117 15.889 -11.738 1.00 83.19 864 ALA A CA 1
ATOM 6851 C C . ALA A 1 864 ? -0.900 16.905 -12.270 1.00 83.19 864 ALA A C 1
ATOM 6853 O O . ALA A 1 864 ? -0.530 17.798 -13.029 1.00 83.19 864 ALA A O 1
ATOM 6854 N N . ILE A 1 865 ? -2.150 16.814 -11.814 1.00 88.06 865 ILE A N 1
ATOM 6855 C CA . ILE A 1 865 ? -3.220 17.753 -12.158 1.00 88.06 865 ILE A CA 1
ATOM 6856 C C . ILE A 1 865 ? -2.877 19.180 -11.705 1.00 88.06 865 ILE A C 1
ATOM 6858 O O . ILE A 1 865 ? -2.980 20.107 -12.508 1.00 88.06 865 ILE A O 1
ATOM 6862 N N . GLU A 1 866 ? -2.421 19.364 -10.460 1.00 85.88 866 GLU A N 1
ATOM 6863 C CA . GLU A 1 866 ? -1.993 20.664 -9.921 1.00 85.88 866 GLU A CA 1
ATOM 6864 C C . GLU A 1 866 ? -0.858 21.267 -10.762 1.00 85.88 866 GLU A C 1
ATOM 6866 O O . GLU A 1 866 ? -0.940 22.427 -11.175 1.00 85.88 866 GLU A O 1
ATOM 6871 N N . VAL A 1 867 ? 0.186 20.484 -11.047 1.00 82.31 867 VAL A N 1
ATOM 6872 C CA . VAL A 1 867 ? 1.378 20.946 -11.774 1.00 82.31 867 VAL A CA 1
ATOM 6873 C C . VAL A 1 867 ? 1.053 21.285 -13.232 1.00 82.31 867 VAL A C 1
ATOM 6875 O O . VAL A 1 867 ? 1.429 22.356 -13.715 1.00 82.31 867 VAL A O 1
ATOM 6878 N N . ILE A 1 868 ? 0.323 20.415 -13.932 1.00 84.38 868 ILE A N 1
ATOM 6879 C CA . ILE A 1 868 ? -0.027 20.609 -15.348 1.00 84.38 868 ILE A CA 1
ATOM 6880 C C . ILE A 1 868 ? -1.057 21.732 -15.495 1.00 84.38 868 ILE A C 1
ATOM 6882 O O . ILE A 1 868 ? -0.885 22.613 -16.336 1.00 84.38 868 ILE A O 1
ATOM 6886 N N . GLY A 1 869 ? -2.088 21.761 -14.646 1.00 87.81 869 GLY A N 1
ATOM 6887 C CA . GLY A 1 869 ? -3.074 22.840 -14.637 1.00 87.81 869 GLY A CA 1
ATOM 6888 C C . GLY A 1 869 ? -2.425 24.195 -14.361 1.00 87.81 869 GLY A C 1
ATOM 6889 O O . GLY A 1 869 ? -2.702 25.172 -15.053 1.00 87.81 869 GLY A O 1
ATOM 6890 N N . SER A 1 870 ? -1.486 24.258 -13.415 1.00 85.75 870 SER A N 1
ATOM 6891 C CA . SER A 1 870 ? -0.744 25.489 -13.116 1.00 85.75 870 SER A CA 1
ATOM 6892 C C . SER A 1 870 ? 0.178 25.910 -14.257 1.00 85.75 870 SER A C 1
ATOM 6894 O O . SER A 1 870 ? 0.248 27.098 -14.570 1.00 85.75 870 SER A O 1
ATOM 6896 N N . HIS A 1 871 ? 0.842 24.964 -14.926 1.00 83.38 871 HIS A N 1
ATOM 6897 C CA . HIS A 1 871 ? 1.639 25.248 -16.119 1.00 83.38 871 HIS A CA 1
ATOM 6898 C C . HIS A 1 871 ? 0.793 25.857 -17.246 1.00 83.38 871 HIS A C 1
ATOM 6900 O O . HIS A 1 871 ? 1.184 26.862 -17.837 1.00 83.38 871 HIS A O 1
ATOM 6906 N N . LEU A 1 872 ? -0.392 25.301 -17.491 1.00 87.00 872 LEU A N 1
ATOM 6907 C CA . LEU A 1 872 ? -1.307 25.776 -18.528 1.00 87.00 872 LEU A CA 1
ATOM 6908 C C . LEU A 1 872 ? -2.084 27.035 -18.115 1.00 87.00 872 LEU A C 1
ATOM 6910 O O . LEU A 1 872 ? -2.706 27.685 -18.953 1.00 87.00 872 LEU A O 1
ATOM 6914 N N . SER A 1 873 ? -2.021 27.437 -16.843 1.00 87.12 873 SER A N 1
ATOM 6915 C CA . SER A 1 873 ? -2.726 28.628 -16.353 1.00 87.12 873 SER A CA 1
ATOM 6916 C C . SER A 1 873 ? -2.209 29.940 -16.951 1.00 87.12 873 SER A C 1
ATOM 6918 O O . SER A 1 873 ? -2.941 30.930 -16.979 1.00 87.12 873 SER A O 1
ATOM 6920 N N . SER A 1 874 ? -0.970 29.954 -17.457 1.00 76.56 874 SER A N 1
ATOM 6921 C CA . SER A 1 874 ? -0.346 31.143 -18.042 1.00 76.56 874 SER A CA 1
ATOM 6922 C C . SER A 1 874 ? -0.715 31.401 -19.504 1.00 76.56 874 SER A C 1
ATOM 6924 O O . SER A 1 874 ? -0.323 32.440 -20.031 1.00 76.56 874 SER A O 1
ATOM 6926 N N . THR A 1 875 ? -1.433 30.491 -20.172 1.00 79.88 875 THR A N 1
ATOM 6927 C CA . THR A 1 875 ? -1.797 30.635 -21.590 1.00 79.88 875 THR A CA 1
ATOM 6928 C C . THR A 1 875 ? -3.200 30.105 -21.898 1.00 79.88 875 THR A C 1
ATOM 6930 O O . THR A 1 875 ? -3.731 29.218 -21.226 1.00 79.88 875 THR A O 1
ATOM 6933 N N . ARG A 1 876 ? -3.819 30.668 -22.938 1.00 81.25 876 ARG A N 1
ATOM 6934 C CA . ARG A 1 876 ? -5.075 30.185 -23.535 1.00 81.25 876 ARG A CA 1
ATOM 6935 C C . ARG A 1 876 ? -4.881 29.697 -24.973 1.00 81.25 876 ARG A C 1
ATOM 6937 O O . ARG A 1 876 ? -5.851 29.359 -25.636 1.00 81.25 876 ARG A O 1
ATOM 6944 N N . GLU A 1 877 ? -3.641 29.662 -25.456 1.00 85.19 877 GLU A N 1
ATOM 6945 C CA . GLU A 1 877 ? -3.322 29.217 -26.811 1.00 85.19 877 GLU A CA 1
ATOM 6946 C C . GLU A 1 877 ? -3.538 27.709 -26.946 1.00 85.19 877 GLU A C 1
ATOM 6948 O O . GLU A 1 877 ? -2.891 26.914 -26.264 1.00 85.19 877 GLU A O 1
ATOM 6953 N N . VAL A 1 878 ? -4.452 27.323 -27.838 1.00 86.00 878 VAL A N 1
ATOM 6954 C CA . VAL A 1 878 ? -4.868 25.927 -28.032 1.00 86.00 878 VAL A CA 1
ATOM 6955 C C . VAL A 1 878 ? -3.690 25.037 -28.434 1.00 86.00 878 VAL A C 1
ATOM 6957 O O . VAL A 1 878 ? -3.589 23.920 -27.934 1.00 86.00 878 VAL A O 1
ATOM 6960 N N . ASP A 1 879 ? -2.768 25.533 -29.262 1.00 84.50 879 ASP A N 1
ATOM 6961 C CA . ASP A 1 879 ? -1.620 24.755 -29.744 1.00 84.50 879 ASP A CA 1
ATOM 6962 C C . ASP A 1 879 ? -0.722 24.276 -28.591 1.00 84.50 879 ASP A C 1
ATOM 6964 O O . ASP A 1 879 ? -0.366 23.100 -28.535 1.00 84.50 879 ASP A O 1
ATOM 6968 N N . ILE A 1 880 ? -0.464 25.132 -27.593 1.00 82.56 880 ILE A N 1
ATOM 6969 C CA . ILE A 1 880 ? 0.328 24.771 -26.402 1.00 82.56 880 ILE A CA 1
ATOM 6970 C C . ILE A 1 880 ? -0.372 23.669 -25.592 1.00 82.56 880 ILE A C 1
ATOM 6972 O O . ILE A 1 880 ? 0.267 22.756 -25.065 1.00 82.56 880 ILE A O 1
ATOM 6976 N N . TRP A 1 881 ? -1.701 23.725 -25.500 1.00 89.62 881 TRP A N 1
ATOM 6977 C CA . TRP A 1 881 ? -2.491 22.706 -24.810 1.00 89.62 881 TRP A CA 1
ATOM 6978 C C . TRP A 1 881 ? -2.500 21.369 -25.571 1.00 89.62 881 TRP A C 1
ATOM 6980 O O . TRP A 1 881 ? -2.438 20.308 -24.944 1.00 89.62 881 TRP A O 1
ATOM 6990 N N . VAL A 1 882 ? -2.536 21.403 -26.909 1.00 86.62 882 VAL A N 1
ATOM 6991 C CA . VAL A 1 882 ? -2.427 20.210 -27.767 1.00 86.62 882 VAL A CA 1
ATOM 6992 C C . VAL A 1 882 ? -1.052 19.560 -27.617 1.00 86.62 882 VAL A C 1
ATOM 6994 O O . VAL A 1 882 ? -0.977 18.344 -27.434 1.00 86.62 882 VAL A O 1
ATOM 6997 N N . GLU A 1 883 ? 0.026 20.344 -27.645 1.00 82.38 883 GLU A N 1
ATOM 6998 C CA . GLU A 1 883 ? 1.393 19.849 -27.440 1.00 82.38 883 GLU A CA 1
ATOM 6999 C C . GLU A 1 883 ? 1.555 19.198 -26.061 1.00 82.38 883 GLU A C 1
ATOM 7001 O O . GLU A 1 883 ? 2.046 18.070 -25.957 1.00 82.38 883 GLU A O 1
ATOM 7006 N N . ALA A 1 884 ? 1.064 19.851 -25.001 1.00 79.31 884 ALA A N 1
ATOM 7007 C CA . ALA A 1 884 ? 1.084 19.295 -23.650 1.00 79.31 884 ALA A CA 1
ATOM 7008 C C . ALA A 1 884 ? 0.331 17.954 -23.565 1.00 79.31 884 ALA A C 1
ATOM 7010 O O . ALA A 1 884 ? 0.821 17.004 -22.950 1.00 79.31 884 ALA A O 1
ATOM 7011 N N . LEU A 1 885 ? -0.829 17.837 -24.220 1.00 83.75 885 LEU A N 1
ATOM 7012 C CA . LEU A 1 885 ? -1.594 16.589 -24.278 1.00 83.75 885 LEU A CA 1
ATOM 7013 C C . LEU A 1 885 ? -0.851 15.476 -25.032 1.00 83.75 885 LEU A C 1
ATOM 7015 O O . LEU A 1 885 ? -0.881 14.322 -24.602 1.00 83.75 885 LEU A O 1
ATOM 7019 N N . GLN A 1 886 ? -0.190 15.794 -26.147 1.00 81.56 886 GLN A N 1
ATOM 7020 C CA . GLN A 1 886 ? 0.594 14.817 -26.909 1.00 81.56 886 GLN A CA 1
ATOM 7021 C C . GLN A 1 886 ? 1.758 14.265 -26.083 1.00 81.56 886 GLN A C 1
ATOM 7023 O O . GLN A 1 886 ? 1.959 13.050 -26.047 1.00 81.56 886 GLN A O 1
ATOM 7028 N N . LEU A 1 887 ? 2.472 15.138 -25.366 1.00 76.25 887 LEU A N 1
ATOM 7029 C CA . LEU A 1 887 ? 3.528 14.727 -24.441 1.00 76.25 887 LEU A CA 1
ATOM 7030 C C . LEU A 1 887 ? 2.967 13.821 -23.336 1.00 76.25 887 LEU A C 1
ATOM 7032 O O . LEU A 1 887 ? 3.516 12.754 -23.086 1.00 76.25 887 LEU A O 1
ATOM 7036 N N . LEU A 1 888 ? 1.822 14.161 -22.736 1.00 75.19 888 LEU A N 1
ATOM 7037 C CA . LEU A 1 888 ? 1.203 13.320 -21.702 1.00 75.19 888 LEU A CA 1
ATOM 7038 C C . LEU A 1 888 ? 0.779 11.934 -22.205 1.00 75.19 888 LEU A C 1
ATOM 7040 O O . LEU A 1 888 ? 0.905 10.960 -21.465 1.00 75.19 888 LEU A O 1
ATOM 7044 N N . LYS A 1 889 ? 0.279 11.829 -23.444 1.00 74.88 889 LYS A N 1
ATOM 7045 C CA . LYS A 1 889 ? -0.168 10.553 -24.035 1.00 74.88 889 LYS A CA 1
ATOM 7046 C C . LYS A 1 889 ? 0.987 9.608 -24.367 1.00 74.88 889 LYS A C 1
ATOM 7048 O O . LYS A 1 889 ? 0.810 8.393 -24.296 1.00 74.88 889 LYS A O 1
ATOM 7053 N N . ASN A 1 890 ? 2.149 10.152 -24.716 1.00 64.56 890 ASN A N 1
ATOM 7054 C CA . ASN A 1 890 ? 3.320 9.362 -25.097 1.00 64.56 890 ASN A CA 1
ATOM 7055 C C . ASN A 1 890 ? 4.122 8.853 -23.888 1.00 64.56 890 ASN A C 1
ATOM 7057 O O . ASN A 1 890 ? 4.898 7.908 -24.024 1.00 64.56 890 ASN A O 1
ATOM 7061 N N . GLU A 1 891 ? 3.915 9.440 -22.707 1.00 61.72 891 GLU A N 1
ATOM 7062 C CA . GLU A 1 891 ? 4.753 9.201 -21.536 1.00 61.72 891 GLU A CA 1
ATOM 7063 C C . GLU A 1 891 ? 4.107 8.260 -20.508 1.00 61.72 891 GLU A C 1
ATOM 7065 O O . GLU A 1 891 ? 3.024 8.501 -19.956 1.00 61.72 891 GLU A O 1
ATOM 7070 N N . LYS A 1 892 ? 4.813 7.160 -20.215 1.00 57.66 892 LYS A N 1
ATOM 7071 C CA . LYS A 1 892 ? 4.333 6.097 -19.315 1.00 57.66 892 LYS A CA 1
ATOM 7072 C C . LYS A 1 892 ? 4.713 6.325 -17.853 1.00 57.66 892 LYS A C 1
ATOM 7074 O O . LYS A 1 892 ? 4.052 5.781 -16.973 1.00 57.66 892 LYS A O 1
ATOM 7079 N N . THR A 1 893 ? 5.754 7.116 -17.579 1.00 66.69 893 THR A N 1
ATOM 7080 C CA . THR A 1 893 ? 6.243 7.339 -16.210 1.00 66.69 893 THR A CA 1
ATOM 7081 C C . THR A 1 893 ? 5.740 8.655 -15.619 1.00 66.69 893 THR A C 1
ATOM 7083 O O . THR A 1 893 ? 5.600 9.670 -16.303 1.00 66.69 893 THR A O 1
ATOM 7086 N N . ILE A 1 894 ? 5.514 8.661 -14.305 1.00 65.69 894 ILE A N 1
ATOM 7087 C CA . ILE A 1 894 ? 5.080 9.851 -13.563 1.00 65.69 894 ILE A CA 1
ATOM 7088 C C . ILE A 1 894 ? 6.091 11.008 -13.650 1.00 65.69 894 ILE A C 1
ATOM 7090 O O . ILE A 1 894 ? 5.693 12.167 -13.750 1.00 65.69 894 ILE A O 1
ATOM 7094 N N . HIS A 1 895 ? 7.395 10.707 -13.683 1.00 65.50 895 HIS A N 1
ATOM 7095 C CA . HIS A 1 895 ? 8.448 11.717 -13.804 1.00 65.50 895 HIS A CA 1
ATOM 7096 C C . HIS A 1 895 ? 8.410 12.411 -15.166 1.00 65.50 895 HIS A C 1
ATOM 7098 O O . HIS A 1 895 ? 8.518 13.633 -15.225 1.00 65.50 895 HIS A O 1
ATOM 7104 N N . GLN A 1 896 ? 8.178 11.670 -16.252 1.00 70.19 896 GLN A N 1
ATOM 7105 C CA . GLN A 1 896 ? 8.060 12.259 -17.587 1.00 70.19 896 GLN A CA 1
ATOM 7106 C C . GLN A 1 896 ? 6.805 13.131 -17.728 1.00 70.19 896 GLN A C 1
ATOM 7108 O O . GLN A 1 896 ? 6.873 14.201 -18.325 1.00 70.19 896 GLN A O 1
ATOM 7113 N N . ARG A 1 897 ? 5.693 12.764 -17.076 1.00 70.56 897 ARG A N 1
ATOM 7114 C CA . ARG A 1 897 ? 4.490 13.616 -17.026 1.00 70.56 897 ARG A CA 1
ATOM 7115 C C . ARG A 1 897 ? 4.726 14.929 -16.276 1.00 70.56 897 ARG A C 1
ATOM 7117 O O . ARG A 1 897 ? 4.289 15.982 -16.730 1.00 70.56 897 ARG A O 1
ATOM 7124 N N . LEU A 1 898 ? 5.449 14.893 -15.154 1.00 75.00 898 LEU A N 1
ATOM 7125 C CA . LEU A 1 898 ? 5.806 16.102 -14.398 1.00 75.00 898 LEU A CA 1
ATOM 7126 C C . LEU A 1 898 ? 6.851 16.965 -15.129 1.00 75.00 898 LEU A C 1
ATOM 7128 O O . LEU A 1 898 ? 6.838 18.191 -14.991 1.00 75.00 898 LEU A O 1
ATOM 7132 N N . ARG A 1 899 ? 7.718 16.351 -15.947 1.00 81.44 899 ARG A N 1
ATOM 7133 C CA . ARG A 1 899 ? 8.773 17.028 -16.720 1.00 81.44 899 ARG A CA 1
ATOM 7134 C C . ARG A 1 899 ? 8.238 18.080 -17.696 1.00 81.44 899 ARG A C 1
ATOM 7136 O O . ARG A 1 899 ? 8.913 19.081 -17.921 1.00 81.44 899 ARG A O 1
ATOM 7143 N N . ILE A 1 900 ? 6.998 17.933 -18.159 1.00 77.19 900 ILE A N 1
ATOM 7144 C CA . ILE A 1 900 ? 6.301 18.907 -19.019 1.00 77.19 900 ILE A CA 1
ATOM 7145 C C . ILE A 1 900 ? 6.270 20.306 -18.386 1.00 77.19 900 ILE A C 1
ATOM 7147 O O . ILE A 1 900 ? 6.335 21.310 -19.084 1.00 77.19 900 ILE A O 1
ATOM 7151 N N . SER A 1 901 ? 6.236 20.398 -17.054 1.00 76.31 901 SER A N 1
ATOM 7152 C CA . SER A 1 901 ? 6.283 21.686 -16.346 1.00 76.31 901 SER A CA 1
ATOM 7153 C C . SER A 1 901 ? 7.702 22.251 -16.162 1.00 76.31 901 SER A C 1
ATOM 7155 O O . SER A 1 901 ? 7.849 23.465 -15.974 1.00 76.31 901 SER A O 1
ATOM 7157 N N . TYR A 1 902 ? 8.730 21.395 -16.244 1.00 84.12 902 TYR A N 1
ATOM 7158 C CA . TYR A 1 902 ? 10.151 21.724 -16.089 1.00 84.12 902 TYR A CA 1
ATOM 7159 C C . TYR A 1 902 ? 10.801 22.168 -17.404 1.00 84.12 902 TYR A C 1
ATOM 7161 O O . TYR A 1 902 ? 11.514 23.171 -17.428 1.00 84.12 902 TYR A O 1
ATOM 7169 N N . ASP A 1 903 ? 10.570 21.449 -18.505 1.00 84.94 903 ASP A N 1
ATOM 7170 C CA . ASP A 1 903 ? 11.228 21.729 -19.789 1.00 84.94 903 ASP A CA 1
ATOM 7171 C C . ASP A 1 903 ? 10.995 23.173 -20.298 1.00 84.94 903 ASP A C 1
ATOM 7173 O O . ASP A 1 903 ? 11.953 23.772 -20.798 1.00 84.94 903 ASP A O 1
ATOM 7177 N N . PRO A 1 904 ? 9.818 23.803 -20.085 1.00 80.25 904 PRO A N 1
ATOM 7178 C CA . PRO A 1 904 ? 9.560 25.194 -20.464 1.00 80.25 904 PRO A CA 1
ATOM 7179 C C . PRO A 1 904 ? 10.001 26.236 -19.419 1.00 80.25 904 PRO A C 1
ATOM 7181 O O . PRO A 1 904 ? 9.573 27.389 -19.501 1.00 80.25 904 PRO A O 1
ATOM 7184 N N . LEU A 1 905 ? 10.742 25.857 -18.372 1.00 85.31 905 LEU A N 1
ATOM 7185 C CA . LEU A 1 905 ? 11.318 26.813 -17.417 1.00 85.31 905 LEU A CA 1
ATOM 7186 C C . LEU A 1 905 ? 12.460 27.610 -18.050 1.00 85.31 905 LEU A C 1
ATOM 7188 O O . LEU A 1 905 ? 13.204 27.092 -18.888 1.00 85.31 905 LEU A O 1
ATOM 7192 N N . SER A 1 906 ? 12.663 28.840 -17.573 1.00 86.69 906 SER A N 1
ATOM 7193 C CA . SER A 1 906 ? 13.872 29.606 -17.896 1.00 86.69 906 SER A CA 1
ATOM 7194 C C . SER A 1 906 ? 15.146 28.882 -17.428 1.00 86.69 906 SER A C 1
ATOM 7196 O O . SER A 1 906 ? 15.128 28.164 -16.428 1.00 86.69 906 SER A O 1
ATOM 7198 N N . ASP A 1 907 ? 16.285 29.095 -18.094 1.00 88.44 907 ASP A N 1
ATOM 7199 C CA . ASP A 1 907 ? 17.551 28.432 -17.721 1.00 88.44 907 ASP A CA 1
ATOM 7200 C C . ASP A 1 907 ? 17.965 28.722 -16.268 1.00 88.44 907 ASP A C 1
ATOM 7202 O O . ASP A 1 907 ? 18.467 27.845 -15.559 1.00 88.44 907 ASP A O 1
ATOM 7206 N N . ASN A 1 908 ? 17.696 29.941 -15.789 1.00 88.81 908 ASN A N 1
ATOM 7207 C CA . ASN A 1 908 ? 17.910 30.313 -14.391 1.00 88.81 908 ASN A CA 1
ATOM 7208 C C . ASN A 1 908 ? 16.975 29.536 -13.453 1.00 88.81 908 ASN A C 1
ATOM 7210 O O . ASN A 1 908 ? 17.417 29.065 -12.401 1.00 88.81 908 ASN A O 1
ATOM 7214 N N . ALA A 1 909 ? 15.708 29.359 -13.838 1.00 87.38 909 ALA A N 1
ATOM 7215 C CA . ALA A 1 909 ? 14.752 28.571 -13.072 1.00 87.38 909 ALA A CA 1
ATOM 7216 C C . ALA A 1 909 ? 15.095 27.083 -13.043 1.00 87.38 909 ALA A C 1
ATOM 7218 O O . ALA A 1 909 ? 15.033 26.487 -11.970 1.00 87.38 909 ALA A O 1
ATOM 7219 N N . LYS A 1 910 ? 15.563 26.507 -14.156 1.00 92.88 910 LYS A N 1
ATOM 7220 C CA . LYS A 1 910 ? 16.070 25.127 -14.204 1.00 92.88 910 LYS A CA 1
ATOM 7221 C C . LYS A 1 910 ? 17.238 24.926 -13.242 1.00 92.88 910 LYS A C 1
ATOM 7223 O O . LYS A 1 910 ? 17.237 23.964 -12.480 1.00 92.88 910 LYS A O 1
ATOM 7228 N N . LYS A 1 911 ? 18.205 25.850 -13.216 1.00 92.56 911 LYS A N 1
ATOM 7229 C CA . LYS A 1 911 ? 19.362 25.767 -12.307 1.00 92.56 911 LYS A CA 1
ATOM 7230 C C . LYS A 1 911 ? 18.955 25.811 -10.835 1.00 92.56 911 LYS A C 1
ATOM 7232 O O . LYS A 1 911 ? 19.387 24.956 -10.069 1.00 92.56 911 LYS A O 1
ATOM 7237 N N . ILE A 1 912 ? 18.110 26.769 -10.447 1.00 93.06 912 ILE A N 1
ATOM 7238 C CA . ILE A 1 912 ? 17.635 26.889 -9.059 1.00 93.06 912 ILE A CA 1
ATOM 7239 C C . ILE A 1 912 ? 16.741 25.704 -8.679 1.00 93.06 912 ILE A C 1
ATOM 7241 O O . ILE A 1 912 ? 16.846 25.206 -7.564 1.00 93.06 912 ILE A O 1
ATOM 7245 N N . PHE A 1 913 ? 15.903 25.212 -9.592 1.00 94.44 913 PHE A N 1
ATOM 7246 C CA . PHE A 1 913 ? 15.088 24.020 -9.363 1.00 94.44 913 PHE A CA 1
ATOM 7247 C C . PHE A 1 913 ? 15.949 22.801 -9.007 1.00 94.44 913 PHE A C 1
ATOM 7249 O O . PHE A 1 913 ? 15.694 22.152 -7.994 1.00 94.44 913 PHE A O 1
ATOM 7256 N N . LEU A 1 914 ? 16.999 22.529 -9.791 1.00 95.44 914 LEU A N 1
ATOM 7257 C CA . LEU A 1 914 ? 17.918 21.416 -9.533 1.00 95.44 914 LEU A CA 1
ATOM 7258 C C . LEU A 1 914 ? 18.706 21.614 -8.231 1.00 95.44 914 LEU A C 1
ATOM 7260 O O . LEU A 1 914 ? 18.883 20.669 -7.469 1.00 95.44 914 LEU A O 1
ATOM 7264 N N . ASP A 1 915 ? 19.123 22.845 -7.927 1.00 94.12 915 ASP A N 1
ATOM 7265 C CA . ASP A 1 915 ? 19.775 23.173 -6.656 1.00 94.12 915 ASP A CA 1
ATOM 7266 C C . ASP A 1 915 ? 18.865 22.888 -5.449 1.00 94.12 915 ASP A C 1
ATOM 7268 O O . ASP A 1 915 ? 19.306 22.312 -4.453 1.00 94.12 915 ASP A O 1
ATOM 7272 N N . VAL A 1 916 ? 17.585 23.266 -5.533 1.00 92.25 916 VAL A N 1
ATOM 7273 C CA . VAL A 1 916 ? 16.592 22.983 -4.486 1.00 92.25 916 VAL A CA 1
ATOM 7274 C C . VAL A 1 916 ? 16.353 21.481 -4.351 1.00 92.25 916 VAL A C 1
ATOM 7276 O O . VAL A 1 916 ? 16.362 20.971 -3.231 1.00 92.25 916 VAL A O 1
ATOM 7279 N N . ALA A 1 917 ? 16.182 20.769 -5.467 1.00 91.00 917 ALA A N 1
ATOM 7280 C CA . ALA A 1 917 ? 15.934 19.329 -5.467 1.00 91.00 917 ALA A CA 1
ATOM 7281 C C . ALA A 1 917 ? 17.105 18.525 -4.865 1.00 91.00 917 ALA A C 1
ATOM 7283 O O . ALA A 1 917 ? 16.902 17.537 -4.147 1.00 91.00 917 ALA A O 1
ATOM 7284 N N . CYS A 1 918 ? 18.338 18.951 -5.145 1.00 89.88 918 CYS A N 1
ATOM 7285 C CA . CYS A 1 918 ? 19.544 18.291 -4.663 1.00 89.88 918 CYS A CA 1
ATOM 7286 C C . CYS A 1 918 ? 19.891 18.664 -3.214 1.00 89.88 918 CYS A C 1
ATOM 7288 O O . CYS A 1 918 ? 20.172 17.749 -2.442 1.00 89.88 918 CYS A O 1
ATOM 7290 N N . PHE A 1 919 ? 19.844 19.952 -2.838 1.00 88.50 919 PHE A N 1
ATOM 7291 C CA . PHE A 1 919 ? 20.494 20.437 -1.606 1.00 88.50 919 PHE A CA 1
ATOM 7292 C C . PHE A 1 919 ? 19.630 21.316 -0.692 1.00 88.50 919 PHE A C 1
ATOM 7294 O O . PHE A 1 919 ? 19.811 21.273 0.520 1.00 88.50 919 PHE A O 1
ATOM 7301 N N . PHE A 1 920 ? 18.717 22.136 -1.230 1.00 88.44 920 PHE A N 1
ATOM 7302 C CA . PHE A 1 920 ? 18.096 23.227 -0.447 1.00 88.44 920 PHE A CA 1
ATOM 7303 C C . PHE A 1 920 ? 16.630 23.012 -0.045 1.00 88.44 920 PHE A C 1
ATOM 7305 O O . PHE A 1 920 ? 16.017 23.908 0.542 1.00 88.44 920 PHE A O 1
ATOM 7312 N N . CYS A 1 921 ? 16.044 21.851 -0.339 1.00 83.56 921 CYS A N 1
ATOM 7313 C CA . CYS A 1 921 ? 14.727 21.489 0.186 1.00 83.56 921 CYS A CA 1
ATOM 7314 C C . CYS A 1 921 ? 14.753 21.477 1.728 1.00 83.56 921 CYS A C 1
ATOM 7316 O O . CYS A 1 921 ? 15.652 20.899 2.331 1.00 83.56 921 CYS A O 1
ATOM 7318 N N . GLY A 1 922 ? 13.791 22.142 2.371 1.00 74.25 922 GLY A N 1
ATOM 7319 C CA . GLY A 1 922 ? 13.721 22.297 3.828 1.00 74.25 922 GLY A CA 1
ATOM 7320 C C . GLY A 1 922 ? 14.598 23.415 4.413 1.00 74.25 922 GLY A C 1
ATOM 7321 O O . GLY A 1 922 ? 14.602 23.603 5.629 1.00 74.25 922 GLY A O 1
ATOM 7322 N N . MET A 1 923 ? 15.319 24.187 3.594 1.00 83.12 923 MET A N 1
ATOM 7323 C CA . MET A 1 923 ? 16.130 25.325 4.051 1.00 83.12 923 MET A CA 1
ATOM 7324 C C . MET A 1 923 ? 15.354 26.646 3.961 1.00 83.12 923 MET A C 1
ATOM 7326 O O . MET A 1 923 ? 14.514 26.816 3.079 1.00 83.12 923 MET A O 1
ATOM 7330 N N . ASP A 1 924 ? 15.642 27.611 4.844 1.00 83.94 924 ASP A N 1
ATOM 7331 C CA . ASP A 1 924 ? 15.121 28.981 4.720 1.00 83.94 924 ASP A CA 1
ATOM 7332 C C . ASP A 1 924 ? 15.575 29.596 3.392 1.00 83.94 924 ASP A C 1
ATOM 7334 O O . ASP A 1 924 ? 16.772 29.763 3.163 1.00 83.94 924 ASP A O 1
ATOM 7338 N N . TYR A 1 925 ? 14.619 29.970 2.536 1.00 85.88 925 TYR A N 1
ATOM 7339 C CA . TYR A 1 925 ? 14.866 30.467 1.179 1.00 85.88 925 TYR A CA 1
ATOM 7340 C C . TYR A 1 925 ? 15.836 31.654 1.117 1.00 85.88 925 TYR A C 1
ATOM 7342 O O . TYR A 1 925 ? 16.538 31.844 0.119 1.00 85.88 925 TYR A O 1
ATOM 7350 N N . ARG A 1 926 ? 15.883 32.473 2.171 1.00 86.00 926 ARG A N 1
ATOM 7351 C CA . ARG A 1 926 ? 16.715 33.680 2.209 1.00 86.00 926 ARG A CA 1
ATOM 7352 C C . ARG A 1 926 ? 18.204 33.349 2.166 1.00 86.00 926 ARG A C 1
ATOM 7354 O O . ARG A 1 926 ? 18.961 34.147 1.623 1.00 86.00 926 ARG A O 1
ATOM 7361 N N . VAL A 1 927 ? 18.614 32.187 2.675 1.00 86.31 927 VAL A N 1
ATOM 7362 C CA . VAL A 1 927 ? 20.024 31.778 2.738 1.00 86.31 927 VAL A CA 1
ATOM 7363 C C . VAL A 1 927 ? 20.579 31.409 1.350 1.00 86.31 927 VAL A C 1
ATOM 7365 O O . VAL A 1 927 ? 21.479 32.113 0.881 1.00 86.31 927 VAL A O 1
ATOM 7368 N N . PRO A 1 928 ? 20.039 30.413 0.610 1.00 89.44 928 PRO A N 1
ATOM 7369 C CA . PRO A 1 928 ? 20.521 30.082 -0.734 1.00 89.44 928 PRO A CA 1
ATOM 7370 C C . PRO A 1 928 ? 20.292 31.212 -1.747 1.00 89.44 928 PRO A C 1
ATOM 7372 O O . PRO A 1 928 ? 21.046 31.330 -2.715 1.00 89.44 928 PRO A O 1
ATOM 7375 N N . ALA A 1 929 ? 19.343 32.125 -1.499 1.00 87.81 929 ALA A N 1
ATOM 7376 C CA . ALA A 1 929 ? 19.156 33.309 -2.336 1.00 87.81 929 ALA A CA 1
ATOM 7377 C C . ALA A 1 929 ? 20.403 34.207 -2.426 1.00 87.81 929 ALA A C 1
ATOM 7379 O O . ALA A 1 929 ? 20.613 34.827 -3.472 1.00 87.81 929 ALA A O 1
ATOM 7380 N N . HIS A 1 930 ? 21.254 34.262 -1.394 1.00 86.06 930 HIS A N 1
ATOM 7381 C CA . HIS A 1 930 ? 22.521 35.000 -1.457 1.00 86.06 930 HIS A CA 1
ATOM 7382 C C . HIS A 1 930 ? 23.504 34.376 -2.456 1.00 86.06 930 HIS A C 1
ATOM 7384 O O . HIS A 1 930 ? 24.096 35.101 -3.258 1.00 86.06 930 HIS A O 1
ATOM 7390 N N . MET A 1 931 ? 23.607 33.044 -2.469 1.00 88.38 931 MET A N 1
ATOM 7391 C CA . MET A 1 931 ? 24.435 32.298 -3.422 1.00 88.38 931 MET A CA 1
ATOM 7392 C C . MET A 1 931 ? 23.907 32.434 -4.856 1.00 88.38 931 MET A C 1
ATOM 7394 O O . MET A 1 931 ? 24.665 32.679 -5.789 1.00 88.38 931 MET A O 1
ATOM 7398 N N . TRP A 1 932 ? 22.594 32.323 -5.065 1.00 90.81 932 TRP A N 1
ATOM 7399 C CA . TRP A 1 932 ? 22.021 32.494 -6.403 1.00 90.81 932 TRP A CA 1
ATOM 7400 C C . TRP A 1 932 ? 22.181 33.925 -6.925 1.00 90.81 932 TRP A C 1
ATOM 7402 O O . TRP A 1 932 ? 22.398 34.132 -8.120 1.00 90.81 932 TRP A O 1
ATOM 7412 N N . LYS A 1 933 ? 22.113 34.926 -6.037 1.00 87.19 933 LYS A N 1
ATOM 7413 C CA . LYS A 1 933 ? 22.310 36.334 -6.399 1.00 87.19 933 LYS A CA 1
ATOM 7414 C C . LYS A 1 933 ? 23.751 36.632 -6.817 1.00 87.19 933 LYS A C 1
ATOM 7416 O O . LYS A 1 933 ? 23.927 37.390 -7.766 1.00 87.19 933 LYS A O 1
ATOM 7421 N N . SER A 1 934 ? 24.761 36.033 -6.178 1.00 83.56 934 SER A N 1
ATOM 7422 C CA . SER A 1 934 ? 26.169 36.212 -6.582 1.00 83.56 934 SER A CA 1
ATOM 7423 C C . SER A 1 934 ? 26.496 35.608 -7.952 1.00 83.56 934 SER A C 1
ATOM 7425 O O . SER A 1 934 ? 27.526 35.933 -8.535 1.00 83.56 934 SER A O 1
ATOM 7427 N N . ARG A 1 935 ? 25.608 34.753 -8.476 1.00 82.56 935 ARG A N 1
ATOM 7428 C CA . ARG A 1 935 ? 25.681 34.138 -9.810 1.00 82.56 935 ARG A CA 1
ATOM 7429 C C . ARG A 1 935 ? 24.693 34.741 -10.809 1.00 82.56 935 ARG A C 1
ATOM 7431 O O . ARG A 1 935 ? 24.454 34.143 -11.852 1.00 82.56 935 ARG A O 1
ATOM 7438 N N . GLU A 1 936 ? 24.095 35.884 -10.474 1.00 83.69 936 GLU A N 1
ATOM 7439 C CA . GLU A 1 936 ? 23.152 36.609 -11.337 1.00 83.69 936 GLU A CA 1
ATOM 7440 C C . GLU A 1 936 ? 21.910 35.783 -11.746 1.00 83.69 936 GLU A C 1
ATOM 7442 O O . GLU A 1 936 ? 21.233 36.099 -12.720 1.00 83.69 936 GLU A O 1
ATOM 7447 N N . LEU A 1 937 ? 21.529 34.762 -10.961 1.00 84.31 937 LEU A N 1
ATOM 7448 C CA . LEU A 1 937 ? 20.403 33.860 -11.268 1.00 84.31 937 LEU A CA 1
ATOM 7449 C C . LEU A 1 937 ? 19.012 34.448 -10.951 1.00 84.31 937 LEU A C 1
ATOM 7451 O O . LEU A 1 937 ? 18.013 33.737 -10.999 1.00 84.31 937 LEU A O 1
ATOM 7455 N N . LEU A 1 938 ? 18.926 35.739 -10.614 1.00 84.31 938 LEU A N 1
ATOM 7456 C CA . LEU A 1 938 ? 17.677 36.475 -10.348 1.00 84.31 938 LEU A CA 1
ATOM 7457 C C . LEU A 1 938 ? 16.671 35.716 -9.443 1.00 84.31 938 LEU A C 1
ATOM 7459 O O . LEU A 1 938 ? 15.506 35.542 -9.821 1.00 84.31 938 LEU A O 1
ATOM 7463 N N . PRO A 1 939 ? 17.066 35.297 -8.223 1.00 84.31 939 PRO A N 1
ATOM 7464 C CA . PRO A 1 939 ? 16.304 34.340 -7.416 1.00 84.31 939 PRO A CA 1
ATOM 7465 C C . PRO A 1 939 ? 14.865 34.788 -7.114 1.00 84.31 939 PRO A C 1
ATOM 7467 O O . PRO A 1 939 ? 13.957 33.967 -7.095 1.00 84.31 939 PRO A O 1
ATOM 7470 N N . ALA A 1 940 ? 14.602 36.092 -6.965 1.00 77.94 940 ALA A N 1
ATOM 7471 C CA . ALA A 1 940 ? 13.247 36.603 -6.733 1.00 77.94 940 ALA A CA 1
ATOM 7472 C C . ALA A 1 940 ? 12.271 36.340 -7.901 1.00 77.94 940 ALA A C 1
ATOM 7474 O O . ALA A 1 940 ? 11.105 36.024 -7.654 1.00 77.94 940 ALA A O 1
ATOM 7475 N N . ASN A 1 941 ? 12.741 36.451 -9.151 1.00 76.88 941 ASN A N 1
ATOM 7476 C CA . ASN A 1 941 ? 11.940 36.159 -10.345 1.00 76.88 941 ASN A CA 1
ATOM 7477 C C . ASN A 1 941 ? 11.740 34.656 -10.510 1.00 76.88 941 ASN A C 1
ATOM 7479 O O . ASN A 1 941 ? 10.616 34.211 -10.721 1.00 76.88 941 ASN A O 1
ATOM 7483 N N . VAL A 1 942 ? 12.812 33.890 -10.324 1.00 83.12 942 VAL A N 1
ATOM 7484 C CA . VAL A 1 942 ? 12.771 32.430 -10.397 1.00 83.12 942 VAL A CA 1
ATOM 7485 C C . VAL A 1 942 ? 11.857 31.834 -9.325 1.00 83.12 942 VAL A C 1
ATOM 7487 O O . VAL A 1 942 ? 11.048 30.968 -9.632 1.00 83.12 942 VAL A O 1
ATOM 7490 N N . ARG A 1 943 ? 11.896 32.337 -8.084 1.00 82.19 943 ARG A N 1
ATOM 7491 C CA . ARG A 1 943 ? 10.969 31.921 -7.018 1.00 82.19 943 ARG A CA 1
ATOM 7492 C C . ARG A 1 943 ? 9.518 32.090 -7.451 1.00 82.19 943 ARG A C 1
ATOM 7494 O O . ARG A 1 943 ? 8.708 31.202 -7.222 1.00 82.19 943 ARG A O 1
ATOM 7501 N N . ARG A 1 944 ? 9.184 33.232 -8.059 1.00 77.75 944 ARG A N 1
ATOM 7502 C CA . ARG A 1 944 ? 7.829 33.493 -8.559 1.00 77.75 944 ARG A CA 1
ATOM 7503 C C . ARG A 1 944 ? 7.446 32.484 -9.642 1.00 77.75 944 ARG A C 1
ATOM 7505 O O . ARG A 1 944 ? 6.368 31.919 -9.540 1.00 77.75 944 ARG A O 1
ATOM 7512 N N . GLU A 1 945 ? 8.329 32.226 -10.604 1.00 78.69 945 GLU A N 1
ATOM 7513 C CA . GLU A 1 945 ? 8.108 31.244 -11.678 1.00 78.69 945 GLU A CA 1
ATOM 7514 C C . GLU A 1 945 ? 7.888 29.822 -11.127 1.00 78.69 945 GLU A C 1
ATOM 7516 O O . GLU A 1 945 ? 6.893 29.178 -11.457 1.00 78.69 945 GLU A O 1
ATOM 7521 N N . LEU A 1 946 ? 8.761 29.350 -10.231 1.00 82.31 946 LEU A N 1
ATOM 7522 C CA . LEU A 1 946 ? 8.673 28.004 -9.653 1.00 82.31 946 LEU A CA 1
ATOM 7523 C C . LEU A 1 946 ? 7.442 27.830 -8.743 1.00 82.31 946 LEU A C 1
ATOM 7525 O O . LEU A 1 946 ? 6.793 26.786 -8.802 1.00 82.31 946 LEU A O 1
ATOM 7529 N N . CYS A 1 947 ? 7.080 28.845 -7.945 1.00 79.19 947 CYS A N 1
ATOM 7530 C CA . CYS A 1 947 ? 5.852 28.817 -7.140 1.00 79.19 947 CYS A CA 1
ATOM 7531 C C . CYS A 1 947 ? 4.589 28.849 -8.009 1.00 79.19 947 CYS A C 1
ATOM 7533 O O . CYS A 1 947 ? 3.626 28.151 -7.711 1.00 79.19 947 CYS A O 1
ATOM 7535 N N . GLN A 1 948 ? 4.581 29.644 -9.086 1.00 75.06 948 GLN A N 1
ATOM 7536 C CA . GLN A 1 948 ? 3.439 29.732 -10.005 1.00 75.06 948 GLN A CA 1
ATOM 7537 C C . GLN A 1 948 ? 3.145 28.406 -10.706 1.00 75.06 948 GLN A C 1
ATOM 7539 O O . GLN A 1 948 ? 1.989 28.133 -11.005 1.00 75.06 948 GLN A O 1
ATOM 7544 N N . ARG A 1 949 ? 4.170 27.580 -10.941 1.00 77.38 949 ARG A N 1
ATOM 7545 C CA . ARG A 1 949 ? 4.032 26.243 -11.537 1.00 77.38 949 ARG A CA 1
ATOM 7546 C C . ARG A 1 949 ? 3.847 25.123 -10.507 1.00 77.38 949 ARG A C 1
ATOM 7548 O O . ARG A 1 949 ? 3.924 23.955 -10.871 1.00 77.38 949 ARG A O 1
ATOM 7555 N N . CYS A 1 950 ? 3.652 25.465 -9.232 1.00 79.50 950 CYS A N 1
ATOM 7556 C CA . CYS A 1 950 ? 3.551 24.516 -8.119 1.00 79.50 950 CYS A CA 1
ATOM 7557 C C . CYS A 1 950 ? 4.744 23.547 -7.988 1.00 79.50 950 CYS A C 1
ATOM 7559 O O . CYS A 1 950 ? 4.615 22.477 -7.398 1.00 79.50 950 CYS A O 1
ATOM 7561 N N . LEU A 1 951 ? 5.923 23.927 -8.497 1.00 80.06 951 LEU A N 1
ATOM 7562 C CA . LEU A 1 951 ? 7.147 23.124 -8.397 1.00 80.06 951 LEU A CA 1
ATOM 7563 C C . LEU A 1 951 ? 7.814 23.256 -7.025 1.00 80.06 951 LEU A C 1
ATOM 7565 O O . LEU A 1 951 ? 8.455 22.319 -6.555 1.00 80.06 951 LEU A O 1
ATOM 7569 N N . ILE A 1 952 ? 7.651 24.416 -6.381 1.00 83.44 952 ILE A N 1
ATOM 7570 C CA . ILE A 1 952 ? 8.053 24.669 -4.993 1.00 83.44 952 ILE A CA 1
ATOM 7571 C C . ILE A 1 952 ? 6.979 25.489 -4.273 1.00 83.44 952 ILE A C 1
ATOM 7573 O O . ILE A 1 952 ? 6.198 26.202 -4.904 1.00 83.44 952 ILE A O 1
ATOM 7577 N N . LYS A 1 953 ? 6.977 25.441 -2.942 1.00 80.88 953 LYS A N 1
ATOM 7578 C CA . LYS A 1 953 ? 6.186 26.310 -2.059 1.00 80.88 953 LYS A CA 1
ATOM 7579 C C . LYS A 1 953 ? 7.127 26.925 -1.018 1.00 80.88 953 LYS A C 1
ATOM 7581 O O . LYS A 1 953 ? 8.130 26.318 -0.660 1.00 80.88 953 LYS A O 1
ATOM 7586 N N . ILE A 1 954 ? 6.840 28.141 -0.556 1.00 76.19 954 ILE A N 1
ATOM 7587 C CA . ILE A 1 954 ? 7.567 28.749 0.570 1.00 76.19 954 ILE A CA 1
ATOM 7588 C C . ILE A 1 954 ? 6.630 28.742 1.768 1.00 76.19 954 ILE A C 1
ATOM 7590 O O . ILE A 1 954 ? 5.598 29.413 1.726 1.00 76.19 954 ILE A O 1
ATOM 7594 N N . GLY A 1 955 ? 6.983 27.977 2.799 1.00 62.59 955 GLY A N 1
ATOM 7595 C CA . GLY A 1 955 ? 6.185 27.853 4.014 1.00 62.59 955 GLY A CA 1
ATOM 7596 C C . GLY A 1 955 ? 6.095 29.161 4.804 1.00 62.59 955 GLY A C 1
ATOM 7597 O O . GLY A 1 955 ? 6.856 30.114 4.587 1.00 62.59 955 GLY A O 1
ATOM 7598 N N . ASN A 1 956 ? 5.175 29.205 5.770 1.00 60.88 956 ASN A N 1
ATOM 7599 C CA . ASN A 1 956 ? 5.045 30.340 6.694 1.00 60.88 956 ASN A CA 1
ATOM 7600 C C . ASN A 1 956 ? 6.336 30.574 7.501 1.00 60.88 956 ASN A C 1
ATOM 7602 O O . ASN A 1 956 ? 6.702 31.722 7.769 1.00 60.88 956 ASN A O 1
ATOM 7606 N N . ASP A 1 957 ? 7.070 29.494 7.770 1.00 64.88 957 ASP A N 1
ATOM 7607 C CA . ASP A 1 957 ? 8.398 29.441 8.391 1.00 64.88 957 ASP A CA 1
ATOM 7608 C C . ASP A 1 957 ? 9.553 29.887 7.470 1.00 64.88 957 ASP A C 1
ATOM 7610 O O . ASP A 1 957 ? 10.714 29.869 7.875 1.00 64.88 957 ASP A O 1
ATOM 7614 N N . LYS A 1 958 ? 9.237 30.323 6.243 1.00 79.81 958 LYS A N 1
ATOM 7615 C CA . LYS A 1 958 ? 10.168 30.764 5.189 1.00 79.81 958 LYS A CA 1
ATOM 7616 C C . LYS A 1 958 ? 11.024 29.653 4.580 1.00 79.81 958 LYS A C 1
ATOM 7618 O O . LYS A 1 958 ? 11.904 29.962 3.768 1.00 79.81 958 LYS A O 1
ATOM 7623 N N . LYS A 1 959 ? 10.758 28.383 4.894 1.00 79.69 959 LYS A N 1
ATOM 7624 C CA . LYS A 1 959 ? 11.481 27.254 4.303 1.00 79.69 959 LYS A CA 1
ATOM 7625 C C . LYS A 1 959 ? 10.979 26.929 2.902 1.00 79.69 959 LYS A C 1
ATOM 7627 O O . LYS A 1 959 ? 9.803 27.117 2.581 1.00 79.69 959 LYS A O 1
ATOM 7632 N N . ILE A 1 960 ? 11.892 26.456 2.057 1.00 82.50 960 ILE A N 1
ATOM 7633 C CA . ILE A 1 960 ? 11.578 25.949 0.723 1.00 82.50 960 ILE A CA 1
ATOM 7634 C C . ILE A 1 960 ? 11.006 24.543 0.868 1.00 82.50 960 ILE A C 1
ATOM 7636 O O . ILE A 1 960 ? 11.671 23.650 1.385 1.00 82.50 960 ILE A O 1
ATOM 7640 N N . TRP A 1 961 ? 9.800 24.334 0.363 1.00 81.12 961 TRP A N 1
ATOM 7641 C CA . TRP A 1 961 ? 9.157 23.033 0.283 1.00 81.12 961 TRP A CA 1
ATOM 7642 C C . TRP A 1 961 ? 9.055 22.595 -1.179 1.00 81.12 961 TRP A C 1
ATOM 7644 O O . TRP A 1 961 ? 8.678 23.386 -2.047 1.00 81.12 961 TRP A O 1
ATOM 7654 N N . MET A 1 962 ? 9.384 21.338 -1.458 1.00 83.50 962 MET A N 1
ATOM 7655 C CA . MET A 1 962 ? 9.256 20.713 -2.773 1.00 83.50 962 MET A CA 1
ATOM 7656 C C . MET A 1 962 ? 8.674 19.317 -2.573 1.00 83.50 962 MET A C 1
ATOM 7658 O O . MET A 1 962 ? 9.188 18.552 -1.763 1.00 83.50 962 MET A O 1
ATOM 7662 N N . HIS A 1 963 ? 7.611 18.982 -3.307 1.00 78.00 963 HIS A N 1
ATOM 7663 C CA . HIS A 1 963 ? 7.007 17.654 -3.218 1.00 78.00 963 HIS A CA 1
ATOM 7664 C C . HIS A 1 963 ? 8.020 16.583 -3.655 1.00 78.00 963 HIS A C 1
ATOM 7666 O O . HIS A 1 963 ? 8.701 16.764 -4.664 1.00 78.00 963 HIS A O 1
ATOM 7672 N N . ASP A 1 964 ? 8.078 15.434 -2.978 1.00 68.62 964 ASP A N 1
ATOM 7673 C CA . ASP A 1 964 ? 9.133 14.442 -3.233 1.00 68.62 964 ASP A CA 1
ATOM 7674 C C . ASP A 1 964 ? 9.182 13.942 -4.673 1.00 68.62 964 ASP A C 1
ATOM 7676 O O . ASP A 1 964 ? 10.255 13.855 -5.233 1.00 68.62 964 ASP A O 1
ATOM 7680 N N . LEU A 1 965 ? 8.043 13.690 -5.327 1.00 71.81 965 LEU A N 1
ATOM 7681 C CA . LEU A 1 965 ? 8.047 13.317 -6.752 1.00 71.81 965 LEU A CA 1
ATOM 7682 C C . LEU A 1 965 ? 8.660 14.390 -7.674 1.00 71.81 965 LEU A C 1
ATOM 7684 O O . LEU A 1 965 ? 9.247 14.058 -8.703 1.00 71.81 965 LEU A O 1
ATOM 7688 N N . VAL A 1 966 ? 8.532 15.670 -7.309 1.00 78.31 966 VAL A N 1
ATOM 7689 C CA . VAL A 1 966 ? 9.132 16.802 -8.032 1.00 78.31 966 VAL A CA 1
ATOM 7690 C C . VAL A 1 966 ? 10.629 16.901 -7.710 1.00 78.31 966 VAL A C 1
ATOM 7692 O O . VAL A 1 966 ? 11.444 17.147 -8.598 1.00 78.31 966 VAL A O 1
ATOM 7695 N N . LYS A 1 967 ? 11.011 16.629 -6.459 1.00 81.50 967 LYS A N 1
ATOM 7696 C CA . LYS A 1 967 ? 12.407 16.515 -6.014 1.00 81.50 967 LYS A CA 1
ATOM 7697 C C . LYS A 1 967 ? 13.130 15.350 -6.694 1.00 81.50 967 LYS A C 1
ATOM 7699 O O . LYS A 1 967 ? 14.242 15.519 -7.190 1.00 81.50 967 LYS A O 1
ATOM 7704 N N . ASP A 1 968 ? 12.478 14.196 -6.772 1.00 76.56 968 ASP A N 1
ATOM 7705 C CA . ASP A 1 968 ? 12.956 12.985 -7.435 1.00 76.56 968 ASP A CA 1
ATOM 7706 C C . ASP A 1 968 ? 13.088 13.215 -8.941 1.00 76.56 968 ASP A C 1
ATOM 7708 O O . ASP A 1 968 ? 14.103 12.837 -9.513 1.00 76.56 968 ASP A O 1
ATOM 7712 N N . LEU A 1 969 ? 12.145 13.936 -9.569 1.00 84.62 969 LEU A N 1
ATOM 7713 C CA . LEU A 1 969 ? 12.301 14.406 -10.951 1.00 84.62 969 LEU A CA 1
ATOM 7714 C C . LEU A 1 969 ? 13.582 15.241 -11.115 1.00 84.62 969 LEU A C 1
ATOM 7716 O O . LEU A 1 969 ? 14.357 14.984 -12.031 1.00 84.62 969 LEU A O 1
ATOM 7720 N N . GLY A 1 970 ? 13.828 16.219 -10.238 1.00 86.50 970 GLY A N 1
ATOM 7721 C CA . GLY A 1 970 ? 15.044 17.036 -10.294 1.00 86.50 970 GLY A CA 1
ATOM 7722 C C . GLY A 1 970 ? 16.324 16.209 -10.159 1.00 86.50 970 GLY A C 1
ATOM 7723 O O . GLY A 1 970 ? 17.254 16.377 -10.943 1.00 86.50 970 GLY A O 1
ATOM 7724 N N . ARG A 1 971 ? 16.359 15.266 -9.215 1.00 87.56 971 ARG A N 1
ATOM 7725 C CA . ARG A 1 971 ? 17.498 14.355 -9.008 1.00 87.56 971 ARG A CA 1
ATOM 7726 C C . ARG A 1 971 ? 17.703 13.406 -10.187 1.00 87.56 971 ARG A C 1
ATOM 7728 O O . ARG A 1 971 ? 18.838 13.168 -10.590 1.00 87.56 971 ARG A O 1
ATOM 7735 N N . GLU A 1 972 ? 16.621 12.907 -10.770 1.00 84.12 972 GLU A N 1
ATOM 7736 C CA . GLU A 1 972 ? 16.671 12.037 -11.941 1.00 84.12 972 GLU A CA 1
ATOM 7737 C C . GLU A 1 972 ? 17.160 12.787 -13.182 1.00 84.12 972 GLU A C 1
ATOM 7739 O O . GLU A 1 972 ? 17.978 12.254 -13.926 1.00 84.12 972 GLU A O 1
ATOM 7744 N N . ILE A 1 973 ? 16.758 14.050 -13.366 1.00 88.38 973 ILE A N 1
ATOM 7745 C CA . ILE A 1 973 ? 17.302 14.909 -14.428 1.00 88.38 973 ILE A CA 1
ATOM 7746 C C . ILE A 1 973 ? 18.827 14.993 -14.312 1.00 88.38 973 ILE A C 1
ATOM 7748 O O . ILE A 1 973 ? 19.505 14.776 -15.312 1.00 88.38 973 ILE A O 1
ATOM 7752 N N . VAL A 1 974 ? 19.370 15.229 -13.110 1.00 90.94 974 VAL A N 1
ATOM 7753 C CA . VAL A 1 974 ? 20.829 15.265 -12.904 1.00 90.94 974 VAL A CA 1
ATOM 7754 C C . VAL A 1 974 ? 21.466 13.893 -13.136 1.00 90.94 974 VAL A C 1
ATOM 7756 O O . VAL A 1 974 ? 22.533 13.802 -13.740 1.00 90.94 974 VAL A O 1
ATOM 7759 N N . ARG A 1 975 ? 20.826 12.803 -12.691 1.00 84.62 975 ARG A N 1
ATOM 7760 C CA . ARG A 1 975 ? 21.328 11.437 -12.917 1.00 84.62 975 ARG A CA 1
ATOM 7761 C C . ARG A 1 975 ? 21.443 11.115 -14.410 1.00 84.62 975 ARG A C 1
ATOM 7763 O O . ARG A 1 975 ? 22.400 10.461 -14.812 1.00 84.62 975 ARG A O 1
ATOM 7770 N N . LEU A 1 976 ? 20.488 11.583 -15.212 1.00 86.88 976 LEU A N 1
ATOM 7771 C CA . LEU A 1 976 ? 20.432 11.377 -16.660 1.00 86.88 976 LEU A CA 1
ATOM 7772 C C . LEU A 1 976 ? 21.358 12.313 -17.456 1.00 86.88 976 LEU A C 1
ATOM 7774 O O . LEU A 1 976 ? 21.508 12.106 -18.657 1.00 86.88 976 LEU A O 1
ATOM 7778 N N . GLU A 1 977 ? 22.002 13.308 -16.829 1.00 89.81 977 GLU A N 1
ATOM 7779 C CA . GLU A 1 977 ? 23.015 14.138 -17.504 1.00 89.81 977 GLU A CA 1
ATOM 7780 C C . GLU A 1 977 ? 24.196 13.292 -17.993 1.00 89.81 977 GLU A C 1
ATOM 7782 O O . GLU A 1 977 ? 24.729 13.525 -19.081 1.00 89.81 977 GLU A O 1
ATOM 7787 N N . ASN A 1 978 ? 24.616 12.314 -17.183 1.00 90.31 978 ASN A N 1
ATOM 7788 C CA . ASN A 1 978 ? 25.661 11.372 -17.550 1.00 90.31 978 ASN A CA 1
ATOM 7789 C C . ASN A 1 978 ? 25.645 10.115 -16.671 1.00 90.31 978 ASN A C 1
ATOM 7791 O O . ASN A 1 978 ? 25.389 10.181 -15.468 1.00 90.31 978 ASN A O 1
ATOM 7795 N N . GLU A 1 979 ? 26.015 8.972 -17.243 1.00 83.50 979 GLU A N 1
ATOM 7796 C CA . GLU A 1 979 ? 26.224 7.737 -16.484 1.00 83.50 979 GLU A CA 1
ATOM 7797 C C . GLU A 1 979 ? 27.362 7.885 -15.459 1.00 83.50 979 GLU A C 1
ATOM 7799 O O . GLU A 1 979 ? 27.246 7.402 -14.334 1.00 83.50 979 GLU A O 1
ATOM 7804 N N . HIS A 1 980 ? 28.408 8.643 -15.798 1.00 88.31 980 HIS A N 1
ATOM 7805 C CA . HIS A 1 980 ? 29.565 8.877 -14.940 1.00 88.31 980 HIS A CA 1
ATOM 7806 C C . HIS A 1 980 ? 29.291 10.045 -13.991 1.00 88.31 980 HIS A C 1
ATOM 7808 O O . HIS A 1 980 ? 29.067 11.175 -14.427 1.00 88.31 980 HIS A O 1
ATOM 7814 N N . ALA A 1 981 ? 29.351 9.796 -12.679 1.00 87.12 981 ALA A N 1
ATOM 7815 C CA . ALA A 1 981 ? 29.066 10.813 -11.666 1.00 87.12 981 ALA A CA 1
ATOM 7816 C C . ALA A 1 981 ? 29.951 12.066 -11.819 1.00 87.12 981 ALA A C 1
ATOM 7818 O O . ALA A 1 981 ? 29.445 13.182 -11.763 1.00 87.12 981 ALA A O 1
ATOM 7819 N N . GLY A 1 982 ? 31.242 11.900 -12.124 1.00 89.62 982 GLY A N 1
ATOM 7820 C CA . GLY A 1 982 ? 32.183 13.011 -12.315 1.00 89.62 982 GLY A CA 1
ATOM 7821 C C . GLY A 1 982 ? 31.856 13.960 -13.477 1.00 89.62 982 GLY A C 1
ATOM 7822 O O . GLY A 1 982 ? 32.444 15.036 -13.563 1.00 89.62 982 GLY A O 1
ATOM 7823 N N . GLU A 1 983 ? 30.909 13.598 -14.347 1.00 93.38 983 GLU A N 1
ATOM 7824 C CA . GLU A 1 983 ? 30.435 14.388 -15.494 1.00 93.38 983 GLU A CA 1
ATOM 7825 C C . GLU A 1 983 ? 29.058 15.041 -15.255 1.00 93.38 983 GLU A C 1
ATOM 7827 O O . GLU A 1 983 ? 28.528 15.706 -16.150 1.00 93.38 983 GLU A O 1
ATOM 7832 N N . ARG A 1 984 ? 28.468 14.869 -14.064 1.00 94.94 984 ARG A N 1
ATOM 7833 C CA . ARG A 1 984 ? 27.177 15.460 -13.671 1.00 94.94 984 ARG A CA 1
ATOM 7834 C C . ARG A 1 984 ? 27.369 16.816 -12.997 1.00 94.94 984 ARG A C 1
ATOM 7836 O O . ARG A 1 984 ? 28.358 17.056 -12.311 1.00 94.94 984 ARG A O 1
ATOM 7843 N N . THR A 1 985 ? 26.384 17.697 -13.125 1.00 95.19 985 THR A N 1
ATOM 7844 C CA . THR A 1 985 ? 26.437 19.057 -12.574 1.00 95.19 985 THR A CA 1
ATOM 7845 C C . THR A 1 985 ? 26.237 19.114 -11.059 1.00 95.19 985 THR A C 1
ATOM 7847 O O . THR A 1 985 ? 26.823 19.978 -10.405 1.00 95.19 985 THR A O 1
ATOM 7850 N N . ARG A 1 986 ? 25.450 18.201 -10.469 1.00 96.00 986 ARG A N 1
ATOM 7851 C CA . ARG A 1 986 ? 25.270 18.078 -9.010 1.00 96.00 986 ARG A CA 1
ATOM 7852 C C . ARG A 1 986 ? 25.587 16.666 -8.524 1.00 96.00 986 ARG A C 1
ATOM 7854 O O . ARG A 1 986 ? 25.085 15.689 -9.071 1.00 96.00 986 ARG A O 1
ATOM 7861 N N . LEU A 1 987 ? 26.328 16.575 -7.425 1.00 94.00 987 LEU A N 1
ATOM 7862 C CA . LEU A 1 987 ? 26.595 15.342 -6.688 1.00 94.00 987 LEU A CA 1
ATOM 7863 C C . LEU A 1 987 ? 25.946 15.436 -5.308 1.00 94.00 987 LEU A C 1
ATOM 7865 O O . LEU A 1 987 ? 26.513 16.009 -4.382 1.00 94.00 987 LEU A O 1
ATOM 7869 N N . TRP A 1 988 ? 24.722 14.917 -5.193 1.00 89.88 988 TRP A N 1
ATOM 7870 C CA . TRP A 1 988 ? 23.936 14.951 -3.950 1.00 89.88 988 TRP A CA 1
ATOM 7871 C C . TRP A 1 988 ? 23.978 13.636 -3.160 1.00 89.88 988 TRP A C 1
ATOM 7873 O O . TRP A 1 988 ? 23.551 13.610 -2.010 1.00 89.88 988 TRP A O 1
ATOM 7883 N N . ARG A 1 989 ? 24.450 12.537 -3.767 1.00 82.19 989 ARG A N 1
ATOM 7884 C CA . ARG A 1 989 ? 24.661 11.252 -3.085 1.00 82.19 989 ARG A CA 1
ATOM 7885 C C . ARG A 1 989 ? 26.079 11.207 -2.530 1.00 82.19 989 ARG A C 1
ATOM 7887 O O . ARG A 1 989 ? 27.022 11.431 -3.284 1.00 82.19 989 ARG A O 1
ATOM 7894 N N . HIS A 1 990 ? 26.214 10.862 -1.249 1.00 83.25 990 HIS A N 1
ATOM 7895 C CA . HIS A 1 990 ? 27.520 10.765 -0.599 1.00 83.25 990 HIS A CA 1
ATOM 7896 C C . HIS A 1 990 ? 28.464 9.799 -1.321 1.00 83.25 990 HIS A C 1
ATOM 7898 O O . HIS A 1 990 ? 29.594 10.186 -1.579 1.00 83.25 990 HIS A O 1
ATOM 7904 N N . SER A 1 991 ? 28.002 8.597 -1.690 1.00 82.81 991 SER A N 1
ATOM 7905 C CA . SER A 1 991 ? 28.817 7.601 -2.405 1.00 82.81 991 SER A CA 1
ATOM 7906 C C . SER A 1 991 ? 29.399 8.162 -3.700 1.00 82.81 991 SER A C 1
ATOM 7908 O O . SER A 1 991 ? 30.605 8.133 -3.901 1.00 82.81 991 SER A O 1
ATOM 7910 N N . ASP A 1 992 ? 28.549 8.765 -4.536 1.00 86.56 992 ASP A N 1
ATOM 7911 C CA . ASP A 1 992 ? 28.950 9.322 -5.828 1.00 86.56 992 ASP A CA 1
ATOM 7912 C C . ASP A 1 992 ? 29.947 10.475 -5.636 1.00 86.56 992 ASP A C 1
ATOM 7914 O O . ASP A 1 992 ? 30.951 10.559 -6.336 1.00 86.56 992 ASP A O 1
ATOM 7918 N N . ALA A 1 993 ? 29.685 11.365 -4.674 1.00 88.81 993 ALA A N 1
ATOM 7919 C CA . ALA A 1 993 ? 30.580 12.467 -4.334 1.00 88.81 993 ALA A CA 1
ATOM 7920 C C . ALA A 1 993 ? 31.927 11.978 -3.781 1.00 88.81 993 ALA A C 1
ATOM 7922 O O . ALA A 1 993 ? 32.974 12.511 -4.151 1.00 88.81 993 ALA A O 1
ATOM 7923 N N . PHE A 1 994 ? 31.897 10.974 -2.904 1.00 87.56 994 PHE A N 1
ATOM 7924 C CA . PHE A 1 994 ? 33.075 10.381 -2.291 1.00 87.56 994 PHE A CA 1
ATOM 7925 C C . PHE A 1 994 ? 33.940 9.699 -3.347 1.00 87.56 994 PHE A C 1
ATOM 7927 O O . PHE A 1 994 ? 35.108 10.047 -3.460 1.00 87.56 994 PHE A O 1
ATOM 7934 N N . ASP A 1 995 ? 33.368 8.828 -4.181 1.00 86.75 995 ASP A N 1
ATOM 7935 C CA . ASP A 1 995 ? 34.096 8.120 -5.239 1.00 86.75 995 ASP A CA 1
ATOM 7936 C C . ASP A 1 995 ? 34.695 9.091 -6.261 1.00 86.75 995 ASP A C 1
ATOM 7938 O O . ASP A 1 995 ? 35.853 8.951 -6.655 1.00 86.75 995 ASP A O 1
ATOM 7942 N N . VAL A 1 996 ? 33.942 10.124 -6.656 1.00 90.81 996 VAL A N 1
ATOM 7943 C CA . VAL A 1 996 ? 34.425 11.151 -7.591 1.00 90.81 996 VAL A CA 1
ATOM 7944 C C . VAL A 1 996 ? 35.636 11.902 -7.040 1.00 90.81 996 VAL A C 1
ATOM 7946 O O . VAL A 1 996 ? 36.556 12.210 -7.800 1.00 90.81 996 VAL A O 1
ATOM 7949 N N . LEU A 1 997 ? 35.650 12.200 -5.741 1.00 89.25 997 LEU A N 1
ATOM 7950 C CA . LEU A 1 997 ? 36.778 12.870 -5.098 1.00 89.25 997 LEU A CA 1
ATOM 7951 C C . LEU A 1 997 ? 37.930 11.904 -4.799 1.00 89.25 997 LEU A C 1
ATOM 7953 O O . LEU A 1 997 ? 39.086 12.263 -5.005 1.00 89.25 997 LEU A O 1
ATOM 7957 N N . GLU A 1 998 ? 37.645 10.693 -4.324 1.00 87.62 998 GLU A N 1
ATOM 7958 C CA . GLU A 1 998 ? 38.651 9.702 -3.931 1.00 87.62 998 GLU A CA 1
ATOM 7959 C C . GLU A 1 998 ? 39.421 9.166 -5.134 1.00 87.62 998 GLU A C 1
ATOM 7961 O O . GLU A 1 998 ? 40.643 9.044 -5.084 1.00 87.62 998 GLU A O 1
ATOM 7966 N N . MET A 1 999 ? 38.713 8.897 -6.230 1.00 87.56 999 MET A N 1
ATOM 7967 C CA . MET A 1 999 ? 39.286 8.396 -7.479 1.00 87.56 999 MET A CA 1
ATOM 7968 C C . MET A 1 999 ? 39.656 9.520 -8.462 1.00 87.56 999 MET A C 1
ATOM 7970 O O . MET A 1 999 ? 40.037 9.235 -9.595 1.00 87.56 999 MET A O 1
ATOM 7974 N N . GLU A 1 1000 ? 39.535 10.789 -8.053 1.00 89.44 1000 GLU A N 1
ATOM 7975 C CA . GLU A 1 1000 ? 39.835 11.984 -8.863 1.00 89.44 1000 GLU A CA 1
ATOM 7976 C C . GLU A 1 1000 ? 39.095 12.038 -10.221 1.00 89.44 1000 GLU A C 1
ATOM 7978 O O . GLU A 1 1000 ? 39.580 12.612 -11.198 1.00 89.44 1000 GLU A O 1
ATOM 7983 N N . LEU A 1 1001 ? 37.887 11.469 -10.284 1.00 89.94 1001 LEU A N 1
ATOM 7984 C CA . LEU A 1 1001 ? 37.069 11.362 -11.502 1.00 89.94 1001 LEU A CA 1
ATOM 7985 C C . LEU A 1 1001 ? 36.296 12.646 -11.839 1.00 89.94 1001 LEU A C 1
ATOM 7987 O O . LEU A 1 1001 ? 35.575 12.695 -12.835 1.00 89.94 1001 LEU A O 1
ATOM 7991 N N . GLY A 1 1002 ? 36.388 13.672 -10.994 1.00 87.81 1002 GLY A N 1
ATOM 7992 C CA . GLY A 1 1002 ? 35.662 14.927 -11.165 1.00 87.81 1002 GLY A CA 1
ATOM 7993 C C . GLY A 1 1002 ? 36.077 15.684 -12.424 1.00 87.81 1002 GLY A C 1
ATOM 7994 O O . GLY A 1 1002 ? 37.241 15.652 -12.817 1.00 87.81 1002 GLY A O 1
ATOM 7995 N N . THR A 1 1003 ? 35.141 16.412 -13.034 1.00 93.12 1003 THR A N 1
ATOM 7996 C CA . THR A 1 1003 ? 35.398 17.240 -14.224 1.00 93.12 1003 THR A CA 1
ATOM 7997 C C . THR A 1 1003 ? 34.941 18.684 -14.040 1.00 93.12 1003 THR A C 1
ATOM 7999 O O . THR A 1 1003 ? 34.303 19.046 -13.049 1.00 93.12 1003 THR A O 1
ATOM 8002 N N . ASN A 1 1004 ? 35.213 19.523 -15.042 1.00 90.94 1004 ASN A N 1
ATOM 8003 C CA . ASN A 1 1004 ? 34.781 20.918 -15.075 1.00 90.94 1004 ASN A CA 1
ATOM 8004 C C . ASN A 1 1004 ? 33.269 21.095 -15.310 1.00 90.94 1004 ASN A C 1
ATOM 8006 O O . ASN A 1 1004 ? 32.847 22.216 -15.580 1.00 90.94 1004 ASN A O 1
ATOM 8010 N N . LYS A 1 1005 ? 32.466 20.027 -15.246 1.00 93.62 1005 LYS A N 1
ATOM 8011 C CA . LYS A 1 1005 ? 30.998 20.094 -15.252 1.00 93.62 1005 LYS A CA 1
ATOM 8012 C C . LYS A 1 1005 ? 30.388 20.096 -13.855 1.00 93.62 1005 LYS A C 1
ATOM 8014 O O . LYS A 1 1005 ? 29.270 20.574 -13.698 1.00 93.62 1005 LYS A O 1
ATOM 8019 N N . VAL A 1 1006 ? 31.101 19.580 -12.854 1.00 95.25 1006 VAL A N 1
ATOM 8020 C CA . VAL A 1 1006 ? 30.585 19.449 -11.488 1.00 95.25 1006 VAL A CA 1
ATOM 8021 C C . VAL A 1 1006 ? 30.524 20.827 -10.827 1.00 95.25 1006 VAL A C 1
ATOM 8023 O O . VAL A 1 1006 ? 31.547 21.460 -10.562 1.00 95.25 1006 VAL A O 1
ATOM 8026 N N . GLU A 1 1007 ? 29.311 21.295 -10.544 1.00 94.25 1007 GLU A N 1
ATOM 8027 C CA . GLU A 1 1007 ? 29.048 22.597 -9.926 1.00 94.25 1007 GLU A CA 1
ATOM 8028 C C . GLU A 1 1007 ? 28.819 22.505 -8.413 1.00 94.25 1007 GLU A C 1
ATOM 8030 O O . GLU A 1 1007 ? 29.073 23.474 -7.694 1.00 94.25 1007 GLU A O 1
ATOM 8035 N N . ALA A 1 1008 ? 28.319 21.375 -7.912 1.00 94.44 1008 ALA A N 1
ATOM 8036 C CA . ALA A 1 1008 ? 27.910 21.249 -6.518 1.00 94.44 1008 ALA A CA 1
ATOM 8037 C C . ALA A 1 1008 ? 28.137 19.842 -5.959 1.00 94.44 1008 ALA A C 1
ATOM 8039 O O . ALA A 1 1008 ? 27.779 18.858 -6.608 1.00 94.44 1008 ALA A O 1
ATOM 8040 N N . ILE A 1 1009 ? 28.689 19.758 -4.747 1.00 94.31 1009 ILE A N 1
ATOM 8041 C CA . ILE A 1 1009 ? 29.018 18.504 -4.057 1.00 94.31 1009 ILE A CA 1
ATOM 8042 C C . ILE A 1 1009 ? 28.468 18.521 -2.630 1.00 94.31 1009 ILE A C 1
ATOM 8044 O O . ILE A 1 1009 ? 28.633 19.508 -1.913 1.00 94.31 1009 ILE A O 1
ATOM 8048 N N . HIS A 1 1010 ? 27.871 17.403 -2.216 1.00 90.00 1010 HIS A N 1
ATOM 8049 C CA . HIS A 1 1010 ? 27.454 17.125 -0.845 1.00 90.00 1010 HIS A CA 1
ATOM 8050 C C . HIS A 1 1010 ? 28.027 15.784 -0.362 1.00 90.00 1010 HIS A C 1
ATOM 8052 O O . HIS A 1 1010 ? 27.876 14.759 -1.028 1.00 90.00 1010 HIS A O 1
ATOM 8058 N N . LEU A 1 1011 ? 28.678 15.799 0.801 1.00 84.50 1011 LEU A N 1
ATOM 8059 C CA . LEU A 1 1011 ? 29.289 14.639 1.446 1.00 84.50 1011 LEU A CA 1
ATOM 8060 C C . LEU A 1 1011 ? 28.670 14.426 2.834 1.00 84.50 1011 LEU A C 1
ATOM 8062 O O . LEU A 1 1011 ? 28.948 15.200 3.744 1.00 84.50 1011 LEU A O 1
ATOM 8066 N N . ASP A 1 1012 ? 27.904 13.349 3.026 1.00 69.69 1012 ASP A N 1
ATOM 8067 C CA . ASP A 1 1012 ? 27.320 12.989 4.329 1.00 69.69 1012 ASP A CA 1
ATOM 8068 C C . ASP A 1 1012 ? 27.777 11.599 4.793 1.00 69.69 1012 ASP A C 1
ATOM 8070 O O . ASP A 1 1012 ? 27.528 10.605 4.118 1.00 69.69 1012 ASP A O 1
ATOM 8074 N N . ILE A 1 1013 ? 28.447 11.526 5.947 1.00 58.62 1013 ILE A N 1
ATOM 8075 C CA . ILE A 1 1013 ? 28.871 10.257 6.559 1.00 58.62 1013 ILE A CA 1
ATOM 8076 C C . ILE A 1 1013 ? 27.932 9.962 7.727 1.00 58.62 1013 ILE A C 1
ATOM 8078 O O . ILE A 1 1013 ? 27.932 10.681 8.734 1.00 58.62 1013 ILE A O 1
ATOM 8082 N N . GLY A 1 1014 ? 27.162 8.880 7.591 1.00 49.03 1014 GLY A N 1
ATOM 8083 C CA . GLY A 1 1014 ? 26.358 8.309 8.666 1.00 49.03 1014 GLY A CA 1
ATOM 8084 C C . GLY A 1 1014 ? 27.222 7.900 9.863 1.00 49.03 1014 GLY A C 1
ATOM 8085 O O . GLY A 1 1014 ? 28.388 7.552 9.728 1.00 49.03 1014 GLY A O 1
ATOM 8086 N N . VAL A 1 1015 ? 26.630 7.931 11.056 1.00 42.69 1015 VAL A N 1
ATOM 8087 C CA . VAL A 1 1015 ? 27.283 7.811 12.379 1.00 42.69 1015 VAL A CA 1
ATOM 8088 C C . VAL A 1 1015 ? 28.061 6.489 12.601 1.00 42.69 1015 VAL A C 1
ATOM 8090 O O . VAL A 1 1015 ? 28.699 6.320 13.638 1.00 42.69 1015 VAL A O 1
ATOM 8093 N N . GLU A 1 1016 ? 28.038 5.555 11.649 1.00 42.00 1016 GLU A N 1
ATOM 8094 C CA . GLU A 1 1016 ? 28.635 4.220 11.772 1.00 42.00 1016 GLU A CA 1
ATOM 8095 C C . GLU A 1 1016 ? 30.086 4.122 11.262 1.00 42.00 1016 GLU A C 1
ATOM 8097 O O . GLU A 1 1016 ? 30.807 3.234 11.718 1.00 42.00 1016 GLU A O 1
ATOM 8102 N N . ASP A 1 1017 ? 30.565 5.066 10.437 1.00 43.28 1017 ASP A N 1
ATOM 8103 C CA . ASP A 1 1017 ? 31.974 5.122 10.016 1.00 43.28 1017 ASP A CA 1
ATOM 8104 C C . ASP A 1 1017 ? 32.784 6.098 10.882 1.00 43.28 1017 ASP A C 1
ATOM 8106 O O . ASP A 1 1017 ? 32.691 7.322 10.793 1.00 43.28 1017 ASP A O 1
ATOM 8110 N N . ILE A 1 1018 ? 33.626 5.536 11.751 1.00 43.62 1018 ILE A N 1
ATOM 8111 C CA . ILE A 1 1018 ? 34.438 6.263 12.745 1.00 43.62 1018 ILE A CA 1
ATOM 8112 C C . ILE A 1 1018 ? 35.682 6.924 12.090 1.00 43.62 1018 ILE A C 1
ATOM 8114 O O . ILE A 1 1018 ? 36.496 7.560 12.766 1.00 43.62 1018 ILE A O 1
ATOM 8118 N N . SER A 1 1019 ? 35.869 6.800 10.769 1.00 48.25 1019 SER A N 1
ATOM 8119 C CA . SER A 1 1019 ? 37.063 7.287 10.066 1.00 48.25 1019 SER A CA 1
ATOM 8120 C C . SER A 1 1019 ? 36.897 8.689 9.473 1.00 48.25 1019 SER A C 1
ATOM 8122 O O . SER A 1 1019 ? 36.266 8.870 8.433 1.00 48.25 1019 SER A O 1
ATOM 8124 N N . HIS A 1 1020 ? 37.568 9.671 10.081 1.00 58.12 1020 HIS A N 1
ATOM 8125 C CA . HIS A 1 1020 ? 37.803 11.002 9.505 1.00 58.12 1020 HIS A CA 1
ATOM 8126 C C . HIS A 1 1020 ? 38.513 10.901 8.159 1.00 58.12 1020 HIS A C 1
ATOM 8128 O O . HIS A 1 1020 ? 39.680 10.509 8.123 1.00 58.12 1020 HIS A O 1
ATOM 8134 N N . HIS A 1 1021 ? 37.846 11.298 7.076 1.00 67.19 1021 HIS A N 1
ATOM 8135 C CA . HIS A 1 1021 ? 38.479 11.424 5.766 1.00 67.19 1021 HIS A CA 1
ATOM 8136 C C . HIS A 1 1021 ? 38.853 12.883 5.495 1.00 67.19 1021 HIS A C 1
ATOM 8138 O O . HIS A 1 1021 ? 38.029 13.801 5.526 1.00 67.19 1021 HIS A O 1
ATOM 8144 N N . GLY A 1 1022 ? 40.153 13.097 5.293 1.00 76.19 1022 GLY A N 1
ATOM 8145 C CA . GLY A 1 1022 ? 40.704 14.363 4.838 1.00 76.19 1022 GLY A CA 1
ATOM 8146 C C . GLY A 1 1022 ? 40.834 14.348 3.322 1.00 76.19 1022 GLY A C 1
ATOM 8147 O O . GLY A 1 1022 ? 41.546 13.503 2.777 1.00 76.19 1022 GLY A O 1
ATOM 8148 N N . PHE A 1 1023 ? 40.196 15.296 2.643 1.00 84.00 1023 PHE A N 1
ATOM 8149 C CA . PHE A 1 1023 ? 40.393 15.491 1.211 1.00 84.00 1023 PHE A CA 1
ATOM 8150 C C . PHE A 1 1023 ? 41.583 16.424 0.980 1.00 84.00 1023 PHE A C 1
ATOM 8152 O O . PHE A 1 1023 ? 41.601 17.552 1.479 1.00 84.00 1023 PHE A O 1
ATOM 8159 N N . ASP A 1 1024 ? 42.591 15.945 0.247 1.00 84.75 1024 ASP A N 1
ATOM 8160 C CA . ASP A 1 1024 ? 43.691 16.788 -0.226 1.00 84.75 1024 ASP A CA 1
ATOM 8161 C C . ASP A 1 1024 ? 43.235 17.660 -1.398 1.00 84.75 1024 ASP A C 1
ATOM 8163 O O . ASP A 1 1024 ? 42.385 17.254 -2.192 1.00 84.75 1024 ASP A O 1
ATOM 8167 N N . GLY A 1 1025 ? 43.833 18.842 -1.547 1.00 82.06 1025 GLY A N 1
ATOM 8168 C CA . GLY A 1 1025 ? 43.508 19.763 -2.628 1.00 82.06 1025 GLY A CA 1
ATOM 8169 C C . GLY A 1 1025 ? 43.607 19.115 -4.009 1.00 82.06 1025 GLY A C 1
ATOM 8170 O O . GLY A 1 1025 ? 42.810 19.463 -4.883 1.00 82.06 1025 GLY A O 1
ATOM 8171 N N . ASN A 1 1026 ? 44.521 18.151 -4.209 1.00 85.25 1026 ASN A N 1
ATOM 8172 C CA . ASN A 1 1026 ? 44.678 17.380 -5.455 1.00 85.25 1026 ASN A CA 1
ATOM 8173 C C . ASN A 1 1026 ? 43.371 16.762 -5.964 1.00 85.25 1026 ASN A C 1
ATOM 8175 O O . ASN A 1 1026 ? 43.087 16.868 -7.159 1.00 85.25 1026 ASN A O 1
ATOM 8179 N N . LYS A 1 1027 ? 42.510 16.307 -5.051 1.00 87.62 1027 LYS A N 1
ATOM 8180 C CA . LYS A 1 1027 ? 41.199 15.720 -5.359 1.00 87.62 1027 LYS A CA 1
ATOM 8181 C C . LYS A 1 1027 ? 40.218 16.708 -6.011 1.00 87.62 1027 LYS A C 1
ATOM 8183 O O . LYS A 1 1027 ? 39.242 16.303 -6.629 1.00 87.62 1027 LYS A O 1
ATOM 8188 N N . PHE A 1 1028 ? 40.503 18.011 -5.941 1.00 90.00 1028 PHE A N 1
ATOM 8189 C CA . PHE A 1 1028 ? 39.698 19.081 -6.539 1.00 90.00 1028 PHE A CA 1
ATOM 8190 C C . PHE A 1 1028 ? 40.321 19.710 -7.798 1.00 90.00 1028 PHE A C 1
ATOM 8192 O O . PHE A 1 1028 ? 39.798 20.710 -8.286 1.00 90.00 1028 PHE A O 1
ATOM 8199 N N . ASN A 1 1029 ? 41.423 19.165 -8.338 1.00 86.31 1029 ASN A N 1
ATOM 8200 C CA . ASN A 1 1029 ? 42.136 19.727 -9.505 1.00 86.31 1029 ASN A CA 1
ATOM 8201 C C . ASN A 1 1029 ? 41.212 20.039 -10.692 1.00 86.31 1029 ASN A C 1
ATOM 8203 O O . ASN A 1 1029 ? 41.301 21.105 -11.299 1.00 86.31 1029 ASN A O 1
ATOM 8207 N N . ASN A 1 1030 ? 40.323 19.100 -11.003 1.00 88.69 1030 ASN A N 1
ATOM 8208 C CA . ASN A 1 1030 ? 39.495 19.146 -12.203 1.00 88.69 1030 ASN A CA 1
ATOM 8209 C C . ASN A 1 1030 ? 38.140 19.842 -11.972 1.00 88.69 1030 ASN A C 1
ATOM 8211 O O . ASN A 1 1030 ? 37.435 20.154 -12.930 1.00 88.69 1030 ASN A O 1
ATOM 8215 N N . LEU A 1 1031 ? 37.798 20.156 -10.716 1.00 91.62 1031 LEU A N 1
ATOM 8216 C CA . LEU A 1 1031 ? 36.520 20.736 -10.284 1.00 91.62 1031 LEU A CA 1
ATOM 8217 C C . LEU A 1 1031 ? 36.539 22.273 -10.360 1.00 91.62 1031 LEU A C 1
ATOM 8219 O O . LEU A 1 1031 ? 36.315 22.983 -9.379 1.00 91.62 1031 LEU A O 1
ATOM 8223 N N . THR A 1 1032 ? 36.865 22.809 -11.536 1.00 89.38 1032 THR A N 1
ATOM 8224 C CA . THR A 1 1032 ? 37.203 24.235 -11.710 1.00 89.38 1032 THR A CA 1
ATOM 8225 C C . THR A 1 1032 ? 36.022 25.197 -11.570 1.00 89.38 1032 THR A C 1
ATOM 8227 O O . THR A 1 1032 ? 36.243 26.378 -11.304 1.00 89.38 1032 THR A O 1
ATOM 8230 N N . ILE A 1 1033 ? 34.784 24.710 -11.706 1.00 91.38 1033 ILE A N 1
ATOM 8231 C CA . ILE A 1 1033 ? 33.555 25.513 -11.591 1.00 91.38 1033 ILE A CA 1
ATOM 8232 C C . ILE A 1 1033 ? 32.734 25.201 -10.331 1.00 91.38 1033 ILE A C 1
ATOM 8234 O O . ILE A 1 1033 ? 31.588 25.645 -10.225 1.00 91.38 1033 ILE A O 1
ATOM 8238 N N . LEU A 1 1034 ? 33.302 24.445 -9.384 1.00 92.81 1034 LEU A N 1
ATOM 8239 C CA . LEU A 1 1034 ? 32.611 24.062 -8.157 1.00 92.81 1034 LEU A CA 1
ATOM 8240 C C . LEU A 1 1034 ? 32.226 25.309 -7.350 1.00 92.81 1034 LEU A C 1
ATOM 8242 O O . LEU A 1 1034 ? 33.089 26.058 -6.891 1.00 92.81 1034 LEU A O 1
ATOM 8246 N N . ARG A 1 1035 ? 30.918 25.512 -7.170 1.00 92.06 1035 ARG A N 1
ATOM 8247 C CA . ARG A 1 1035 ? 30.325 26.672 -6.487 1.00 92.06 1035 ARG A CA 1
ATOM 8248 C C . ARG A 1 1035 ? 29.688 26.338 -5.143 1.00 92.06 1035 ARG A C 1
ATOM 8250 O O . ARG A 1 1035 ? 29.531 27.238 -4.321 1.00 92.06 1035 ARG A O 1
ATOM 8257 N N . PHE A 1 1036 ? 29.333 25.080 -4.907 1.00 93.31 1036 PHE A N 1
ATOM 8258 C CA . PHE A 1 1036 ? 28.749 24.613 -3.652 1.00 93.31 1036 PHE A CA 1
ATOM 8259 C C . PHE A 1 1036 ? 29.500 23.377 -3.159 1.00 93.31 1036 PHE A C 1
ATOM 8261 O O . PHE A 1 1036 ? 29.639 22.403 -3.900 1.00 93.31 1036 PHE A O 1
ATOM 8268 N N . LEU A 1 1037 ? 29.975 23.425 -1.917 1.00 92.00 1037 LEU A N 1
ATOM 8269 C CA . LEU A 1 1037 ? 30.632 22.306 -1.257 1.00 92.00 1037 LEU A CA 1
ATOM 8270 C C . LEU A 1 1037 ? 30.094 22.163 0.164 1.00 92.00 1037 LEU A C 1
ATOM 8272 O O . LEU A 1 1037 ? 30.304 23.033 1.010 1.00 92.00 1037 LEU A O 1
ATOM 8276 N N . ASP A 1 1038 ? 29.432 21.045 0.417 1.00 89.38 1038 ASP A N 1
ATOM 8277 C CA . ASP A 1 1038 ? 29.056 20.607 1.753 1.00 89.38 1038 ASP A CA 1
ATOM 8278 C C . ASP A 1 1038 ? 29.895 19.391 2.142 1.00 89.38 1038 ASP A C 1
ATOM 8280 O O . ASP A 1 1038 ? 29.875 18.358 1.470 1.00 89.38 1038 ASP A O 1
ATOM 8284 N N . LEU A 1 1039 ? 30.677 19.550 3.207 1.00 83.44 1039 LEU A N 1
ATOM 8285 C CA . LEU A 1 1039 ? 31.636 18.556 3.673 1.00 83.44 1039 LEU A CA 1
ATOM 8286 C C . LEU A 1 1039 ? 31.041 17.560 4.674 1.00 83.44 1039 LEU A C 1
ATOM 8288 O O . LEU A 1 1039 ? 31.680 16.537 4.940 1.00 83.44 1039 LEU A O 1
ATOM 8292 N N . GLY A 1 1040 ? 29.883 17.855 5.273 1.00 78.75 1040 GLY A N 1
ATOM 8293 C CA . GLY A 1 1040 ? 29.342 17.068 6.382 1.00 78.75 1040 GLY A CA 1
ATOM 8294 C C . GLY A 1 1040 ? 30.364 16.902 7.516 1.00 78.75 1040 GLY A C 1
ATOM 8295 O O . GLY A 1 1040 ? 30.752 17.884 8.153 1.00 78.75 1040 GLY A O 1
ATOM 8296 N N . ASN A 1 1041 ? 30.808 15.661 7.755 1.00 73.81 1041 ASN A N 1
ATOM 8297 C CA . ASN A 1 1041 ? 31.821 15.286 8.758 1.00 73.81 1041 ASN A CA 1
ATOM 8298 C C . ASN A 1 1041 ? 33.277 15.269 8.230 1.00 73.81 1041 ASN A C 1
ATOM 8300 O O . ASN A 1 1041 ? 34.189 14.917 8.978 1.00 73.81 1041 ASN A O 1
ATOM 8304 N N . ASN A 1 1042 ? 33.519 15.623 6.964 1.00 78.88 1042 ASN A N 1
ATOM 8305 C CA . ASN A 1 1042 ? 34.835 15.533 6.318 1.00 78.88 1042 ASN A CA 1
ATOM 8306 C C . ASN A 1 1042 ? 35.660 16.813 6.466 1.00 78.88 1042 ASN A C 1
ATOM 8308 O O . ASN A 1 1042 ? 35.119 17.899 6.669 1.00 78.88 1042 ASN A O 1
ATOM 8312 N N . ASN A 1 1043 ? 36.984 16.696 6.325 1.00 77.69 1043 ASN A N 1
ATOM 8313 C CA . ASN A 1 1043 ? 37.897 17.830 6.478 1.00 77.69 1043 ASN A CA 1
ATOM 8314 C C . ASN A 1 1043 ? 38.702 18.111 5.204 1.00 77.69 1043 ASN A C 1
ATOM 8316 O O . ASN A 1 1043 ? 38.943 17.221 4.388 1.00 77.69 1043 ASN A O 1
ATOM 8320 N N . LEU A 1 1044 ? 39.165 19.351 5.067 1.00 82.00 1044 LEU A N 1
ATOM 8321 C CA . LEU A 1 1044 ? 40.098 19.753 4.019 1.00 82.00 1044 LEU A CA 1
ATOM 8322 C C . LEU A 1 1044 ? 41.523 19.666 4.583 1.00 82.00 1044 LEU A C 1
ATOM 8324 O O . LEU A 1 1044 ? 41.818 20.201 5.650 1.00 82.00 1044 LEU A O 1
ATOM 8328 N N . VAL A 1 1045 ? 42.424 18.971 3.891 1.00 80.56 1045 VAL A N 1
ATOM 8329 C CA . VAL A 1 1045 ? 43.827 18.798 4.309 1.00 80.56 1045 VAL A CA 1
ATOM 8330 C C . VAL A 1 1045 ? 44.776 19.104 3.153 1.00 80.56 1045 VAL A C 1
ATOM 8332 O O . VAL A 1 1045 ? 44.374 19.078 2.002 1.00 80.56 1045 VAL A O 1
ATOM 8335 N N . GLY A 1 1046 ? 46.044 19.405 3.423 1.00 79.75 1046 GLY A N 1
ATOM 8336 C CA . GLY A 1 1046 ? 47.008 19.678 2.350 1.00 79.75 1046 GLY A CA 1
ATOM 8337 C C . GLY A 1 1046 ? 46.850 21.064 1.710 1.00 79.75 1046 GLY A C 1
ATOM 8338 O O . GLY A 1 1046 ? 46.555 22.029 2.411 1.00 79.75 1046 GLY A O 1
ATOM 8339 N N . ASN A 1 1047 ? 47.143 21.187 0.409 1.00 80.06 1047 ASN A N 1
ATOM 8340 C CA . ASN A 1 1047 ? 47.370 22.477 -0.270 1.00 80.06 1047 ASN A CA 1
ATOM 8341 C C . ASN A 1 1047 ? 46.242 22.844 -1.247 1.00 80.06 1047 ASN A C 1
ATOM 8343 O O . ASN A 1 1047 ? 46.017 22.148 -2.242 1.00 80.06 1047 ASN A O 1
ATOM 8347 N N . TYR A 1 1048 ? 45.604 23.993 -1.013 1.00 84.19 1048 TYR A N 1
ATOM 8348 C CA . TYR A 1 1048 ? 44.474 24.505 -1.798 1.00 84.19 1048 TYR A CA 1
ATOM 8349 C C . TYR A 1 1048 ? 44.793 25.740 -2.646 1.00 84.19 1048 TYR A C 1
ATOM 8351 O O . TYR A 1 1048 ? 43.900 26.337 -3.257 1.00 84.19 1048 TYR A O 1
ATOM 8359 N N . LYS A 1 1049 ? 46.069 26.115 -2.761 1.00 79.94 1049 LYS A N 1
ATOM 8360 C CA . LYS A 1 1049 ? 46.498 27.269 -3.555 1.00 79.94 1049 LYS A CA 1
ATOM 8361 C C . LYS A 1 1049 ? 45.995 27.174 -5.005 1.00 79.94 1049 LYS A C 1
ATOM 8363 O O . LYS A 1 1049 ? 46.357 26.256 -5.736 1.00 79.94 1049 LYS A O 1
ATOM 8368 N N . LYS A 1 1050 ? 45.230 28.187 -5.442 1.00 78.69 1050 LYS A N 1
ATOM 8369 C CA . LYS A 1 1050 ? 44.579 28.291 -6.773 1.00 78.69 1050 LYS A CA 1
ATOM 8370 C C . LYS A 1 1050 ? 43.485 27.242 -7.058 1.00 78.69 1050 LYS A C 1
ATOM 8372 O O . LYS A 1 1050 ? 43.171 27.008 -8.222 1.00 78.69 1050 LYS A O 1
ATOM 8377 N N . ARG A 1 1051 ? 42.889 26.638 -6.028 1.00 83.94 1051 ARG A N 1
ATOM 8378 C CA . ARG A 1 1051 ? 41.774 25.680 -6.142 1.00 83.94 1051 ARG A CA 1
ATOM 8379 C C . ARG A 1 1051 ? 40.504 26.266 -5.526 1.00 83.94 1051 ARG A C 1
ATOM 8381 O O . ARG A 1 1051 ? 40.592 27.205 -4.741 1.00 83.94 1051 ARG A O 1
ATOM 8388 N N . LEU A 1 1052 ? 39.336 25.719 -5.883 1.00 84.75 1052 LEU A N 1
ATOM 8389 C CA . LEU A 1 1052 ? 38.026 26.146 -5.354 1.00 84.75 1052 LEU A CA 1
ATOM 8390 C C . LEU A 1 1052 ? 37.747 27.659 -5.506 1.00 84.75 1052 LEU A C 1
ATOM 8392 O O . LEU A 1 1052 ? 37.067 28.267 -4.685 1.00 84.75 1052 LEU A O 1
ATOM 8396 N N . LEU A 1 1053 ? 38.273 28.280 -6.568 1.00 85.81 1053 LEU A N 1
ATOM 8397 C CA . LEU A 1 1053 ? 38.187 29.731 -6.794 1.00 85.81 1053 LEU A CA 1
ATOM 8398 C C . LEU A 1 1053 ? 36.757 30.220 -7.076 1.00 85.81 1053 LEU A C 1
ATOM 8400 O O . LEU A 1 1053 ? 36.441 31.383 -6.830 1.00 85.81 1053 LEU A O 1
ATOM 8404 N N . GLU A 1 1054 ? 35.901 29.337 -7.594 1.00 88.75 1054 GLU A N 1
ATOM 8405 C CA . GLU A 1 1054 ? 34.493 29.617 -7.892 1.00 88.75 1054 GLU A CA 1
ATOM 8406 C C . GLU A 1 1054 ? 33.550 29.307 -6.718 1.00 88.75 1054 GLU A C 1
ATOM 8408 O O . GLU A 1 1054 ? 32.342 29.498 -6.846 1.00 88.75 1054 GLU A O 1
ATOM 8413 N N . LEU A 1 1055 ? 34.078 28.868 -5.568 1.00 90.44 1055 LEU A N 1
ATOM 8414 C CA . LEU A 1 1055 ? 33.265 28.408 -4.446 1.00 90.44 1055 LEU A CA 1
ATOM 8415 C C . LEU A 1 1055 ? 32.484 29.563 -3.807 1.00 90.44 1055 LEU A C 1
ATOM 8417 O O . LEU A 1 1055 ? 33.081 30.476 -3.237 1.00 90.44 1055 LEU A O 1
ATOM 8421 N N . ASN A 1 1056 ? 31.152 29.500 -3.864 1.00 91.06 1056 ASN A N 1
ATOM 8422 C CA . ASN A 1 1056 ? 30.236 30.472 -3.267 1.00 91.06 1056 ASN A CA 1
ATOM 8423 C C . ASN A 1 1056 ? 29.674 30.025 -1.913 1.00 91.06 1056 ASN A C 1
ATOM 8425 O O . ASN A 1 1056 ? 29.312 30.880 -1.102 1.00 91.06 1056 ASN A O 1
ATOM 8429 N N . TRP A 1 1057 ? 29.599 28.717 -1.675 1.00 91.44 1057 TRP A N 1
ATOM 8430 C CA . TRP A 1 1057 ? 29.077 28.135 -0.445 1.00 91.44 1057 TRP A CA 1
ATOM 8431 C C . TRP A 1 1057 ? 30.010 27.044 0.070 1.00 91.44 1057 TRP A C 1
ATOM 8433 O O . TRP A 1 1057 ? 30.313 26.103 -0.665 1.00 91.44 1057 TRP A O 1
ATOM 8443 N N . LEU A 1 1058 ? 30.407 27.152 1.338 1.00 89.00 1058 LEU A N 1
ATOM 8444 C CA . LEU A 1 1058 ? 31.116 26.111 2.078 1.00 89.00 1058 LEU A CA 1
ATOM 8445 C C . LEU A 1 1058 ? 30.322 25.757 3.341 1.00 89.00 1058 LEU A C 1
ATOM 8447 O O . LEU A 1 1058 ? 30.063 26.643 4.156 1.00 89.00 1058 LEU A O 1
ATOM 8451 N N . SER A 1 1059 ? 29.961 24.484 3.499 1.00 86.44 1059 SER A N 1
ATOM 8452 C CA . SER A 1 1059 ? 29.273 23.969 4.683 1.00 86.44 1059 SER A CA 1
ATOM 8453 C C . SER A 1 1059 ? 30.091 22.907 5.407 1.00 86.44 1059 SER A C 1
ATOM 8455 O O . SER A 1 1059 ? 30.736 22.074 4.765 1.00 86.44 1059 SER A O 1
ATOM 8457 N N . TYR A 1 1060 ? 30.064 22.936 6.740 1.00 81.38 1060 TYR A N 1
ATOM 8458 C CA . TYR A 1 1060 ? 30.673 21.926 7.601 1.00 81.38 1060 TYR A CA 1
ATOM 8459 C C . TYR A 1 1060 ? 29.823 21.700 8.851 1.00 81.38 1060 TYR A C 1
ATOM 8461 O O . TYR A 1 1060 ? 29.580 22.620 9.635 1.00 81.38 1060 TYR A O 1
ATOM 8469 N N . HIS A 1 1061 ? 29.444 20.444 9.077 1.00 72.06 1061 HIS A N 1
ATOM 8470 C CA . HIS A 1 1061 ? 28.531 20.039 10.147 1.00 72.06 1061 HIS A CA 1
ATOM 8471 C C . HIS A 1 1061 ? 29.175 19.026 11.109 1.00 72.06 1061 HIS A C 1
ATOM 8473 O O . HIS A 1 1061 ? 28.479 18.307 11.823 1.00 72.06 1061 HIS A O 1
ATOM 8479 N N . GLY A 1 1062 ? 30.511 18.953 11.129 1.00 65.88 1062 GLY A N 1
ATOM 8480 C CA . GLY A 1 1062 ? 31.232 17.916 11.853 1.00 65.88 1062 GLY A CA 1
ATOM 8481 C C . GLY A 1 1062 ? 31.460 18.157 13.347 1.00 65.88 1062 GLY A C 1
ATOM 8482 O O . GLY A 1 1062 ? 31.563 19.285 13.839 1.00 65.88 1062 GLY A O 1
ATOM 8483 N N . ASN A 1 1063 ? 31.629 17.053 14.084 1.00 62.47 1063 ASN A N 1
ATOM 8484 C CA . ASN A 1 1063 ? 31.934 17.058 15.526 1.00 62.47 1063 ASN A CA 1
ATOM 8485 C C . ASN A 1 1063 ? 33.404 17.400 15.862 1.00 62.47 1063 ASN A C 1
ATOM 8487 O O . ASN A 1 1063 ? 33.788 17.513 17.032 1.00 62.47 1063 ASN A O 1
ATOM 8491 N N . TYR A 1 1064 ? 34.240 17.587 14.840 1.00 62.66 1064 TYR A N 1
ATOM 8492 C CA . TYR A 1 1064 ? 35.690 17.762 14.950 1.00 62.66 1064 TYR A CA 1
ATOM 8493 C C . TYR A 1 1064 ? 36.118 19.163 14.493 1.00 62.66 1064 TYR A C 1
ATOM 8495 O O . TYR A 1 1064 ? 35.314 19.886 13.903 1.00 62.66 1064 TYR A O 1
ATOM 8503 N N . PRO A 1 1065 ? 37.353 19.609 14.787 1.00 61.34 1065 PRO A N 1
ATOM 8504 C CA . PRO A 1 1065 ? 37.824 20.911 14.332 1.00 61.34 1065 PRO A CA 1
ATOM 8505 C C . PRO A 1 1065 ? 37.888 20.952 12.799 1.00 61.34 1065 PRO A C 1
ATOM 8507 O O . PRO A 1 1065 ? 38.657 20.203 12.192 1.00 61.34 1065 PRO A O 1
ATOM 8510 N N . LEU A 1 1066 ? 37.110 21.845 12.183 1.00 64.12 1066 LEU A N 1
ATOM 8511 C CA . LEU A 1 1066 ? 37.293 22.187 10.776 1.00 64.12 1066 LEU A CA 1
ATOM 8512 C C . LEU A 1 1066 ? 38.692 22.790 10.614 1.00 64.12 1066 LEU A C 1
ATOM 8514 O O . LEU A 1 1066 ? 39.013 23.800 11.244 1.00 64.12 1066 LEU A O 1
ATOM 8518 N N . ASN A 1 1067 ? 39.522 22.165 9.787 1.00 65.06 1067 ASN A N 1
ATOM 8519 C CA . ASN A 1 1067 ? 40.828 22.686 9.429 1.00 65.06 1067 ASN A CA 1
ATOM 8520 C C . ASN A 1 1067 ? 40.678 23.353 8.064 1.00 65.06 1067 ASN A C 1
ATOM 8522 O O . ASN A 1 1067 ? 40.733 22.681 7.043 1.00 65.06 1067 ASN A O 1
ATOM 8526 N N . ILE A 1 1068 ? 40.418 24.661 8.041 1.00 67.25 1068 ILE A N 1
ATOM 8527 C CA . ILE A 1 1068 ? 40.418 25.405 6.777 1.00 67.25 1068 ILE A CA 1
ATOM 8528 C C . ILE A 1 1068 ? 41.883 25.663 6.409 1.00 67.25 1068 ILE A C 1
ATOM 8530 O O . ILE A 1 1068 ? 42.563 26.376 7.156 1.00 67.25 1068 ILE A O 1
ATOM 8534 N N . PRO A 1 1069 ? 42.392 25.117 5.290 1.00 70.75 1069 PRO A N 1
ATOM 8535 C CA . PRO A 1 1069 ? 43.767 25.341 4.866 1.00 70.75 1069 PRO A CA 1
ATOM 8536 C C . PRO A 1 1069 ? 44.018 26.837 4.684 1.00 70.75 1069 PRO A C 1
ATOM 8538 O O . PRO A 1 1069 ? 43.216 27.546 4.076 1.00 70.75 1069 PRO A O 1
ATOM 8541 N N . SER A 1 1070 ? 45.125 27.340 5.233 1.00 69.31 1070 SER A N 1
ATOM 8542 C CA . SER A 1 1070 ? 45.436 28.778 5.245 1.00 69.31 1070 SER A CA 1
ATOM 8543 C C . SER A 1 1070 ? 45.680 29.371 3.851 1.00 69.31 1070 SER A C 1
ATOM 8545 O O . SER A 1 1070 ? 45.713 30.591 3.700 1.00 69.31 1070 SER A O 1
ATOM 8547 N N . ASP A 1 1071 ? 45.836 28.516 2.842 1.00 73.88 1071 ASP A N 1
ATOM 8548 C CA . ASP A 1 1071 ? 46.006 28.835 1.428 1.00 73.88 1071 ASP A CA 1
ATOM 8549 C C . ASP A 1 1071 ? 44.719 28.665 0.589 1.00 73.88 1071 ASP A C 1
ATOM 8551 O O . ASP A 1 1071 ? 44.755 28.861 -0.632 1.00 73.88 1071 ASP A O 1
ATOM 8555 N N . LEU A 1 1072 ? 43.578 28.345 1.221 1.00 74.31 1072 LEU A N 1
ATOM 8556 C CA . LEU A 1 1072 ? 42.260 28.348 0.586 1.00 74.31 1072 LEU A CA 1
ATOM 8557 C C . LEU A 1 1072 ? 41.781 29.796 0.383 1.00 74.31 1072 LEU A C 1
ATOM 8559 O O . LEU A 1 1072 ? 41.212 30.425 1.274 1.00 74.31 1072 LEU A O 1
ATOM 8563 N N . HIS A 1 1073 ? 42.007 30.329 -0.816 1.00 68.56 1073 HIS A N 1
ATOM 8564 C CA . HIS A 1 1073 ? 41.630 31.692 -1.195 1.00 68.56 1073 HIS A CA 1
ATOM 8565 C C . HIS A 1 1073 ? 40.463 31.686 -2.197 1.00 68.56 1073 HIS A C 1
ATOM 8567 O O . HIS A 1 1073 ? 40.681 31.879 -3.394 1.00 68.56 1073 HIS A O 1
ATOM 8573 N N . SER A 1 1074 ? 39.226 31.478 -1.727 1.00 70.00 1074 SER A N 1
ATOM 8574 C CA . SER A 1 1074 ? 38.035 31.739 -2.553 1.00 70.00 1074 SER A CA 1
ATOM 8575 C C . SER A 1 1074 ? 37.596 33.193 -2.386 1.00 70.00 1074 SER A C 1
ATOM 8577 O O . SER A 1 1074 ? 37.137 33.591 -1.319 1.00 70.00 1074 SER A O 1
ATOM 8579 N N . THR A 1 1075 ? 37.713 33.996 -3.444 1.00 70.88 1075 THR A N 1
ATOM 8580 C CA . THR A 1 1075 ? 37.265 35.402 -3.461 1.00 70.88 1075 THR A CA 1
ATOM 8581 C C . THR A 1 1075 ? 35.763 35.550 -3.716 1.00 70.88 1075 THR A C 1
ATOM 8583 O O . THR A 1 1075 ? 35.241 36.664 -3.697 1.00 70.88 1075 THR A O 1
ATOM 8586 N N . LYS A 1 1076 ? 35.063 34.439 -3.983 1.00 81.44 1076 LYS A N 1
ATOM 8587 C CA . LYS A 1 1076 ? 33.639 34.394 -4.346 1.00 81.44 1076 LYS A CA 1
ATOM 8588 C C . LYS A 1 1076 ? 32.755 33.772 -3.261 1.00 81.44 1076 LYS A C 1
ATOM 8590 O O . LYS A 1 1076 ? 31.545 33.664 -3.477 1.00 81.44 1076 LYS A O 1
ATOM 8595 N N . LEU A 1 1077 ? 33.324 33.382 -2.118 1.00 86.62 1077 LEU A N 1
ATOM 8596 C CA . LEU A 1 1077 ? 32.593 32.772 -1.009 1.00 86.62 1077 LEU A CA 1
ATOM 8597 C C . LEU A 1 1077 ? 31.610 33.781 -0.397 1.00 86.62 1077 LEU A C 1
ATOM 8599 O O . LEU A 1 1077 ? 32.004 34.862 0.029 1.00 86.62 1077 LEU A O 1
ATOM 8603 N N . VAL A 1 1078 ? 30.325 33.424 -0.365 1.00 87.69 1078 VAL A N 1
ATOM 8604 C CA . VAL A 1 1078 ? 29.229 34.284 0.124 1.00 87.69 1078 VAL A CA 1
ATOM 8605 C C . VAL A 1 1078 ? 28.541 33.675 1.341 1.00 87.69 1078 VAL A C 1
ATOM 8607 O O . VAL A 1 1078 ? 27.994 34.406 2.163 1.00 87.69 1078 VAL A O 1
ATOM 8610 N N . VAL A 1 1079 ? 28.560 32.344 1.456 1.00 85.44 1079 VAL A N 1
ATOM 8611 C CA . VAL A 1 1079 ? 27.968 31.611 2.576 1.00 85.44 1079 VAL A CA 1
ATOM 8612 C C . VAL A 1 1079 ? 29.002 30.659 3.166 1.00 85.44 1079 VAL A C 1
ATOM 8614 O O . VAL A 1 1079 ? 29.551 29.809 2.466 1.00 85.44 1079 VAL A O 1
ATOM 8617 N N . LEU A 1 1080 ? 29.251 30.820 4.465 1.00 85.88 1080 LEU A N 1
ATOM 8618 C CA . LEU A 1 1080 ? 29.992 29.878 5.293 1.00 85.88 1080 LEU A CA 1
ATOM 8619 C C . LEU A 1 1080 ? 29.027 29.347 6.353 1.00 85.88 1080 LEU A C 1
ATOM 8621 O O . LEU A 1 1080 ? 28.669 30.076 7.280 1.00 85.88 1080 LEU A O 1
ATOM 8625 N N . ASP A 1 1081 ? 28.586 28.105 6.190 1.00 81.31 1081 ASP A N 1
ATOM 8626 C CA . ASP A 1 1081 ? 27.645 27.457 7.099 1.00 81.31 1081 ASP A CA 1
ATOM 8627 C C . ASP A 1 1081 ? 28.391 26.496 8.034 1.00 81.31 1081 ASP A C 1
ATOM 8629 O O . ASP A 1 1081 ? 28.941 25.480 7.619 1.00 81.31 1081 ASP A O 1
ATOM 8633 N N . LEU A 1 1082 ? 28.440 26.858 9.316 1.00 78.00 1082 LEU A N 1
ATOM 8634 C CA . LEU A 1 1082 ? 29.037 26.054 10.389 1.00 78.00 1082 LEU A CA 1
ATOM 8635 C C . LEU A 1 1082 ? 27.978 25.614 11.410 1.00 78.00 1082 LEU A C 1
ATOM 8637 O O . LEU A 1 1082 ? 28.307 25.268 12.551 1.00 78.00 1082 LEU A O 1
ATOM 8641 N N . SER A 1 1083 ? 26.695 25.687 11.045 1.00 68.81 1083 SER A N 1
ATOM 8642 C CA . SER A 1 1083 ? 25.601 25.266 11.916 1.00 68.81 1083 SER A CA 1
ATOM 8643 C C . SER A 1 1083 ? 25.740 23.783 12.281 1.00 68.81 1083 SER A C 1
ATOM 8645 O O . SER A 1 1083 ? 26.295 22.991 11.528 1.00 68.81 1083 SER A O 1
ATOM 8647 N N . ASN A 1 1084 ? 25.288 23.391 13.476 1.00 64.00 1084 ASN A N 1
ATOM 8648 C CA . ASN A 1 1084 ? 25.404 22.018 13.998 1.00 64.00 1084 ASN A CA 1
ATOM 8649 C C . ASN A 1 1084 ? 26.841 21.470 14.181 1.00 64.00 1084 ASN A C 1
ATOM 8651 O O . ASN A 1 1084 ? 26.996 20.297 14.511 1.00 64.00 1084 ASN A O 1
ATOM 8655 N N . SER A 1 1085 ? 27.887 22.291 14.031 1.00 66.50 1085 SER A N 1
ATOM 8656 C CA . SER A 1 1085 ? 29.271 21.891 14.317 1.00 66.50 1085 SER A CA 1
ATOM 8657 C C . SER A 1 1085 ? 29.644 22.062 15.800 1.00 66.50 1085 SER A C 1
ATOM 8659 O O . SER A 1 1085 ? 29.094 22.897 16.520 1.00 66.50 1085 SER A O 1
ATOM 8661 N N . SER A 1 1086 ? 30.621 21.284 16.281 1.00 62.41 1086 SER A N 1
ATOM 8662 C CA . SER A 1 1086 ? 31.085 21.308 17.686 1.00 62.41 1086 SER A CA 1
ATOM 8663 C C . SER A 1 1086 ? 32.097 22.434 17.987 1.00 62.41 1086 SER A C 1
ATOM 8665 O O . SER A 1 1086 ? 33.167 22.190 18.562 1.00 62.41 1086 SER A O 1
ATOM 8667 N N . ILE A 1 1087 ? 31.806 23.672 17.574 1.00 62.88 1087 ILE A N 1
ATOM 8668 C CA . ILE A 1 1087 ? 32.679 24.835 17.815 1.00 62.88 1087 ILE A CA 1
ATOM 8669 C C . ILE A 1 1087 ? 32.499 25.336 19.260 1.00 62.88 1087 ILE A C 1
ATOM 8671 O O . ILE A 1 1087 ? 31.391 25.648 19.685 1.00 62.88 1087 ILE A O 1
ATOM 8675 N N . THR A 1 1088 ? 33.596 25.431 20.023 1.00 56.69 1088 THR A N 1
ATOM 8676 C CA . THR A 1 1088 ? 33.623 25.987 21.392 1.00 56.69 1088 THR A CA 1
ATOM 8677 C C . THR A 1 1088 ? 34.722 27.044 21.545 1.00 56.69 1088 THR A C 1
ATOM 8679 O O . THR A 1 1088 ? 35.755 26.968 20.881 1.00 56.69 1088 THR A O 1
ATOM 8682 N N . GLU A 1 1089 ? 34.532 28.010 22.454 1.00 53.50 1089 GLU A N 1
ATOM 8683 C CA . GLU A 1 1089 ? 35.385 29.206 22.653 1.00 53.50 1089 GLU A CA 1
ATOM 8684 C C . GLU A 1 1089 ? 36.882 28.939 22.951 1.00 53.50 1089 GLU A C 1
ATOM 8686 O O . GLU A 1 1089 ? 37.681 29.871 22.955 1.00 53.50 1089 GLU A O 1
ATOM 8691 N N . ARG A 1 1090 ? 37.300 27.693 23.228 1.00 46.12 1090 ARG A N 1
ATOM 8692 C CA . ARG A 1 1090 ? 38.648 27.356 23.743 1.00 46.12 1090 ARG A CA 1
ATOM 8693 C C . ARG A 1 1090 ? 39.461 26.390 22.871 1.00 46.12 1090 ARG A C 1
ATOM 8695 O O . ARG A 1 1090 ? 40.256 25.618 23.409 1.00 46.12 1090 ARG A O 1
ATOM 8702 N N . ARG A 1 1091 ? 39.288 26.380 21.546 1.00 47.56 1091 ARG A N 1
ATOM 8703 C CA . ARG A 1 1091 ? 40.065 25.484 20.660 1.00 47.56 1091 ARG A CA 1
ATOM 8704 C C . ARG A 1 1091 ? 41.114 26.234 19.813 1.00 47.56 1091 ARG A C 1
ATOM 8706 O O . ARG A 1 1091 ? 40.798 27.285 19.258 1.00 47.56 1091 ARG A O 1
ATOM 8713 N N . PRO A 1 1092 ? 42.351 25.707 19.680 1.00 39.78 1092 PRO A N 1
ATOM 8714 C CA . PRO A 1 1092 ? 43.378 26.294 18.821 1.00 39.78 1092 PRO A CA 1
ATOM 8715 C C . PRO A 1 1092 ? 42.978 26.097 17.351 1.00 39.78 1092 PRO A C 1
ATOM 8717 O O . PRO A 1 1092 ? 42.781 24.970 16.909 1.00 39.78 1092 PRO A O 1
ATOM 8720 N N . GLY A 1 1093 ? 42.804 27.199 16.620 1.00 43.81 1093 GLY A N 1
ATOM 8721 C CA . GLY A 1 1093 ? 42.342 27.210 15.223 1.00 43.81 1093 GLY A CA 1
ATOM 8722 C C . GLY A 1 1093 ? 41.440 28.405 14.892 1.00 43.81 1093 GLY A C 1
ATOM 8723 O O . GLY A 1 1093 ? 41.460 28.892 13.770 1.00 43.81 1093 GLY A O 1
ATOM 8724 N N . TRP A 1 1094 ? 40.746 28.963 15.891 1.00 44.66 1094 TRP A N 1
ATOM 8725 C CA . TRP A 1 1094 ? 40.066 30.266 15.810 1.00 44.66 1094 TRP A CA 1
ATOM 8726 C C . TRP A 1 1094 ? 41.044 31.422 16.090 1.00 44.66 1094 TRP A C 1
ATOM 8728 O O . TRP A 1 1094 ? 40.834 32.281 16.940 1.00 44.66 1094 TRP A O 1
ATOM 8738 N N . THR A 1 1095 ? 42.167 31.456 15.382 1.00 43.41 1095 THR A N 1
ATOM 8739 C CA . THR A 1 1095 ? 42.711 32.768 15.011 1.00 43.41 1095 THR A CA 1
ATOM 8740 C C . THR A 1 1095 ? 41.847 33.258 13.862 1.00 43.41 1095 THR A C 1
ATOM 8742 O O . THR A 1 1095 ? 41.568 32.430 12.998 1.00 43.41 1095 THR A O 1
ATOM 8745 N N . PRO A 1 1096 ? 41.422 34.533 13.815 1.00 40.72 1096 PRO A N 1
ATOM 8746 C CA . PRO A 1 1096 ? 40.791 35.086 12.628 1.00 40.72 1096 PRO A CA 1
ATOM 8747 C C . PRO A 1 1096 ? 41.779 34.899 11.477 1.00 40.72 1096 PRO A C 1
ATOM 8749 O O . PRO A 1 1096 ? 42.728 35.668 11.306 1.00 40.72 1096 PRO A O 1
ATOM 8752 N N . THR A 1 1097 ? 41.619 33.802 10.737 1.00 39.50 1097 THR A N 1
ATOM 8753 C CA . THR A 1 1097 ? 42.220 33.619 9.434 1.00 39.50 1097 THR A CA 1
ATOM 8754 C C . THR A 1 1097 ? 41.818 34.870 8.689 1.00 39.50 1097 THR A C 1
ATOM 8756 O O . THR A 1 1097 ? 40.653 35.266 8.704 1.00 39.50 1097 THR A O 1
ATOM 8759 N N . LYS A 1 1098 ? 42.810 35.569 8.140 1.00 39.19 1098 LYS A N 1
ATOM 8760 C CA . LYS A 1 1098 ? 42.569 36.658 7.206 1.00 39.19 1098 LYS A CA 1
ATOM 8761 C C . LYS A 1 1098 ? 41.817 36.056 6.022 1.00 39.19 1098 LYS A C 1
ATOM 8763 O O . LYS A 1 1098 ? 42.439 35.609 5.064 1.00 39.19 1098 LYS A O 1
ATOM 8768 N N . VAL A 1 1099 ? 40.498 35.976 6.141 1.00 34.56 1099 VAL A N 1
ATOM 8769 C CA . VAL A 1 1099 ? 39.593 35.892 5.008 1.00 34.56 1099 VAL A CA 1
ATOM 8770 C C . VAL A 1 1099 ? 39.800 37.221 4.275 1.00 34.56 1099 VAL A C 1
ATOM 8772 O O . VAL A 1 1099 ? 39.701 38.262 4.934 1.00 34.56 1099 VAL A O 1
ATOM 8775 N N . PRO A 1 1100 ? 40.236 37.208 3.004 1.00 37.28 1100 PRO A N 1
ATOM 8776 C CA . PRO A 1 1100 ? 40.350 38.425 2.209 1.00 37.28 1100 PRO A CA 1
ATOM 8777 C C . PRO A 1 1100 ? 39.029 39.188 2.130 1.00 37.28 1100 PRO A C 1
ATOM 8779 O O . PRO A 1 1100 ? 37.977 38.514 2.027 1.00 37.28 1100 PRO A O 1
#

Solvent-accessible surface area (backbone atoms only — not comparable to full-atom values): 59110 Å² total; per-residue (Å²): 131,74,90,82,73,68,64,94,50,66,47,81,45,80,45,78,68,50,85,47,54,66,58,55,61,73,74,46,73,68,74,86,72,55,34,89,84,44,48,78,47,75,42,57,93,48,64,62,39,44,59,79,62,65,60,93,75,88,84,84,87,75,67,42,53,70,67,60,26,35,26,45,22,12,44,37,28,62,71,35,68,54,60,59,81,97,41,34,68,59,45,52,52,41,31,51,66,39,37,16,38,65,73,52,29,44,56,50,12,50,68,41,46,84,61,86,57,64,68,60,54,52,50,50,43,51,47,47,73,50,43,58,74,62,39,58,61,56,40,55,67,53,70,72,43,53,74,51,39,44,52,51,50,37,47,32,38,51,71,45,59,68,37,50,45,71,60,60,40,57,42,36,48,89,69,74,40,51,47,73,62,32,50,51,54,37,41,68,67,69,58,35,47,72,46,100,83,43,22,28,43,57,56,59,39,57,25,49,43,32,47,47,55,38,47,72,66,24,92,52,60,24,56,11,42,60,31,57,46,39,66,55,34,47,52,19,35,76,71,53,52,40,28,59,52,24,28,33,41,32,38,70,53,62,88,86,75,68,63,101,69,74,57,42,27,77,40,53,70,46,33,65,43,27,29,37,41,35,33,23,57,64,50,55,36,61,98,49,92,65,72,56,51,46,23,15,28,42,36,38,42,19,70,64,82,57,63,67,61,81,53,51,56,65,28,64,34,22,31,41,34,39,34,57,11,64,50,40,59,77,43,71,38,65,79,48,37,74,43,41,40,59,21,28,34,44,34,36,30,42,17,50,59,22,47,40,72,59,81,50,63,46,31,68,47,24,29,34,43,37,39,26,45,17,49,40,24,38,47,48,62,68,41,64,54,66,34,46,53,24,27,36,42,35,35,32,44,12,56,47,23,37,41,60,48,83,64,51,30,56,27,38,44,26,28,34,43,34,39,24,39,16,38,34,34,53,59,53,64,47,90,43,33,52,44,27,28,35,44,33,44,33,51,30,87,46,50,77,51,78,56,65,73,89,48,51,78,47,58,76,44,80,43,75,56,86,86,87,88,84,89,84,85,86,88,82,96,65,93,74,57,98,77,76,50,83,26,51,35,28,47,47,64,37,51,97,81,31,48,93,45,67,51,40,56,43,48,52,52,40,47,73,70,74,43,49,66,45,68,77,73,81,79,79,77,92,87,76,90,61,68,69,62,54,54,46,48,58,73,21,27,59,29,35,39,36,44,43,38,58,66,24,64,64,33,68,64,53,38,50,51,44,36,52,53,44,46,38,30,73,76,65,60,35,52,73,44,41,31,27,44,66,42,52,49,64,28,47,31,69,43,32,65,96,38,34,30,59,27,51,58,56,45,63,77,74,48,61,66,73,61,52,50,49,37,51,52,26,36,32,54,55,32,68,53,83,60,50,78,44,62,90,91,49,86,82,47,57,65,55,49,42,50,49,52,46,52,50,50,46,47,65,64,59,76,48,62,62,94,70,73,72,95,70,69,60,80,50,64,71,62,36,51,52,55,49,58,74,61,38,77,90,47,76,46,69,46,44,40,30,36,25,32,62,86,56,51,47,58,70,59,44,51,40,52,46,42,47,72,48,41,82,73,30,86,29,56,41,80,45,75,44,42,44,64,45,46,70,41,92,70,20,50,36,51,54,39,28,49,52,46,40,49,59,43,98,73,67,75,59,79,52,97,41,55,68,58,35,34,54,47,54,62,73,63,57,47,85,51,28,36,37,38,40,42,30,45,44,77,47,48,65,60,53,64,51,69,50,59,67,70,90,56,52,20,64,45,18,41,33,40,37,30,22,60,48,61,62,38,39,60,75,63,62,49,80,38,78,46,76,59,65,58,40,53,72,69,38,32,40,30,46,23,13,42,42,34,64,70,36,68,58,64,57,83,94,45,39,66,60,50,52,54,38,38,59,52,52,61,24,32,53,46,52,32,45,27,52,18,21,49,48,40,81,57,87,59,63,68,64,54,52,53,53,39,54,54,32,69,74,44,90,47,73,51,60,51,53,40,66,58,51,74,80,44,54,73,50,35,48,51,52,48,38,46,33,38,55,72,41,57,72,34,51,48,73,61,61,39,54,50,36,46,78,68,71,40,48,44,76,62,32,52,51,55,38,42,58,31,62,57,35,47,71,47,99,86,43,22,28,42,54,56,64,70,57,25,49,38,33,47,47,55,40,53,69,67,29,93,52,61,24,58,13,46,59,30,62,47,32,66,56,34,47,49,20,37,75,70,52,51,39,26,67,49,23,30,31,40,30,34,66,74,62,94,84,66,89,72,81,51,65,47,44,34,74,43,44,69,43,28,64,49,24,27,35,40,33,34,29,61,45,38,54,37,76,64,28,71,95,38,52,51,46,21,20,33,44,35,38,44,20,83,59,87,80,47,77,47,94,50,57,64,44,88,48,57,74,43,80,44,59,65,85,34,64,83,63,102,84,55,97,75,79,59,88,69,84,74,130

Secondary structure (DSSP, 8-state):
-GGG---SS--EEEE----SHHHHHHHS--GGGSPTT-EEEE--S-HHHHHHTT-S---PPPPPPHHHHHHHHHHHHTSSSS--GGGHHHHHHHHHHTTT-HHHHHHHHHHHTT---HHHHHHHHHHHSS-HHHHHHHHHHHHTS-HHHHHHHHHIIIIITTSBTHHHHHHHGGGT--HHHHHHHHHHTTS-EE-TTSBEE--HHHHHHHHHHHHHH-SSGGGSSEE-SHHHHHHHHHTT---TT--EEEE---GGG--SS---GGGGTT-TT--EEEESS----TTS----TT--EEEE--SS-----GGGGGS---EEE-TT----TT-GGGGGGGG-TT--EEE-TT-TT--S----TT-TT--EEE-TT-TT--B--GGGGG-TT--EEE-TT-TT--B--S--TT-TT--EEE-TT----B----TT-TT--EEE-TT-TT--B---GGG-SS--EEE-----PPP----------TTS-SEEEEEEE-HHHHTTTHHHHHHHHHHHTT--EEE------SS---HHHHHHHHHTEEEEEEEE-TTGGG-HHHHHHHHHHHHHHHHS--EEEEEEESS-HHHHHHT-HHHHHHHHHHHHTTS-HHHHHHHHHHHHHHTTS--EEE-TT-TTHHHHHHHHHHHHHHHHHHTT-----GGG--S-HHHHHHHHHHH-TTSSS-EEEEEE--TTSSHHHHHHHHHHHHGGGSSEEEEE--HHHHHHSTTHHHHHHHHHHHHH-SS-----SSHHHHHHHHHH---SS-EEEEE-S---HHHHHHHPPPGGGSPTT-EEEEEES-HHHHHHTT-SEEEEPPPPPHHHHHHHHHHHHTSSSS--GGGHHHHHHHHHHHTT-HHHHHHHHHHHTT---HHHHHHHHHHHHH--SHHHHHHTTTTTS-HHHHHHHHHIIIIITTSBTHHHHHHHHHTT--HHHHHHHHHHTTS-EE-TTSBEE--HHHHHHHHHHHHTT-SSGGGSSEE-SHHHHHHHHHTT---TT--EEE----TT----PEEEGGGGTT-TT--EEE-TT-EEES--TT-STT--EEE---SS-----TT---TT--EEE-TT----TT-TT-S-----

Foldseek 3Di:
DPPPDADLDAEEAEAEADPALVVVPVVDDDPVVHHPNHHYHYDYLAVVSCVVNPPDDDDDDDFADLQRLLLLLCCLQVVGRADDPLCRVLSSLLCLLLQRHSVSSNVLSNVNNVDPDPVVSVVSSVVSLVVCPVLVVCVVLLVPDDPLLNVVLLCCLQPAAFHQLVQVLQLCVVVVSNSVVSVCSCVSSVQWDQDPVNGIHGGSNSSSSSVVVQCVQDVQLLRGQEARDQVSLCCCLVVLVHACNHAEYAHADDPVPDDPDAADLSSCQHPQNHQYYAYEAHQNHPPDDDANQNHQEYHYQHADQHADDLNLLNHLHAYYHHANYCDELVRPNLVVLLSVCNHQEYHHHNNQRHQADHQPLSPQNHAEYHQALNQNDQEHDCSVLNNLNHAEDAHHQNANHAYYPQENLSNLNHQYDHNENYCHQEDHYDQHVANHAYDHHENNVNHPDDYDPVNHNRHNYYHYDDDDDDDDDDDDDDDDDLLQAPFAEEEQDDCVPPVVHLVVLLVCLCVVVVGGYHYDPPPDDPDDDDPPVLLVNLVRYQAYEYEDDLCQLLDLVSLVSLLSNVVCCVVVVHYYAYEAAQHALVCQQQLDDPRSVVSLVVCVVPDDPVSSVSSNVSSNVNSVDDHHYDHPPCVVCSNVNSVVVSVVSCCLLPVFQDDADPLQDFQCSVVLVVQLVQLVLVFQAEAEEEEEAAFQQCSVNSLNVNRNSCVSSWPFEAEDPQLVVQVVDACSLQVSLQRLCVRQDPDDSDRAPHLVRSQVVCQVDGDLTAYEYEAEADDALVSCSSRDHDRVSHHGSHYYYYYYHDPVSCVVNVHPHYHYRAAHDLQRLLQSLCCQQPVGRADDPVCRVLSSLLSVLLRRRNRLSNLVSLLNNVDPDVVLSVVLSVQSNVDDDPLSSNCNSVVPDDPLLLVVLLCCLQPQQFHQLVQCVQLSVLVVSPVVVSVVSCVSSVQWDQDPVNGIHGRNSSSVSSVVVQCVCDVQLLQGQEARDQVSLVCCLVVLVHACNHAEHAHADHPPDPDAAERELSSQPHPQNHAYDAQEAHEHDYANAPGPQNHQEYHYQHADDHQDDLRNQHPNHNYYHHPNYNDDPDDPRPPPSPRD